Protein AF-0000000068204754 (afdb_homodimer)

Foldseek 3Di:
DQPDDCPDDDDDCPDDCPPDPPPPPPPPPDDPVVVVVVLVVCCVVLVVCVVVVFPPPFPPDPPLLPDFPQPPPPDPDPDDPVPDVCVVPPPCPDPCPVVVVPPFLPQQPQDVVGHRLAHLVRLVVLQVQFLFEEAEFAQLLDFVLLRVLVVLLQQLLCVLLRHAYEAAQWHKFQAFPDQPVVLVVVFPKGFQCNQQVHCVCVPPDRSNRIITIDGPQQFWVVSLLVVPTHYDYLSSLCSNQVHTPVPPRRNRFDDPPRSQPGDVSFFEDEDEPCNLDPQQAAEEADQPDPLRQDPDDADDVLVQLLVLLQVQQPPPRNSKDFPVSSQVSSVVVHPRDDPVVSCVSCSSNQKAKWKAADAPPRDQLQLALQGIGIMMHHNVRYDHSCVVPSPPNTNYYYYYDDQRPPAHRSSHIYRDPVSSQVSLCCLQPSIDRDPLLLVLLVQLLVVLCVQQVNAFAAEEEAEDVVCQVSVNGPDNDLVVSVVVVVVVVVVLLVVLQVQAPVNFDAGPGPPADAQPSLRHGHGGDPPRAHEYHYPDDDPVSVVVCVVVRYDYPPNRQDPVSDVVSDPQSRGVSSVLSSVLSNQLQRHQAYEYESNDNSLSSSVSSVSRNNHGPVRYDYD/DDDDDCPPDPDPCPDPPPPDPPPPPPPPPDDPVVVVVVLVVCCVVLVVCVVVVFPPPFPPDPPLLDDFPQPPPPDPDPDDPPPDVVPVPPPCPDPCPVVVVPPFPPDAPQDVVGDRLDHLVRLVVLQVQFLFEEAEFAQLLDFVLLRVLVVLLQQLLCVLLRHAYEAAQWHKFQAFPDQPVVLVVVFPKGFQCNQQVHCVCVPPDRSNRIITIDGPQQFWVVSLLVVPTHYYYLSSLCVNQVHTPVPPRRNRFDDPPRSQPGDVSFFEDEDEPCNLDPQQAAEEADQPDPLRADPDDADDVLVQLLVLLQVQLPPPRNSKDFPVSSQVSSVVVHPRDDPVGSCVSCSSNQKAKWKAAQAPPRDQLQLALQGIGIMMHHNVRYDHSCVVPSPPNTNYYYYYDDQRPPAHRSSHIYRDPVSSQVSLCCLQPSIDRDPLLLVLLVQLLVVLCVQQVNAFAAEEEAEDVVCQVSVNGPDNDLVVSVVVVVVVVVVLLVVLQVQALVNFDAGPGPPADAQPSLRPGHGGDPPRAHEYHYPDDDPVSVVVCVVVRYDYPPNRQDPVSDVVSDPQSRGVSSVLSSVLSNQQQRHQAYEYESNDNSLSSSVSSVSRNNHGPVRYDYD

Nearest PDB structures (foldseek):
  7tjh-assembly1_D  TM=5.144E-01  e=9.912E+00  Saccharomyces cerevisiae
  2ipc-assembly2_C  TM=1.252E-01  e=3.982E+00  Thermus thermophilus HB8
  2ipc-assembly2_C  TM=1.904E-01  e=4.025E+00  Thermus thermophilus HB8

Secondary structure (DSSP, 8-state):
-------------------------------THHHHHHHHHHHHHHHHHHHIIIIITSTT-TT---------TT----SSTTSHHHHTTSS---TTTTSTTS----S--B-TTS-BSS-HHHHHHHHHTTTSEEEE---TTS-HHHHHHHHHHHHHHHHHTT-EEEE-SEEEE--BSS-HHHHHTTS-EEEHHHHTT--TTTTS-GGGGEEEEEEGGGTS-HHHHHTT--EEEHHHHHHHHT--GGG--SSS---TTTTT-STT---EEEE-HHHHS-TT-EEES-S-STT----PPP-THHHHHHHHHHHHHTT-SS--EEHHHHHHHHHTTSSPPPHHHHHHHHHHTTEEEEEEE--BTTB-SS---SSEEEEEEEGGGEEEHHHHHTT--SSEEEE-S---TT--GGGSBBSSHHHHHHHHHIIIII----HHHHHHHHHHHHHHHHHTTTS--EEEEE--HHHHHHT--SSSSHHHHHHHHHHHHHHHHHHHHH--GGG----S-TT----HHHHHSPPP-TT--EEEEE----HHHHHHHHHTTEE-HHHHS-HHHHHHH-GGGGBHHHHHHHHHHHHHHH-SEEEE-TT-HHHHHHHHHHHHTT--TTSEEE-/-------------------------------THHHHHHHHHHHHHHHHHHHIIIIITSTT-TT---------TT----SSTTSHHHHTTSS---TTTTSTTS----S--B-TTS-BSS-HHHHHHHHHTTTSEEEE---TTS-HHHHHHHHHHHHHHHHHHT-EEEE-SEEEE--BSS-HHHHHTTS-EEEHHHHTT--TTTTS-GGGGEEEEEEGGGTS-HHHHTTT--EEEHHHHHHHHT--GGG--SSS---TTTTT-STT---EEEE-HHHHS-TT-EEES-S-STT----PPP-THHHHHHHHHHHHHTT-SS--EEHHHHHHHHHTTSSPP-HHHHHHHHHHTTEEEEEEE--BTTB-SS---SSEEEEEEEGGGEEEHHHHHTT--SSEEEE-S---TT--GGGSBBSSHHHHHHHHHIIIII----HHHHHHHHHHHHHHHHHTTTS--EEEEE--HHHHHHT--SSSSHHHHHHHHHHHHHHHHHHHHH--GGG----S-TT----HHHHHSPPP-TT--EEEEE----HHHHHHHHHTTEEPHHHHS-HHHHHHH-GGGGBHHHHHHHHHHHHHHH-SEEEE-TT-HHHHHHHHHHHHTT--TTSEEE-

pLDDT: mean 80.73, std 25.52, range [17.33, 98.75]

Sequence (1238 aa):
MPLSQLELEEESLLGEHAEGGYKRRSQPPAPRWRNMLTFVLTAMVSGLIFYLIIFSFILSRPGLREKSKEYLFGTSKGNDAANATEALANGPVDADFWNHYIPKPGPDHKTEDGLFDMSADELRAMLASTNGYFARDWSVWLGWNNMRYILEGALMQAQLLNRTLIIPSFVYARACEFPNDVCAKYAKMVNKNDAFYSTEWSSWPIEKQMSFVIPMEMMIDVPHLRKTHKFMMLSEYFHLQGLNASHETTNGQWDRDYYTSGSNKPSMFIVPNHIYDPENIGRVDTFDFPNAPTGQNLTGLAVEYDRRLSEKAEGKKTGIISWKDARDAISSIGVLQDDAGLEAALRSANWLTMHTFEGDMGMDFTKTVIKPIRQVMRMSDARAWVEDYKSVTQDILWLQGEVHLGRKAGLMRFTTEEARDAFARIVLHDILPPKRVRDLAATVDKRLNNINKGRAWMASHMRRGDFVTAGWTMESTIEKHYERIQKRLALGRKILEELTPAKWETYNIPDVTVNQELSHRPPPKEGDFIYLATDERSPDGLRYLQEHGALLFDNVVTAQDRRDFGWGLLFTDIIALVEQQIIGHGSSYFYAHAMSSVAGGMVNIRAANGVDRRSNMIDMPLSQLELEEESLLGEHAEGGYKRRSQPPAPRWRNMLTFVLTAMVSGLIFYLIIFSFILSRPGLREKSKEYLFGTSKGNDAANATEALANGPVDADFWNHYIPKPGPDHKTEDGLFDMSADELRAMLASTNGYFARDWSVWLGWNNMRYILEGALMQAQLLNRTLIIPSFVYARACEFPNDVCAKYAKMVNKNDAFYSTEWSSWPIEKQMSFVIPMEMMIDVPHLRKTHKFMMLSEYFHLQGLNASHETTNGQWDRDYYTSGSNKPSMFIVPNHIYDPENIGRVDTFDFPNAPTGQNLTGLAVEYDRRLSEKAEGKKTGIISWKDARDAISSIGVLQDDAGLEAALRSANWLTMHTFEGDMGMDFTKTVIKPIRQVMRMSDARAWVEDYKSVTQDILWLQGEVHLGRKAGLMRFTTEEARDAFARIVLHDILPPKRVRDLAATVDKRLNNINKGRAWMASHMRRGDFVTAGWTMESTIEKHYERIQKRLALGRKILEELTPAKWETYNIPDVTVNQELSHRPPPKEGDFIYLATDERSPDGLRYLQEHGALLFDNVVTAQDRRDFGWGLLFTDIIALVEQQIIGHGSSYFYAHAMSSVAGGMVNIRAANGVDRRSNMID

Solvent-accessible surface area (backbone atoms only — not comparable to full-atom values): 68650 Å² total; per-residue (Å²): 128,96,85,81,87,86,84,85,87,86,85,86,87,84,78,84,82,77,79,76,82,74,80,77,77,78,71,76,80,74,73,76,63,56,66,53,49,52,49,51,49,49,51,50,46,49,50,44,46,54,45,54,61,51,57,65,65,58,69,68,60,82,76,65,74,64,80,59,68,80,60,70,90,79,81,75,82,84,75,76,84,71,54,68,79,48,61,82,49,66,64,85,64,65,72,50,58,84,60,40,66,48,69,66,80,54,84,71,59,46,42,98,86,60,44,51,85,70,54,74,67,53,50,48,51,54,41,69,73,33,58,28,38,30,38,49,35,40,68,44,89,44,53,64,59,57,45,48,51,47,47,49,18,48,54,51,54,17,56,71,52,42,20,29,26,48,40,68,51,52,43,45,29,66,42,46,70,54,64,60,72,64,42,45,52,57,28,60,53,40,42,45,33,47,45,52,62,42,66,85,46,67,84,46,59,72,83,70,26,37,31,28,54,38,55,36,64,75,62,30,27,60,74,65,32,52,74,81,41,60,64,40,37,43,48,54,52,21,54,77,27,73,42,68,49,86,68,60,58,71,43,32,50,73,51,76,65,69,75,35,62,32,78,75,46,57,45,74,40,80,42,49,45,68,72,71,56,34,76,55,42,39,45,29,47,47,74,85,54,91,82,49,52,80,71,67,83,60,56,77,67,22,45,54,42,39,52,37,42,47,61,67,18,56,90,42,70,46,34,58,33,46,46,67,56,49,49,52,33,47,35,69,78,46,82,77,54,58,71,68,48,44,52,50,51,33,26,55,35,29,26,38,61,30,24,48,53,51,52,51,94,88,35,54,58,28,50,36,67,64,39,72,44,55,31,32,33,50,45,90,40,46,45,32,53,32,75,73,48,61,80,57,74,40,36,27,38,32,41,39,51,90,71,56,84,95,37,56,61,53,62,39,32,16,60,38,69,67,55,38,42,52,49,40,41,43,65,51,65,45,64,39,59,25,66,65,44,52,52,50,16,53,54,37,33,54,48,53,26,53,76,44,74,57,23,38,37,38,32,34,47,49,72,35,56,70,29,52,77,69,66,66,34,94,40,93,44,71,66,57,36,49,49,53,51,50,56,53,47,53,52,45,41,56,51,44,64,68,52,40,63,86,70,60,44,56,52,84,50,78,92,52,53,73,30,64,68,68,46,65,34,47,55,55,57,92,85,53,59,30,41,42,49,59,59,67,76,51,66,67,59,53,48,53,42,42,76,68,42,37,38,41,67,78,74,64,52,48,29,68,54,44,59,73,65,39,75,59,68,42,25,43,53,49,43,50,54,29,48,36,43,26,47,14,72,47,38,60,26,41,38,30,42,41,81,36,43,64,41,15,56,25,52,35,40,23,44,47,47,12,40,45,62,83,35,57,48,71,90,147,78,93,78,87,83,80,86,80,86,78,85,80,77,72,82,77,77,79,75,78,76,76,76,77,76,69,75,79,74,72,77,60,56,68,54,48,53,48,49,48,49,48,50,47,48,51,43,44,54,44,52,61,50,56,63,65,57,68,68,61,84,77,63,74,63,78,58,68,79,60,70,90,80,80,74,80,82,76,74,84,72,55,65,80,50,58,81,47,64,65,86,62,67,73,51,57,82,60,41,65,45,69,64,79,56,83,71,63,43,40,99,86,60,46,51,88,69,54,74,66,54,51,48,52,55,40,68,74,33,59,27,38,29,38,48,37,40,67,44,88,42,54,63,58,57,46,48,52,46,48,49,19,46,53,50,57,18,55,71,54,42,21,28,25,50,40,67,51,52,42,46,31,67,43,48,71,55,62,62,71,64,43,46,52,58,27,59,55,40,44,45,33,46,43,53,60,44,68,86,46,67,84,47,58,72,83,71,27,37,30,29,54,38,56,37,63,73,61,31,28,59,74,65,35,53,74,80,43,60,63,40,37,41,48,54,51,22,55,76,27,72,41,67,50,88,66,60,57,73,44,32,51,74,52,77,65,70,75,35,62,30,78,74,46,57,46,73,41,79,43,49,43,67,72,70,57,36,75,55,43,39,46,29,48,46,76,84,55,89,84,49,52,80,71,66,83,60,54,76,66,21,46,54,42,37,51,39,42,48,60,66,17,56,90,42,71,47,33,59,32,46,47,66,55,49,49,51,34,48,36,71,78,47,78,77,53,59,72,67,48,44,51,49,50,34,26,57,35,30,27,38,63,30,24,48,52,50,52,51,95,86,34,55,60,27,50,38,66,66,40,73,41,54,31,34,32,49,46,90,41,47,45,32,54,33,76,73,48,59,79,57,75,41,37,29,38,32,42,40,54,90,74,55,82,95,37,56,61,54,62,39,33,16,60,38,69,66,57,37,42,53,50,41,42,42,64,52,64,45,65,40,58,26,66,65,43,51,52,51,17,54,53,36,33,54,48,52,25,52,74,45,75,56,21,38,37,39,32,36,46,48,74,35,56,70,29,54,78,70,66,66,33,94,39,93,45,68,67,58,36,48,49,52,50,49,54,53,48,54,55,43,40,54,51,43,64,68,53,40,65,88,68,59,44,56,53,85,53,78,92,51,55,73,30,65,68,69,47,64,35,47,52,55,56,93,86,52,56,30,42,43,49,61,60,66,75,51,66,67,57,52,48,52,43,44,76,68,42,36,39,41,69,78,74,64,52,48,30,67,54,44,60,72,66,39,74,58,68,43,24,44,52,49,44,50,53,29,47,35,44,26,48,14,70,48,40,60,26,41,39,28,41,41,81,36,43,64,41,15,57,24,51,36,41,22,46,47,45,12,39,44,62,84,33,56,47,72,90

Structure (mmCIF, N/CA/C/O backbone):
data_AF-0000000068204754-model_v1
#
loop_
_entity.id
_entity.type
_entity.pdbx_description
1 polymer 'Uncharacterized protein'
#
loop_
_atom_site.group_PDB
_atom_site.id
_atom_site.type_symbol
_atom_site.label_atom_id
_atom_site.label_alt_id
_atom_site.label_comp_id
_atom_site.label_asym_id
_atom_site.label_entity_id
_atom_site.label_seq_id
_atom_site.pdbx_PDB_ins_code
_atom_site.Cartn_x
_atom_site.Cartn_y
_atom_site.Cartn_z
_atom_site.occupancy
_atom_site.B_iso_or_equiv
_atom_site.auth_seq_id
_atom_site.auth_comp_id
_atom_site.auth_asym_id
_atom_site.auth_atom_id
_atom_site.pdbx_PDB_model_num
ATOM 1 N N . MET A 1 1 ? -16.609 101.812 -52.062 1 24.69 1 MET A N 1
ATOM 2 C CA . MET A 1 1 ? -16.047 103 -51.406 1 24.69 1 MET A CA 1
ATOM 3 C C . MET A 1 1 ? -14.789 102.625 -50.625 1 24.69 1 MET A C 1
ATOM 5 O O . MET A 1 1 ? -14.734 101.562 -49.969 1 24.69 1 MET A O 1
ATOM 9 N N . PRO A 1 2 ? -13.312 103.062 -50.5 1 24.33 2 PRO A N 1
ATOM 10 C CA . PRO A 1 2 ? -12.398 102.188 -51.219 1 24.33 2 PRO A CA 1
ATOM 11 C C . PRO A 1 2 ? -11.523 101.312 -50.312 1 24.33 2 PRO A C 1
ATOM 13 O O . PRO A 1 2 ? -10.773 101.875 -49.5 1 24.33 2 PRO A O 1
ATOM 16 N N . LEU A 1 3 ? -11.945 100.25 -49.312 1 22.03 3 LEU A N 1
ATOM 17 C CA . LEU A 1 3 ? -11.766 99.625 -48.031 1 22.03 3 LEU A CA 1
ATOM 18 C C . LEU A 1 3 ? -10.453 98.812 -48 1 22.03 3 LEU A C 1
ATOM 20 O O . LEU A 1 3 ? -10.305 97.812 -48.719 1 22.03 3 LEU A O 1
ATOM 24 N N . SER A 1 4 ? -9.195 99.312 -47.844 1 22.28 4 SER A N 1
ATOM 25 C CA . SER A 1 4 ? -7.789 99.188 -48.188 1 22.28 4 SER A CA 1
ATOM 26 C C . SER A 1 4 ? -7.145 98 -47.5 1 22.28 4 SER A C 1
ATOM 28 O O . SER A 1 4 ? -7.508 97.688 -46.375 1 22.28 4 SER A O 1
ATOM 30 N N . GLN A 1 5 ? -6.195 96.875 -47.906 1 21.14 5 GLN A N 1
ATOM 31 C CA . GLN A 1 5 ? -5.875 95.438 -48.031 1 21.14 5 GLN A CA 1
ATOM 32 C C . GLN A 1 5 ? -4.746 95.062 -47.094 1 21.14 5 GLN A C 1
ATOM 34 O O . GLN A 1 5 ? -3.57 95.25 -47.406 1 21.14 5 GLN A O 1
ATOM 39 N N . LEU A 1 6 ? -4.594 95.25 -45.781 1 19.73 6 LEU A N 1
ATOM 40 C CA . LEU A 1 6 ? -3.434 95.438 -44.906 1 19.73 6 LEU A CA 1
ATOM 41 C C . LEU A 1 6 ? -2.746 94.062 -44.656 1 19.73 6 LEU A C 1
ATOM 43 O O . LEU A 1 6 ? -3.336 93.188 -44.031 1 19.73 6 LEU A O 1
ATOM 47 N N . GLU A 1 7 ? -1.735 93.312 -45.375 1 20.92 7 GLU A N 1
ATOM 48 C CA . GLU A 1 7 ? -1.206 92 -45.656 1 20.92 7 GLU A CA 1
ATOM 49 C C . GLU A 1 7 ? -0.169 91.562 -44.625 1 20.92 7 GLU A C 1
ATOM 51 O O . GLU A 1 7 ? 0.927 92.125 -44.594 1 20.92 7 GLU A O 1
ATOM 56 N N . LEU A 1 8 ? -0.384 91.125 -43.312 1 20.64 8 LEU A N 1
ATOM 57 C CA . LEU A 1 8 ? 0.429 91.188 -42.094 1 20.64 8 LEU A CA 1
ATOM 58 C C . LEU A 1 8 ? 1.469 90.062 -42.125 1 20.64 8 LEU A C 1
ATOM 60 O O . LEU A 1 8 ? 1.125 88.875 -42.25 1 20.64 8 LEU A O 1
ATOM 64 N N . GLU A 1 9 ? 2.92 90.062 -42.219 1 20.12 9 GLU A N 1
ATOM 65 C CA . GLU A 1 9 ? 4.113 89.312 -42.688 1 20.12 9 GLU A CA 1
ATOM 66 C C . GLU A 1 9 ? 4.699 88.5 -41.562 1 20.12 9 GLU A C 1
ATOM 68 O O . GLU A 1 9 ? 5.199 89 -40.562 1 20.12 9 GLU A O 1
ATOM 73 N N . GLU A 1 10 ? 4.23 87.188 -41 1 20.44 10 GLU A N 1
ATOM 74 C CA . GLU A 1 10 ? 4.438 86.438 -39.75 1 20.44 10 GLU A CA 1
ATOM 75 C C . GLU A 1 10 ? 5.789 85.75 -39.75 1 20.44 10 GLU A C 1
ATOM 77 O O . GLU A 1 10 ? 6.008 84.812 -40.531 1 20.44 10 GLU A O 1
ATOM 82 N N . GLU A 1 11 ? 6.973 86.188 -39.344 1 20.03 11 GLU A N 1
ATOM 83 C CA . GLU A 1 11 ? 8.375 85.812 -39.531 1 20.03 11 GLU A CA 1
ATOM 84 C C . GLU A 1 11 ? 8.789 84.625 -38.656 1 20.03 11 GLU A C 1
ATOM 86 O O . GLU A 1 11 ? 8.461 84.625 -37.469 1 20.03 11 GLU A O 1
ATOM 91 N N . SER A 1 12 ? 9.391 83.25 -39.062 1 20.64 12 SER A N 1
ATOM 92 C CA . SER A 1 12 ? 9.672 81.875 -38.812 1 20.64 12 SER A CA 1
ATOM 93 C C . SER A 1 12 ? 10.906 81.688 -37.938 1 20.64 12 SER A C 1
ATOM 95 O O . SER A 1 12 ? 12.008 81.5 -38.438 1 20.64 12 SER A O 1
ATOM 97 N N . LEU A 1 13 ? 11.203 82.188 -36.75 1 19.16 13 LEU A N 1
ATOM 98 C CA . LEU A 1 13 ? 12.531 82.312 -36.156 1 19.16 13 LEU A CA 1
ATOM 99 C C . LEU A 1 13 ? 12.992 81 -35.594 1 19.16 13 LEU A C 1
ATOM 101 O O . LEU A 1 13 ? 12.375 80.5 -34.656 1 19.16 13 LEU A O 1
ATOM 105 N N . LEU A 1 14 ? 13.789 79.938 -36.156 1 20.66 14 LEU A N 1
ATOM 106 C CA . LEU A 1 14 ? 14.32 78.562 -36.094 1 20.66 14 LEU A CA 1
ATOM 107 C C . LEU A 1 14 ? 15.492 78.5 -35.125 1 20.66 14 LEU A C 1
ATOM 109 O O . LEU A 1 14 ? 16.203 77.438 -35.062 1 20.66 14 LEU A O 1
ATOM 113 N N . GLY A 1 15 ? 15.648 79.125 -33.969 1 19.14 15 GLY A N 1
ATOM 114 C CA . GLY A 1 15 ? 16.969 79.375 -33.406 1 19.14 15 GLY A CA 1
ATOM 115 C C . GLY A 1 15 ? 17.578 78.125 -32.781 1 19.14 15 GLY A C 1
ATOM 116 O O . GLY A 1 15 ? 16.875 77.188 -32.531 1 19.14 15 GLY A O 1
ATOM 117 N N . GLU A 1 16 ? 19 78 -32.469 1 22.06 16 GLU A N 1
ATOM 118 C CA . GLU A 1 16 ? 20.203 77.25 -32.25 1 22.06 16 GLU A CA 1
ATOM 119 C C . GLU A 1 16 ? 20.281 76.688 -30.812 1 22.06 16 GLU A C 1
ATOM 121 O O . GLU A 1 16 ? 21.312 76.812 -30.156 1 22.06 16 GLU A O 1
ATOM 126 N N . HIS A 1 17 ? 19.328 76.062 -30.094 1 18.78 17 HIS A N 1
ATOM 127 C CA . HIS A 1 17 ? 19.203 76 -28.641 1 18.78 17 HIS A CA 1
ATOM 128 C C . HIS A 1 17 ? 20.234 75.062 -28.031 1 18.78 17 HIS A C 1
ATOM 130 O O . HIS A 1 17 ? 20.297 73.875 -28.406 1 18.78 17 HIS A O 1
ATOM 136 N N . ALA A 1 18 ? 21.422 75.5 -27.609 1 22.52 18 ALA A N 1
ATOM 137 C CA . ALA A 1 18 ? 22.672 74.938 -27.094 1 22.52 18 ALA A CA 1
ATOM 138 C C . ALA A 1 18 ? 22.438 74.188 -25.781 1 22.52 18 ALA A C 1
ATOM 140 O O . ALA A 1 18 ? 22.203 74.812 -24.734 1 22.52 18 ALA A O 1
ATOM 141 N N . GLU A 1 19 ? 21.578 73.125 -25.672 1 21.12 19 GLU A N 1
ATOM 142 C CA . GLU A 1 19 ? 20.969 72.625 -24.453 1 21.12 19 GLU A CA 1
ATOM 143 C C . GLU A 1 19 ? 22.016 72.062 -23.484 1 21.12 19 GLU A C 1
ATOM 145 O O . GLU A 1 19 ? 22.859 71.25 -23.859 1 21.12 19 GLU A O 1
ATOM 150 N N . GLY A 1 20 ? 22.531 72.875 -22.547 1 21.7 20 GLY A N 1
ATOM 151 C CA . GLY A 1 20 ? 23.5 72.75 -21.469 1 21.7 20 GLY A CA 1
ATOM 152 C C . GLY A 1 20 ? 23.266 71.5 -20.609 1 21.7 20 GLY A C 1
ATOM 153 O O . GLY A 1 20 ? 22.141 71.062 -20.484 1 21.7 20 GLY A O 1
ATOM 154 N N . GLY A 1 21 ? 24.312 70.625 -20.391 1 22.91 21 GLY A N 1
ATOM 155 C CA . GLY A 1 21 ? 24.516 69.25 -19.984 1 22.91 21 GLY A CA 1
ATOM 156 C C . GLY A 1 21 ? 24.141 69 -18.531 1 22.91 21 GLY A C 1
ATOM 157 O O . GLY A 1 21 ? 24.641 68.062 -17.906 1 22.91 21 GLY A O 1
ATOM 158 N N . TYR A 1 22 ? 23.219 69.75 -17.938 1 19.64 22 TYR A N 1
ATOM 159 C CA . TYR A 1 22 ? 23.109 69.688 -16.5 1 19.64 22 TYR A CA 1
ATOM 160 C C . TYR A 1 22 ? 22.906 68.25 -16.062 1 19.64 22 TYR A C 1
ATOM 162 O O . TYR A 1 22 ? 22.172 67.5 -16.703 1 19.64 22 TYR A O 1
ATOM 170 N N . LYS A 1 23 ? 23.844 67.75 -15.234 1 24.06 23 LYS A N 1
ATOM 171 C CA . LYS A 1 23 ? 24.062 66.5 -14.5 1 24.06 23 LYS A CA 1
ATOM 172 C C . LYS A 1 23 ? 22.812 66.125 -13.727 1 24.06 23 LYS A C 1
ATOM 174 O O . LYS A 1 23 ? 22.391 66.812 -12.797 1 24.06 23 LYS A O 1
ATOM 179 N N . ARG A 1 24 ? 21.797 65.562 -14.375 1 22.34 24 ARG A N 1
ATOM 180 C CA . ARG A 1 24 ? 20.5 65.25 -13.805 1 22.34 24 ARG A CA 1
ATOM 181 C C . ARG A 1 24 ? 20.672 64.375 -12.555 1 22.34 24 ARG A C 1
ATOM 183 O O . ARG A 1 24 ? 21.328 63.312 -12.609 1 22.34 24 ARG A O 1
ATOM 190 N N . ARG A 1 25 ? 20.641 65 -11.375 1 23.67 25 ARG A N 1
ATOM 191 C CA . ARG A 1 25 ? 20.641 64.438 -10.023 1 23.67 25 ARG A CA 1
ATOM 192 C C . ARG A 1 25 ? 19.672 63.281 -9.898 1 23.67 25 ARG A C 1
ATOM 194 O O . ARG A 1 25 ? 18.484 63.438 -10.188 1 23.67 25 ARG A O 1
ATOM 201 N N . SER A 1 26 ? 20.141 62.062 -10.102 1 25.03 26 SER A N 1
ATOM 202 C CA . SER A 1 26 ? 19.484 60.75 -10.125 1 25.03 26 SER A CA 1
ATOM 203 C C . SER A 1 26 ? 18.578 60.562 -8.906 1 25.03 26 SER A C 1
ATOM 205 O O . SER A 1 26 ? 19.047 60.656 -7.766 1 25.03 26 SER A O 1
ATOM 207 N N . GLN A 1 27 ? 17.391 61.156 -8.945 1 25.88 27 GLN A N 1
ATOM 208 C CA . GLN A 1 27 ? 16.453 61.062 -7.828 1 25.88 27 GLN A CA 1
ATOM 209 C C . GLN A 1 27 ? 16.359 59.625 -7.297 1 25.88 27 GLN A C 1
ATOM 211 O O . GLN A 1 27 ? 16.344 58.688 -8.07 1 25.88 27 GLN A O 1
ATOM 216 N N . PRO A 1 28 ? 16.641 59.438 -6 1 30.3 28 PRO A N 1
ATOM 217 C CA . PRO A 1 28 ? 16.75 58.125 -5.332 1 30.3 28 PRO A CA 1
ATOM 218 C C . PRO A 1 28 ? 15.508 57.25 -5.531 1 30.3 28 PRO A C 1
ATOM 220 O O . PRO A 1 28 ? 14.406 57.781 -5.711 1 30.3 28 PRO A O 1
ATOM 223 N N . PRO A 1 29 ? 15.68 56.031 -6.125 1 30.83 29 PRO A N 1
ATOM 224 C CA . PRO A 1 29 ? 14.57 55.156 -6.488 1 30.83 29 PRO A CA 1
ATOM 225 C C . PRO A 1 29 ? 13.547 55 -5.367 1 30.83 29 PRO A C 1
ATOM 227 O O . PRO A 1 29 ? 13.898 55.094 -4.188 1 30.83 29 PRO A O 1
ATOM 230 N N . ALA A 1 30 ? 12.359 55.469 -5.551 1 34.69 30 ALA A N 1
ATOM 231 C CA . ALA A 1 30 ? 11.203 55.406 -4.652 1 34.69 30 ALA A CA 1
ATOM 232 C C . ALA A 1 30 ? 11.078 54.031 -3.998 1 34.69 30 ALA A C 1
ATOM 234 O O . ALA A 1 30 ? 11.328 53 -4.637 1 34.69 30 ALA A O 1
ATOM 235 N N . PRO A 1 31 ? 11.07 54.031 -2.744 1 29.47 31 PRO A N 1
ATOM 236 C CA . PRO A 1 31 ? 11.164 52.781 -1.95 1 29.47 31 PRO A CA 1
ATOM 237 C C . PRO A 1 31 ? 10.148 51.719 -2.383 1 29.47 31 PRO A C 1
ATOM 239 O O . PRO A 1 31 ? 9.07 52.062 -2.879 1 29.47 31 PRO A O 1
ATOM 242 N N . ARG A 1 32 ? 10.57 50.469 -2.576 1 33.97 32 ARG A N 1
ATOM 243 C CA . ARG A 1 32 ? 10.031 49.156 -2.93 1 33.97 32 ARG A CA 1
ATOM 244 C C . ARG A 1 32 ? 8.75 48.875 -2.156 1 33.97 32 ARG A C 1
ATOM 246 O O . ARG A 1 32 ? 8.188 47.781 -2.27 1 33.97 32 ARG A O 1
ATOM 253 N N . TRP A 1 33 ? 8.297 49.844 -1.264 1 32.78 33 TRP A N 1
ATOM 254 C CA . TRP A 1 33 ? 7.137 49.562 -0.43 1 32.78 33 TRP A CA 1
ATOM 255 C C . TRP A 1 33 ? 5.855 49.562 -1.258 1 32.78 33 TRP A C 1
ATOM 257 O O . TRP A 1 33 ? 4.793 49.156 -0.766 1 32.78 33 TRP A O 1
ATOM 267 N N . ARG A 1 34 ? 5.805 50.188 -2.383 1 38.53 34 ARG A N 1
ATOM 268 C CA . ARG A 1 34 ? 4.543 50.344 -3.102 1 38.53 34 ARG A CA 1
ATOM 269 C C . ARG A 1 34 ? 4.098 49 -3.703 1 38.53 34 ARG A C 1
ATOM 271 O O . ARG A 1 34 ? 2.9 48.719 -3.793 1 38.53 34 ARG A O 1
ATOM 278 N N . ASN A 1 35 ? 5.105 48.375 -4.285 1 37.69 35 ASN A N 1
ATOM 279 C CA . ASN A 1 35 ? 4.688 47.125 -4.918 1 37.69 35 ASN A CA 1
ATOM 280 C C . ASN A 1 35 ? 4.188 46.125 -3.885 1 37.69 35 ASN A C 1
ATOM 282 O O . ASN A 1 35 ? 3.461 45.188 -4.227 1 37.69 35 ASN A O 1
ATOM 286 N N . MET A 1 36 ? 4.684 46.281 -2.641 1 37.22 36 MET A N 1
ATOM 287 C CA . MET A 1 36 ? 4.168 45.406 -1.585 1 37.22 36 MET A CA 1
ATOM 288 C C . MET A 1 36 ? 2.727 45.781 -1.238 1 37.22 36 MET A C 1
ATOM 290 O O . MET A 1 36 ? 1.904 44.875 -0.978 1 37.22 36 MET A O 1
ATOM 294 N N . LEU A 1 37 ? 2.336 47.125 -1.334 1 39.88 37 LEU A N 1
ATOM 295 C CA . LEU A 1 37 ? 0.984 47.531 -0.994 1 39.88 37 LEU A CA 1
ATOM 296 C C . LEU A 1 37 ? -0.013 47.094 -2.055 1 39.88 37 LEU A C 1
ATOM 298 O O . LEU A 1 37 ? -1.112 46.625 -1.726 1 39.88 37 LEU A O 1
ATOM 302 N N . THR A 1 38 ? 0.378 47.156 -3.311 1 42.16 38 THR A N 1
ATOM 303 C CA . THR A 1 38 ? -0.549 46.719 -4.355 1 42.16 38 THR A CA 1
ATOM 304 C C . THR A 1 38 ? -0.785 45.219 -4.281 1 42.16 38 THR A C 1
ATOM 306 O O . THR A 1 38 ? -1.91 44.75 -4.477 1 42.16 38 THR A O 1
ATOM 309 N N . PHE A 1 39 ? 0.235 44.562 -3.93 1 41.59 39 PHE A N 1
ATOM 310 C CA . PHE A 1 39 ? 0.082 43.125 -3.793 1 41.59 39 PHE A CA 1
ATOM 311 C C . PHE A 1 39 ? -0.811 42.781 -2.607 1 41.59 39 PHE A C 1
ATOM 313 O O . PHE A 1 39 ? -1.719 41.969 -2.723 1 41.59 39 PHE A O 1
ATOM 320 N N . VAL A 1 40 ? -0.631 43.469 -1.497 1 45.69 40 VAL A N 1
ATOM 321 C CA . VAL A 1 40 ? -1.451 43.219 -0.315 1 45.69 40 VAL A CA 1
ATOM 322 C C . VAL A 1 40 ? -2.9 43.625 -0.602 1 45.69 40 VAL A C 1
ATOM 324 O O . VAL A 1 40 ? -3.828 42.875 -0.241 1 45.69 40 VAL A O 1
ATOM 327 N N . LEU A 1 41 ? -3.043 44.688 -1.312 1 44 41 LEU A N 1
ATOM 328 C CA . LEU A 1 41 ? -4.395 45.156 -1.598 1 44 41 LEU A CA 1
ATOM 329 C C . LEU A 1 41 ? -5.094 44.219 -2.59 1 44 41 LEU A C 1
ATOM 331 O O . LEU A 1 41 ? -6.27 43.906 -2.418 1 44 41 LEU A O 1
ATOM 335 N N . THR A 1 42 ? -4.422 43.812 -3.576 1 44.25 42 THR A N 1
ATOM 336 C CA . THR A 1 42 ? -5.039 42.875 -4.531 1 44.25 42 THR A CA 1
ATOM 337 C C . THR A 1 42 ? -5.324 41.531 -3.881 1 44.25 42 THR A C 1
ATOM 339 O O . THR A 1 42 ? -6.379 40.938 -4.105 1 44.25 42 THR A O 1
ATOM 342 N N . ALA A 1 43 ? -4.457 41.125 -3.029 1 45.12 43 ALA A N 1
ATOM 343 C CA . ALA A 1 43 ? -4.664 39.906 -2.295 1 45.12 43 ALA A CA 1
ATOM 344 C C . ALA A 1 43 ? -5.809 40.031 -1.294 1 45.12 43 ALA A C 1
ATOM 346 O O . ALA A 1 43 ? -6.625 39.125 -1.141 1 45.12 43 ALA A O 1
ATOM 347 N N . MET A 1 44 ? -5.918 41.188 -0.68 1 44.19 44 MET A N 1
ATOM 348 C CA . MET A 1 44 ? -7.031 41.469 0.222 1 44.19 44 MET A CA 1
ATOM 349 C C . MET A 1 44 ? -8.352 41.531 -0.544 1 44.19 44 MET A C 1
ATOM 351 O O . MET A 1 44 ? -9.359 40.969 -0.104 1 44.19 44 MET A O 1
ATOM 355 N N . VAL A 1 45 ? -8.32 42.219 -1.65 1 41.59 45 VAL A N 1
ATOM 356 C CA . VAL A 1 45 ? -9.539 42.375 -2.436 1 41.59 45 VAL A CA 1
ATOM 357 C C . VAL A 1 45 ? -9.891 41.062 -3.117 1 41.59 45 VAL A C 1
ATOM 359 O O . VAL A 1 45 ? -11.055 40.656 -3.129 1 41.59 45 VAL A O 1
ATOM 362 N N . SER A 1 46 ? -8.961 40.438 -3.689 1 41.69 46 SER A N 1
ATOM 363 C CA . SER A 1 46 ? -9.266 39.188 -4.332 1 41.69 46 SER A CA 1
ATOM 364 C C . SER A 1 46 ? -9.602 38.094 -3.301 1 41.69 46 SER A C 1
ATOM 366 O O . SER A 1 46 ? -10.445 37.25 -3.547 1 41.69 46 SER A O 1
ATOM 368 N N . GLY A 1 47 ? -9.016 38.125 -2.195 1 40.53 47 GLY A N 1
ATOM 369 C CA . GLY A 1 47 ? -9.469 37.281 -1.092 1 40.53 47 GLY A CA 1
ATOM 370 C C . GLY A 1 47 ? -10.867 37.625 -0.624 1 40.53 47 GLY A C 1
ATOM 371 O O . GLY A 1 47 ? -11.68 36.719 -0.376 1 40.53 47 GLY A O 1
ATOM 372 N N . LEU A 1 48 ? -11.156 38.938 -0.58 1 39.62 48 LEU A N 1
ATOM 373 C CA . LEU A 1 48 ? -12.508 39.375 -0.271 1 39.62 48 LEU A CA 1
ATOM 374 C C . LEU A 1 48 ? -13.469 39.031 -1.396 1 39.62 48 LEU A C 1
ATOM 376 O O . LEU A 1 48 ? -14.602 38.594 -1.14 1 39.62 48 LEU A O 1
ATOM 380 N N . ILE A 1 49 ? -13.094 39.25 -2.625 1 37.34 49 ILE A N 1
ATOM 381 C CA . ILE A 1 49 ? -13.961 38.906 -3.738 1 37.34 49 ILE A CA 1
ATOM 382 C C . ILE A 1 49 ? -14.148 37.375 -3.789 1 37.34 49 ILE A C 1
ATOM 384 O O . ILE A 1 49 ? -15.266 36.875 -3.979 1 37.34 49 ILE A O 1
ATOM 388 N N . PHE A 1 50 ? -13.133 36.719 -3.695 1 37.41 50 PHE A N 1
ATOM 389 C CA . PHE A 1 50 ? -13.328 35.281 -3.6 1 37.41 50 PHE A CA 1
ATOM 390 C C . PHE A 1 50 ? -14.234 34.906 -2.424 1 37.41 50 PHE A C 1
ATOM 392 O O . PHE A 1 50 ? -15.133 34.094 -2.549 1 37.41 50 PHE A O 1
ATOM 399 N N . TYR A 1 51 ? -14.078 35.625 -1.344 1 34.97 51 TYR A N 1
ATOM 400 C CA . TYR A 1 51 ? -14.938 35.406 -0.182 1 34.97 51 TYR A CA 1
ATOM 401 C C . TYR A 1 51 ? -16.359 35.875 -0.463 1 34.97 51 TYR A C 1
ATOM 403 O O . TYR A 1 51 ? -17.328 35.188 -0.118 1 34.97 51 TYR A O 1
ATOM 411 N N . LEU A 1 52 ? -16.562 37.062 -0.945 1 34.5 52 LEU A N 1
ATOM 412 C CA . LEU A 1 52 ? -17.891 37.625 -1.162 1 34.5 52 LEU A CA 1
ATOM 413 C C . LEU A 1 52 ? -18.625 36.875 -2.277 1 34.5 52 LEU A C 1
ATOM 415 O O . LEU A 1 52 ? -19.828 36.688 -2.209 1 34.5 52 LEU A O 1
ATOM 419 N N . ILE A 1 53 ? -17.984 36.625 -3.338 1 32.06 53 ILE A N 1
ATOM 420 C CA . ILE A 1 53 ? -18.688 35.969 -4.41 1 32.06 53 ILE A CA 1
ATOM 421 C C . ILE A 1 53 ? -19.047 34.531 -3.969 1 32.06 53 ILE A C 1
ATOM 423 O O . ILE A 1 53 ? -20.172 34.094 -4.18 1 32.06 53 ILE A O 1
ATOM 427 N N . ILE A 1 54 ? -18.109 33.906 -3.449 1 32.75 54 ILE A N 1
ATOM 428 C CA . ILE A 1 54 ? -18.375 32.5 -3.295 1 32.75 54 ILE A CA 1
ATOM 429 C C . ILE A 1 54 ? -19.359 32.25 -2.152 1 32.75 54 ILE A C 1
ATOM 431 O O . ILE A 1 54 ? -20.328 31.5 -2.291 1 32.75 54 ILE A O 1
ATOM 435 N N . PHE A 1 55 ? -19.031 32.75 -0.967 1 34.22 55 PHE A N 1
ATOM 436 C CA . PHE A 1 55 ? -19.719 32.156 0.181 1 34.22 55 PHE A CA 1
ATOM 437 C C . PHE A 1 55 ? -21.016 32.906 0.487 1 34.22 55 PHE A C 1
ATOM 439 O O . PHE A 1 55 ? -21.891 32.375 1.166 1 34.22 55 PHE A O 1
ATOM 446 N N . SER A 1 56 ? -21.156 34.219 0.259 1 31.88 56 SER A N 1
ATOM 447 C CA . SER A 1 56 ? -22.438 34.75 0.713 1 31.88 56 SER A CA 1
ATOM 448 C C . SER A 1 56 ? -23.594 34.156 -0.066 1 31.88 56 SER A C 1
ATOM 450 O O . SER A 1 56 ? -24.656 33.906 0.501 1 31.88 56 SER A O 1
ATOM 452 N N . PHE A 1 57 ? -23.516 34.312 -1.445 1 31.2 57 PHE A N 1
ATOM 453 C CA . PHE A 1 57 ? -24.734 34.062 -2.189 1 31.2 57 PHE A CA 1
ATOM 454 C C . PHE A 1 57 ? -25.016 32.562 -2.314 1 31.2 57 PHE A C 1
ATOM 456 O O . PHE A 1 57 ? -26.172 32.125 -2.305 1 31.2 57 PHE A O 1
ATOM 463 N N . ILE A 1 58 ? -23.938 31.797 -2.576 1 31.62 58 ILE A N 1
ATOM 464 C CA . ILE A 1 58 ? -24.281 30.516 -3.176 1 31.62 58 ILE A CA 1
ATOM 465 C C . ILE A 1 58 ? -24.656 29.531 -2.078 1 31.62 58 ILE A C 1
ATOM 467 O O . ILE A 1 58 ? -25.5 28.656 -2.283 1 31.62 58 ILE A O 1
ATOM 471 N N . LEU A 1 59 ? -24.047 29.672 -0.938 1 32.66 59 LEU A N 1
ATOM 472 C CA . LEU A 1 59 ? -24.281 28.516 -0.085 1 32.66 59 LEU A CA 1
ATOM 473 C C . LEU A 1 59 ? -25.688 28.562 0.506 1 32.66 59 LEU A C 1
ATOM 475 O O . LEU A 1 59 ? -26.094 27.641 1.224 1 32.66 59 LEU A O 1
ATOM 479 N N . SER A 1 60 ? -26.406 29.703 0.535 1 28.22 60 SER A N 1
ATOM 480 C CA . SER A 1 60 ? -27.656 29.672 1.276 1 28.22 60 SER A CA 1
ATOM 481 C C . SER A 1 60 ? -28.766 28.969 0.476 1 28.22 60 SER A C 1
ATOM 483 O O . SER A 1 60 ? -29.922 28.984 0.874 1 28.22 60 SER A O 1
ATOM 485 N N . ARG A 1 61 ? -28.547 28.781 -0.847 1 28.81 61 ARG A N 1
ATOM 486 C CA . ARG A 1 61 ? -29.828 28.375 -1.412 1 28.81 61 ARG A CA 1
ATOM 487 C C . ARG A 1 61 ? -30.109 26.906 -1.116 1 28.81 61 ARG A C 1
ATOM 489 O O . ARG A 1 61 ? -29.266 26.031 -1.37 1 28.81 61 ARG A O 1
ATOM 496 N N . PRO A 1 62 ? -31.219 26.469 -0.377 1 29.58 62 PRO A N 1
ATOM 497 C CA . PRO A 1 62 ? -31.703 25.156 0.1 1 29.58 62 PRO A CA 1
ATOM 498 C C . PRO A 1 62 ? -31.719 24.109 -1 1 29.58 62 PRO A C 1
ATOM 500 O O . PRO A 1 62 ? -31.734 22.906 -0.708 1 29.58 62 PRO A O 1
ATOM 503 N N . GLY A 1 63 ? -32.094 24.391 -2.27 1 29.22 63 GLY A N 1
ATOM 504 C CA . GLY A 1 63 ? -32.75 23.422 -3.135 1 29.22 63 GLY A CA 1
ATOM 505 C C . GLY A 1 63 ? -31.781 22.406 -3.729 1 29.22 63 GLY A C 1
ATOM 506 O O . GLY A 1 63 ? -32.188 21.562 -4.531 1 29.22 63 GLY A O 1
ATOM 507 N N . LEU A 1 64 ? -30.547 22.797 -3.844 1 27.48 64 LEU A N 1
ATOM 508 C CA . LEU A 1 64 ? -29.828 22 -4.844 1 27.48 64 LEU A CA 1
ATOM 509 C C . LEU A 1 64 ? -29.422 20.641 -4.27 1 27.48 64 LEU A C 1
ATOM 511 O O . LEU A 1 64 ? -28.266 20.469 -3.865 1 27.48 64 LEU A O 1
ATOM 515 N N . ARG A 1 65 ? -30.203 19.969 -3.486 1 29.53 65 ARG A N 1
ATOM 516 C CA . ARG A 1 65 ? -29.875 18.625 -3.018 1 29.53 65 ARG A CA 1
ATOM 517 C C . ARG A 1 65 ? -29.766 17.656 -4.184 1 29.53 65 ARG A C 1
ATOM 519 O O . ARG A 1 65 ? -30.734 16.969 -4.527 1 29.53 65 ARG A O 1
ATOM 526 N N . GLU A 1 66 ? -29.234 18.062 -5.383 1 25.48 66 GLU A N 1
ATOM 527 C CA . GLU A 1 66 ? -29.297 17.016 -6.395 1 25.48 66 GLU A CA 1
ATOM 528 C C . GLU A 1 66 ? -28.375 15.844 -6.023 1 25.48 66 GLU A C 1
ATOM 530 O O . GLU A 1 66 ? -27.344 16.031 -5.395 1 25.48 66 GLU A O 1
ATOM 535 N N . LYS A 1 67 ? -28.797 14.531 -6.195 1 29.66 67 LYS A N 1
ATOM 536 C CA . LYS A 1 67 ? -28.219 13.211 -6.008 1 29.66 67 LYS A CA 1
ATOM 537 C C . LYS A 1 67 ? -26.797 13.141 -6.582 1 29.66 67 LYS A C 1
ATOM 539 O O . LYS A 1 67 ? -26.562 13.547 -7.719 1 29.66 67 LYS A O 1
ATOM 544 N N . SER A 1 68 ? -25.812 13.18 -5.742 1 25.38 68 SER A N 1
ATOM 545 C CA . SER A 1 68 ? -24.422 12.945 -6.082 1 25.38 68 SER A CA 1
ATOM 546 C C . SER A 1 68 ? -24.281 11.812 -7.094 1 25.38 68 SER A C 1
ATOM 548 O O . SER A 1 68 ? -24.75 10.703 -6.859 1 25.38 68 SER A O 1
ATOM 550 N N . LYS A 1 69 ? -24.219 12.094 -8.32 1 29.16 69 LYS A N 1
ATOM 551 C CA . LYS A 1 69 ? -23.922 11.109 -9.344 1 29.16 69 LYS A CA 1
ATOM 552 C C . LYS A 1 69 ? -22.594 10.414 -9.055 1 29.16 69 LYS A C 1
ATOM 554 O O . LYS A 1 69 ? -21.625 11.055 -8.641 1 29.16 69 LYS A O 1
ATOM 559 N N . GLU A 1 70 ? -22.641 9.25 -8.688 1 25.98 70 GLU A N 1
ATOM 560 C CA . GLU A 1 70 ? -21.422 8.453 -8.625 1 25.98 70 GLU A CA 1
ATOM 561 C C . GLU A 1 70 ? -20.578 8.625 -9.891 1 25.98 70 GLU A C 1
ATOM 563 O O . GLU A 1 70 ? -21.078 8.445 -11 1 25.98 70 GLU A O 1
ATOM 568 N N . TYR A 1 71 ? -19.812 9.586 -9.867 1 27.45 71 TYR A N 1
ATOM 569 C CA . TYR A 1 71 ? -18.938 9.82 -11.016 1 27.45 71 TYR A CA 1
ATOM 570 C C . TYR A 1 71 ? -17.969 8.664 -11.203 1 27.45 71 TYR A C 1
ATOM 572 O O . TYR A 1 71 ? -17.156 8.383 -10.32 1 27.45 71 TYR A O 1
ATOM 580 N N . LEU A 1 72 ? -18.438 7.582 -11.711 1 27.31 72 LEU A N 1
ATOM 581 C CA . LEU A 1 72 ? -17.453 6.59 -12.133 1 27.31 72 LEU A CA 1
ATOM 582 C C . LEU A 1 72 ? -16.547 7.156 -13.219 1 27.31 72 LEU A C 1
ATOM 584 O O . LEU A 1 72 ? -17.031 7.609 -14.258 1 27.31 72 LEU A O 1
ATOM 588 N N . PHE A 1 73 ? -15.594 7.73 -12.969 1 25.5 73 PHE A N 1
ATOM 589 C CA . PHE A 1 73 ? -14.531 8.188 -13.852 1 25.5 73 PHE A CA 1
ATOM 590 C C . PHE A 1 73 ? -13.953 7.027 -14.656 1 25.5 73 PHE A C 1
ATOM 592 O O . PHE A 1 73 ? -13.766 5.934 -14.125 1 25.5 73 PHE A O 1
ATOM 599 N N . GLY A 1 74 ? -14.234 6.723 -16.203 1 25.44 74 GLY A N 1
ATOM 600 C CA . GLY A 1 74 ? -13.766 6.105 -17.438 1 25.44 74 GLY A CA 1
ATOM 601 C C . GLY A 1 74 ? -14.773 6.18 -18.562 1 25.44 74 GLY A C 1
ATOM 602 O O . GLY A 1 74 ? -14.5 5.73 -19.672 1 25.44 74 GLY A O 1
ATOM 603 N N . THR A 1 75 ? -16.125 6.02 -18.297 1 26.47 75 THR A N 1
ATOM 604 C CA . THR A 1 75 ? -16.938 5.93 -19.5 1 26.47 75 THR A CA 1
ATOM 605 C C . THR A 1 75 ? -17.203 7.316 -20.078 1 26.47 75 THR A C 1
ATOM 607 O O . THR A 1 75 ? -17.781 8.172 -19.406 1 26.47 75 THR A O 1
ATOM 610 N N . SER A 1 76 ? -16.438 7.816 -21.078 1 22.97 76 SER A N 1
ATOM 611 C CA . SER A 1 76 ? -16.656 9.039 -21.844 1 22.97 76 SER A CA 1
ATOM 612 C C . SER A 1 76 ? -18.109 9.141 -22.312 1 22.97 76 SER A C 1
ATOM 614 O O . SER A 1 76 ? -18.547 10.203 -22.766 1 22.97 76 SER A O 1
ATOM 616 N N . LYS A 1 77 ? -18.656 8.266 -23.328 1 26.52 77 LYS A N 1
ATOM 617 C CA . LYS A 1 77 ? -19.703 8.695 -24.25 1 26.52 77 LYS A CA 1
ATOM 618 C C . LYS A 1 77 ? -20.922 9.219 -23.5 1 26.52 77 LYS A C 1
ATOM 620 O O . LYS A 1 77 ? -21.344 8.633 -22.5 1 26.52 77 LYS A O 1
ATOM 625 N N . GLY A 1 78 ? -21.453 10.484 -23.75 1 23.08 78 GLY A N 1
ATOM 626 C CA . GLY A 1 78 ? -22.703 11.156 -23.438 1 23.08 78 GLY A CA 1
ATOM 627 C C . GLY A 1 78 ? -23.922 10.32 -23.766 1 23.08 78 GLY A C 1
ATOM 628 O O . GLY A 1 78 ? -25.062 10.758 -23.562 1 23.08 78 GLY A O 1
ATOM 629 N N . ASN A 1 79 ? -23.969 9.555 -24.938 1 21.88 79 ASN A N 1
ATOM 630 C CA . ASN A 1 79 ? -25.312 9.195 -25.406 1 21.88 79 ASN A CA 1
ATOM 631 C C . ASN A 1 79 ? -26.094 8.43 -24.344 1 21.88 79 ASN A C 1
ATOM 633 O O . ASN A 1 79 ? -25.5 7.879 -23.406 1 21.88 79 ASN A O 1
ATOM 637 N N . ASP A 1 80 ? -27.594 8.062 -24.75 1 21.36 80 ASP A N 1
ATOM 638 C CA . ASP A 1 80 ? -28.859 7.57 -24.219 1 21.36 80 ASP A CA 1
ATOM 639 C C . ASP A 1 80 ? -28.703 6.168 -23.641 1 21.36 80 ASP A C 1
ATOM 641 O O . ASP A 1 80 ? -29.703 5.523 -23.297 1 21.36 80 ASP A O 1
ATOM 645 N N . ALA A 1 81 ? -27.828 5.363 -23.953 1 20.38 81 ALA A N 1
ATOM 646 C CA . ALA A 1 81 ? -28.156 4.016 -23.5 1 20.38 81 ALA A CA 1
ATOM 647 C C . ALA A 1 81 ? -28.312 3.971 -21.969 1 20.38 81 ALA A C 1
ATOM 649 O O . ALA A 1 81 ? -27.328 3.766 -21.25 1 20.38 81 ALA A O 1
ATOM 650 N N . ALA A 1 82 ? -29.078 4.875 -21.359 1 23.17 82 ALA A N 1
ATOM 651 C CA . ALA A 1 82 ? -29.656 4.914 -20.016 1 23.17 82 ALA A CA 1
ATOM 652 C C . ALA A 1 82 ? -30.297 3.58 -19.672 1 23.17 82 ALA A C 1
ATOM 654 O O . ALA A 1 82 ? -30.484 3.266 -18.484 1 23.17 82 ALA A O 1
ATOM 655 N N . ASN A 1 83 ? -30.922 2.934 -20.672 1 20.12 83 ASN A N 1
ATOM 656 C CA . ASN A 1 83 ? -32 1.997 -20.406 1 20.12 83 ASN A CA 1
ATOM 657 C C . ASN A 1 83 ? -31.484 0.646 -19.938 1 20.12 83 ASN A C 1
ATOM 659 O O . ASN A 1 83 ? -32.219 -0.14 -19.344 1 20.12 83 ASN A O 1
ATOM 663 N N . ALA A 1 84 ? -30.469 0.197 -20.625 1 21.91 84 ALA A N 1
ATOM 664 C CA . ALA A 1 84 ? -30.422 -1.252 -20.453 1 21.91 84 ALA A CA 1
ATOM 665 C C . ALA A 1 84 ? -30.062 -1.614 -19.016 1 21.91 84 ALA A C 1
ATOM 667 O O . ALA A 1 84 ? -30.219 -2.768 -18.594 1 21.91 84 ALA A O 1
ATOM 668 N N . THR A 1 85 ? -29.25 -0.803 -18.344 1 24.11 85 THR A N 1
ATOM 669 C CA . THR A 1 85 ? -29.031 -1.321 -17 1 24.11 85 THR A CA 1
ATOM 670 C C . THR A 1 85 ? -30.312 -1.247 -16.172 1 24.11 85 THR A C 1
ATOM 672 O O . THR A 1 85 ? -30.312 -1.536 -14.977 1 24.11 85 THR A O 1
ATOM 675 N N . GLU A 1 86 ? -31.375 -0.686 -16.781 1 24.25 86 GLU A N 1
ATOM 676 C CA . GLU A 1 86 ? -32.656 -0.659 -16.047 1 24.25 86 GLU A CA 1
ATOM 677 C C . GLU A 1 86 ? -33.125 -2.07 -15.758 1 24.25 86 GLU A C 1
ATOM 679 O O . GLU A 1 86 ? -33.75 -2.316 -14.719 1 24.25 86 GLU A O 1
ATOM 684 N N . ALA A 1 87 ? -33.156 -2.932 -16.828 1 23.45 87 ALA A N 1
ATOM 685 C CA . ALA A 1 87 ? -33.969 -4.148 -16.734 1 23.45 87 ALA A CA 1
ATOM 686 C C . ALA A 1 87 ? -33.344 -5.145 -15.766 1 23.45 87 ALA A C 1
ATOM 688 O O . ALA A 1 87 ? -33.938 -6.168 -15.438 1 23.45 87 ALA A O 1
ATOM 689 N N . LEU A 1 88 ? -32.125 -5.348 -15.781 1 26.05 88 LEU A N 1
ATOM 690 C CA . LEU A 1 88 ? -31.828 -6.316 -14.727 1 26.05 88 LEU A CA 1
ATOM 691 C C . LEU A 1 88 ? -32.344 -5.812 -13.375 1 26.05 88 LEU A C 1
ATOM 693 O O . LEU A 1 88 ? -32.031 -6.387 -12.336 1 26.05 88 LEU A O 1
ATOM 697 N N . ALA A 1 89 ? -33.062 -4.609 -13.25 1 24.53 89 ALA A N 1
ATOM 698 C CA . ALA A 1 89 ? -33.875 -4.008 -12.195 1 24.53 89 ALA A CA 1
ATOM 699 C C . ALA A 1 89 ? -35.031 -4.938 -11.789 1 24.53 89 ALA A C 1
ATOM 701 O O . ALA A 1 89 ? -35.781 -4.629 -10.875 1 24.53 89 ALA A O 1
ATOM 702 N N . ASN A 1 90 ? -35.656 -5.613 -12.68 1 25.78 90 ASN A N 1
ATOM 703 C CA . ASN A 1 90 ? -36.969 -5.926 -12.141 1 25.78 90 ASN A CA 1
ATOM 704 C C . ASN A 1 90 ? -36.875 -6.668 -10.812 1 25.78 90 ASN A C 1
ATOM 706 O O . ASN A 1 90 ? -37.812 -6.625 -10 1 25.78 90 ASN A O 1
ATOM 710 N N . GLY A 1 91 ? -36.594 -7.906 -10.781 1 25.83 91 GLY A N 1
ATOM 711 C CA . GLY A 1 91 ? -36.75 -8.391 -9.422 1 25.83 91 GLY A CA 1
ATOM 712 C C . GLY A 1 91 ? -35.812 -7.75 -8.43 1 25.83 91 GLY A C 1
ATOM 713 O O . GLY A 1 91 ? -34.781 -7.195 -8.82 1 25.83 91 GLY A O 1
ATOM 714 N N . PRO A 1 92 ? -36.219 -7.281 -7.113 1 24.94 92 PRO A N 1
ATOM 715 C CA . PRO A 1 92 ? -35.469 -6.555 -6.094 1 24.94 92 PRO A CA 1
ATOM 716 C C . PRO A 1 92 ? -34 -6.977 -6.039 1 24.94 92 PRO A C 1
ATOM 718 O O . PRO A 1 92 ? -33.656 -8.023 -5.473 1 24.94 92 PRO A O 1
ATOM 721 N N . VAL A 1 93 ? -33.406 -7.078 -7.125 1 27.2 93 VAL A N 1
ATOM 722 C CA . VAL A 1 93 ? -32.031 -7.379 -6.844 1 27.2 93 VAL A CA 1
ATOM 723 C C . VAL A 1 93 ? -31.438 -6.301 -5.934 1 27.2 93 VAL A C 1
ATOM 725 O O . VAL A 1 93 ? -31.5 -5.109 -6.246 1 27.2 93 VAL A O 1
ATOM 728 N N . ASP A 1 94 ? -31.219 -6.547 -4.582 1 24.72 94 ASP A N 1
ATOM 729 C CA . ASP A 1 94 ? -30.922 -5.648 -3.465 1 24.72 94 ASP A CA 1
ATOM 730 C C . ASP A 1 94 ? -29.812 -4.664 -3.822 1 24.72 94 ASP A C 1
ATOM 732 O O . ASP A 1 94 ? -28.75 -5.066 -4.289 1 24.72 94 ASP A O 1
ATOM 736 N N . ALA A 1 95 ? -30.125 -3.404 -4.277 1 27.02 95 ALA A N 1
ATOM 737 C CA . ALA A 1 95 ? -29.344 -2.172 -4.215 1 27.02 95 ALA A CA 1
ATOM 738 C C . ALA A 1 95 ? -28.188 -2.309 -3.229 1 27.02 95 ALA A C 1
ATOM 740 O O . ALA A 1 95 ? -27.375 -1.394 -3.09 1 27.02 95 ALA A O 1
ATOM 741 N N . ASP A 1 96 ? -28.328 -3.238 -2.293 1 26.56 96 ASP A N 1
ATOM 742 C CA . ASP A 1 96 ? -27.391 -3.543 -1.21 1 26.56 96 ASP A CA 1
ATOM 743 C C . ASP A 1 96 ? -26.078 -4.09 -1.757 1 26.56 96 ASP A C 1
ATOM 745 O O . ASP A 1 96 ? -25.172 -4.422 -0.991 1 26.56 96 ASP A O 1
ATOM 749 N N . PHE A 1 97 ? -26.125 -4.57 -2.971 1 26.41 97 PHE A N 1
ATOM 750 C CA . PHE A 1 97 ? -24.828 -5.148 -3.336 1 26.41 97 PHE A CA 1
ATOM 751 C C . PHE A 1 97 ? -23.766 -4.059 -3.49 1 26.41 97 PHE A C 1
ATOM 753 O O . PHE A 1 97 ? -22.641 -4.203 -3.008 1 26.41 97 PHE A O 1
ATOM 760 N N . TRP A 1 98 ? -23.953 -3.131 -4.539 1 26.86 98 TRP A N 1
ATOM 761 C CA . TRP A 1 98 ? -22.922 -2.104 -4.656 1 26.86 98 TRP A CA 1
ATOM 762 C C . TRP A 1 98 ? -22.859 -1.25 -3.395 1 26.86 98 TRP A C 1
ATOM 764 O O . TRP A 1 98 ? -21.812 -0.671 -3.078 1 26.86 98 TRP A O 1
ATOM 774 N N . ASN A 1 99 ? -24 -0.839 -2.869 1 28.72 99 ASN A N 1
ATOM 775 C CA . ASN A 1 99 ? -24.047 -0.084 -1.622 1 28.72 99 ASN A CA 1
ATOM 776 C C . ASN A 1 99 ? -23.547 -0.918 -0.446 1 28.72 99 ASN A C 1
ATOM 778 O O . ASN A 1 99 ? -23.578 -0.466 0.7 1 28.72 99 ASN A O 1
ATOM 782 N N . HIS A 1 100 ? -23.734 -2.223 -0.604 1 28.61 100 HIS A N 1
ATOM 783 C CA . HIS A 1 100 ? -23.422 -3.104 0.518 1 28.61 100 HIS A CA 1
ATOM 784 C C . HIS A 1 100 ? -21.953 -3.006 0.909 1 28.61 100 HIS A C 1
ATOM 786 O O . HIS A 1 100 ? -21.5 -3.691 1.83 1 28.61 100 HIS A O 1
ATOM 792 N N . TYR A 1 101 ? -21.234 -2.709 -0.118 1 27.19 101 TYR A N 1
ATOM 793 C CA . TYR A 1 101 ? -19.891 -2.75 0.414 1 27.19 101 TYR A CA 1
ATOM 794 C C . TYR A 1 101 ? -19.672 -1.653 1.451 1 27.19 101 TYR A C 1
ATOM 796 O O . TYR A 1 101 ? -18.547 -1.176 1.638 1 27.19 101 TYR A O 1
ATOM 804 N N . ILE A 1 102 ? -20.719 -0.845 1.546 1 27.83 102 ILE A N 1
ATOM 805 C CA . ILE A 1 102 ? -20.469 -0.056 2.746 1 27.83 102 ILE A CA 1
ATOM 806 C C . ILE A 1 102 ? -20.219 -0.986 3.93 1 27.83 102 ILE A C 1
ATOM 808 O O . ILE A 1 102 ? -21.062 -1.818 4.266 1 27.83 102 ILE A O 1
ATOM 812 N N . PRO A 1 103 ? -19.094 -1.16 4.27 1 29.06 103 PRO A N 1
ATOM 813 C CA . PRO A 1 103 ? -18.922 -1.985 5.465 1 29.06 103 PRO A CA 1
ATOM 814 C C . PRO A 1 103 ? -20.094 -1.873 6.43 1 29.06 103 PRO A C 1
ATOM 816 O O . PRO A 1 103 ? -20.609 -0.774 6.656 1 29.06 103 PRO A O 1
ATOM 819 N N . LYS A 1 104 ? -21.078 -2.84 6.52 1 30.61 104 LYS A N 1
ATOM 820 C CA . LYS A 1 104 ? -21.922 -2.803 7.715 1 30.61 104 LYS A CA 1
ATOM 821 C C . LYS A 1 104 ? -21.203 -2.131 8.875 1 30.61 104 LYS A C 1
ATOM 823 O O . LYS A 1 104 ? -19.984 -2.248 9.008 1 30.61 104 LYS A O 1
ATOM 828 N N . PRO A 1 105 ? -21.922 -1.121 9.383 1 30.45 105 PRO A N 1
ATOM 829 C CA . PRO A 1 105 ? -21.344 -0.599 10.633 1 30.45 105 PRO A CA 1
ATOM 830 C C . PRO A 1 105 ? -20.781 -1.698 11.531 1 30.45 105 PRO A C 1
ATOM 832 O O . PRO A 1 105 ? -21.547 -2.459 12.133 1 30.45 105 PRO A O 1
ATOM 835 N N . GLY A 1 106 ? -20.094 -2.672 10.891 1 31.14 106 GLY A N 1
ATOM 836 C CA . GLY A 1 106 ? -19.641 -3.574 11.938 1 31.14 106 GLY A CA 1
ATOM 837 C C . GLY A 1 106 ? -19.156 -2.854 13.18 1 31.14 106 GLY A C 1
ATOM 838 O O . GLY A 1 106 ? -18.797 -1.674 13.117 1 31.14 106 GLY A O 1
ATOM 839 N N . PRO A 1 107 ? -19.594 -3.445 14.375 1 34.75 107 PRO A N 1
ATOM 840 C CA . PRO A 1 107 ? -19.188 -2.779 15.609 1 34.75 107 PRO A CA 1
ATOM 841 C C . PRO A 1 107 ? -17.812 -2.113 15.5 1 34.75 107 PRO A C 1
ATOM 843 O O . PRO A 1 107 ? -17.672 -0.938 15.844 1 34.75 107 PRO A O 1
ATOM 846 N N . ASP A 1 108 ? -16.75 -2.934 15.664 1 34.5 108 ASP A N 1
ATOM 847 C CA . ASP A 1 108 ? -15.445 -2.488 16.141 1 34.5 108 ASP A CA 1
ATOM 848 C C . ASP A 1 108 ? -14.625 -1.879 15.008 1 34.5 108 ASP A C 1
ATOM 850 O O . ASP A 1 108 ? -14.281 -2.564 14.039 1 34.5 108 ASP A O 1
ATOM 854 N N . HIS A 1 109 ? -14.898 -0.803 14.695 1 38.47 109 HIS A N 1
ATOM 855 C CA . HIS A 1 109 ? -14.008 -0.097 13.781 1 38.47 109 HIS A CA 1
ATOM 856 C C . HIS A 1 109 ? -12.547 -0.359 14.125 1 38.47 109 HIS A C 1
ATOM 858 O O . HIS A 1 109 ? -12.062 0.084 15.172 1 38.47 109 HIS A O 1
ATOM 864 N N . LYS A 1 110 ? -11.984 -1.286 13.648 1 42 110 LYS A N 1
ATOM 865 C CA . LYS A 1 110 ? -10.562 -1.55 13.875 1 42 110 LYS A CA 1
ATOM 866 C C . LYS A 1 110 ? -9.695 -0.501 13.18 1 42 110 LYS A C 1
ATOM 868 O O . LYS A 1 110 ? -10.023 -0.041 12.086 1 42 110 LYS A O 1
ATOM 873 N N . THR A 1 111 ? -8.898 0.202 13.992 1 40.91 111 THR A N 1
ATOM 874 C CA . THR A 1 111 ? -7.848 1.091 13.5 1 40.91 111 THR A CA 1
ATOM 875 C C . THR A 1 111 ? -6.984 0.388 12.453 1 40.91 111 THR A C 1
ATOM 877 O O . THR A 1 111 ? -7.051 -0.834 12.312 1 40.91 111 THR A O 1
ATOM 880 N N . GLU A 1 112 ? -6.449 1.028 11.578 1 40.31 112 GLU A N 1
ATOM 881 C CA . GLU A 1 112 ? -5.5 0.456 10.625 1 40.31 112 GLU A CA 1
ATOM 882 C C . GLU A 1 112 ? -4.672 -0.649 11.273 1 40.31 112 GLU A C 1
ATOM 884 O O . GLU A 1 112 ? -4.336 -1.643 10.625 1 40.31 112 GLU A O 1
ATOM 889 N N . ASP A 1 113 ? -4.352 -0.553 12.555 1 35.84 113 ASP A N 1
ATOM 890 C CA . ASP A 1 113 ? -3.611 -1.56 13.305 1 35.84 113 ASP A CA 1
ATOM 891 C C . ASP A 1 113 ? -4.547 -2.641 13.844 1 35.84 113 ASP A C 1
ATOM 893 O O . ASP A 1 113 ? -4.113 -3.541 14.562 1 35.84 113 ASP A O 1
ATOM 897 N N . GLY A 1 114 ? -5.832 -2.742 13.461 1 39.31 114 GLY A N 1
ATOM 898 C CA . GLY A 1 114 ? -6.805 -3.756 13.836 1 39.31 114 GLY A CA 1
ATOM 899 C C . GLY A 1 114 ? -7.438 -3.506 15.188 1 39.31 114 GLY A C 1
ATOM 900 O O . GLY A 1 114 ? -8.242 -4.309 15.664 1 39.31 114 GLY A O 1
ATOM 901 N N . LEU A 1 115 ? -6.93 -2.732 16 1 39.59 115 LEU A N 1
ATOM 902 C CA . LEU A 1 115 ? -7.406 -2.537 17.359 1 39.59 115 LEU A CA 1
ATOM 903 C C . LEU A 1 115 ? -8.539 -1.521 17.406 1 39.59 115 LEU A C 1
ATOM 905 O O . LEU A 1 115 ? -8.609 -0.623 16.562 1 39.59 115 LEU A O 1
ATOM 909 N N . PHE A 1 116 ? -9.602 -1.92 17.922 1 49.84 116 PHE A N 1
ATOM 910 C CA . PHE A 1 116 ? -10.633 -0.948 18.266 1 49.84 116 PHE A CA 1
ATOM 911 C C . PHE A 1 116 ? -10.062 0.158 19.141 1 49.84 116 PHE A C 1
ATOM 913 O O . PHE A 1 116 ? -9.406 -0.118 20.141 1 49.84 116 PHE A O 1
ATOM 920 N N . ASP A 1 117 ? -10.039 1.509 18.688 1 62.16 117 ASP A N 1
ATOM 921 C CA . ASP A 1 117 ? -9.469 2.447 19.641 1 62.16 117 ASP A CA 1
ATOM 922 C C . ASP A 1 117 ? -10.242 2.434 20.953 1 62.16 117 ASP A C 1
ATOM 924 O O . ASP A 1 117 ? -9.672 2.197 22.016 1 62.16 117 ASP A O 1
ATOM 928 N N . MET A 1 118 ? -11.68 2.789 20.828 1 81.75 118 MET A N 1
ATOM 929 C CA . MET A 1 118 ? -12.5 2.801 22.047 1 81.75 118 MET A CA 1
ATOM 930 C C . MET A 1 118 ? -13.758 1.961 21.859 1 81.75 118 MET A C 1
ATOM 932 O O . MET A 1 118 ? -14.391 2.006 20.797 1 81.75 118 MET A O 1
ATOM 936 N N . SER A 1 119 ? -14.086 1.07 22.812 1 86.06 119 SER A N 1
ATOM 937 C CA . SER A 1 119 ? -15.336 0.315 22.812 1 86.06 119 SER A CA 1
ATOM 938 C C . SER A 1 119 ? -16.531 1.229 23.047 1 86.06 119 SER A C 1
ATOM 940 O O . SER A 1 119 ? -16.375 2.387 23.438 1 86.06 119 SER A O 1
ATOM 942 N N . ALA A 1 120 ? -17.734 0.708 22.797 1 89 120 ALA A N 1
ATOM 943 C CA . ALA A 1 120 ? -18.969 1.464 23.047 1 89 120 ALA A CA 1
ATOM 944 C C . ALA A 1 120 ? -19.062 1.859 24.516 1 89 120 ALA A C 1
ATOM 946 O O . ALA A 1 120 ? -19.5 2.967 24.844 1 89 120 ALA A O 1
ATOM 947 N N . ASP A 1 121 ? -18.625 0.973 25.328 1 91.56 121 ASP A N 1
ATOM 948 C CA . ASP A 1 121 ? -18.688 1.237 26.766 1 91.56 121 ASP A CA 1
ATOM 949 C C . ASP A 1 121 ? -17.719 2.354 27.156 1 91.56 121 ASP A C 1
ATOM 951 O O . ASP A 1 121 ? -18.047 3.195 28 1 91.56 121 ASP A O 1
ATOM 955 N N . GLU A 1 122 ? -16.609 2.359 26.578 1 92.62 122 GLU A N 1
ATOM 956 C CA . GLU A 1 122 ? -15.625 3.406 26.844 1 92.62 122 GLU A CA 1
ATOM 957 C C . GLU A 1 122 ? -16.109 4.762 26.344 1 92.62 122 GLU A C 1
ATOM 959 O O . GLU A 1 122 ? -15.914 5.785 27 1 92.62 122 GLU A O 1
ATOM 964 N N . LEU A 1 123 ? -16.734 4.754 25.234 1 94.19 123 LEU A N 1
ATOM 965 C CA . LEU A 1 123 ? -17.297 5.977 24.656 1 94.19 123 LEU A CA 1
ATOM 966 C C . LEU A 1 123 ? -18.422 6.52 25.547 1 94.19 123 LEU A C 1
ATOM 968 O O . LEU A 1 123 ? -18.5 7.727 25.766 1 94.19 123 LEU A O 1
ATOM 972 N N . ARG A 1 124 ? -19.172 5.617 26.047 1 94.38 124 ARG A N 1
ATOM 973 C CA . ARG A 1 124 ? -20.25 6.016 26.938 1 94.38 124 ARG A CA 1
ATOM 974 C C . ARG A 1 124 ? -19.719 6.578 28.25 1 94.38 124 ARG A C 1
ATOM 976 O O . ARG A 1 124 ? -20.281 7.523 28.797 1 94.38 124 ARG A O 1
ATOM 983 N N . ALA A 1 125 ? -18.703 5.926 28.688 1 95.88 125 ALA A N 1
ATOM 984 C CA . ALA A 1 125 ? -18.078 6.41 29.906 1 95.88 125 ALA A CA 1
ATOM 985 C C . ALA A 1 125 ? -17.516 7.816 29.719 1 95.88 125 ALA A C 1
ATOM 987 O O . ALA A 1 125 ? -17.625 8.656 30.609 1 95.88 125 ALA A O 1
ATOM 988 N N . MET A 1 126 ? -16.922 8.062 28.578 1 95.81 126 MET A N 1
ATOM 989 C CA . MET A 1 126 ? -16.406 9.391 28.266 1 95.81 126 MET A CA 1
ATOM 990 C C . MET A 1 126 ? -17.531 10.414 28.188 1 95.81 126 MET A C 1
ATOM 992 O O . MET A 1 126 ? -17.438 11.492 28.781 1 95.81 126 MET A O 1
ATOM 996 N N . LEU A 1 127 ? -18.578 10.047 27.562 1 95.81 127 LEU A N 1
ATOM 997 C CA . LEU A 1 127 ? -19.734 10.938 27.453 1 95.81 127 LEU A CA 1
ATOM 998 C C . LEU A 1 127 ? -20.344 11.219 28.812 1 95.81 127 LEU A C 1
ATOM 1000 O O . LEU A 1 127 ? -20.75 12.352 29.094 1 95.81 127 LEU A O 1
ATOM 1004 N N . ALA A 1 128 ? -20.375 10.227 29.656 1 96.25 128 ALA A N 1
ATOM 1005 C CA . ALA A 1 128 ? -20.969 10.367 30.984 1 96.25 128 ALA A CA 1
ATOM 1006 C C . ALA A 1 128 ? -20.156 11.32 31.859 1 96.25 128 ALA A C 1
ATOM 1008 O O . ALA A 1 128 ? -20.672 11.914 32.812 1 96.25 128 ALA A O 1
ATOM 1009 N N . SER A 1 129 ? -18.953 11.453 31.484 1 97.31 129 SER A N 1
ATOM 1010 C CA . SER A 1 129 ? -18.078 12.312 32.281 1 97.31 129 SER A CA 1
ATOM 1011 C C . SER A 1 129 ? -18.141 13.766 31.797 1 97.31 129 SER A C 1
ATOM 1013 O O . SER A 1 129 ? -17.453 14.633 32.344 1 97.31 129 SER A O 1
ATOM 1015 N N . THR A 1 130 ? -18.938 14.062 30.781 1 97.94 130 THR A N 1
ATOM 1016 C CA . THR A 1 130 ? -19.047 15.406 30.219 1 97.94 130 THR A CA 1
ATOM 1017 C C . THR A 1 130 ? -20.5 15.891 30.25 1 97.94 130 THR A C 1
ATOM 1019 O O . THR A 1 130 ? -21.391 15.188 30.734 1 97.94 130 THR A O 1
ATOM 1022 N N . ASN A 1 131 ? -20.688 17.156 29.734 1 97.88 131 ASN A N 1
ATOM 1023 C CA . ASN A 1 131 ? -22 17.812 29.766 1 97.88 131 ASN A CA 1
ATOM 1024 C C . ASN A 1 131 ? -22.75 17.609 28.453 1 97.88 131 ASN A C 1
ATOM 1026 O O . ASN A 1 131 ? -23.484 18.5 28.016 1 97.88 131 ASN A O 1
ATOM 1030 N N . GLY A 1 132 ? -22.453 16.406 27.812 1 97.62 132 GLY A N 1
ATOM 1031 C CA . GLY A 1 132 ? -23.094 16.125 26.531 1 97.62 132 GLY A CA 1
ATOM 1032 C C . GLY A 1 132 ? -22.172 16.312 25.344 1 97.62 132 GLY A C 1
ATOM 1033 O O . GLY A 1 132 ? -20.938 16.312 25.5 1 97.62 132 GLY A O 1
ATOM 1034 N N . TYR A 1 133 ? -22.859 16.406 24.172 1 98.06 133 TYR A N 1
ATOM 1035 C CA . TYR A 1 133 ? -22.094 16.5 22.938 1 98.06 133 TYR A CA 1
ATOM 1036 C C . TYR A 1 133 ? -21.891 17.953 22.531 1 98.06 133 TYR A C 1
ATOM 1038 O O . TYR A 1 133 ? -22.75 18.812 22.797 1 98.06 133 TYR A O 1
ATOM 1046 N N . PHE A 1 134 ? -20.766 18.266 21.953 1 98.31 134 PHE A N 1
ATOM 1047 C CA . PHE A 1 134 ? -20.547 19.484 21.203 1 98.31 134 PHE A CA 1
ATOM 1048 C C . PHE A 1 134 ? -20.406 19.188 19.719 1 98.31 134 PHE A C 1
ATOM 1050 O O . PHE A 1 134 ? -19.469 18.484 19.312 1 98.31 134 PHE A O 1
ATOM 1057 N N . ALA A 1 135 ? -21.344 19.609 18.922 1 97.62 135 ALA A N 1
ATOM 1058 C CA . ALA A 1 135 ? -21.344 19.438 17.484 1 97.62 135 ALA A CA 1
ATOM 1059 C C . ALA A 1 135 ? -21.109 20.766 16.766 1 97.62 135 ALA A C 1
ATOM 1061 O O . ALA A 1 135 ? -21.422 21.828 17.297 1 97.62 135 ALA A O 1
ATOM 1062 N N . ARG A 1 136 ? -20.562 20.609 15.633 1 96.06 136 ARG A N 1
ATOM 1063 C CA . ARG A 1 136 ? -20.406 21.781 14.789 1 96.06 136 ARG A CA 1
ATOM 1064 C C . ARG A 1 136 ? -20.406 21.406 13.312 1 96.06 136 ARG A C 1
ATOM 1066 O O . ARG A 1 136 ? -20.219 20.234 12.969 1 96.06 136 ARG A O 1
ATOM 1073 N N . ASP A 1 137 ? -20.656 22.453 12.492 1 95.69 137 ASP A N 1
ATOM 1074 C CA . ASP A 1 137 ? -20.469 22.266 11.062 1 95.69 137 ASP A CA 1
ATOM 1075 C C . ASP A 1 137 ? -18.984 22.359 10.688 1 95.69 137 ASP A C 1
ATOM 1077 O O . ASP A 1 137 ? -18.25 23.188 11.227 1 95.69 137 ASP A O 1
ATOM 1081 N N . TRP A 1 138 ? -18.578 21.438 9.867 1 96.56 138 TRP A N 1
ATOM 1082 C CA . TRP A 1 138 ? -17.188 21.359 9.469 1 96.56 138 TRP A CA 1
ATOM 1083 C C . TRP A 1 138 ? -17 21.75 8.008 1 96.56 138 TRP A C 1
ATOM 1085 O O . TRP A 1 138 ? -17.781 21.344 7.145 1 96.56 138 TRP A O 1
ATOM 1095 N N . SER A 1 139 ? -16 22.578 7.762 1 93.75 139 SER A N 1
ATOM 1096 C CA . SER A 1 139 ? -15.695 23 6.398 1 93.75 139 SER A CA 1
ATOM 1097 C C . SER A 1 139 ? -14.812 21.969 5.695 1 93.75 139 SER A C 1
ATOM 1099 O O . SER A 1 139 ? -13.68 22.281 5.328 1 93.75 139 SER A O 1
ATOM 1101 N N . VAL A 1 140 ? -15.398 20.812 5.359 1 94.38 140 VAL A N 1
ATOM 1102 C CA . VAL A 1 140 ? -14.633 19.672 4.871 1 94.38 140 VAL A CA 1
ATOM 1103 C C . VAL A 1 140 ? -14.18 19.922 3.436 1 94.38 140 VAL A C 1
ATOM 1105 O O . VAL A 1 140 ? -13.32 19.203 2.91 1 94.38 140 VAL A O 1
ATOM 1108 N N . TRP A 1 141 ? -14.695 20.953 2.754 1 91.06 141 TRP A N 1
ATOM 1109 C CA . TRP A 1 141 ? -14.289 21.312 1.396 1 91.06 141 TRP A CA 1
ATOM 1110 C C . TRP A 1 141 ? -12.938 22.016 1.394 1 91.06 141 TRP A C 1
ATOM 1112 O O . TRP A 1 141 ? -12.312 22.172 0.34 1 91.06 141 TRP A O 1
ATOM 1122 N N . LEU A 1 142 ? -12.508 22.406 2.609 1 89.62 142 LEU A N 1
ATOM 1123 C CA . LEU A 1 142 ? -11.18 23 2.719 1 89.62 142 LEU A CA 1
ATOM 1124 C C . LEU A 1 142 ? -10.117 21.906 2.842 1 89.62 142 LEU A C 1
ATOM 1126 O O . LEU A 1 142 ? -10.43 20.75 3.123 1 89.62 142 LEU A O 1
ATOM 1130 N N . GLY A 1 143 ? -8.867 22.281 2.578 1 88.25 143 GLY A N 1
ATOM 1131 C CA . GLY A 1 143 ? -7.773 21.344 2.752 1 88.25 143 GLY A CA 1
ATOM 1132 C C . GLY A 1 143 ? -7.496 21 4.207 1 88.25 143 GLY A C 1
ATOM 1133 O O . GLY A 1 143 ? -8.031 21.656 5.109 1 88.25 143 GLY A O 1
ATOM 1134 N N . TRP A 1 144 ? -6.723 20.062 4.438 1 92.88 144 TRP A N 1
ATOM 1135 C CA . TRP A 1 144 ? -6.488 19.516 5.77 1 92.88 144 TRP A CA 1
ATOM 1136 C C . TRP A 1 144 ? -5.992 20.594 6.727 1 92.88 144 TRP A C 1
ATOM 1138 O O . TRP A 1 144 ? -6.383 20.609 7.898 1 92.88 144 TRP A O 1
ATOM 1148 N N . ASN A 1 145 ? -5.117 21.484 6.324 1 91.62 145 ASN A N 1
ATOM 1149 C CA . ASN A 1 145 ? -4.586 22.484 7.246 1 91.62 145 ASN A CA 1
ATOM 1150 C C . ASN A 1 145 ? -5.699 23.359 7.832 1 91.62 145 ASN A C 1
ATOM 1152 O O . ASN A 1 145 ? -5.711 23.625 9.031 1 91.62 145 ASN A O 1
ATOM 1156 N N . ASN A 1 146 ? -6.547 23.734 6.961 1 92.38 146 ASN A N 1
ATOM 1157 C CA . ASN A 1 146 ? -7.684 24.5 7.465 1 92.38 146 ASN A CA 1
ATOM 1158 C C . ASN A 1 146 ? -8.57 23.656 8.383 1 92.38 146 ASN A C 1
ATOM 1160 O O . ASN A 1 146 ? -9.031 24.141 9.414 1 92.38 146 ASN A O 1
ATOM 1164 N N . MET A 1 147 ? -8.766 22.406 7.984 1 94.5 147 MET A N 1
ATOM 1165 C CA . MET A 1 147 ? -9.523 21.5 8.836 1 94.5 147 MET A CA 1
ATOM 1166 C C . MET A 1 147 ? -8.859 21.344 10.195 1 94.5 147 MET A C 1
ATOM 1168 O O . MET A 1 147 ? -9.539 21.281 11.227 1 94.5 147 MET A O 1
ATOM 1172 N N . ARG A 1 148 ? -7.598 21.297 10.219 1 95.38 148 ARG A N 1
ATOM 1173 C CA . ARG A 1 148 ? -6.867 21.188 11.477 1 95.38 148 ARG A CA 1
ATOM 1174 C C . ARG A 1 148 ? -7.078 22.438 12.336 1 95.38 148 ARG A C 1
ATOM 1176 O O . ARG A 1 148 ? -7.277 22.328 13.547 1 95.38 148 ARG A O 1
ATOM 1183 N N . TYR A 1 149 ? -7.016 23.625 11.672 1 95.31 149 TYR A N 1
ATOM 1184 C CA . TYR A 1 149 ? -7.227 24.859 12.414 1 95.31 149 TYR A CA 1
ATOM 1185 C C . TYR A 1 149 ? -8.617 24.891 13.031 1 95.31 149 TYR A C 1
ATOM 1187 O O . TYR A 1 149 ? -8.789 25.359 14.164 1 95.31 149 TYR A O 1
ATOM 1195 N N . ILE A 1 150 ? -9.523 24.406 12.297 1 95.81 150 ILE A N 1
ATOM 1196 C CA . ILE A 1 150 ? -10.883 24.328 12.805 1 95.81 150 ILE A CA 1
ATOM 1197 C C . ILE A 1 150 ? -10.945 23.359 13.984 1 95.81 150 ILE A C 1
ATOM 1199 O O . ILE A 1 150 ? -11.586 23.656 15 1 95.81 150 ILE A O 1
ATOM 1203 N N . LEU A 1 151 ? -10.289 22.25 13.82 1 97.44 151 LEU A N 1
ATOM 1204 C CA . LEU A 1 151 ? -10.258 21.25 14.867 1 97.44 151 LEU A CA 1
ATOM 1205 C C . LEU A 1 151 ? -9.625 21.797 16.141 1 97.44 151 LEU A C 1
ATOM 1207 O O . LEU A 1 151 ? -10.102 21.531 17.25 1 97.44 151 LEU A O 1
ATOM 1211 N N . GLU A 1 152 ? -8.625 22.594 16.016 1 97.5 152 GLU A N 1
ATOM 1212 C CA . GLU A 1 152 ? -7.945 23.219 17.141 1 97.5 152 GLU A CA 1
ATOM 1213 C C . GLU A 1 152 ? -8.906 24.078 17.953 1 97.5 152 GLU A C 1
ATOM 1215 O O . GLU A 1 152 ? -8.984 23.953 19.172 1 97.5 152 GLU A O 1
ATOM 1220 N N . GLY A 1 153 ? -9.578 24.922 17.25 1 96.62 153 GLY A N 1
ATOM 1221 C CA . GLY A 1 153 ? -10.555 25.75 17.922 1 96.62 153 GLY A CA 1
ATOM 1222 C C . GLY A 1 153 ? -11.695 24.969 18.547 1 96.62 153 GLY A C 1
ATOM 1223 O O . GLY A 1 153 ? -12.148 25.281 19.641 1 96.62 153 GLY A O 1
ATOM 1224 N N . ALA A 1 154 ? -12.102 23.938 17.844 1 97.69 154 ALA A N 1
ATOM 1225 C CA . ALA A 1 154 ? -13.219 23.109 18.312 1 97.69 154 ALA A CA 1
ATOM 1226 C C . ALA A 1 154 ? -12.852 22.359 19.594 1 97.69 154 ALA A C 1
ATOM 1228 O O . ALA A 1 154 ? -13.688 22.219 20.5 1 97.69 154 ALA A O 1
ATOM 1229 N N . LEU A 1 155 ? -11.664 21.875 19.688 1 98.38 155 LEU A N 1
ATOM 1230 C CA . LEU A 1 155 ? -11.211 21.172 20.875 1 98.38 155 LEU A CA 1
ATOM 1231 C C . LEU A 1 155 ? -11.211 22.109 22.078 1 98.38 155 LEU A C 1
ATOM 1233 O O . LEU A 1 155 ? -11.633 21.719 23.172 1 98.38 155 LEU A O 1
ATOM 1237 N N . MET A 1 156 ? -10.758 23.359 21.875 1 98.06 156 MET A N 1
ATOM 1238 C CA . MET A 1 156 ? -10.75 24.344 22.953 1 98.06 156 MET A CA 1
ATOM 1239 C C . MET A 1 156 ? -12.172 24.672 23.391 1 98.06 156 MET A C 1
ATOM 1241 O O . MET A 1 156 ? -12.453 24.734 24.594 1 98.06 156 MET A O 1
ATOM 1245 N N . GLN A 1 157 ? -13.062 24.844 22.422 1 97.06 157 GLN A N 1
ATOM 1246 C CA . GLN A 1 157 ? -14.453 25.141 22.719 1 97.06 157 GLN A CA 1
ATOM 1247 C C . GLN A 1 157 ? -15.102 24.031 23.531 1 97.06 157 GLN A C 1
ATOM 1249 O O . GLN A 1 157 ? -15.812 24.281 24.5 1 97.06 157 GLN A O 1
ATOM 1254 N N . ALA A 1 158 ? -14.859 22.828 23.109 1 98.5 158 ALA A N 1
ATOM 1255 C CA . ALA A 1 158 ? -15.43 21.672 23.797 1 98.5 158 ALA A CA 1
ATOM 1256 C C . ALA A 1 158 ? -14.859 21.547 25.203 1 98.5 158 ALA A C 1
ATOM 1258 O O . ALA A 1 158 ? -15.594 21.25 26.156 1 98.5 158 ALA A O 1
ATOM 1259 N N . GLN A 1 159 ? -13.617 21.75 25.344 1 98.06 159 GLN A N 1
ATOM 1260 C CA . GLN A 1 159 ? -12.953 21.641 26.641 1 98.06 159 GLN A CA 1
ATOM 1261 C C . GLN A 1 159 ? -13.484 22.672 27.625 1 98.06 159 GLN A C 1
ATOM 1263 O O . GLN A 1 159 ? -13.734 22.375 28.797 1 98.06 159 GLN A O 1
ATOM 1268 N N . LEU A 1 160 ? -13.648 23.891 27.172 1 97.88 160 LEU A N 1
ATOM 1269 C CA . LEU A 1 160 ? -14.109 25 28.016 1 97.88 160 LEU A CA 1
ATOM 1270 C C . LEU A 1 160 ? -15.5 24.703 28.562 1 97.88 160 LEU A C 1
ATOM 1272 O O . LEU A 1 160 ? -15.828 25.109 29.688 1 97.88 160 LEU A O 1
ATOM 1276 N N . LEU A 1 161 ? -16.266 23.984 27.828 1 98.12 161 LEU A N 1
ATOM 1277 C CA . LEU A 1 161 ? -17.625 23.688 28.234 1 98.12 161 LEU A CA 1
ATOM 1278 C C . LEU A 1 161 ? -17.719 22.281 28.812 1 98.12 161 LEU A C 1
ATOM 1280 O O . LEU A 1 161 ? -18.812 21.828 29.203 1 98.12 161 LEU A O 1
ATOM 1284 N N . ASN A 1 162 ? -16.609 21.531 28.891 1 98.19 162 ASN A N 1
ATOM 1285 C CA . ASN A 1 162 ? -16.562 20.141 29.297 1 98.19 162 ASN A CA 1
ATOM 1286 C C . ASN A 1 162 ? -17.578 19.297 28.547 1 98.19 162 ASN A C 1
ATOM 1288 O O . ASN A 1 162 ? -18.406 18.609 29.156 1 98.19 162 ASN A O 1
ATOM 1292 N N . ARG A 1 163 ? -17.531 19.391 27.266 1 98.62 163 ARG A N 1
ATOM 1293 C CA . ARG A 1 163 ? -18.406 18.594 26.406 1 98.62 163 ARG A CA 1
ATOM 1294 C C . ARG A 1 163 ? -17.578 17.672 25.484 1 98.62 163 ARG A C 1
ATOM 1296 O O . ARG A 1 163 ? -16.391 17.938 25.25 1 98.62 163 ARG A O 1
ATOM 1303 N N . THR A 1 164 ? -18.172 16.562 25.047 1 98.56 164 THR A N 1
ATOM 1304 C CA . THR A 1 164 ? -17.531 15.648 24.109 1 98.56 164 THR A CA 1
ATOM 1305 C C . THR A 1 164 ? -17.703 16.141 22.672 1 98.56 164 THR A C 1
ATOM 1307 O O . THR A 1 164 ? -18.812 16.172 22.156 1 98.56 164 THR A O 1
ATOM 1310 N N . LEU A 1 165 ? -16.625 16.469 22.047 1 98.75 165 LEU A N 1
ATOM 1311 C CA . LEU A 1 165 ? -16.641 17 20.688 1 98.75 165 LEU A CA 1
ATOM 1312 C C . LEU A 1 165 ? -16.922 15.891 19.672 1 98.75 165 LEU A C 1
ATOM 1314 O O . LEU A 1 165 ? -16.359 14.797 19.797 1 98.75 165 LEU A O 1
ATOM 1318 N N . ILE A 1 166 ? -17.766 16.156 18.703 1 98.12 166 ILE A N 1
ATOM 1319 C CA . ILE A 1 166 ? -17.953 15.242 17.578 1 98.12 166 ILE A CA 1
ATOM 1320 C C . ILE A 1 166 ? -17.188 15.758 16.359 1 98.12 166 ILE A C 1
ATOM 1322 O O . ILE A 1 166 ? -17.422 16.891 15.914 1 98.12 166 ILE A O 1
ATOM 1326 N N . ILE A 1 167 ? -16.297 14.984 15.867 1 98.12 167 ILE A N 1
ATOM 1327 C CA . ILE A 1 167 ? -15.539 15.383 14.68 1 98.12 167 ILE A CA 1
ATOM 1328 C C . ILE A 1 167 ? -15.914 14.477 13.508 1 98.12 167 ILE A C 1
ATOM 1330 O O . ILE A 1 167 ? -16.469 13.398 13.703 1 98.12 167 ILE A O 1
ATOM 1334 N N . PRO A 1 168 ? -15.656 14.922 12.273 1 97 168 PRO A N 1
ATOM 1335 C CA . PRO A 1 168 ? -15.969 14.078 11.125 1 97 168 PRO A CA 1
ATOM 1336 C C . PRO A 1 168 ? -15.195 12.758 11.117 1 97 168 PRO A C 1
ATOM 1338 O O . PRO A 1 168 ? -14.07 12.703 11.625 1 97 168 PRO A O 1
ATOM 1341 N N . SER A 1 169 ? -15.828 11.742 10.531 1 95.69 169 SER A N 1
ATOM 1342 C CA . SER A 1 169 ? -15.18 10.438 10.43 1 95.69 169 SER A CA 1
ATOM 1343 C C . SER A 1 169 ? -14.156 10.422 9.297 1 95.69 169 SER A C 1
ATOM 1345 O O . SER A 1 169 ? -13.281 9.555 9.25 1 95.69 169 SER A O 1
ATOM 1347 N N . PHE A 1 170 ? -14.352 11.367 8.375 1 95.12 170 PHE A N 1
ATOM 1348 C CA . PHE A 1 170 ? -13.453 11.414 7.227 1 95.12 170 PHE A CA 1
ATOM 1349 C C . PHE A 1 170 ? -13.203 12.852 6.797 1 95.12 170 PHE A C 1
ATOM 1351 O O . PHE A 1 170 ? -13.898 13.766 7.238 1 95.12 170 PHE A O 1
ATOM 1358 N N . VAL A 1 171 ? -12.156 13.07 6.09 1 96.69 171 VAL A N 1
ATOM 1359 C CA . VAL A 1 171 ? -11.844 14.312 5.391 1 96.69 171 VAL A CA 1
ATOM 1360 C C . VAL A 1 171 ? -11.578 14.023 3.914 1 96.69 171 VAL A C 1
ATOM 1362 O O . VAL A 1 171 ? -11.664 12.875 3.475 1 96.69 171 VAL A O 1
ATOM 1365 N N . TYR A 1 172 ? -11.383 15.086 3.137 1 96.69 172 TYR A N 1
ATOM 1366 C CA . TYR A 1 172 ? -11.18 14.906 1.705 1 96.69 172 TYR A CA 1
ATOM 1367 C C . TYR A 1 172 ? -9.742 15.227 1.314 1 96.69 172 TYR A C 1
ATOM 1369 O O . TYR A 1 172 ? -9.211 16.266 1.7 1 96.69 172 TYR A O 1
ATOM 1377 N N . ALA A 1 173 ? -9.109 14.258 0.652 1 95.94 173 ALA A N 1
ATOM 1378 C CA . ALA A 1 173 ? -7.867 14.586 -0.044 1 95.94 173 ALA A CA 1
ATOM 1379 C C . ALA A 1 173 ? -8.148 15.305 -1.359 1 95.94 173 ALA A C 1
ATOM 1381 O O . ALA A 1 173 ? -8.984 14.859 -2.148 1 95.94 173 ALA A O 1
ATOM 1382 N N . ARG A 1 174 ? -7.457 16.328 -1.6 1 90.69 174 ARG A N 1
ATOM 1383 C CA . ARG A 1 174 ? -7.797 17.219 -2.699 1 90.69 174 ARG A CA 1
ATOM 1384 C C . ARG A 1 174 ? -7.254 16.703 -4.023 1 90.69 174 ARG A C 1
ATOM 1386 O O . ARG A 1 174 ? -7.746 17.062 -5.09 1 90.69 174 ARG A O 1
ATOM 1393 N N . ALA A 1 175 ? -6.203 15.898 -3.932 1 92.31 175 ALA A N 1
ATOM 1394 C CA . ALA A 1 175 ? -5.609 15.453 -5.191 1 92.31 175 ALA A CA 1
ATOM 1395 C C . ALA A 1 175 ? -4.898 14.109 -5.02 1 92.31 175 ALA A C 1
ATOM 1397 O O . ALA A 1 175 ? -4.543 13.727 -3.902 1 92.31 175 ALA A O 1
ATOM 1398 N N . CYS A 1 176 ? -4.777 13.43 -6.18 1 93.75 176 CYS A N 1
ATOM 1399 C CA . CYS A 1 176 ? -3.986 12.219 -6.309 1 93.75 176 CYS A CA 1
ATOM 1400 C C . CYS A 1 176 ? -2.582 12.531 -6.812 1 93.75 176 CYS A C 1
ATOM 1402 O O . CYS A 1 176 ? -2.402 13.422 -7.641 1 93.75 176 CYS A O 1
ATOM 1404 N N . GLU A 1 177 ? -1.561 11.883 -6.176 1 92.62 177 GLU A N 1
ATOM 1405 C CA . GLU A 1 177 ? -0.194 12.016 -6.672 1 92.62 177 GLU A CA 1
ATOM 1406 C C . GLU A 1 177 ? -0.078 11.523 -8.109 1 92.62 177 GLU A C 1
ATOM 1408 O O . GLU A 1 177 ? 0.79 11.977 -8.859 1 92.62 177 GLU A O 1
ATOM 1413 N N . PHE A 1 178 ? -0.944 10.648 -8.531 1 93.12 178 PHE A N 1
ATOM 1414 C CA . PHE A 1 178 ? -1.014 10.016 -9.844 1 93.12 178 PHE A CA 1
ATOM 1415 C C . PHE A 1 178 ? -2.33 10.352 -10.531 1 93.12 178 PHE A C 1
ATOM 1417 O O . PHE A 1 178 ? -3.078 11.211 -10.07 1 93.12 178 PHE A O 1
ATOM 1424 N N . PRO A 1 179 ? -2.51 9.797 -11.734 1 90.5 179 PRO A N 1
ATOM 1425 C CA . PRO A 1 179 ? -3.848 9.953 -12.312 1 90.5 179 PRO A CA 1
ATOM 1426 C C . PRO A 1 179 ? -4.953 9.453 -11.383 1 90.5 179 PRO A C 1
ATOM 1428 O O . PRO A 1 179 ? -4.754 8.484 -10.648 1 90.5 179 PRO A O 1
ATOM 1431 N N . ASN A 1 180 ? -6.102 10.133 -11.445 1 93.44 180 ASN A N 1
ATOM 1432 C CA . ASN A 1 180 ? -7.176 9.945 -10.469 1 93.44 180 ASN A CA 1
ATOM 1433 C C . ASN A 1 180 ? -7.605 8.484 -10.391 1 93.44 180 ASN A C 1
ATOM 1435 O O . ASN A 1 180 ? -8.039 8.016 -9.336 1 93.44 180 ASN A O 1
ATOM 1439 N N . ASP A 1 181 ? -7.449 7.762 -11.508 1 91.19 181 ASP A N 1
ATOM 1440 C CA . ASP A 1 181 ? -7.922 6.383 -11.531 1 91.19 181 ASP A CA 1
ATOM 1441 C C . ASP A 1 181 ? -7.105 5.5 -10.594 1 91.19 181 ASP A C 1
ATOM 1443 O O . ASP A 1 181 ? -7.609 4.504 -10.07 1 91.19 181 ASP A O 1
ATOM 1447 N N . VAL A 1 182 ? -5.863 5.859 -10.352 1 94 182 VAL A N 1
ATOM 1448 C CA . VAL A 1 182 ? -5.02 5.121 -9.422 1 94 182 VAL A CA 1
ATOM 1449 C C . VAL A 1 182 ? -5.578 5.254 -8.008 1 94 182 VAL A C 1
ATOM 1451 O O . VAL A 1 182 ? -5.84 4.25 -7.336 1 94 182 VAL A O 1
ATOM 1454 N N . CYS A 1 183 ? -5.812 6.488 -7.605 1 95.69 183 CYS A N 1
ATOM 1455 C CA . CYS A 1 183 ? -6.289 6.773 -6.258 1 95.69 183 CYS A CA 1
ATOM 1456 C C . CYS A 1 183 ? -7.715 6.277 -6.066 1 95.69 183 CYS A C 1
ATOM 1458 O O . CYS A 1 183 ? -8.086 5.852 -4.969 1 95.69 183 CYS A O 1
ATOM 1460 N N . ALA A 1 184 ? -8.445 6.281 -7.145 1 94.38 184 ALA A N 1
ATOM 1461 C CA . ALA A 1 184 ? -9.844 5.867 -7.086 1 94.38 184 ALA A CA 1
ATOM 1462 C C . ALA A 1 184 ? -9.969 4.387 -6.75 1 94.38 184 ALA A C 1
ATOM 1464 O O . ALA A 1 184 ? -11.016 3.93 -6.301 1 94.38 184 ALA A O 1
ATOM 1465 N N . LYS A 1 185 ? -8.93 3.605 -6.941 1 93.81 185 LYS A N 1
ATOM 1466 C CA . LYS A 1 185 ? -8.945 2.186 -6.605 1 93.81 185 LYS A CA 1
ATOM 1467 C C . LYS A 1 185 ? -8.734 1.971 -5.109 1 93.81 185 LYS A C 1
ATOM 1469 O O . LYS A 1 185 ? -8.984 0.882 -4.59 1 93.81 185 LYS A O 1
ATOM 1474 N N . TYR A 1 186 ? -8.289 3.012 -4.387 1 94.44 186 TYR A N 1
ATOM 1475 C CA . TYR A 1 186 ? -7.918 2.844 -2.986 1 94.44 186 TYR A CA 1
ATOM 1476 C C . TYR A 1 186 ? -8.82 3.672 -2.078 1 94.44 186 TYR A C 1
ATOM 1478 O O . TYR A 1 186 ? -8.852 3.457 -0.865 1 94.44 186 TYR A O 1
ATOM 1486 N N . ALA A 1 187 ? -9.5 4.645 -2.627 1 94.25 187 ALA A N 1
ATOM 1487 C CA . ALA A 1 187 ? -10.406 5.496 -1.859 1 94.25 187 ALA A CA 1
ATOM 1488 C C . ALA A 1 187 ? -11.594 5.941 -2.707 1 94.25 187 ALA A C 1
ATOM 1490 O O . ALA A 1 187 ? -11.477 6.07 -3.93 1 94.25 187 ALA A O 1
ATOM 1491 N N . LYS A 1 188 ? -12.688 6.16 -2.008 1 93.75 188 LYS A N 1
ATOM 1492 C CA . LYS A 1 188 ? -13.867 6.652 -2.713 1 93.75 188 LYS A CA 1
ATOM 1493 C C . LYS A 1 188 ? -13.602 8.016 -3.342 1 93.75 188 LYS A C 1
ATOM 1495 O O . LYS A 1 188 ? -13.188 8.953 -2.654 1 93.75 188 LYS A O 1
ATOM 1500 N N . MET A 1 189 ? -13.742 8.086 -4.656 1 95.44 189 MET A N 1
ATOM 1501 C CA . MET A 1 189 ? -13.578 9.336 -5.398 1 95.44 189 MET A CA 1
ATOM 1502 C C . MET A 1 189 ? -14.93 10.031 -5.586 1 95.44 189 MET A C 1
ATOM 1504 O O . MET A 1 189 ? -15.922 9.383 -5.93 1 95.44 189 MET A O 1
ATOM 1508 N N . VAL A 1 190 ? -14.961 11.336 -5.289 1 94.5 190 VAL A N 1
ATOM 1509 C CA . VAL A 1 190 ? -16.203 12.094 -5.414 1 94.5 190 VAL A CA 1
ATOM 1510 C C . VAL A 1 190 ? -15.953 13.375 -6.211 1 94.5 190 VAL A C 1
ATOM 1512 O O . VAL A 1 190 ? -14.82 13.867 -6.262 1 94.5 190 VAL A O 1
ATOM 1515 N N . ASN A 1 191 ? -17 13.805 -6.887 1 94.75 191 ASN A N 1
ATOM 1516 C CA . ASN A 1 191 ? -16.984 15.141 -7.469 1 94.75 191 ASN A CA 1
ATOM 1517 C C . ASN A 1 191 ? -17.266 16.219 -6.422 1 94.75 191 ASN A C 1
ATOM 1519 O O . ASN A 1 191 ? -18.281 16.188 -5.746 1 94.75 191 ASN A O 1
ATOM 1523 N N . LYS A 1 192 ? -16.406 17.172 -6.262 1 94.31 192 LYS A N 1
ATOM 1524 C CA . LYS A 1 192 ? -16.516 18.203 -5.23 1 94.31 192 LYS A CA 1
ATOM 1525 C C . LYS A 1 192 ? -17.859 18.906 -5.289 1 94.31 192 LYS A C 1
ATOM 1527 O O . LYS A 1 192 ? -18.469 19.188 -4.254 1 94.31 192 LYS A O 1
ATOM 1532 N N . ASN A 1 193 ? -18.281 19.203 -6.488 1 92.38 193 ASN A N 1
ATOM 1533 C CA . ASN A 1 193 ? -19.547 19.922 -6.625 1 92.38 193 ASN A CA 1
ATOM 1534 C C . ASN A 1 193 ? -20.703 19.109 -6.062 1 92.38 193 ASN A C 1
ATOM 1536 O O . ASN A 1 193 ? -21.562 19.656 -5.371 1 92.38 193 ASN A O 1
ATOM 1540 N N . ASP A 1 194 ? -20.688 17.875 -6.316 1 91.19 194 ASP A N 1
ATOM 1541 C CA . ASP A 1 194 ? -21.734 17 -5.82 1 91.19 194 ASP A CA 1
ATOM 1542 C C . ASP A 1 194 ? -21.609 16.781 -4.316 1 91.19 194 ASP A C 1
ATOM 1544 O O . ASP A 1 194 ? -22.609 16.844 -3.588 1 91.19 194 ASP A O 1
ATOM 1548 N N . ALA A 1 195 ? -20.438 16.578 -3.883 1 93 195 ALA A N 1
ATOM 1549 C CA . ALA A 1 195 ? -20.188 16.25 -2.482 1 93 195 ALA A CA 1
ATOM 1550 C C . ALA A 1 195 ? -20.484 17.453 -1.577 1 93 195 ALA A C 1
ATOM 1552 O O . ALA A 1 195 ? -20.969 17.281 -0.459 1 93 195 ALA A O 1
ATOM 1553 N N . PHE A 1 196 ? -20.172 18.641 -2.092 1 94 196 PHE A N 1
ATOM 1554 C CA . PHE A 1 196 ? -20.25 19.812 -1.24 1 94 196 PHE A CA 1
ATOM 1555 C C . PHE A 1 196 ? -21.469 20.656 -1.592 1 94 196 PHE A C 1
ATOM 1557 O O . PHE A 1 196 ? -21.625 21.781 -1.101 1 94 196 PHE A O 1
ATOM 1564 N N . TYR A 1 197 ? -22.266 20.125 -2.396 1 90.56 197 TYR A N 1
ATOM 1565 C CA . TYR A 1 197 ? -23.484 20.812 -2.82 1 90.56 197 TYR A CA 1
ATOM 1566 C C . TYR A 1 197 ? -23.172 22.234 -3.289 1 90.56 197 TYR A C 1
ATOM 1568 O O . TYR A 1 197 ? -23.781 23.203 -2.811 1 90.56 197 TYR A O 1
ATOM 1576 N N . SER A 1 198 ? -22.203 22.25 -4.16 1 90.5 198 SER A N 1
ATOM 1577 C CA . SER A 1 198 ? -21.719 23.531 -4.668 1 90.5 198 SER A CA 1
ATOM 1578 C C . SER A 1 198 ? -21.391 23.453 -6.156 1 90.5 198 SER A C 1
ATOM 1580 O O . SER A 1 198 ? -21.344 22.359 -6.727 1 90.5 198 SER A O 1
ATOM 1582 N N . THR A 1 199 ? -21.297 24.562 -6.875 1 89.31 199 THR A N 1
ATOM 1583 C CA . THR A 1 199 ? -20.875 24.625 -8.273 1 89.31 199 THR A CA 1
ATOM 1584 C C . THR A 1 199 ? -19.531 25.344 -8.398 1 89.31 199 THR A C 1
ATOM 1586 O O . THR A 1 199 ? -19.125 25.719 -9.5 1 89.31 199 THR A O 1
ATOM 1589 N N . GLU A 1 200 ? -18.938 25.484 -7.301 1 87.56 200 GLU A N 1
ATOM 1590 C CA . GLU A 1 200 ? -17.719 26.297 -7.23 1 87.56 200 GLU A CA 1
ATOM 1591 C C . GLU A 1 200 ? -16.641 25.766 -8.172 1 87.56 200 GLU A C 1
ATOM 1593 O O . GLU A 1 200 ? -15.875 26.531 -8.75 1 87.56 200 GLU A O 1
ATOM 1598 N N . TRP A 1 201 ? -16.609 24.484 -8.375 1 89.25 201 TRP A N 1
ATOM 1599 C CA . TRP A 1 201 ? -15.531 23.875 -9.141 1 89.25 201 TRP A CA 1
ATOM 1600 C C . TRP A 1 201 ? -16.016 23.438 -10.516 1 89.25 201 TRP A C 1
ATOM 1602 O O . TRP A 1 201 ? -15.273 22.797 -11.273 1 89.25 201 TRP A O 1
ATOM 1612 N N . SER A 1 202 ? -17.141 23.859 -10.898 1 89.38 202 SER A N 1
ATOM 1613 C CA . SER A 1 202 ? -17.766 23.344 -12.117 1 89.38 202 SER A CA 1
ATOM 1614 C C . SER A 1 202 ? -17 23.797 -13.359 1 89.38 202 SER A C 1
ATOM 1616 O O . SER A 1 202 ? -17.062 23.125 -14.398 1 89.38 202 SER A O 1
ATOM 1618 N N . SER A 1 203 ? -16.281 24.922 -13.188 1 87.62 203 SER A N 1
ATOM 1619 C CA . SER A 1 203 ? -15.57 25.453 -14.352 1 87.62 203 SER A CA 1
ATOM 1620 C C . SER A 1 203 ? -14.203 24.797 -14.508 1 87.62 203 SER A C 1
ATOM 1622 O O . SER A 1 203 ? -13.547 24.969 -15.539 1 87.62 203 SER A O 1
ATOM 1624 N N . TRP A 1 204 ? -13.797 24.016 -13.555 1 87.19 204 TRP A N 1
ATOM 1625 C CA . TRP A 1 204 ? -12.508 23.344 -13.625 1 87.19 204 TRP A CA 1
ATOM 1626 C C . TRP A 1 204 ? -12.57 22.125 -14.531 1 87.19 204 TRP A C 1
ATOM 1628 O O . TRP A 1 204 ? -13.648 21.578 -14.781 1 87.19 204 TRP A O 1
ATOM 1638 N N . PRO A 1 205 ? -11.359 21.781 -15.055 1 87.31 205 PRO A N 1
ATOM 1639 C CA . PRO A 1 205 ? -11.344 20.484 -15.742 1 87.31 205 PRO A CA 1
ATOM 1640 C C . PRO A 1 205 ? -11.844 19.344 -14.859 1 87.31 205 PRO A C 1
ATOM 1642 O O . PRO A 1 205 ? -11.594 19.328 -13.648 1 87.31 205 PRO A O 1
ATOM 1645 N N . ILE A 1 206 ? -12.555 18.453 -15.469 1 90.12 206 ILE A N 1
ATOM 1646 C CA . ILE A 1 206 ? -13.258 17.406 -14.742 1 90.12 206 ILE A CA 1
ATOM 1647 C C . ILE A 1 206 ? -12.281 16.688 -13.812 1 90.12 206 ILE A C 1
ATOM 1649 O O . ILE A 1 206 ? -12.656 16.281 -12.703 1 90.12 206 ILE A O 1
ATOM 1653 N N . GLU A 1 207 ? -11.047 16.484 -14.219 1 88.25 207 GLU A N 1
ATOM 1654 C CA . GLU A 1 207 ? -10.062 15.766 -13.422 1 88.25 207 GLU A CA 1
ATOM 1655 C C . GLU A 1 207 ? -9.727 16.516 -12.141 1 88.25 207 GLU A C 1
ATOM 1657 O O . GLU A 1 207 ? -9.359 15.914 -11.133 1 88.25 207 GLU A O 1
ATOM 1662 N N . LYS A 1 208 ? -9.938 17.812 -12.156 1 89.56 208 LYS A N 1
ATOM 1663 C CA . LYS A 1 208 ? -9.586 18.641 -11.008 1 89.56 208 LYS A CA 1
ATOM 1664 C C . LYS A 1 208 ? -10.805 18.875 -10.109 1 89.56 208 LYS A C 1
ATOM 1666 O O . LYS A 1 208 ? -10.688 19.484 -9.039 1 89.56 208 LYS A O 1
ATOM 1671 N N . GLN A 1 209 ? -11.938 18.359 -10.555 1 92.69 209 GLN A N 1
ATOM 1672 C CA . GLN A 1 209 ? -13.148 18.5 -9.758 1 92.69 209 GLN A CA 1
ATOM 1673 C C . GLN A 1 209 ? -13.281 17.344 -8.766 1 92.69 209 GLN A C 1
ATOM 1675 O O . GLN A 1 209 ? -14.219 17.312 -7.961 1 92.69 209 GLN A O 1
ATOM 1680 N N . MET A 1 210 ? -12.305 16.438 -8.828 1 94.69 210 MET A N 1
ATOM 1681 C CA . MET A 1 210 ? -12.43 15.234 -8.031 1 94.69 210 MET A CA 1
ATOM 1682 C C . MET A 1 210 ? -11.734 15.391 -6.684 1 94.69 210 MET A C 1
ATOM 1684 O O . MET A 1 210 ? -10.797 16.172 -6.555 1 94.69 210 MET A O 1
ATOM 1688 N N . SER A 1 211 ? -12.242 14.734 -5.672 1 95.88 211 SER A N 1
ATOM 1689 C CA . SER A 1 211 ? -11.664 14.594 -4.34 1 95.88 211 SER A CA 1
ATOM 1690 C C . SER A 1 211 ? -11.797 13.164 -3.828 1 95.88 211 SER A C 1
ATOM 1692 O O . SER A 1 211 ? -12.477 12.336 -4.441 1 95.88 211 SER A O 1
ATOM 1694 N N . PHE A 1 212 ? -11.055 12.805 -2.814 1 96.31 212 PHE A N 1
ATOM 1695 C CA . PHE A 1 212 ? -11.008 11.43 -2.334 1 96.31 212 PHE A CA 1
ATOM 1696 C C . PHE A 1 212 ? -11.312 11.375 -0.84 1 96.31 212 PHE A C 1
ATOM 1698 O O . PHE A 1 212 ? -10.742 12.133 -0.057 1 96.31 212 PHE A O 1
ATOM 1705 N N . VAL A 1 213 ? -12.195 10.477 -0.435 1 95.5 213 VAL A N 1
ATOM 1706 C CA . VAL A 1 213 ? -12.578 10.312 0.963 1 95.5 213 VAL A CA 1
ATOM 1707 C C . VAL A 1 213 ? -11.492 9.531 1.707 1 95.5 213 VAL A C 1
ATOM 1709 O O . VAL A 1 213 ? -11.203 8.383 1.374 1 95.5 213 VAL A O 1
ATOM 1712 N N . ILE A 1 214 ? -10.883 10.172 2.654 1 95.12 214 ILE A N 1
ATOM 1713 C CA . ILE A 1 214 ? -9.875 9.492 3.465 1 95.12 214 ILE A CA 1
ATOM 1714 C C . ILE A 1 214 ? -10.289 9.523 4.934 1 95.12 214 ILE A C 1
ATOM 1716 O O . ILE A 1 214 ? -10.828 10.523 5.41 1 95.12 214 ILE A O 1
ATOM 1720 N N . PRO A 1 215 ? -10.016 8.469 5.668 1 93.25 215 PRO A N 1
ATOM 1721 C CA . PRO A 1 215 ? -10.391 8.43 7.082 1 93.25 215 PRO A CA 1
ATOM 1722 C C . PRO A 1 215 ? -9.648 9.477 7.914 1 93.25 215 PRO A C 1
ATOM 1724 O O . PRO A 1 215 ? -8.461 9.711 7.691 1 93.25 215 PRO A O 1
ATOM 1727 N N . MET A 1 216 ? -10.312 10.008 8.891 1 95.25 216 MET A N 1
ATOM 1728 C CA . MET A 1 216 ? -9.742 11.016 9.781 1 95.25 216 MET A CA 1
ATOM 1729 C C . MET A 1 216 ? -8.492 10.484 10.469 1 95.25 216 MET A C 1
ATOM 1731 O O . MET A 1 216 ? -7.547 11.242 10.719 1 95.25 216 MET A O 1
ATOM 1735 N N . GLU A 1 217 ? -8.43 9.234 10.648 1 93.62 217 GLU A N 1
ATOM 1736 C CA . GLU A 1 217 ? -7.336 8.602 11.383 1 93.62 217 GLU A CA 1
ATOM 1737 C C . GLU A 1 217 ? -6.035 8.664 10.586 1 93.62 217 GLU A C 1
ATOM 1739 O O . GLU A 1 217 ? -4.953 8.453 11.141 1 93.62 217 GLU A O 1
ATOM 1744 N N . MET A 1 218 ? -6.203 8.977 9.328 1 94.81 218 MET A N 1
ATOM 1745 C CA . MET A 1 218 ? -5.004 9.102 8.508 1 94.81 218 MET A CA 1
ATOM 1746 C C . MET A 1 218 ? -4.348 10.461 8.711 1 94.81 218 MET A C 1
ATOM 1748 O O . MET A 1 218 ? -3.188 10.656 8.336 1 94.81 218 MET A O 1
ATOM 1752 N N . MET A 1 219 ? -5.098 11.352 9.32 1 96.69 219 MET A N 1
ATOM 1753 C CA . MET A 1 219 ? -4.602 12.719 9.422 1 96.69 219 MET A CA 1
ATOM 1754 C C . MET A 1 219 ? -4.199 13.047 10.859 1 96.69 219 MET A C 1
ATOM 1756 O O . MET A 1 219 ? -3.354 13.914 11.086 1 96.69 219 MET A O 1
ATOM 1760 N N . ILE A 1 220 ? -4.773 12.375 11.836 1 97.06 220 ILE A N 1
ATOM 1761 C CA . ILE A 1 220 ? -4.445 12.68 13.219 1 97.06 220 ILE A CA 1
ATOM 1762 C C . ILE A 1 220 ? -4.242 11.383 14 1 97.06 220 ILE A C 1
ATOM 1764 O O . ILE A 1 220 ? -4.836 10.352 13.664 1 97.06 220 ILE A O 1
ATOM 1768 N N . ASP A 1 221 ? -3.383 11.398 15.016 1 95.88 221 ASP A N 1
ATOM 1769 C CA . ASP A 1 221 ? -3.199 10.305 15.961 1 95.88 221 ASP A CA 1
ATOM 1770 C C . ASP A 1 221 ? -4.305 10.297 17.016 1 95.88 221 ASP A C 1
ATOM 1772 O O . ASP A 1 221 ? -4.129 10.828 18.109 1 95.88 221 ASP A O 1
ATOM 1776 N N . VAL A 1 222 ? -5.367 9.609 16.734 1 94.31 222 VAL A N 1
ATOM 1777 C CA . VAL A 1 222 ? -6.598 9.656 17.516 1 94.31 222 VAL A CA 1
ATOM 1778 C C . VAL A 1 222 ? -6.328 9.148 18.938 1 94.31 222 VAL A C 1
ATOM 1780 O O . VAL A 1 222 ? -6.688 9.805 19.922 1 94.31 222 VAL A O 1
ATOM 1783 N N . PRO A 1 223 ? -5.602 8.023 19.125 1 92.19 223 PRO A N 1
ATOM 1784 C CA . PRO A 1 223 ? -5.336 7.57 20.5 1 92.19 223 PRO A CA 1
ATOM 1785 C C . PRO A 1 223 ? -4.539 8.586 21.312 1 92.19 223 PRO A C 1
ATOM 1787 O O . PRO A 1 223 ? -4.816 8.789 22.5 1 92.19 223 PRO A O 1
ATOM 1790 N N . HIS A 1 224 ? -3.619 9.203 20.672 1 94.44 224 HIS A N 1
ATOM 1791 C CA . HIS A 1 224 ? -2.818 10.203 21.359 1 94.44 224 HIS A CA 1
ATOM 1792 C C . HIS A 1 224 ? -3.674 11.391 21.797 1 94.44 224 HIS A C 1
ATOM 1794 O O . HIS A 1 224 ? -3.576 11.844 22.938 1 94.44 224 HIS A O 1
ATOM 1800 N N . LEU A 1 225 ? -4.473 11.875 20.906 1 96.81 225 LEU A N 1
ATOM 1801 C CA . LEU A 1 225 ? -5.281 13.062 21.172 1 96.81 225 LEU A CA 1
ATOM 1802 C C . LEU A 1 225 ? -6.316 12.773 22.266 1 96.81 225 LEU A C 1
ATOM 1804 O O . LEU A 1 225 ? -6.645 13.656 23.062 1 96.81 225 LEU A O 1
ATOM 1808 N N . ARG A 1 226 ? -6.762 11.586 22.375 1 95.19 226 ARG A N 1
ATOM 1809 C CA . ARG A 1 226 ? -7.805 11.203 23.328 1 95.19 226 ARG A CA 1
ATOM 1810 C C . ARG A 1 226 ? -7.258 11.125 24.75 1 95.19 226 ARG A C 1
ATOM 1812 O O . ARG A 1 226 ? -8.023 11.062 25.703 1 95.19 226 ARG A O 1
ATOM 1819 N N . LYS A 1 227 ? -5.977 11.148 24.922 1 93.56 227 LYS A N 1
ATOM 1820 C CA . LYS A 1 227 ? -5.395 11.18 26.25 1 93.56 227 LYS A CA 1
ATOM 1821 C C . LYS A 1 227 ? -5.688 12.508 26.953 1 93.56 227 LYS A C 1
ATOM 1823 O O . LYS A 1 227 ? -5.762 12.562 28.188 1 93.56 227 LYS A O 1
ATOM 1828 N N . THR A 1 228 ? -5.906 13.531 26.109 1 95.56 228 THR A N 1
ATOM 1829 C CA . THR A 1 228 ? -6.023 14.852 26.703 1 95.56 228 THR A CA 1
ATOM 1830 C C . THR A 1 228 ? -7.383 15.469 26.391 1 95.56 228 THR A C 1
ATOM 1832 O O . THR A 1 228 ? -7.84 16.375 27.094 1 95.56 228 THR A O 1
ATOM 1835 N N . HIS A 1 229 ? -7.988 14.984 25.344 1 97.75 229 HIS A N 1
ATOM 1836 C CA . HIS A 1 229 ? -9.234 15.617 24.922 1 97.75 229 HIS A CA 1
ATOM 1837 C C . HIS A 1 229 ? -10.344 14.586 24.766 1 97.75 229 HIS A C 1
ATOM 1839 O O . HIS A 1 229 ? -10.086 13.438 24.391 1 97.75 229 HIS A O 1
ATOM 1845 N N . LYS A 1 230 ? -11.531 15.008 25.062 1 97.94 230 LYS A N 1
ATOM 1846 C CA . LYS A 1 230 ? -12.719 14.164 24.938 1 97.94 230 LYS A CA 1
ATOM 1847 C C . LYS A 1 230 ? -13.453 14.438 23.625 1 97.94 230 LYS A C 1
ATOM 1849 O O . LYS A 1 230 ? -14.094 15.477 23.469 1 97.94 230 LYS A O 1
ATOM 1854 N N . PHE A 1 231 ? -13.375 13.516 22.703 1 97.75 231 PHE A N 1
ATOM 1855 C CA . PHE A 1 231 ? -14.062 13.656 21.438 1 97.75 231 PHE A CA 1
ATOM 1856 C C . PHE A 1 231 ? -14.398 12.297 20.844 1 97.75 231 PHE A C 1
ATOM 1858 O O . PHE A 1 231 ? -13.875 11.273 21.281 1 97.75 231 PHE A O 1
ATOM 1865 N N . MET A 1 232 ? -15.328 12.367 19.922 1 95.88 232 MET A N 1
ATOM 1866 C CA . MET A 1 232 ? -15.711 11.164 19.188 1 95.88 232 MET A CA 1
ATOM 1867 C C . MET A 1 232 ? -15.844 11.461 17.688 1 95.88 232 MET A C 1
ATOM 1869 O O . MET A 1 232 ? -16.125 12.594 17.297 1 95.88 232 MET A O 1
ATOM 1873 N N . MET A 1 233 ? -15.562 10.414 16.938 1 95.62 233 MET A N 1
ATOM 1874 C CA . MET A 1 233 ? -15.875 10.523 15.508 1 95.62 233 MET A CA 1
ATOM 1875 C C . MET A 1 233 ? -17.375 10.414 15.273 1 95.62 233 MET A C 1
ATOM 1877 O O . MET A 1 233 ? -18.078 9.766 16.047 1 95.62 233 MET A O 1
ATOM 1881 N N . LEU A 1 234 ? -17.797 11.031 14.203 1 96.62 234 LEU A N 1
ATOM 1882 C CA . LEU A 1 234 ? -19.234 10.969 13.891 1 96.62 234 LEU A CA 1
ATOM 1883 C C . LEU A 1 234 ? -19.688 9.523 13.719 1 96.62 234 LEU A C 1
ATOM 1885 O O . LEU A 1 234 ? -20.812 9.18 14.078 1 96.62 234 LEU A O 1
ATOM 1889 N N . SER A 1 235 ? -18.844 8.68 13.133 1 93.19 235 SER A N 1
ATOM 1890 C CA . SER A 1 235 ? -19.172 7.266 12.984 1 93.19 235 SER A CA 1
ATOM 1891 C C . SER A 1 235 ? -19.391 6.605 14.344 1 93.19 235 SER A C 1
ATOM 1893 O O . SER A 1 235 ? -20.234 5.727 14.492 1 93.19 235 SER A O 1
ATOM 1895 N N . GLU A 1 236 ? -18.609 7.012 15.344 1 92.88 236 GLU A N 1
ATOM 1896 C CA . GLU A 1 236 ? -18.75 6.492 16.703 1 92.88 236 GLU A CA 1
ATOM 1897 C C . GLU A 1 236 ? -20.047 6.98 17.344 1 92.88 236 GLU A C 1
ATOM 1899 O O . GLU A 1 236 ? -20.719 6.223 18.047 1 92.88 236 GLU A O 1
ATOM 1904 N N . TYR A 1 237 ? -20.359 8.25 17.156 1 95.31 237 TYR A N 1
ATOM 1905 C CA . TYR A 1 237 ? -21.641 8.789 17.609 1 95.31 237 TYR A CA 1
ATOM 1906 C C . TYR A 1 237 ? -22.797 8 17.016 1 95.31 237 TYR A C 1
ATOM 1908 O O . TYR A 1 237 ? -23.734 7.641 17.734 1 95.31 237 TYR A O 1
ATOM 1916 N N . PHE A 1 238 ? -22.719 7.699 15.68 1 93.5 238 PHE A N 1
ATOM 1917 C CA . PHE A 1 238 ? -23.75 6.926 15.008 1 93.5 238 PHE A CA 1
ATOM 1918 C C . PHE A 1 238 ? -23.891 5.543 15.633 1 93.5 238 PHE A C 1
ATOM 1920 O O . PHE A 1 238 ? -25 5.051 15.836 1 93.5 238 PHE A O 1
ATOM 1927 N N . HIS A 1 239 ? -22.766 5.004 15.898 1 89.62 239 HIS A N 1
ATOM 1928 C CA . HIS A 1 239 ? -22.75 3.682 16.516 1 89.62 239 HIS A CA 1
ATOM 1929 C C . HIS A 1 239 ? -23.469 3.705 17.859 1 89.62 239 HIS A C 1
ATOM 1931 O O . HIS A 1 239 ? -24.281 2.83 18.156 1 89.62 239 HIS A O 1
ATOM 1937 N N . LEU A 1 240 ? -23.172 4.672 18.703 1 90.94 240 LEU A N 1
ATOM 1938 C CA . LEU A 1 240 ? -23.781 4.793 20.016 1 90.94 240 LEU A CA 1
ATOM 1939 C C . LEU A 1 240 ? -25.281 5.047 19.906 1 90.94 240 LEU A C 1
ATOM 1941 O O . LEU A 1 240 ? -26.062 4.629 20.766 1 90.94 240 LEU A O 1
ATOM 1945 N N . GLN A 1 241 ? -25.641 5.707 18.844 1 92.88 241 GLN A N 1
ATOM 1946 C CA . GLN A 1 241 ? -27.031 6.098 18.656 1 92.88 241 GLN A CA 1
ATOM 1947 C C . GLN A 1 241 ? -27.797 5.047 17.844 1 92.88 241 GLN A C 1
ATOM 1949 O O . GLN A 1 241 ? -29 5.176 17.641 1 92.88 241 GLN A O 1
ATOM 1954 N N . GLY A 1 242 ? -27.078 3.986 17.391 1 89.75 242 GLY A N 1
ATOM 1955 C CA . GLY A 1 242 ? -27.703 2.967 16.562 1 89.75 242 GLY A CA 1
ATOM 1956 C C . GLY A 1 242 ? -28.047 3.455 15.172 1 89.75 242 GLY A C 1
ATOM 1957 O O . GLY A 1 242 ? -29.078 3.062 14.602 1 89.75 242 GLY A O 1
ATOM 1958 N N . LEU A 1 243 ? -27.359 4.434 14.711 1 91.06 243 LEU A N 1
ATOM 1959 C CA . LEU A 1 243 ? -27.562 5 13.383 1 91.06 243 LEU A CA 1
ATOM 1960 C C . LEU A 1 243 ? -26.562 4.434 12.383 1 91.06 243 LEU A C 1
ATOM 1962 O O . LEU A 1 243 ? -25.516 3.906 12.781 1 91.06 243 LEU A O 1
ATOM 1966 N N . ASN A 1 244 ? -26.891 4.543 11.117 1 88.94 244 ASN A N 1
ATOM 1967 C CA . ASN A 1 244 ? -26.047 4.059 10.039 1 88.94 244 ASN A CA 1
ATOM 1968 C C . ASN A 1 244 ? -24.969 5.078 9.68 1 88.94 244 ASN A C 1
ATOM 1970 O O . ASN A 1 244 ? -25.266 6.199 9.281 1 88.94 244 ASN A O 1
ATOM 1974 N N . ALA A 1 245 ? -23.797 4.617 9.758 1 87.56 245 ALA A N 1
ATOM 1975 C CA . ALA A 1 245 ? -22.656 5.508 9.547 1 87.56 245 ALA A CA 1
ATOM 1976 C C . ALA A 1 245 ? -22.578 5.953 8.086 1 87.56 245 ALA A C 1
ATOM 1978 O O . ALA A 1 245 ? -21.953 6.973 7.777 1 87.56 245 ALA A O 1
ATOM 1979 N N . SER A 1 246 ? -23.156 5.219 7.137 1 84.12 246 SER A N 1
ATOM 1980 C CA . SER A 1 246 ? -23.094 5.543 5.715 1 84.12 246 SER A CA 1
ATOM 1981 C C . SER A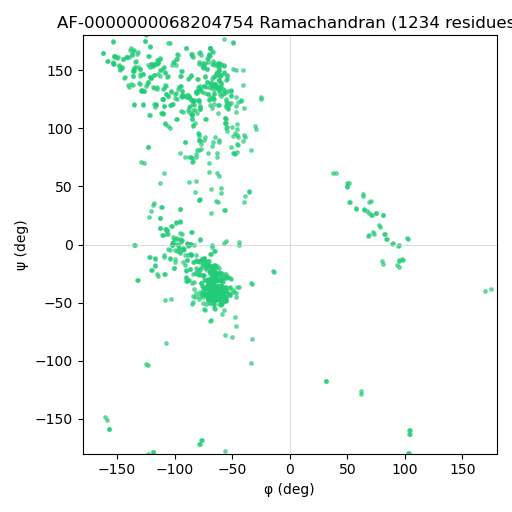 1 246 ? -23.891 6.805 5.402 1 84.12 246 SER A C 1
ATOM 1983 O O . SER A 1 246 ? -23.75 7.379 4.32 1 84.12 246 SER A O 1
ATOM 1985 N N . HIS A 1 247 ? -24.625 7.277 6.422 1 90.56 247 HIS A N 1
ATOM 1986 C CA . HIS A 1 247 ? -25.469 8.445 6.199 1 90.56 247 HIS A CA 1
ATOM 1987 C C . HIS A 1 247 ? -24.75 9.727 6.609 1 90.56 247 HIS A C 1
ATOM 1989 O O . HIS A 1 247 ? -25.359 10.805 6.625 1 90.56 247 HIS A O 1
ATOM 1995 N N . GLU A 1 248 ? -23.547 9.648 7 1 93.88 248 GLU A N 1
ATOM 1996 C CA . GLU A 1 248 ? -22.797 10.867 7.281 1 93.88 248 GLU A CA 1
ATOM 1997 C C . GLU A 1 248 ? -22.828 11.82 6.09 1 93.88 248 GLU A C 1
ATOM 1999 O O . GLU A 1 248 ? -22.578 11.398 4.953 1 93.88 248 GLU A O 1
ATOM 2004 N N . THR A 1 249 ? -23.125 13.016 6.406 1 94.94 249 THR A N 1
ATOM 2005 C CA . THR A 1 249 ? -23.219 14.008 5.34 1 94.94 249 THR A CA 1
ATOM 2006 C C . THR A 1 249 ? -21.859 14.203 4.672 1 94.94 249 THR A C 1
ATOM 2008 O O . THR A 1 249 ? -20.812 14.18 5.34 1 94.94 249 THR A O 1
ATOM 2011 N N . THR A 1 250 ? -21.938 14.508 3.363 1 94.44 250 THR A N 1
ATOM 2012 C CA . THR A 1 250 ? -20.688 14.625 2.609 1 94.44 250 THR A CA 1
ATOM 2013 C C . THR A 1 250 ? -20.109 16.031 2.719 1 94.44 250 THR A C 1
ATOM 2015 O O . THR A 1 250 ? -18.922 16.234 2.533 1 94.44 250 THR A O 1
ATOM 2018 N N . ASN A 1 251 ? -20.891 16.984 3.047 1 95.38 251 ASN A N 1
ATOM 2019 C CA . ASN A 1 251 ? -20.438 18.375 3.029 1 95.38 251 ASN A CA 1
ATOM 2020 C C . ASN A 1 251 ? -20 18.844 4.418 1 95.38 251 ASN A C 1
ATOM 2022 O O . ASN A 1 251 ? -19.656 20 4.609 1 95.38 251 ASN A O 1
ATOM 2026 N N . GLY A 1 252 ? -20.062 18.016 5.445 1 95.88 252 GLY A N 1
ATOM 2027 C CA . GLY A 1 252 ? -19.578 18.328 6.777 1 95.88 252 GLY A CA 1
ATOM 2028 C C . GLY A 1 252 ? -20.609 18.984 7.664 1 95.88 252 GLY A C 1
ATOM 2029 O O . GLY A 1 252 ? -20.375 19.203 8.852 1 95.88 252 GLY A O 1
ATOM 2030 N N . GLN A 1 253 ? -21.812 19.188 7.148 1 95.06 253 GLN A N 1
ATOM 2031 C CA . GLN A 1 253 ? -22.859 19.828 7.926 1 95.06 253 GLN A CA 1
ATOM 2032 C C . GLN A 1 253 ? -23.609 18.812 8.789 1 95.06 253 GLN A C 1
ATOM 2034 O O . GLN A 1 253 ? -23.781 17.656 8.391 1 95.06 253 GLN A O 1
ATOM 2039 N N . TRP A 1 254 ? -24 19.281 9.914 1 95.5 254 TRP A N 1
ATOM 2040 C CA . TRP A 1 254 ? -24.812 18.453 10.797 1 95.5 254 TRP A CA 1
ATOM 2041 C C . TRP A 1 254 ? -26.203 18.25 10.227 1 95.5 254 TRP A C 1
ATOM 2043 O O . TRP A 1 254 ? -26.875 19.203 9.828 1 95.5 254 TRP A O 1
ATOM 2053 N N . ASP A 1 255 ? -26.562 17 10.086 1 94.5 255 ASP A N 1
ATOM 2054 C CA . ASP A 1 255 ? -27.938 16.672 9.695 1 94.5 255 ASP A CA 1
ATOM 2055 C C . ASP A 1 255 ? -28.859 16.641 10.906 1 94.5 255 ASP A C 1
ATOM 2057 O O . ASP A 1 255 ? -28.953 15.641 11.609 1 94.5 255 ASP A O 1
ATOM 2061 N N . ARG A 1 256 ? -29.656 17.688 11.078 1 91.56 256 ARG A N 1
ATOM 2062 C CA . ARG A 1 256 ? -30.469 17.906 12.273 1 91.56 256 ARG A CA 1
ATOM 2063 C C . ARG A 1 256 ? -31.469 16.766 12.469 1 91.56 256 ARG A C 1
ATOM 2065 O O . ARG A 1 256 ? -31.719 16.344 13.602 1 91.56 256 ARG A O 1
ATOM 2072 N N . ASP A 1 257 ? -32 16.281 11.391 1 91.75 257 ASP A N 1
ATOM 2073 C CA . ASP A 1 257 ? -33.062 15.305 11.484 1 91.75 257 ASP A CA 1
ATOM 2074 C C . ASP A 1 257 ? -32.531 13.891 11.664 1 91.75 257 ASP A C 1
ATOM 2076 O O . ASP A 1 257 ? -32.875 13.203 12.633 1 91.75 257 ASP A O 1
ATOM 2080 N N . TYR A 1 258 ? -31.625 13.562 10.828 1 94.25 258 TYR A N 1
ATOM 2081 C CA . TYR A 1 258 ? -31.141 12.18 10.859 1 94.25 258 TYR A CA 1
ATOM 2082 C C . TYR A 1 258 ? -30.25 11.945 12.062 1 94.25 258 TYR A C 1
ATOM 2084 O O . TYR A 1 258 ? -30.344 10.906 12.727 1 94.25 258 TYR A O 1
ATOM 2092 N N . TYR A 1 259 ? -29.344 12.875 12.406 1 95.31 259 TYR A N 1
ATOM 2093 C CA . TYR A 1 259 ? -28.344 12.641 13.43 1 95.31 259 TYR A CA 1
ATOM 2094 C C . TYR A 1 259 ? -28.969 12.586 14.82 1 95.31 259 TYR A C 1
ATOM 2096 O O . TYR A 1 259 ? -28.359 12.102 15.773 1 95.31 259 TYR A O 1
ATOM 2104 N N . THR A 1 260 ? -30.219 13.109 14.984 1 94.06 260 THR A N 1
ATOM 2105 C CA . THR A 1 260 ? -30.891 13.086 16.281 1 94.06 260 THR A CA 1
ATOM 2106 C C . THR A 1 260 ? -32 12.062 16.297 1 94.06 260 THR A C 1
ATOM 2108 O O . THR A 1 260 ? -32.844 12.047 17.219 1 94.06 260 THR A O 1
ATOM 2111 N N . SER A 1 261 ? -32.062 11.211 15.297 1 91.25 261 SER A N 1
ATOM 2112 C CA . SER A 1 261 ? -33.156 10.242 15.195 1 91.25 261 SER A CA 1
ATOM 2113 C C . SER A 1 261 ? -32.75 8.914 15.828 1 91.25 261 SER A C 1
ATOM 2115 O O . SER A 1 261 ? -33.5 7.93 15.711 1 91.25 261 SER A O 1
ATOM 2117 N N . GLY A 1 262 ? -31.703 8.875 16.469 1 87.69 262 GLY A N 1
ATOM 2118 C CA . GLY A 1 262 ? -31.203 7.629 17.047 1 87.69 262 GLY A CA 1
ATOM 2119 C C . GLY A 1 262 ? -31.938 7.227 18.312 1 87.69 262 GLY A C 1
ATOM 2120 O O . GLY A 1 262 ? -33 7.746 18.609 1 87.69 262 GLY A O 1
ATOM 2121 N N . SER A 1 263 ? -31.406 6.262 19.016 1 82.94 263 SER A N 1
ATOM 2122 C CA . SER A 1 263 ? -32.062 5.578 20.125 1 82.94 263 SER A CA 1
ATOM 2123 C C . SER A 1 263 ? -32.375 6.543 21.266 1 82.94 263 SER A C 1
ATOM 2125 O O . SER A 1 263 ? -33.406 6.449 21.906 1 82.94 263 SER A O 1
ATOM 2127 N N . ASN A 1 264 ? -31.531 7.488 21.531 1 83.19 264 ASN A N 1
ATOM 2128 C CA . ASN A 1 264 ? -31.688 8.359 22.688 1 83.19 264 ASN A CA 1
ATOM 2129 C C . ASN A 1 264 ? -32.406 9.656 22.312 1 83.19 264 ASN A C 1
ATOM 2131 O O . ASN A 1 264 ? -32.75 10.453 23.188 1 83.19 264 ASN A O 1
ATOM 2135 N N . LYS A 1 265 ? -32.625 9.844 21.062 1 87.69 265 LYS A N 1
ATOM 2136 C CA . LYS A 1 265 ? -33.25 11.07 20.578 1 87.69 265 LYS A CA 1
ATOM 2137 C C . LYS A 1 265 ? -32.719 12.289 21.344 1 87.69 265 LYS A C 1
ATOM 2139 O O . LYS A 1 265 ? -33.469 12.992 22 1 87.69 265 LYS A O 1
ATOM 2144 N N . PRO A 1 266 ? -31.516 12.469 21.219 1 93.56 266 PRO A N 1
ATOM 2145 C CA . PRO A 1 266 ? -30.875 13.531 22 1 93.56 266 PRO A CA 1
ATOM 2146 C C . PRO A 1 266 ? -31.469 14.914 21.703 1 93.56 266 PRO A C 1
ATOM 2148 O O . PRO A 1 266 ? -31.781 15.219 20.547 1 93.56 266 PRO A O 1
ATOM 2151 N N . SER A 1 267 ? -31.688 15.672 22.797 1 94.81 267 SER A N 1
ATOM 2152 C CA . SER A 1 267 ? -32.125 17.047 22.641 1 94.81 267 SER A CA 1
ATOM 2153 C C . SER A 1 267 ? -31.016 17.938 22.109 1 94.81 267 SER A C 1
ATOM 2155 O O . SER A 1 267 ? -29.828 17.594 22.219 1 94.81 267 SER A O 1
ATOM 2157 N N . MET A 1 268 ? -31.438 19.094 21.469 1 95.5 268 MET A N 1
ATOM 2158 C CA . MET A 1 268 ? -30.406 19.891 20.797 1 95.5 268 MET A CA 1
ATOM 2159 C C . MET A 1 268 ? -30.625 21.375 21.062 1 95.5 268 MET A C 1
ATOM 2161 O O . MET A 1 268 ? -31.75 21.859 21.078 1 95.5 268 MET A O 1
ATOM 2165 N N . PHE A 1 269 ? -29.562 22.031 21.312 1 96.44 269 PHE A N 1
ATOM 2166 C CA . PHE A 1 269 ? -29.469 23.484 21.344 1 96.44 269 PHE A CA 1
ATOM 2167 C C . PHE A 1 269 ? -28.641 24.016 20.188 1 96.44 269 PHE A C 1
ATOM 2169 O O . PHE A 1 269 ? -27.5 23.625 20 1 96.44 269 PHE A O 1
ATOM 2176 N N . ILE A 1 270 ? -29.203 24.906 19.422 1 94.88 270 ILE A N 1
ATOM 2177 C CA . ILE A 1 270 ? -28.547 25.359 18.203 1 94.88 270 ILE A CA 1
ATOM 2178 C C . ILE A 1 270 ? -27.984 26.766 18.422 1 94.88 270 ILE A C 1
ATOM 2180 O O . ILE A 1 270 ? -28.688 27.656 18.891 1 94.88 270 ILE A O 1
ATOM 2184 N N . VAL A 1 271 ? -26.734 26.938 18.125 1 93.31 271 VAL A N 1
ATOM 2185 C CA . VAL A 1 271 ? -26.078 28.234 18.078 1 93.31 271 VAL A CA 1
ATOM 2186 C C . VAL A 1 271 ? -25.875 28.672 16.625 1 93.31 271 VAL A C 1
ATOM 2188 O O . VAL A 1 271 ? -24.875 28.312 16 1 93.31 271 VAL A O 1
ATOM 2191 N N . PRO A 1 272 ? -26.703 29.516 16.156 1 88.38 272 PRO A N 1
ATOM 2192 C CA . PRO A 1 272 ? -26.5 29.984 14.773 1 88.38 272 PRO A CA 1
ATOM 2193 C C . PRO A 1 272 ? -25.219 30.797 14.602 1 88.38 272 PRO A C 1
ATOM 2195 O O . PRO A 1 272 ? -24.766 31.469 15.547 1 88.38 272 PRO A O 1
ATOM 2198 N N . ASN A 1 273 ? -24.719 30.812 13.438 1 80.75 273 ASN A N 1
ATOM 2199 C CA . ASN A 1 273 ? -23.453 31.453 13.125 1 80.75 273 ASN A CA 1
ATOM 2200 C C . ASN A 1 273 ? -23.469 32.938 13.484 1 80.75 273 ASN A C 1
ATOM 2202 O O . ASN A 1 273 ? -22.516 33.469 14.062 1 80.75 273 ASN A O 1
ATOM 2206 N N . HIS A 1 274 ? -24.562 33.594 13.164 1 78.06 274 HIS A N 1
ATOM 2207 C CA . HIS A 1 274 ? -24.641 35.031 13.367 1 78.06 274 HIS A CA 1
ATOM 2208 C C . HIS A 1 274 ? -24.719 35.375 14.852 1 78.06 274 HIS A C 1
ATOM 2210 O O . HIS A 1 274 ? -24.469 36.531 15.242 1 78.06 274 HIS A O 1
ATOM 2216 N N . ILE A 1 275 ? -25.062 34.344 15.602 1 78.94 275 ILE A N 1
ATOM 2217 C CA . ILE A 1 275 ? -25.109 34.562 17.047 1 78.94 275 ILE A CA 1
ATOM 2218 C C . ILE A 1 275 ? -23.719 34.281 17.656 1 78.94 275 ILE A C 1
ATOM 2220 O O . ILE A 1 275 ? -23.344 34.938 18.641 1 78.94 275 ILE A O 1
ATOM 2224 N N . TYR A 1 276 ? -23.016 33.438 17.094 1 76.5 276 TYR A N 1
ATOM 2225 C CA . TYR A 1 276 ? -21.688 33.156 17.594 1 76.5 276 TYR A CA 1
ATOM 2226 C C . TYR A 1 276 ? -20.734 34.312 17.312 1 76.5 276 TYR A C 1
ATOM 2228 O O . TYR A 1 276 ? -20.016 34.781 18.203 1 76.5 276 TYR A O 1
ATOM 2236 N N . ASP A 1 277 ? -20.781 34.781 16.031 1 66.38 277 ASP A N 1
ATOM 2237 C CA . ASP A 1 277 ? -19.812 35.844 15.695 1 66.38 277 ASP A CA 1
ATOM 2238 C C . ASP A 1 277 ? -20.516 37.031 15.039 1 66.38 277 ASP A C 1
ATOM 2240 O O . ASP A 1 277 ? -20.359 37.25 13.836 1 66.38 277 ASP A O 1
ATOM 2244 N N . PRO A 1 278 ? -21.188 37.625 15.898 1 65.62 278 PRO A N 1
ATOM 2245 C CA . PRO A 1 278 ? -21.75 38.844 15.328 1 65.62 278 PRO A CA 1
ATOM 2246 C C . PRO A 1 278 ? -20.688 39.875 14.984 1 65.62 278 PRO A C 1
ATOM 2248 O O . PRO A 1 278 ? -19.594 39.844 15.555 1 65.62 278 PRO A O 1
ATOM 2251 N N . GLU A 1 279 ? -20.781 40.625 13.984 1 65.62 279 GLU A N 1
ATOM 2252 C CA . GLU A 1 279 ? -19.797 41.531 13.414 1 65.62 279 GLU A CA 1
ATOM 2253 C C . GLU A 1 279 ? -19.297 42.531 14.453 1 65.62 279 GLU A C 1
ATOM 2255 O O . GLU A 1 279 ? -18.141 42.969 14.406 1 65.62 279 GLU A O 1
ATOM 2260 N N . ASN A 1 280 ? -20 42.844 15.438 1 72.19 280 ASN A N 1
ATOM 2261 C CA . ASN A 1 280 ? -19.656 43.938 16.344 1 72.19 280 ASN A CA 1
ATOM 2262 C C . ASN A 1 280 ? -19.25 43.406 17.719 1 72.19 280 ASN A C 1
ATOM 2264 O O . ASN A 1 280 ? -19.078 44.188 18.656 1 72.19 280 ASN A O 1
ATOM 2268 N N . ILE A 1 281 ? -19.125 42.156 17.781 1 79.06 281 ILE A N 1
ATOM 2269 C CA . ILE A 1 281 ? -18.828 41.594 19.094 1 79.06 281 ILE A CA 1
ATOM 2270 C C . ILE A 1 281 ? -17.562 40.75 19.031 1 79.06 281 ILE A C 1
ATOM 2272 O O . ILE A 1 281 ? -17.297 40.094 18.031 1 79.06 281 ILE A O 1
ATOM 2276 N N . GLY A 1 282 ? -16.734 41.031 20.156 1 86.19 282 GLY A N 1
ATOM 2277 C CA . GLY A 1 282 ? -15.57 40.156 20.297 1 86.19 282 GLY A CA 1
ATOM 2278 C C . GLY A 1 282 ? -15.828 38.969 21.188 1 86.19 282 GLY A C 1
ATOM 2279 O O . GLY A 1 282 ? -16.422 39.062 22.25 1 86.19 282 GLY A O 1
ATOM 2280 N N . ARG A 1 283 ? -15.516 37.75 20.688 1 90.38 283 ARG A N 1
ATOM 2281 C CA . ARG A 1 283 ? -15.703 36.531 21.438 1 90.38 283 ARG A CA 1
ATOM 2282 C C . ARG A 1 283 ? -14.484 36.219 22.312 1 90.38 283 ARG A C 1
ATOM 2284 O O . ARG A 1 283 ? -13.352 36.281 21.844 1 90.38 283 ARG A O 1
ATOM 2291 N N . VAL A 1 284 ? -14.734 36.031 23.609 1 94.06 284 VAL A N 1
ATOM 2292 C CA . VAL A 1 284 ? -13.672 35.625 24.531 1 94.06 284 VAL A CA 1
ATOM 2293 C C . VAL A 1 284 ? -14.039 34.312 25.203 1 94.06 284 VAL A C 1
ATOM 2295 O O . VAL A 1 284 ? -15.172 33.844 25.062 1 94.06 284 VAL A O 1
ATOM 2298 N N . ASP A 1 285 ? -13.133 33.688 25.906 1 96.12 285 ASP A N 1
ATOM 2299 C CA . ASP A 1 285 ? -13.344 32.375 26.5 1 96.12 285 ASP A CA 1
ATOM 2300 C C . ASP A 1 285 ? -14.281 32.469 27.703 1 96.12 285 ASP A C 1
ATOM 2302 O O . ASP A 1 285 ? -15.305 31.781 27.75 1 96.12 285 ASP A O 1
ATOM 2306 N N . THR A 1 286 ? -13.992 33.375 28.656 1 97 286 THR A N 1
ATOM 2307 C CA . THR A 1 286 ? -14.797 33.438 29.875 1 97 286 THR A CA 1
ATOM 2308 C C . THR A 1 286 ? -14.672 34.812 30.516 1 97 286 THR A C 1
ATOM 2310 O O . THR A 1 286 ? -13.719 35.562 30.25 1 97 286 THR A O 1
ATOM 2313 N N . PHE A 1 287 ? -15.625 35.156 31.297 1 95.19 287 PHE A N 1
ATOM 2314 C CA . PHE A 1 287 ? -15.562 36.375 32.094 1 95.19 287 PHE A CA 1
ATOM 2315 C C . PHE A 1 287 ? -15.148 36.062 33.531 1 95.19 287 PHE A C 1
ATOM 2317 O O . PHE A 1 287 ? -14.906 36.969 34.344 1 95.19 287 PHE A O 1
ATOM 2324 N N . ASP A 1 288 ? -15.055 34.781 33.719 1 94.19 288 ASP A N 1
ATOM 2325 C CA . ASP A 1 288 ? -14.656 34.344 35.031 1 94.19 288 ASP A CA 1
ATOM 2326 C C . ASP A 1 288 ? -13.141 34.188 35.125 1 94.19 288 ASP A C 1
ATOM 2328 O O . ASP A 1 288 ? -12.609 33.094 34.875 1 94.19 288 ASP A O 1
ATOM 2332 N N . PHE A 1 289 ? -12.43 35.25 35.469 1 93.81 289 PHE A N 1
ATOM 2333 C CA . PHE A 1 289 ? -10.984 35.25 35.656 1 93.81 289 PHE A CA 1
ATOM 2334 C C . PHE A 1 289 ? -10.562 36.25 36.688 1 93.81 289 PHE A C 1
ATOM 2336 O O . PHE A 1 289 ? -11.328 37.156 37.031 1 93.81 289 PHE A O 1
ATOM 2343 N N . PRO A 1 290 ? -9.406 36.125 37.219 1 90.62 290 PRO A N 1
ATOM 2344 C CA . PRO A 1 290 ? -8.977 37.062 38.281 1 90.62 290 PRO A CA 1
ATOM 2345 C C . PRO A 1 290 ? -8.922 38.5 37.812 1 90.62 290 PRO A C 1
ATOM 2347 O O . PRO A 1 290 ? -8.438 38.781 36.688 1 90.62 290 PRO A O 1
ATOM 2350 N N . ASN A 1 291 ? -9.484 39.469 38.562 1 85.94 291 ASN A N 1
ATOM 2351 C CA . ASN A 1 291 ? -9.438 40.906 38.344 1 85.94 291 ASN A CA 1
ATOM 2352 C C . ASN A 1 291 ? -10.227 41.312 37.125 1 85.94 291 ASN A C 1
ATOM 2354 O O . ASN A 1 291 ? -9.836 42.219 36.406 1 85.94 291 ASN A O 1
ATOM 2358 N N . ALA A 1 292 ? -11.188 40.531 36.812 1 91.94 292 ALA A N 1
ATOM 2359 C CA . ALA A 1 292 ? -12.086 40.906 35.719 1 91.94 292 ALA A CA 1
ATOM 2360 C C . ALA A 1 292 ? -12.773 42.219 36.031 1 91.94 292 ALA A C 1
ATOM 2362 O O . ALA A 1 292 ? -13.062 42.531 37.188 1 91.94 292 ALA A O 1
ATOM 2363 N N . PRO A 1 293 ? -13 42.969 34.938 1 91.94 293 PRO A N 1
ATOM 2364 C CA . PRO A 1 293 ? -13.781 44.188 35.156 1 91.94 293 PRO A CA 1
ATOM 2365 C C . PRO A 1 293 ? -15.156 43.906 35.781 1 91.94 293 PRO A C 1
ATOM 2367 O O . PRO A 1 293 ? -15.773 42.875 35.438 1 91.94 293 PRO A O 1
ATOM 2370 N N . THR A 1 294 ? -15.664 44.719 36.531 1 85.19 294 THR A N 1
ATOM 2371 C CA . THR A 1 294 ? -16.891 44.469 37.312 1 85.19 294 THR A CA 1
ATOM 2372 C C . THR A 1 294 ? -18.094 45.094 36.625 1 85.19 294 THR A C 1
ATOM 2374 O O . THR A 1 294 ? -19.234 44.781 36.938 1 85.19 294 THR A O 1
ATOM 2377 N N . GLY A 1 295 ? -17.891 45.938 35.719 1 85.06 295 GLY A N 1
ATOM 2378 C CA . GLY A 1 295 ? -19 46.625 35.062 1 85.06 295 GLY A CA 1
ATOM 2379 C C . GLY A 1 295 ? -19.578 47.75 35.906 1 85.06 295 GLY A C 1
ATOM 2380 O O . GLY A 1 295 ? -20.641 48.281 35.562 1 85.06 295 GLY A O 1
ATOM 2381 N N . GLN A 1 296 ? -18.906 48.188 36.875 1 85.06 296 GLN A N 1
ATOM 2382 C CA . GLN A 1 296 ? -19.391 49.25 37.75 1 85.06 296 GLN A CA 1
ATOM 2383 C C . GLN A 1 296 ? -19.406 50.594 37 1 85.06 296 GLN A C 1
ATOM 2385 O O . GLN A 1 296 ? -18.734 50.781 36 1 85.06 296 GLN A O 1
ATOM 2390 N N . ASN A 1 297 ? -20.172 51.531 37.625 1 90.44 297 ASN A N 1
ATOM 2391 C CA . ASN A 1 297 ? -20.234 52.875 37.062 1 90.44 297 ASN A CA 1
ATOM 2392 C C . ASN A 1 297 ? -18.859 53.562 37.094 1 90.44 297 ASN A C 1
ATOM 2394 O O . ASN A 1 297 ? -18.141 53.406 38.094 1 90.44 297 ASN A O 1
ATOM 2398 N N . LEU A 1 298 ? -18.578 54.156 36.062 1 93.12 298 LEU A N 1
ATOM 2399 C CA . LEU A 1 298 ? -17.281 54.812 35.938 1 93.12 298 LEU A CA 1
ATOM 2400 C C . LEU A 1 298 ? -17.266 56.125 36.75 1 93.12 298 LEU A C 1
ATOM 2402 O O . LEU A 1 298 ? -18.25 56.844 36.781 1 93.12 298 LEU A O 1
ATOM 2406 N N . THR A 1 299 ? -16.219 56.219 37.5 1 90.94 299 THR A N 1
ATOM 2407 C CA . THR A 1 299 ? -16.047 57.469 38.25 1 90.94 299 THR A CA 1
ATOM 2408 C C . THR A 1 299 ? -14.617 57.969 38.125 1 90.94 299 THR A C 1
ATOM 2410 O O . THR A 1 299 ? -13.719 57.25 37.719 1 90.94 299 THR A O 1
ATOM 2413 N N . GLY A 1 300 ? -14.469 59.281 38.25 1 89.38 300 GLY A N 1
ATOM 2414 C CA . GLY A 1 300 ? -13.141 59.875 38.25 1 89.38 300 GLY A CA 1
ATOM 2415 C C . GLY A 1 300 ? -12.367 59.656 36.969 1 89.38 300 GLY A C 1
ATOM 2416 O O . GLY A 1 300 ? -12.883 59.906 35.875 1 89.38 300 GLY A O 1
ATOM 2417 N N . LEU A 1 301 ? -11.195 59.125 37.156 1 89.56 301 LEU A N 1
ATOM 2418 C CA . LEU A 1 301 ? -10.266 58.969 36.031 1 89.56 301 LEU A CA 1
ATOM 2419 C C . LEU A 1 301 ? -10.773 57.906 35.062 1 89.56 301 LEU A C 1
ATOM 2421 O O . LEU A 1 301 ? -10.438 57.906 33.875 1 89.56 301 LEU A O 1
ATOM 2425 N N . ALA A 1 302 ? -11.555 57.031 35.562 1 92.31 302 ALA A N 1
ATOM 2426 C CA . ALA A 1 302 ? -12.07 55.906 34.75 1 92.31 302 ALA A CA 1
ATOM 2427 C C . ALA A 1 302 ? -12.945 56.406 33.625 1 92.31 302 ALA A C 1
ATOM 2429 O O . ALA A 1 302 ? -12.977 55.812 32.531 1 92.31 302 ALA A O 1
ATOM 2430 N N . VAL A 1 303 ? -13.609 57.5 33.844 1 94.75 303 VAL A N 1
ATOM 2431 C CA . VAL A 1 303 ? -14.453 58.094 32.844 1 94.75 303 VAL A CA 1
ATOM 2432 C C . VAL A 1 303 ? -13.578 58.625 31.688 1 94.75 303 VAL A C 1
ATOM 2434 O O . VAL A 1 303 ? -13.922 58.438 30.516 1 94.75 303 VAL A O 1
ATOM 2437 N N . GLU A 1 304 ? -12.516 59.219 32.094 1 93.88 304 GLU A N 1
ATOM 2438 C CA . GLU A 1 304 ? -11.602 59.75 31.094 1 93.88 304 GLU A CA 1
ATOM 2439 C C . GLU A 1 304 ? -10.898 58.625 30.328 1 93.88 304 GLU A C 1
ATOM 2441 O O . GLU A 1 304 ? -10.68 58.75 29.125 1 93.88 304 GLU A O 1
ATOM 2446 N N . TYR A 1 305 ? -10.508 57.625 31.078 1 94.25 305 TYR A N 1
ATOM 2447 C CA . TYR A 1 305 ? -9.922 56.469 30.422 1 94.25 305 TYR A CA 1
ATOM 2448 C C . TYR A 1 305 ? -10.867 55.906 29.359 1 94.25 305 TYR A C 1
ATOM 2450 O O . TYR A 1 305 ? -10.461 55.656 28.219 1 94.25 305 TYR A O 1
ATOM 2458 N N . ASP A 1 306 ? -12.094 55.719 29.734 1 94.81 306 ASP A N 1
ATOM 2459 C CA . ASP A 1 306 ? -13.094 55.188 28.812 1 94.81 306 ASP A CA 1
ATOM 2460 C C . ASP A 1 306 ? -13.25 56.062 27.578 1 94.81 306 ASP A C 1
ATOM 2462 O O . ASP A 1 306 ? -13.383 55.562 26.469 1 94.81 306 ASP A O 1
ATOM 2466 N N . ARG A 1 307 ? -13.25 57.312 27.797 1 94.88 307 ARG A N 1
ATOM 2467 C CA . ARG A 1 307 ? -13.406 58.281 26.703 1 94.88 307 ARG A CA 1
ATOM 2468 C C . ARG A 1 307 ? -12.266 58.156 25.703 1 94.88 307 ARG A C 1
ATOM 2470 O O . ARG A 1 307 ? -12.492 58.062 24.5 1 94.88 307 ARG A O 1
ATOM 2477 N N . ARG A 1 308 ? -11.047 58.094 26.172 1 94.75 308 ARG A N 1
ATOM 2478 C CA . ARG A 1 308 ? -9.875 58.062 25.312 1 94.75 308 ARG A CA 1
ATOM 2479 C C . ARG A 1 308 ? -9.781 56.719 24.578 1 94.75 308 ARG A C 1
ATOM 2481 O O . ARG A 1 308 ? -9.359 56.688 23.422 1 94.75 308 ARG A O 1
ATOM 2488 N N . LEU A 1 309 ? -10.07 55.719 25.312 1 95.5 309 LEU A N 1
ATOM 2489 C CA . LEU A 1 309 ? -10.07 54.375 24.703 1 95.5 309 LEU A CA 1
ATOM 2490 C C . LEU A 1 309 ? -11.133 54.281 23.625 1 95.5 309 LEU A C 1
ATOM 2492 O O . LEU A 1 309 ? -10.898 53.719 22.547 1 95.5 309 LEU A O 1
ATOM 2496 N N . SER A 1 310 ? -12.25 54.875 23.844 1 95.12 310 SER A N 1
ATOM 2497 C CA . SER A 1 310 ? -13.352 54.875 22.875 1 95.12 310 SER A CA 1
ATOM 2498 C C . SER A 1 310 ? -12.977 55.625 21.609 1 95.12 310 SER A C 1
ATOM 2500 O O . SER A 1 310 ? -13.406 55.25 20.516 1 95.12 310 SER A O 1
ATOM 2502 N N . GLU A 1 311 ? -12.219 56.625 21.797 1 94.62 311 GLU A N 1
ATOM 2503 C CA . GLU A 1 311 ? -11.742 57.375 20.641 1 94.62 311 GLU A CA 1
ATOM 2504 C C . GLU A 1 311 ? -10.852 56.5 19.75 1 94.62 311 GLU A C 1
ATOM 2506 O O . GLU A 1 311 ? -10.922 56.594 18.516 1 94.62 311 GLU A O 1
ATOM 2511 N N . LYS A 1 312 ? -10.047 55.719 20.406 1 94 312 LYS A N 1
ATOM 2512 C CA . LYS A 1 312 ? -9.172 54.812 19.656 1 94 312 LYS A CA 1
ATOM 2513 C C . LYS A 1 312 ? -9.969 53.719 18.969 1 94 312 LYS A C 1
ATOM 2515 O O . LYS A 1 312 ? -9.57 53.219 17.922 1 94 312 LYS A O 1
ATOM 2520 N N . ALA A 1 313 ? -11.039 53.344 19.562 1 92.88 313 ALA A N 1
ATOM 2521 C CA . ALA A 1 313 ? -11.852 52.219 19.062 1 92.88 313 ALA A CA 1
ATOM 2522 C C . ALA A 1 313 ? -12.812 52.688 17.984 1 92.88 313 ALA A C 1
ATOM 2524 O O . ALA A 1 313 ? -13.344 51.906 17.219 1 92.88 313 ALA A O 1
ATOM 2525 N N . GLU A 1 314 ? -12.969 53.969 17.922 1 88.06 314 GLU A N 1
ATOM 2526 C CA . GLU A 1 314 ? -13.938 54.5 16.969 1 88.06 314 GLU A CA 1
ATOM 2527 C C . GLU A 1 314 ? -13.586 54.125 15.539 1 88.06 314 GLU A C 1
ATOM 2529 O O . GLU A 1 314 ? -12.438 54.25 15.117 1 88.06 314 GLU A O 1
ATOM 2534 N N . GLY A 1 315 ? -14.516 53.594 14.797 1 79.88 315 GLY A N 1
ATOM 2535 C CA . GLY A 1 315 ? -14.336 53.219 13.398 1 79.88 315 GLY A CA 1
ATOM 2536 C C . GLY A 1 315 ? -13.922 51.781 13.195 1 79.88 315 GLY A C 1
ATOM 2537 O O . GLY A 1 315 ? -13.914 51.281 12.07 1 79.88 315 GLY A O 1
ATOM 2538 N N . LYS A 1 316 ? -13.453 51.219 14.258 1 82 316 LYS A N 1
ATOM 2539 C CA . LYS A 1 316 ? -13.086 49.812 14.156 1 82 316 LYS A CA 1
ATOM 2540 C C . LYS A 1 316 ? -14.312 48.906 14.289 1 82 316 LYS A C 1
ATOM 2542 O O . LYS A 1 316 ? -15.156 49.125 15.164 1 82 316 LYS A O 1
ATOM 2547 N N . LYS A 1 317 ? -14.445 48 13.438 1 72.19 317 LYS A N 1
ATOM 2548 C CA . LYS A 1 317 ? -15.633 47.188 13.336 1 72.19 317 LYS A CA 1
ATOM 2549 C C . LYS A 1 317 ? -15.891 46.438 14.641 1 72.19 317 LYS A C 1
ATOM 2551 O O . LYS A 1 317 ? -17.031 46.344 15.109 1 72.19 317 LYS A O 1
ATOM 2556 N N . THR A 1 318 ? -14.906 45.906 15.305 1 77 318 THR A N 1
ATOM 2557 C CA . THR A 1 318 ? -15.125 45.094 16.5 1 77 318 THR A CA 1
ATOM 2558 C C . THR A 1 318 ? -14.82 45.938 17.75 1 77 318 THR A C 1
ATOM 2560 O O . THR A 1 318 ? -15.016 45.469 18.875 1 77 318 THR A O 1
ATOM 2563 N N . GLY A 1 319 ? -14.43 47.156 17.578 1 86.5 319 GLY A N 1
ATOM 2564 C CA . GLY A 1 319 ? -14.039 47.969 18.719 1 86.5 319 GLY A CA 1
ATOM 2565 C C . GLY A 1 319 ? -12.758 47.5 19.375 1 86.5 319 GLY A C 1
ATOM 2566 O O . GLY A 1 319 ? -12.383 48 20.438 1 86.5 319 GLY A O 1
ATOM 2567 N N . ILE A 1 320 ? -12.109 46.562 18.766 1 91.75 320 ILE A N 1
ATOM 2568 C CA . ILE A 1 320 ? -10.875 46.031 19.328 1 91.75 320 ILE A CA 1
ATOM 2569 C C . ILE A 1 320 ? -9.711 46.938 18.984 1 91.75 320 ILE A C 1
ATOM 2571 O O . ILE A 1 320 ? -9.57 47.375 17.844 1 91.75 320 ILE A O 1
ATOM 2575 N N . ILE A 1 321 ? -8.953 47.281 19.938 1 94.44 321 ILE A N 1
ATOM 2576 C CA . ILE A 1 321 ? -7.789 48.125 19.672 1 94.44 321 ILE A CA 1
ATOM 2577 C C . ILE A 1 321 ? -6.52 47.406 20.141 1 94.44 321 ILE A C 1
ATOM 2579 O O . ILE A 1 321 ? -6.582 46.5 20.984 1 94.44 321 ILE A O 1
ATOM 2583 N N . SER A 1 322 ? -5.387 47.844 19.656 1 94.81 322 SER A N 1
ATOM 2584 C CA . SER A 1 322 ? -4.105 47.25 20 1 94.81 322 SER A CA 1
ATOM 2585 C C . SER A 1 322 ? -3.656 47.625 21.406 1 94.81 322 SER A C 1
ATOM 2587 O O . SER A 1 322 ? -4.117 48.625 21.953 1 94.81 322 SER A O 1
ATOM 2589 N N . TRP A 1 323 ? -2.854 46.781 21.906 1 95.69 323 TRP A N 1
ATOM 2590 C CA . TRP A 1 323 ? -2.26 47.094 23.203 1 95.69 323 TRP A CA 1
ATOM 2591 C C . TRP A 1 323 ? -1.538 48.438 23.188 1 95.69 323 TRP A C 1
ATOM 2593 O O . TRP A 1 323 ? -1.62 49.219 24.141 1 95.69 323 TRP A O 1
ATOM 2603 N N . LYS A 1 324 ? -0.861 48.688 22.094 1 94.38 324 LYS A N 1
ATOM 2604 C CA . LYS A 1 324 ? -0.14 49.969 21.938 1 94.38 324 LYS A CA 1
ATOM 2605 C C . LYS A 1 324 ? -1.101 51.156 21.922 1 94.38 324 LYS A C 1
ATOM 2607 O O . LYS A 1 324 ? -0.844 52.156 22.562 1 94.38 324 LYS A O 1
ATOM 2612 N N . ASP A 1 325 ? -2.168 50.969 21.234 1 94.94 325 ASP A N 1
ATOM 2613 C CA . ASP A 1 325 ? -3.164 52.031 21.172 1 94.94 325 ASP A CA 1
ATOM 2614 C C . ASP A 1 325 ? -3.777 52.312 22.547 1 94.94 325 ASP A C 1
ATOM 2616 O O . ASP A 1 325 ? -4.047 53.438 22.906 1 94.94 325 ASP A O 1
ATOM 2620 N N . ALA A 1 326 ? -4.051 51.281 23.266 1 95.69 326 ALA A N 1
ATOM 2621 C CA . ALA A 1 326 ? -4.598 51.406 24.609 1 95.69 326 ALA A CA 1
ATOM 2622 C C . ALA A 1 326 ? -3.619 52.125 25.531 1 95.69 326 ALA A C 1
ATOM 2624 O O . ALA A 1 326 ? -4.023 53 26.328 1 95.69 326 ALA A O 1
ATOM 2625 N N . ARG A 1 327 ? -2.363 51.75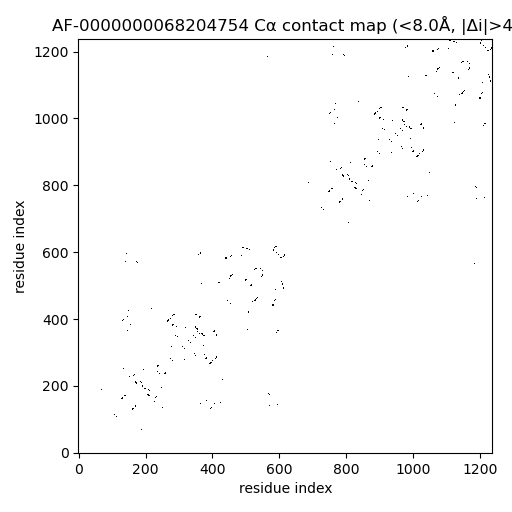 25.391 1 95.06 327 ARG A N 1
ATOM 2626 C CA . ARG A 1 327 ? -1.33 52.406 26.172 1 95.06 327 ARG A CA 1
ATOM 2627 C C . ARG A 1 327 ? -1.252 53.906 25.844 1 95.06 327 ARG A C 1
ATOM 2629 O O . ARG A 1 327 ? -1.15 54.75 26.734 1 95.06 327 ARG A O 1
ATOM 2636 N N . ASP A 1 328 ? -1.31 54.219 24.609 1 94.06 328 ASP A N 1
ATOM 2637 C CA . ASP A 1 328 ? -1.269 55.594 24.156 1 94.06 328 ASP A CA 1
ATOM 2638 C C . ASP A 1 328 ? -2.469 56.375 24.688 1 94.06 328 ASP A C 1
ATOM 2640 O O . ASP A 1 328 ? -2.326 57.531 25.125 1 94.06 328 ASP A O 1
ATOM 2644 N N . ALA A 1 329 ? -3.568 55.781 24.625 1 94.12 329 ALA A N 1
ATOM 2645 C CA . ALA A 1 329 ? -4.797 56.438 25.062 1 94.12 329 ALA A CA 1
ATOM 2646 C C . ALA A 1 329 ? -4.73 56.781 26.562 1 94.12 329 ALA A C 1
ATOM 2648 O O . ALA A 1 329 ? -5.07 57.875 26.969 1 94.12 329 ALA A O 1
ATOM 2649 N N . ILE A 1 330 ? -4.293 55.844 27.344 1 93.56 330 ILE A N 1
ATOM 2650 C CA . ILE A 1 330 ? -4.266 56.031 28.781 1 93.56 330 ILE A CA 1
ATOM 2651 C C . ILE A 1 330 ? -3.133 56.969 29.188 1 93.56 330 ILE A C 1
ATOM 2653 O O . ILE A 1 330 ? -3.289 57.781 30.078 1 93.56 330 ILE A O 1
ATOM 2657 N N . SER A 1 331 ? -2.025 56.812 28.469 1 90.62 331 SER A N 1
ATOM 2658 C CA . SER A 1 331 ? -0.865 57.656 28.766 1 90.62 331 SER A CA 1
ATOM 2659 C C . SER A 1 331 ? -1.133 59.125 28.453 1 90.62 331 SER A C 1
ATOM 2661 O O . SER A 1 331 ? -0.469 60 28.984 1 90.62 331 SER A O 1
ATOM 2663 N N . SER A 1 332 ? -1.979 59.344 27.609 1 89.12 332 SER A N 1
ATOM 2664 C CA . SER A 1 332 ? -2.314 60.719 27.25 1 89.12 332 SER A CA 1
ATOM 2665 C C . SER A 1 332 ? -2.963 61.438 28.422 1 89.12 332 SER A C 1
ATOM 2667 O O . SER A 1 332 ? -3.002 62.688 28.438 1 89.12 332 SER A O 1
ATOM 2669 N N . ILE A 1 333 ? -3.637 60.844 29.312 1 86.25 333 ILE A N 1
ATOM 2670 C CA . ILE A 1 333 ? -4.312 61.438 30.453 1 86.25 333 ILE A CA 1
ATOM 2671 C C . ILE A 1 333 ? -3.307 61.688 31.578 1 86.25 333 ILE A C 1
ATOM 2673 O O . ILE A 1 333 ? -3.422 62.656 32.344 1 86.25 333 ILE A O 1
ATOM 2677 N N . GLY A 1 334 ? -2.42 60.812 31.844 1 73.62 334 GLY A N 1
ATOM 2678 C CA . GLY A 1 334 ? -1.449 60.969 32.906 1 73.62 334 GLY A CA 1
ATOM 2679 C C . GLY A 1 334 ? -0.213 60.094 32.719 1 73.62 334 GLY A C 1
ATOM 2680 O O . GLY A 1 334 ? 0.161 59.781 31.594 1 73.62 334 GLY A O 1
ATOM 2681 N N . VAL A 1 335 ? 0.415 59.719 33.906 1 64.38 335 VAL A N 1
ATOM 2682 C CA . VAL A 1 335 ? 1.724 59.062 33.938 1 64.38 335 VAL A CA 1
ATOM 2683 C C . VAL A 1 335 ? 1.629 57.656 33.375 1 64.38 335 VAL A C 1
ATOM 2685 O O . VAL A 1 335 ? 0.645 56.969 33.594 1 64.38 335 VAL A O 1
ATOM 2688 N N . LEU A 1 336 ? 2.609 57.438 32.562 1 63.97 336 LEU A N 1
ATOM 2689 C CA . LEU A 1 336 ? 2.84 56.156 31.875 1 63.97 336 LEU A CA 1
ATOM 2690 C C . LEU A 1 336 ? 2.834 55 32.875 1 63.97 336 LEU A C 1
ATOM 2692 O O . LEU A 1 336 ? 3.582 55 33.844 1 63.97 336 LEU A O 1
ATOM 2696 N N . GLN A 1 337 ? 1.95 54.062 32.656 1 72.88 337 GLN A N 1
ATOM 2697 C CA . GLN A 1 337 ? 1.809 52.906 33.531 1 72.88 337 GLN A CA 1
ATOM 2698 C C . GLN A 1 337 ? 2.504 51.688 32.969 1 72.88 337 GLN A C 1
ATOM 2700 O O . GLN A 1 337 ? 2.617 51.562 31.734 1 72.88 337 GLN A O 1
ATOM 2705 N N . ASP A 1 338 ? 3.373 51.125 33.812 1 87.75 338 ASP A N 1
ATOM 2706 C CA . ASP A 1 338 ? 3.824 49.781 33.406 1 87.75 338 ASP A CA 1
ATOM 2707 C C . ASP A 1 338 ? 2.639 48.906 33.062 1 87.75 338 ASP A C 1
ATOM 2709 O O . ASP A 1 338 ? 1.496 49.375 33.031 1 87.75 338 ASP A O 1
ATOM 2713 N N . ASP A 1 339 ? 2.83 47.75 32.562 1 91.5 339 ASP A N 1
ATOM 2714 C CA . ASP A 1 339 ? 1.787 46.844 32.094 1 91.5 339 ASP A CA 1
ATOM 2715 C C . ASP A 1 339 ? 0.72 46.625 33.156 1 91.5 339 ASP A C 1
ATOM 2717 O O . ASP A 1 339 ? -0.474 46.594 32.844 1 91.5 339 ASP A O 1
ATOM 2721 N N . ALA A 1 340 ? 1.192 46.469 34.344 1 90.81 340 ALA A N 1
ATOM 2722 C CA . ALA A 1 340 ? 0.256 46.25 35.469 1 90.81 340 ALA A CA 1
ATOM 2723 C C . ALA A 1 340 ? -0.642 47.469 35.656 1 90.81 340 ALA A C 1
ATOM 2725 O O . ALA A 1 340 ? -1.839 47.344 35.906 1 90.81 340 ALA A O 1
ATOM 2726 N N . GLY A 1 341 ? -0.052 48.562 35.625 1 90.38 341 GLY A N 1
ATOM 2727 C CA . GLY A 1 341 ? -0.816 49.812 35.75 1 90.38 341 GLY A CA 1
ATOM 2728 C C . GLY A 1 341 ? -1.812 50 34.625 1 90.38 341 GLY A C 1
ATOM 2729 O O . GLY A 1 341 ? -2.926 50.469 34.844 1 90.38 341 GLY A O 1
ATOM 2730 N N . LEU A 1 342 ? -1.334 49.719 33.469 1 93.69 342 LEU A N 1
ATOM 2731 C CA . LEU A 1 342 ? -2.23 49.812 32.312 1 93.69 342 LEU A CA 1
ATOM 2732 C C . LEU A 1 342 ? -3.434 48.875 32.469 1 93.69 342 LEU A C 1
ATOM 2734 O O . LEU A 1 342 ? -4.57 49.281 32.219 1 93.69 342 LEU A O 1
ATOM 2738 N N . GLU A 1 343 ? -3.189 47.656 32.906 1 93.62 343 GLU A N 1
ATOM 2739 C CA . GLU A 1 343 ? -4.273 46.719 33.094 1 93.62 343 GLU A CA 1
ATOM 2740 C C . GLU A 1 343 ? -5.262 47.219 34.156 1 93.62 343 GLU A C 1
ATOM 2742 O O . GLU A 1 343 ? -6.473 47.031 34 1 93.62 343 GLU A O 1
ATOM 2747 N N . ALA A 1 344 ? -4.723 47.781 35.156 1 91.19 344 ALA A N 1
ATOM 2748 C CA . ALA A 1 344 ? -5.574 48.344 36.219 1 91.19 344 ALA A CA 1
ATOM 2749 C C . ALA A 1 344 ? -6.449 49.469 35.688 1 91.19 344 ALA A C 1
ATOM 2751 O O . ALA A 1 344 ? -7.625 49.562 36.062 1 91.19 344 ALA A O 1
ATOM 2752 N N . ALA A 1 345 ? -5.82 50.312 34.906 1 93 345 ALA A N 1
ATOM 2753 C CA . ALA A 1 345 ? -6.566 51.406 34.344 1 93 345 ALA A CA 1
ATOM 2754 C C . ALA A 1 345 ? -7.68 50.906 33.438 1 93 345 ALA A C 1
ATOM 2756 O O . ALA A 1 345 ? -8.797 51.406 33.469 1 93 345 ALA A O 1
ATOM 2757 N N . LEU A 1 346 ? -7.352 49.938 32.656 1 95 346 LEU A N 1
ATOM 2758 C CA . LEU A 1 346 ? -8.336 49.344 31.75 1 95 346 LEU A CA 1
ATOM 2759 C C . LEU A 1 346 ? -9.492 48.719 32.531 1 95 346 LEU A C 1
ATOM 2761 O O . LEU A 1 346 ? -10.656 48.938 32.219 1 95 346 LEU A O 1
ATOM 2765 N N . ARG A 1 347 ? -9.141 48 33.5 1 93.88 347 ARG A N 1
ATOM 2766 C CA . ARG A 1 347 ? -10.141 47.344 34.344 1 93.88 347 ARG A CA 1
ATOM 2767 C C . ARG A 1 347 ? -11.062 48.375 35 1 93.88 347 ARG A C 1
ATOM 2769 O O . ARG A 1 347 ? -12.281 48.188 35.031 1 93.88 347 ARG A O 1
ATOM 2776 N N . SER A 1 348 ? -10.492 49.406 35.438 1 91.88 348 SER A N 1
ATOM 2777 C CA . SER A 1 348 ? -11.273 50.438 36.094 1 91.88 348 SER A CA 1
ATOM 2778 C C . SER A 1 348 ? -12.25 51.094 35.156 1 91.88 348 SER A C 1
ATOM 2780 O O . SER A 1 348 ? -13.289 51.625 35.562 1 91.88 348 SER A O 1
ATOM 2782 N N . ALA A 1 349 ? -11.898 51.094 33.906 1 94.69 349 ALA A N 1
ATOM 2783 C CA . ALA A 1 349 ? -12.734 51.688 32.906 1 94.69 349 ALA A CA 1
ATOM 2784 C C . ALA A 1 349 ? -13.656 50.688 32.25 1 94.69 349 ALA A C 1
ATOM 2786 O O . ALA A 1 349 ? -14.328 50.969 31.25 1 94.69 349 ALA A O 1
ATOM 2787 N N . ASN A 1 350 ? -13.664 49.438 32.688 1 95.38 350 ASN A N 1
ATOM 2788 C CA . ASN A 1 350 ? -14.477 48.312 32.188 1 95.38 350 ASN A CA 1
ATOM 2789 C C . ASN A 1 350 ? -14.055 47.875 3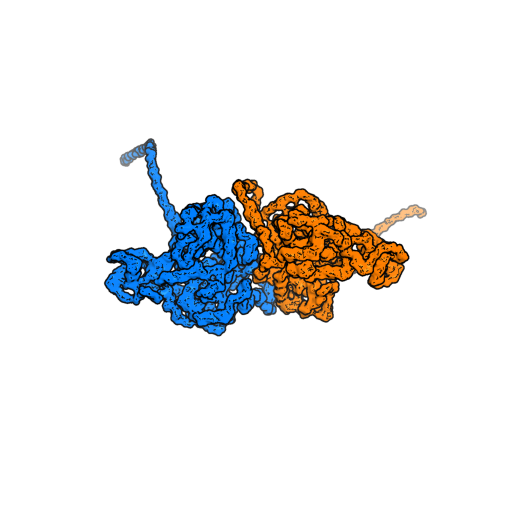0.797 1 95.38 350 ASN A C 1
ATOM 2791 O O . ASN A 1 350 ? -14.898 47.625 29.938 1 95.38 350 ASN A O 1
ATOM 2795 N N . TRP A 1 351 ? -12.812 47.938 30.594 1 95.62 351 TRP A N 1
ATOM 2796 C CA . TRP A 1 351 ? -12.227 47.406 29.375 1 95.62 351 TRP A CA 1
ATOM 2797 C C . TRP A 1 351 ? -11.484 46.094 29.656 1 95.62 351 TRP A C 1
ATOM 2799 O O . TRP A 1 351 ? -10.852 45.938 30.703 1 95.62 351 TRP A O 1
ATOM 2809 N N . LEU A 1 352 ? -11.555 45.219 28.688 1 95.12 352 LEU A N 1
ATOM 2810 C CA . LEU A 1 352 ? -10.977 43.875 28.828 1 95.12 352 LEU A CA 1
ATOM 2811 C C . LEU A 1 352 ? -9.617 43.781 28.141 1 95.12 352 LEU A C 1
ATOM 2813 O O . LEU A 1 352 ? -9.461 44.25 27.016 1 95.12 352 LEU A O 1
ATOM 2817 N N . THR A 1 353 ? -8.664 43.281 28.859 1 95.81 353 THR A N 1
ATOM 2818 C CA . THR A 1 353 ? -7.43 42.844 28.234 1 95.81 353 THR A CA 1
ATOM 2819 C C . THR A 1 353 ? -7.582 41.406 27.703 1 95.81 353 THR A C 1
ATOM 2821 O O . THR A 1 353 ? -7.934 40.5 28.453 1 95.81 353 THR A O 1
ATOM 2824 N N . MET A 1 354 ? -7.312 41.281 26.438 1 96 354 MET A N 1
ATOM 2825 C CA . MET A 1 354 ? -7.449 39.969 25.797 1 96 354 MET A CA 1
ATOM 2826 C C . MET A 1 354 ? -6.109 39.5 25.234 1 96 354 MET A C 1
ATOM 2828 O O . MET A 1 354 ? -5.242 40.312 24.922 1 96 354 MET A O 1
ATOM 2832 N N . HIS A 1 355 ? -5.973 38.219 25.141 1 96.88 355 HIS A N 1
ATOM 2833 C CA . HIS A 1 355 ? -4.758 37.594 24.641 1 96.88 355 HIS A CA 1
ATOM 2834 C C . HIS A 1 355 ? -5.047 36.781 23.375 1 96.88 355 HIS A C 1
ATOM 2836 O O . HIS A 1 355 ? -6.086 36.125 23.266 1 96.88 355 HIS A O 1
ATOM 2842 N N . THR A 1 356 ? -4.219 36.906 22.391 1 96.38 356 THR A N 1
ATOM 2843 C CA . THR A 1 356 ? -4.312 36.219 21.109 1 96.38 356 THR A CA 1
ATOM 2844 C C . THR A 1 356 ? -2.947 36.156 20.438 1 96.38 356 THR A C 1
ATOM 2846 O O . THR A 1 356 ? -1.912 36.156 21.109 1 96.38 356 THR A O 1
ATOM 2849 N N . PHE A 1 357 ? -2.943 35.969 19.141 1 96.25 357 PHE A N 1
ATOM 2850 C CA . PHE A 1 357 ? -1.686 35.812 18.406 1 96.25 357 PHE A CA 1
ATOM 2851 C C . PHE A 1 357 ? -1.633 36.719 17.203 1 96.25 357 PHE A C 1
ATOM 2853 O O . PHE A 1 357 ? -2.662 37 16.594 1 96.25 357 PHE A O 1
ATOM 2860 N N . GLU A 1 358 ? -0.468 37.156 16.969 1 93.38 358 GLU A N 1
ATOM 2861 C CA . GLU A 1 358 ? -0.251 37.969 15.789 1 93.38 358 GLU A CA 1
ATOM 2862 C C . GLU A 1 358 ? -0.196 37.125 14.523 1 93.38 358 GLU A C 1
ATOM 2864 O O . GLU A 1 358 ? 0.457 36.094 14.492 1 93.38 358 GLU A O 1
ATOM 2869 N N . GLY A 1 359 ? -0.903 37.531 13.508 1 88.69 359 GLY A N 1
ATOM 2870 C CA . GLY A 1 359 ? -0.81 36.844 12.211 1 88.69 359 GLY A CA 1
ATOM 2871 C C . GLY A 1 359 ? 0.425 37.25 11.43 1 88.69 359 GLY A C 1
ATOM 2872 O O . GLY A 1 359 ? 1.344 37.875 11.969 1 88.69 359 GLY A O 1
ATOM 2873 N N . ASP A 1 360 ? 0.504 36.812 10.172 1 86.94 360 ASP A N 1
ATOM 2874 C CA . ASP A 1 360 ? 1.64 37.156 9.312 1 86.94 360 ASP A CA 1
ATOM 2875 C C . ASP A 1 360 ? 1.254 38.156 8.25 1 86.94 360 ASP A C 1
ATOM 2877 O O . ASP A 1 360 ? 0.265 38 7.535 1 86.94 360 ASP A O 1
ATOM 2881 N N . MET A 1 361 ? 2.033 39.156 8.195 1 86.06 361 MET A N 1
ATOM 2882 C CA . MET A 1 361 ? 1.853 40.219 7.219 1 86.06 361 MET A CA 1
ATOM 2883 C C . MET A 1 361 ? 0.469 40.844 7.352 1 86.06 361 MET A C 1
ATOM 2885 O O . MET A 1 361 ? -0.19 41.125 6.348 1 86.06 361 MET A O 1
ATOM 2889 N N . GLY A 1 362 ? 0.02 40.844 8.508 1 82.06 362 GLY A N 1
ATOM 2890 C CA . GLY A 1 362 ? -1.268 41.469 8.773 1 82.06 362 GLY A CA 1
ATOM 2891 C C . GLY A 1 362 ? -2.441 40.562 8.484 1 82.06 362 GLY A C 1
ATOM 2892 O O . GLY A 1 362 ? -3.6 40.969 8.586 1 82.06 362 GLY A O 1
ATOM 2893 N N . MET A 1 363 ? -2.172 39.344 8.141 1 84.31 363 MET A N 1
ATOM 2894 C CA . MET A 1 363 ? -3.221 38.375 7.82 1 84.31 363 MET A CA 1
ATOM 2895 C C . MET A 1 363 ? -3.203 37.219 8.805 1 84.31 363 MET A C 1
ATOM 2897 O O . MET A 1 363 ? -2.168 36.906 9.398 1 84.31 363 MET A O 1
ATOM 2901 N N . ASP A 1 364 ? -4.332 36.594 8.938 1 85.81 364 ASP A N 1
ATOM 2902 C CA . ASP A 1 364 ? -4.457 35.531 9.898 1 85.81 364 ASP A CA 1
ATOM 2903 C C . ASP A 1 364 ? -4.625 34.188 9.195 1 85.81 364 ASP A C 1
ATOM 2905 O O . ASP A 1 364 ? -5.266 33.25 9.727 1 85.81 364 ASP A O 1
ATOM 2909 N N . PHE A 1 365 ? -4.031 34 8.031 1 83.69 365 PHE A N 1
ATOM 2910 C CA . PHE A 1 365 ? -4.211 32.75 7.262 1 83.69 365 PHE A CA 1
ATOM 2911 C C . PHE A 1 365 ? -3.379 31.625 7.844 1 83.69 365 PHE A C 1
ATOM 2913 O O . PHE A 1 365 ? -3.787 30.469 7.797 1 83.69 365 PHE A O 1
ATOM 2920 N N . THR A 1 366 ? -2.26 31.906 8.383 1 87.75 366 THR A N 1
ATOM 2921 C CA . THR A 1 366 ? -1.329 30.875 8.82 1 87.75 366 THR A CA 1
ATOM 2922 C C . THR A 1 366 ? -1.731 30.328 10.188 1 87.75 366 THR A C 1
ATOM 2924 O O . THR A 1 366 ? -1.293 29.25 10.586 1 87.75 366 THR A O 1
ATOM 2927 N N . LYS A 1 367 ? -2.539 31.094 10.961 1 92.5 367 LYS A N 1
ATOM 2928 C CA . LYS A 1 367 ? -3.043 30.688 12.266 1 92.5 367 LYS A CA 1
ATOM 2929 C C . LYS A 1 367 ? -1.907 30.219 13.172 1 92.5 367 LYS A C 1
ATOM 2931 O O . LYS A 1 367 ? -2.043 29.219 13.875 1 92.5 367 LYS A O 1
ATOM 2936 N N . THR A 1 368 ? -0.732 30.844 13.102 1 93.88 368 THR A N 1
ATOM 2937 C CA . THR A 1 368 ? 0.391 30.5 13.961 1 93.88 368 THR A CA 1
ATOM 2938 C C . THR A 1 368 ? 0.14 30.953 15.398 1 93.88 368 THR A C 1
ATOM 2940 O O . THR A 1 368 ? -0.565 31.938 15.617 1 93.88 368 THR A O 1
ATOM 2943 N N . VAL A 1 369 ? 0.711 30.25 16.281 1 96.88 369 VAL A N 1
ATOM 2944 C CA . VAL A 1 369 ? 0.541 30.594 17.688 1 96.88 369 VAL A CA 1
ATOM 2945 C C . VAL A 1 369 ? 1.896 30.938 18.297 1 96.88 369 VAL A C 1
ATOM 2947 O O . VAL A 1 369 ? 2.125 30.703 19.484 1 96.88 369 VAL A O 1
ATOM 2950 N N . ILE A 1 370 ? 2.77 31.531 17.547 1 95.56 370 ILE A N 1
ATOM 2951 C CA . ILE A 1 370 ? 4.152 31.672 17.984 1 95.56 370 ILE A CA 1
ATOM 2952 C C . ILE A 1 370 ? 4.406 33.094 18.438 1 95.56 370 ILE A C 1
ATOM 2954 O O . ILE A 1 370 ? 5.438 33.406 19.047 1 95.56 370 ILE A O 1
ATOM 2958 N N . LYS A 1 371 ? 3.467 34 18.141 1 94.94 371 LYS A N 1
ATOM 2959 C CA . LYS A 1 371 ? 3.617 35.406 18.516 1 94.94 371 LYS A CA 1
ATOM 2960 C C . LYS A 1 371 ? 2.445 35.875 19.375 1 94.94 371 LYS A C 1
ATOM 2962 O O . LYS A 1 371 ? 1.543 36.531 18.875 1 94.94 371 LYS A O 1
ATOM 2967 N N . PRO A 1 372 ? 2.518 35.625 20.656 1 96.38 372 PRO A N 1
ATOM 2968 C CA . PRO A 1 372 ? 1.438 36.094 21.531 1 96.38 372 PRO A CA 1
ATOM 2969 C C . PRO A 1 372 ? 1.348 37.594 21.594 1 96.38 372 PRO A C 1
ATOM 2971 O O . PRO A 1 372 ? 2.375 38.281 21.641 1 96.38 372 PRO A O 1
ATOM 2974 N N . ILE A 1 373 ? 0.14 38.094 21.562 1 96.31 373 ILE A N 1
ATOM 2975 C CA . ILE A 1 373 ? -0.076 39.531 21.672 1 96.31 373 ILE A CA 1
ATOM 2976 C C . ILE A 1 373 ? -1.269 39.812 22.578 1 96.31 373 ILE A C 1
ATOM 2978 O O . ILE A 1 373 ? -2.012 38.906 22.938 1 96.31 373 ILE A O 1
ATOM 2982 N N . ARG A 1 374 ? -1.386 41.062 22.953 1 96.81 374 ARG A N 1
ATOM 2983 C CA . ARG A 1 374 ? -2.529 41.562 23.719 1 96.81 374 ARG A CA 1
ATOM 2984 C C . ARG A 1 374 ? -3.371 42.531 22.891 1 96.81 374 ARG A C 1
ATOM 2986 O O . ARG A 1 374 ? -2.838 43.281 22.078 1 96.81 374 ARG A O 1
ATOM 2993 N N . GLN A 1 375 ?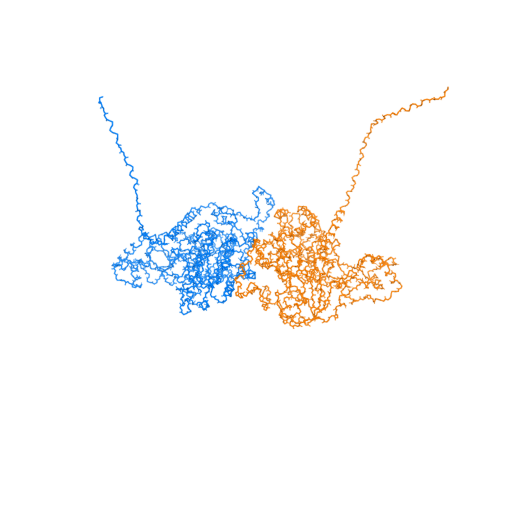 -4.594 42.438 23.141 1 95.81 375 GLN A N 1
ATOM 2994 C CA . GLN A 1 375 ? -5.574 43.375 22.594 1 95.81 375 GLN A CA 1
ATOM 2995 C C . GLN A 1 375 ? -6.566 43.812 23.672 1 95.81 375 GLN A C 1
ATOM 2997 O O . GLN A 1 375 ? -6.594 43.281 24.766 1 95.81 375 GLN A O 1
ATOM 3002 N N . VAL A 1 376 ? -7.309 44.875 23.266 1 96 376 VAL A N 1
ATOM 3003 C CA . VAL A 1 376 ? -8.203 45.469 24.266 1 96 376 VAL A CA 1
ATOM 3004 C C . VAL A 1 376 ? -9.555 45.75 23.625 1 96 376 VAL A C 1
ATOM 3006 O O . VAL A 1 376 ? -9.633 46.156 22.453 1 96 376 VAL A O 1
ATOM 3009 N N . MET A 1 377 ? -10.578 45.562 24.469 1 94.44 377 MET A N 1
ATOM 3010 C CA . MET A 1 377 ? -11.922 45.906 24.016 1 94.44 377 MET A CA 1
ATOM 3011 C C . MET A 1 377 ? -12.82 46.25 25.203 1 94.44 377 MET A C 1
ATOM 3013 O O . MET A 1 377 ? -12.539 45.875 26.328 1 94.44 377 MET A O 1
ATOM 3017 N N . ARG A 1 378 ? -13.812 47.031 24.859 1 93.19 378 ARG A N 1
ATOM 3018 C CA . ARG A 1 378 ? -14.797 47.312 25.891 1 93.19 378 ARG A CA 1
ATOM 3019 C C . ARG A 1 378 ? -15.539 46.062 26.328 1 93.19 378 ARG A C 1
ATOM 3021 O O . ARG A 1 378 ? -15.977 45.281 25.484 1 93.19 378 ARG A O 1
ATOM 3028 N N . MET A 1 379 ? -15.68 45.906 27.625 1 92.44 379 MET A N 1
ATOM 3029 C CA . MET A 1 379 ? -16.297 44.688 28.156 1 92.44 379 MET A CA 1
ATOM 3030 C C . MET A 1 379 ? -17.719 44.531 27.641 1 92.44 379 MET A C 1
ATOM 3032 O O . MET A 1 379 ? -18.172 43.406 27.391 1 92.44 379 MET A O 1
ATOM 3036 N N . SER A 1 380 ? -18.453 45.625 27.484 1 88.81 380 SER A N 1
ATOM 3037 C CA . SER A 1 380 ? -19.844 45.594 27.031 1 88.81 380 SER A CA 1
ATOM 3038 C C . SER A 1 380 ? -19.953 45.094 25.609 1 88.81 380 SER A C 1
ATOM 3040 O O . SER A 1 380 ? -21.031 44.656 25.172 1 88.81 380 SER A O 1
ATOM 3042 N N . ASP A 1 381 ? -18.859 45.125 24.875 1 88.94 381 ASP A N 1
ATOM 3043 C CA . ASP A 1 381 ? -18.844 44.719 23.469 1 88.94 381 ASP A CA 1
ATOM 3044 C C . ASP A 1 381 ? -18.312 43.281 23.344 1 88.94 381 ASP A C 1
ATOM 3046 O O . ASP A 1 381 ? -18.125 42.781 22.234 1 88.94 381 ASP A O 1
ATOM 3050 N N . ALA A 1 382 ? -18.078 42.625 24.422 1 90.38 382 ALA A N 1
ATOM 3051 C CA . ALA A 1 382 ? -17.547 41.25 24.422 1 90.38 382 ALA A CA 1
ATOM 3052 C C . ALA A 1 382 ? -18.625 40.25 24.844 1 90.38 382 ALA A C 1
ATOM 3054 O O . ALA A 1 382 ? -19.531 40.594 25.594 1 90.38 382 ALA A O 1
ATOM 3055 N N . ARG A 1 383 ? -18.5 39.094 24.266 1 90.75 383 ARG A N 1
ATOM 3056 C CA . ARG A 1 383 ? -19.281 37.938 24.719 1 90.75 383 ARG A CA 1
ATOM 3057 C C . ARG A 1 383 ? -18.375 36.781 25.109 1 90.75 383 ARG A C 1
ATOM 3059 O O . ARG A 1 383 ? -17.344 36.531 24.453 1 90.75 383 ARG A O 1
ATOM 3066 N N . ALA A 1 384 ? -18.75 36.125 26.172 1 93.81 384 ALA A N 1
ATOM 3067 C CA . ALA A 1 384 ? -17.922 35.031 26.672 1 93.81 384 ALA A CA 1
ATOM 3068 C C . ALA A 1 384 ? -18.516 33.688 26.312 1 93.81 384 ALA A C 1
ATOM 3070 O O . ALA A 1 384 ? -19.719 33.438 26.531 1 93.81 384 ALA A O 1
ATOM 3071 N N . TRP A 1 385 ? -17.766 32.75 25.781 1 95.06 385 TRP A N 1
ATOM 3072 C CA . TRP A 1 385 ? -18.172 31.438 25.328 1 95.06 385 TRP A CA 1
ATOM 3073 C C . TRP A 1 385 ? -18.734 30.609 26.484 1 95.06 385 TRP A C 1
ATOM 3075 O O . TRP A 1 385 ? -19.828 30.031 26.375 1 95.06 385 TRP A O 1
ATOM 3085 N N . VAL A 1 386 ? -18.047 30.609 27.562 1 97.31 386 VAL A N 1
ATOM 3086 C CA . VAL A 1 386 ? -18.453 29.781 28.688 1 97.31 386 VAL A CA 1
ATOM 3087 C C . VAL A 1 386 ? -19.766 30.312 29.266 1 97.31 386 VAL A C 1
ATOM 3089 O O . VAL A 1 386 ? -20.719 29.547 29.453 1 97.31 386 VAL A O 1
ATOM 3092 N N . GLU A 1 387 ? -19.875 31.578 29.516 1 94.31 387 GLU A N 1
ATOM 3093 C CA . GLU A 1 387 ? -21.062 32.156 30.141 1 94.31 387 GLU A CA 1
ATOM 3094 C C . GLU A 1 387 ? -22.281 32.062 29.203 1 94.31 387 GLU A C 1
ATOM 3096 O O . GLU A 1 387 ? -23.406 31.906 29.672 1 94.31 387 GLU A O 1
ATOM 3101 N N . ASP A 1 388 ? -22.016 32.125 27.984 1 93.56 388 ASP A N 1
ATOM 3102 C CA . ASP A 1 388 ? -23.125 32.062 27.031 1 93.56 388 ASP A CA 1
ATOM 3103 C C . ASP A 1 388 ? -23.719 30.656 27 1 93.56 388 ASP A C 1
ATOM 3105 O O . ASP A 1 388 ? -24.922 30.5 26.781 1 93.56 388 ASP A O 1
ATOM 3109 N N . TYR A 1 389 ? -22.859 29.594 27.266 1 95.62 389 TYR A N 1
ATOM 3110 C CA . TYR A 1 389 ? -23.375 28.281 26.891 1 95.62 389 TYR A CA 1
ATOM 3111 C C . TYR A 1 389 ? -23.125 27.266 27.984 1 95.62 389 TYR A C 1
ATOM 3113 O O . TYR A 1 389 ? -23.516 26.094 27.859 1 95.62 389 TYR A O 1
ATOM 3121 N N . LYS A 1 390 ? -22.516 27.625 29.078 1 95.44 390 LYS A N 1
ATOM 3122 C CA . LYS A 1 390 ? -22.25 26.688 30.172 1 95.44 390 LYS A CA 1
ATOM 3123 C C . LYS A 1 390 ? -23.562 26.156 30.766 1 95.44 390 LYS A C 1
ATOM 3125 O O . LYS A 1 390 ? -23.594 25.047 31.312 1 95.44 390 LYS A O 1
ATOM 3130 N N . SER A 1 391 ? -24.656 26.906 30.641 1 95.44 391 SER A N 1
ATOM 3131 C CA . SER A 1 391 ? -25.906 26.531 31.281 1 95.44 391 SER A CA 1
ATOM 3132 C C . SER A 1 391 ? -26.766 25.688 30.344 1 95.44 391 SER A C 1
ATOM 3134 O O . SER A 1 391 ? -27.844 25.234 30.719 1 95.44 391 SER A O 1
ATOM 3136 N N . VAL A 1 392 ? -26.312 25.516 29.141 1 96.31 392 VAL A N 1
ATOM 3137 C CA . VAL A 1 392 ? -27.062 24.688 28.188 1 96.31 392 VAL A CA 1
ATOM 3138 C C . VAL A 1 392 ? -27.062 23.234 28.656 1 96.31 392 VAL A C 1
ATOM 3140 O O . VAL A 1 392 ? -26 22.641 28.875 1 96.31 392 VAL A O 1
ATOM 3143 N N . THR A 1 393 ? -28.266 22.625 28.797 1 94.81 393 THR A N 1
ATOM 3144 C CA . THR A 1 393 ? -28.391 21.297 29.375 1 94.81 393 THR A CA 1
ATOM 3145 C C . THR A 1 393 ? -28.766 20.281 28.312 1 94.81 393 THR A C 1
ATOM 3147 O O . THR A 1 393 ? -28.766 19.078 28.562 1 94.81 393 THR A O 1
ATOM 3150 N N . GLN A 1 394 ? -29.125 20.797 27.109 1 96.31 394 GLN A N 1
ATOM 3151 C CA . GLN A 1 394 ? -29.453 19.875 26.031 1 96.31 394 GLN A CA 1
ATOM 3152 C C . GLN A 1 394 ? -28.281 18.922 25.75 1 96.31 394 GLN A C 1
ATOM 3154 O O . GLN A 1 394 ? -27.125 19.281 25.969 1 96.31 394 GLN A O 1
ATOM 3159 N N . ASP A 1 395 ? -28.641 17.812 25.234 1 96.31 395 ASP A N 1
ATOM 3160 C CA . ASP A 1 395 ? -27.641 16.766 24.984 1 96.31 395 ASP A CA 1
ATOM 3161 C C . ASP A 1 395 ? -26.578 17.25 23.984 1 96.31 395 ASP A C 1
ATOM 3163 O O . ASP A 1 395 ? -25.391 16.984 24.172 1 96.31 395 ASP A O 1
ATOM 3167 N N . ILE A 1 396 ? -27.109 17.922 22.938 1 97.5 396 ILE A N 1
ATOM 3168 C CA . ILE A 1 396 ? -26.219 18.375 21.875 1 97.5 396 ILE A CA 1
ATOM 3169 C C . ILE A 1 396 ? -26.203 19.891 21.812 1 97.5 396 ILE A C 1
ATOM 3171 O O . ILE A 1 396 ? -27.266 20.531 21.688 1 97.5 396 ILE A O 1
ATOM 3175 N N . LEU A 1 397 ? -25.078 20.453 21.984 1 97.81 397 LEU A N 1
ATOM 3176 C CA . LEU A 1 397 ? -24.844 21.844 21.609 1 97.81 397 LEU A CA 1
ATOM 3177 C C . LEU A 1 397 ? -24.25 21.922 20.203 1 97.81 397 LEU A C 1
ATOM 3179 O O . LEU A 1 397 ? -23.141 21.438 19.969 1 97.81 397 LEU A O 1
ATOM 3183 N N . TRP A 1 398 ? -25 22.5 19.281 1 97.19 398 TRP A N 1
ATOM 3184 C CA . TRP A 1 398 ? -24.609 22.516 17.875 1 97.19 398 TRP A CA 1
ATOM 3185 C C . TRP A 1 398 ? -24.25 23.922 17.438 1 97.19 398 TRP A C 1
ATOM 3187 O O . TRP A 1 398 ? -25.109 24.812 17.422 1 97.19 398 TRP A O 1
ATOM 3197 N N . LEU A 1 399 ? -22.953 24.109 17.125 1 95.25 399 LEU A N 1
ATOM 3198 C CA . LEU A 1 399 ? -22.516 25.344 16.5 1 95.25 399 LEU A CA 1
ATOM 3199 C C . LEU A 1 399 ? -22.703 25.281 14.984 1 95.25 399 LEU A C 1
ATOM 3201 O O . LEU A 1 399 ? -21.938 24.578 14.297 1 95.25 399 LEU A O 1
ATOM 3205 N N . GLN A 1 400 ? -23.594 26.047 14.461 1 93.25 400 GLN A N 1
ATOM 3206 C CA . GLN A 1 400 ? -24 25.953 13.062 1 93.25 400 GLN A CA 1
ATOM 3207 C C . GLN A 1 400 ? -23.25 26.969 12.195 1 93.25 400 GLN A C 1
ATOM 3209 O O . GLN A 1 400 ? -23.031 28.109 12.617 1 93.25 400 GLN A O 1
ATOM 3214 N N . GLY A 1 401 ? -22.781 26.453 11.008 1 87.88 401 GLY A N 1
ATOM 3215 C CA . GLY A 1 401 ? -22.219 27.375 10.031 1 87.88 401 GLY A CA 1
ATOM 3216 C C . GLY A 1 401 ? -20.688 27.359 10.008 1 87.88 401 GLY A C 1
ATOM 3217 O O . GLY A 1 401 ? -20.062 26.594 10.742 1 87.88 401 GLY A O 1
ATOM 3218 N N . GLU A 1 402 ? -20.156 28.234 9.094 1 84.81 402 GLU A N 1
ATOM 3219 C CA . GLU A 1 402 ? -18.719 28.359 8.898 1 84.81 402 GLU A CA 1
ATOM 3220 C C . GLU A 1 402 ? -18.109 29.391 9.852 1 84.81 402 GLU A C 1
ATOM 3222 O O . GLU A 1 402 ? -18.453 30.562 9.797 1 84.81 402 GLU A O 1
ATOM 3227 N N . VAL A 1 403 ? -17.234 28.984 10.773 1 81.44 403 VAL A N 1
ATOM 3228 C CA . VAL A 1 403 ? -16.703 29.891 11.781 1 81.44 403 VAL A CA 1
ATOM 3229 C C . VAL A 1 403 ? -15.18 29.922 11.688 1 81.44 403 VAL A C 1
ATOM 3231 O O . VAL A 1 403 ? -14.508 30.312 12.641 1 81.44 403 VAL A O 1
ATOM 3234 N N . HIS A 1 404 ? -14.602 29.609 10.602 1 85.62 404 HIS A N 1
ATOM 3235 C CA . HIS A 1 404 ? -13.148 29.547 10.477 1 85.62 404 HIS A CA 1
ATOM 3236 C C . HIS A 1 404 ? -12.602 30.766 9.75 1 85.62 404 HIS A C 1
ATOM 3238 O O . HIS A 1 404 ? -11.703 31.438 10.25 1 85.62 404 HIS A O 1
ATOM 3244 N N . LEU A 1 405 ? -13.125 31.156 8.711 1 79.75 405 LEU A N 1
ATOM 3245 C CA . LEU A 1 405 ? -12.586 32.188 7.84 1 79.75 405 LEU A CA 1
ATOM 3246 C C . LEU A 1 405 ? -12.703 33.562 8.492 1 79.75 405 LEU A C 1
ATOM 3248 O O . LEU A 1 405 ? -13.758 33.906 9.031 1 79.75 405 LEU A O 1
ATOM 3252 N N . GLY A 1 406 ? -11.609 34.281 8.516 1 76.5 406 GLY A N 1
ATOM 3253 C CA . GLY A 1 406 ? -11.609 35.625 9.031 1 76.5 406 GLY A CA 1
ATOM 3254 C C . GLY A 1 406 ? -11.492 35.719 10.547 1 76.5 406 GLY A C 1
ATOM 3255 O O . GLY A 1 406 ? -11.609 36.781 11.133 1 76.5 406 GLY A O 1
ATOM 3256 N N . ARG A 1 407 ? -11.242 34.656 11.102 1 83.19 407 ARG A N 1
ATOM 3257 C CA . ARG A 1 407 ? -11.172 34.625 12.555 1 83.19 407 ARG A CA 1
ATOM 3258 C C . ARG A 1 407 ? -9.766 34.281 13.031 1 83.19 407 ARG A C 1
ATOM 3260 O O . ARG A 1 407 ? -8.961 33.75 12.266 1 83.19 407 ARG A O 1
ATOM 3267 N N . LYS A 1 408 ? -9.523 34.656 14.281 1 88.56 408 LYS A N 1
ATOM 3268 C CA . LYS A 1 408 ? -8.227 34.406 14.906 1 88.56 408 LYS A CA 1
ATOM 3269 C C . LYS A 1 408 ? -8.039 32.906 15.203 1 88.56 408 LYS A C 1
ATOM 3271 O O . LYS A 1 408 ? -9.016 32.156 15.234 1 88.56 408 LYS A O 1
ATOM 3276 N N . ALA A 1 409 ? -6.781 32.5 15.375 1 90.69 409 ALA A N 1
ATOM 3277 C CA . ALA A 1 409 ? -6.508 31.156 15.883 1 90.69 409 ALA A CA 1
ATOM 3278 C C . ALA A 1 409 ? -7.297 30.891 17.156 1 90.69 409 ALA A C 1
ATOM 3280 O O . ALA A 1 409 ? -7.371 31.734 18.047 1 90.69 409 ALA A O 1
ATOM 3281 N N . GLY A 1 410 ? -8.008 29.781 17.188 1 89.88 410 GLY A N 1
ATOM 3282 C CA . GLY A 1 410 ? -8.797 29.422 18.344 1 89.88 410 GLY A CA 1
ATOM 3283 C C . GLY A 1 410 ? -10.25 29.859 18.25 1 89.88 410 GLY A C 1
ATOM 3284 O O . GLY A 1 410 ? -11.078 29.453 19.078 1 89.88 410 GLY A O 1
ATOM 3285 N N . LEU A 1 411 ? -10.539 30.703 17.344 1 88.25 411 LEU A N 1
ATOM 3286 C CA . LEU A 1 411 ? -11.891 31.156 17.062 1 88.25 411 LEU A CA 1
ATOM 3287 C C . LEU A 1 411 ? -12.383 32.094 18.156 1 88.25 411 LEU A C 1
ATOM 3289 O O . LEU A 1 411 ? -13.578 32.375 18.25 1 88.25 411 LEU A O 1
ATOM 3293 N N . MET A 1 412 ? -11.516 32.5 19.047 1 91.69 412 MET A N 1
ATOM 3294 C CA . MET A 1 412 ? -11.812 33.438 20.125 1 91.69 412 MET A CA 1
ATOM 3295 C C . MET A 1 412 ? -10.531 34.031 20.688 1 91.69 412 MET A C 1
ATOM 3297 O O . MET A 1 412 ? -9.43 33.625 20.328 1 91.69 412 MET A O 1
ATOM 3301 N N . ARG A 1 413 ? -10.719 35.062 21.406 1 94.88 413 ARG A N 1
ATOM 3302 C CA . ARG A 1 413 ? -9.625 35.594 22.203 1 94.88 413 ARG A CA 1
ATOM 3303 C C . ARG A 1 413 ? -9.703 35.125 23.641 1 94.88 413 ARG A C 1
ATOM 3305 O O . ARG A 1 413 ? -10.734 34.594 24.078 1 94.88 413 ARG A O 1
ATOM 3312 N N . PHE A 1 414 ? -8.602 35.281 24.359 1 97.56 414 PHE A N 1
ATOM 3313 C CA . PHE A 1 414 ? -8.539 34.688 25.703 1 97.56 414 PHE A CA 1
ATOM 3314 C C . PHE A 1 414 ? -8.367 35.812 26.75 1 97.56 414 PHE A C 1
ATOM 3316 O O . PHE A 1 414 ? -7.637 36.781 26.531 1 97.56 414 PHE A O 1
ATOM 3323 N N . THR A 1 415 ? -8.953 35.594 27.859 1 97.06 415 THR A N 1
ATOM 3324 C CA . THR A 1 415 ? -8.977 36.656 28.875 1 97.06 415 THR A CA 1
ATOM 3325 C C . THR A 1 415 ? -7.758 36.562 29.781 1 97.06 415 THR A C 1
ATOM 3327 O O . THR A 1 415 ? -7.465 37.5 30.531 1 97.06 415 THR A O 1
ATOM 3330 N N . THR A 1 416 ? -7.027 35.469 29.734 1 96.88 416 THR A N 1
ATOM 3331 C CA . THR A 1 416 ? -5.793 35.312 30.5 1 96.88 416 THR A CA 1
ATOM 3332 C C . THR A 1 416 ? -4.684 34.719 29.625 1 96.88 416 THR A C 1
ATOM 3334 O O . THR A 1 416 ? -4.953 34.094 28.594 1 96.88 416 THR A O 1
ATOM 3337 N N . GLU A 1 417 ? -3.473 34.969 30.047 1 96.06 417 GLU A N 1
ATOM 3338 C CA . GLU A 1 417 ? -2.32 34.375 29.375 1 96.06 417 GLU A CA 1
ATOM 3339 C C . GLU A 1 417 ? -2.332 32.875 29.484 1 96.06 417 GLU A C 1
ATOM 3341 O O . GLU A 1 417 ? -1.942 32.156 28.547 1 96.06 417 GLU A O 1
ATOM 3346 N N . GLU A 1 418 ? -2.76 32.375 30.594 1 96.56 418 GLU A N 1
ATOM 3347 C CA . GLU A 1 418 ? -2.828 30.922 30.828 1 96.56 418 GLU A CA 1
ATOM 3348 C C . GLU A 1 418 ? -3.789 30.25 29.859 1 96.56 418 GLU A C 1
ATOM 3350 O O . GLU A 1 418 ? -3.5 29.172 29.344 1 96.56 418 GLU A O 1
ATOM 3355 N N . ALA A 1 419 ? -4.934 30.906 29.641 1 97.44 419 ALA A N 1
ATOM 3356 C CA . ALA A 1 419 ? -5.914 30.359 28.719 1 97.44 419 ALA A CA 1
ATOM 3357 C C . ALA A 1 419 ? -5.375 30.344 27.281 1 97.44 419 ALA A C 1
ATOM 3359 O O . ALA A 1 419 ? -5.586 29.391 26.531 1 97.44 419 ALA A O 1
ATOM 3360 N N . ARG A 1 420 ? -4.766 31.453 26.906 1 97.75 420 ARG A N 1
ATOM 3361 C CA . ARG A 1 420 ? -4.121 31.516 25.609 1 97.75 420 ARG A CA 1
ATOM 3362 C C . ARG A 1 420 ? -3.096 30.391 25.438 1 97.75 420 ARG A C 1
ATOM 3364 O O . ARG A 1 420 ? -3.045 29.734 24.406 1 97.75 420 ARG A O 1
ATOM 3371 N N . ASP A 1 421 ? -2.285 30.203 26.5 1 97.88 421 ASP A N 1
ATOM 3372 C CA . ASP A 1 421 ? -1.237 29.188 26.469 1 97.88 421 ASP A CA 1
ATOM 3373 C C . ASP A 1 421 ? -1.835 27.781 26.422 1 97.88 421 ASP A C 1
ATOM 3375 O O . ASP A 1 421 ? -1.259 26.875 25.812 1 97.88 421 ASP A O 1
ATOM 3379 N N . ALA A 1 422 ? -2.941 27.609 27.031 1 97.75 422 ALA A N 1
ATOM 3380 C CA . ALA A 1 422 ? -3.635 26.328 26.969 1 97.75 422 ALA A CA 1
ATOM 3381 C C . ALA A 1 422 ? -4.035 26 25.531 1 97.75 422 ALA A C 1
ATOM 3383 O O . ALA A 1 422 ? -3.914 24.859 25.078 1 97.75 422 ALA A O 1
ATOM 3384 N N . PHE A 1 423 ? -4.52 27 24.859 1 98.19 423 PHE A N 1
ATOM 3385 C CA . PHE A 1 423 ? -4.848 26.812 23.453 1 98.19 423 PHE A CA 1
ATOM 3386 C C . PHE A 1 423 ? -3.592 26.516 22.641 1 98.19 423 PHE A C 1
ATOM 3388 O O . PHE A 1 423 ? -3.596 25.625 21.781 1 98.19 423 PHE A O 1
ATOM 3395 N N . ALA A 1 424 ? -2.576 27.281 22.891 1 98.31 424 ALA A N 1
ATOM 3396 C CA . ALA A 1 424 ? -1.321 27.047 22.188 1 98.31 424 ALA A CA 1
ATOM 3397 C C . ALA A 1 424 ? -0.829 25.625 22.375 1 98.31 424 ALA A C 1
ATOM 3399 O O . ALA A 1 424 ? -0.25 25.031 21.469 1 98.31 424 ALA A O 1
ATOM 3400 N N . ARG A 1 425 ? -1.021 25.031 23.547 1 98 425 ARG A N 1
ATOM 3401 C CA . ARG A 1 425 ? -0.609 23.656 23.828 1 98 425 ARG A CA 1
ATOM 3402 C C . ARG A 1 425 ? -1.352 22.672 22.938 1 98 425 ARG A C 1
ATOM 3404 O O . ARG A 1 425 ? -0.781 21.672 22.5 1 98 425 ARG A O 1
ATOM 3411 N N . ILE A 1 426 ? -2.619 22.953 22.656 1 98.25 426 ILE A N 1
ATOM 3412 C CA . ILE A 1 426 ? -3.406 22.109 21.781 1 98.25 426 ILE A CA 1
ATOM 3413 C C . ILE A 1 426 ? -2.775 22.094 20.391 1 98.25 426 ILE A C 1
ATOM 3415 O O . ILE A 1 426 ? -2.615 21.031 19.781 1 98.25 426 ILE A O 1
ATOM 3419 N N . VAL A 1 427 ? -2.4 23.25 19.922 1 97.81 427 VAL A N 1
ATOM 3420 C CA . VAL A 1 427 ? -1.874 23.438 18.578 1 97.81 427 VAL A CA 1
ATOM 3421 C C . VAL A 1 427 ? -0.485 22.797 18.469 1 97.81 427 VAL A C 1
ATOM 3423 O O . VAL A 1 427 ? -0.19 22.094 17.516 1 97.81 427 VAL A O 1
ATOM 3426 N N . LEU A 1 428 ? 0.33 23 19.516 1 97.62 428 LEU A N 1
ATOM 3427 C CA . LEU A 1 428 ? 1.759 22.734 19.422 1 97.62 428 LEU A CA 1
ATOM 3428 C C . LEU A 1 428 ? 2.059 21.297 19.828 1 97.62 428 LEU A C 1
ATOM 3430 O O . LEU A 1 428 ? 3.02 20.688 19.344 1 97.62 428 LEU A O 1
ATOM 3434 N N . HIS A 1 429 ? 1.199 20.734 20.719 1 96.5 429 HIS A N 1
ATOM 3435 C CA . HIS A 1 429 ? 1.661 19.5 21.344 1 96.5 429 HIS A CA 1
ATOM 3436 C C . HIS A 1 429 ? 0.582 18.422 21.312 1 96.5 429 HIS A C 1
ATOM 3438 O O . HIS A 1 429 ? 0.89 17.234 21.25 1 96.5 429 HIS A O 1
ATOM 3444 N N . ASP A 1 430 ? -0.635 18.797 21.344 1 97.62 430 ASP A N 1
ATOM 3445 C CA . ASP A 1 430 ? -1.679 17.797 21.547 1 97.62 430 ASP A CA 1
ATOM 3446 C C . ASP A 1 430 ? -2.053 17.141 20.219 1 97.62 430 ASP A C 1
ATOM 3448 O O . ASP A 1 430 ? -2.279 15.93 20.172 1 97.62 430 ASP A O 1
ATOM 3452 N N . ILE A 1 431 ? -2.219 17.891 19.172 1 97.5 431 ILE A N 1
ATOM 3453 C CA . ILE A 1 431 ? -2.609 17.328 17.891 1 97.5 431 ILE A CA 1
ATOM 3454 C C . ILE A 1 431 ? -1.37 16.859 17.125 1 97.5 431 ILE A C 1
ATOM 3456 O O . ILE A 1 431 ? -0.535 17.672 16.719 1 97.5 431 ILE A O 1
ATOM 3460 N N . LEU A 1 432 ? -1.281 15.547 16.984 1 96.94 432 LEU A N 1
ATOM 3461 C CA . LEU A 1 432 ? -0.17 14.945 16.25 1 96.94 432 LEU A CA 1
ATOM 3462 C C . LEU A 1 432 ? -0.676 14.117 15.07 1 96.94 432 LEU A C 1
ATOM 3464 O O . LEU A 1 432 ? -1.767 13.547 15.133 1 96.94 432 LEU A O 1
ATOM 3468 N N . PRO A 1 433 ? 0.135 14.172 13.969 1 97.19 433 PRO A N 1
ATOM 3469 C CA . PRO A 1 433 ? -0.196 13.195 12.93 1 97.19 433 PRO A CA 1
ATOM 3470 C C . PRO A 1 433 ? 0.111 11.766 13.352 1 97.19 433 PRO A C 1
ATOM 3472 O O . PRO A 1 433 ? 0.756 11.539 14.383 1 97.19 433 PRO A O 1
ATOM 3475 N N . PRO A 1 434 ? -0.343 10.773 12.602 1 95.88 434 PRO A N 1
ATOM 3476 C CA . PRO A 1 434 ? -0.091 9.375 12.938 1 95.88 434 PRO A CA 1
ATOM 3477 C C . PRO A 1 434 ? 1.398 9.039 13 1 95.88 434 PRO A C 1
ATOM 3479 O O . PRO A 1 434 ? 2.213 9.703 12.359 1 95.88 434 PRO A O 1
ATOM 3482 N N . LYS A 1 435 ? 1.708 8.023 13.766 1 95.75 435 LYS A N 1
ATOM 3483 C CA . LYS A 1 435 ? 3.088 7.609 14.008 1 95.75 435 LYS A CA 1
ATOM 3484 C C . LYS A 1 435 ? 3.82 7.344 12.695 1 95.75 435 LYS A C 1
ATOM 3486 O O . LYS A 1 435 ? 5.012 7.633 12.578 1 95.75 435 LYS A O 1
ATOM 3491 N N . ARG A 1 436 ? 3.156 6.75 11.711 1 95.75 436 ARG A N 1
ATOM 3492 C CA . ARG A 1 436 ? 3.803 6.418 10.445 1 95.75 436 ARG A CA 1
ATOM 3493 C C . ARG A 1 436 ? 4.293 7.676 9.734 1 95.75 436 ARG A C 1
ATOM 3495 O O . ARG A 1 436 ? 5.32 7.652 9.055 1 95.75 436 ARG A O 1
ATOM 3502 N N . VAL A 1 437 ? 3.533 8.75 9.859 1 97.88 437 VAL A N 1
ATOM 3503 C CA . VAL A 1 437 ? 3.924 10.031 9.266 1 97.88 437 VAL A CA 1
ATOM 3504 C C . VAL A 1 437 ? 5.184 10.555 9.953 1 97.88 437 VAL A C 1
ATOM 3506 O O . VAL A 1 437 ? 6.137 10.961 9.289 1 97.88 437 VAL A O 1
ATOM 3509 N N . ARG A 1 438 ? 5.211 10.484 11.242 1 97.44 438 ARG A N 1
ATOM 3510 C CA . ARG A 1 438 ? 6.34 10.977 12.023 1 97.44 438 ARG A CA 1
ATOM 3511 C C . ARG A 1 438 ? 7.574 10.109 11.805 1 97.44 438 ARG A C 1
ATOM 3513 O O . ARG A 1 438 ? 8.695 10.617 11.727 1 97.44 438 ARG A O 1
ATOM 3520 N N . ASP A 1 439 ? 7.398 8.805 11.727 1 96.88 439 ASP A N 1
ATOM 3521 C CA . ASP A 1 439 ? 8.508 7.887 11.492 1 96.88 439 ASP A CA 1
ATOM 3522 C C . ASP A 1 439 ? 9.164 8.148 10.141 1 96.88 439 ASP A C 1
ATOM 3524 O O . ASP A 1 439 ? 10.391 8.164 10.031 1 96.88 439 ASP A O 1
ATOM 3528 N N . LEU A 1 440 ? 8.305 8.32 9.125 1 97.94 440 LEU A N 1
ATOM 3529 C CA . LEU A 1 440 ? 8.852 8.609 7.805 1 97.94 440 LEU A CA 1
ATOM 3530 C C . LEU A 1 440 ? 9.602 9.938 7.809 1 97.94 440 LEU A C 1
ATOM 3532 O O . LEU A 1 440 ? 10.68 10.047 7.219 1 97.94 440 LEU A O 1
ATOM 3536 N N . ALA A 1 441 ? 9.047 10.906 8.453 1 98.19 441 ALA A N 1
ATOM 3537 C CA . ALA A 1 441 ? 9.695 12.219 8.531 1 98.19 441 ALA A CA 1
ATOM 3538 C C . ALA A 1 441 ? 11.07 12.109 9.188 1 98.19 441 ALA A C 1
ATOM 3540 O O . ALA A 1 441 ? 12.031 12.734 8.734 1 98.19 441 ALA A O 1
ATOM 3541 N N . ALA A 1 442 ? 11.164 11.359 10.273 1 97.12 442 ALA A N 1
ATOM 3542 C CA . ALA A 1 442 ? 12.43 11.172 10.969 1 97.12 442 ALA A CA 1
ATOM 3543 C C . ALA A 1 442 ? 13.461 10.508 10.07 1 97.12 442 ALA A C 1
ATOM 3545 O O . ALA A 1 442 ? 14.633 10.891 10.062 1 97.12 442 ALA A O 1
ATOM 3546 N N . THR A 1 443 ? 13.008 9.516 9.32 1 97.12 443 THR A N 1
ATOM 3547 C CA . THR A 1 443 ? 13.883 8.812 8.398 1 97.12 443 THR A CA 1
ATOM 3548 C C . THR A 1 443 ? 14.406 9.758 7.32 1 97.12 443 THR A C 1
ATOM 3550 O O . THR A 1 443 ? 15.594 9.734 6.996 1 97.12 443 THR A O 1
ATOM 3553 N N . VAL A 1 444 ? 13.555 10.594 6.812 1 97.56 444 VAL A N 1
ATOM 3554 C CA . VAL A 1 444 ? 13.914 11.5 5.73 1 97.56 444 VAL A CA 1
ATOM 3555 C C . VAL A 1 444 ? 14.828 12.602 6.262 1 97.56 444 VAL A C 1
ATOM 3557 O O . VAL A 1 444 ? 15.742 13.047 5.562 1 97.56 444 VAL A O 1
ATOM 3560 N N . ASP A 1 445 ? 14.578 13.078 7.52 1 97.31 445 ASP A N 1
ATOM 3561 C CA . ASP A 1 445 ? 15.477 14.047 8.133 1 97.31 445 ASP A CA 1
ATOM 3562 C C . ASP A 1 445 ? 16.906 13.523 8.18 1 97.31 445 ASP A C 1
ATOM 3564 O O . ASP A 1 445 ? 17.844 14.242 7.82 1 97.31 445 ASP A O 1
ATOM 3568 N N . LYS A 1 446 ? 17.047 12.297 8.633 1 95.94 446 LYS A N 1
ATOM 3569 C CA . LYS A 1 446 ? 18.375 11.68 8.688 1 95.94 446 LYS A CA 1
ATOM 3570 C C . LYS A 1 446 ? 19 11.617 7.301 1 95.94 446 LYS A C 1
ATOM 3572 O O . LYS A 1 446 ? 20.203 11.875 7.145 1 95.94 446 LYS A O 1
ATOM 3577 N N . ARG A 1 447 ? 18.203 11.305 6.34 1 96.31 447 ARG A N 1
ATOM 3578 C CA . ARG A 1 447 ? 18.688 11.219 4.969 1 96.31 447 ARG A CA 1
ATOM 3579 C C . ARG A 1 447 ? 19.141 12.586 4.461 1 96.31 447 ARG A C 1
ATOM 3581 O O . ARG A 1 447 ? 20.188 12.703 3.824 1 96.31 447 ARG A O 1
ATOM 3588 N N . LEU A 1 448 ? 18.359 13.586 4.715 1 96.81 448 LEU A N 1
ATOM 3589 C CA . LEU A 1 448 ? 18.688 14.945 4.289 1 96.81 448 LEU A CA 1
ATOM 3590 C C . LEU A 1 448 ? 19.953 15.438 4.98 1 96.81 448 LEU A C 1
ATOM 3592 O O . LEU A 1 448 ? 20.781 16.109 4.359 1 96.81 448 LEU A O 1
ATOM 3596 N N . ASN A 1 449 ? 20.047 15.117 6.258 1 96.06 449 ASN A N 1
ATOM 3597 C CA . ASN A 1 449 ? 21.266 15.453 6.996 1 96.06 449 ASN A CA 1
ATOM 3598 C C . ASN A 1 449 ? 22.484 14.766 6.402 1 96.06 449 ASN A C 1
ATOM 3600 O O . ASN A 1 449 ? 23.531 15.398 6.215 1 96.06 449 ASN A O 1
ATOM 3604 N N . ASN A 1 450 ? 22.344 13.508 6.035 1 94.5 450 ASN A N 1
ATOM 3605 C CA . ASN A 1 450 ? 23.438 12.742 5.453 1 94.5 450 ASN A CA 1
ATOM 3606 C C . ASN A 1 450 ? 23.828 13.273 4.078 1 94.5 450 ASN A C 1
ATOM 3608 O O . ASN A 1 450 ? 25.016 13.367 3.754 1 94.5 450 ASN A O 1
ATOM 3612 N N . ILE A 1 451 ? 22.828 13.602 3.311 1 94.31 451 ILE A N 1
ATOM 3613 C CA . ILE A 1 451 ? 23.047 14.133 1.971 1 94.31 451 ILE A CA 1
ATOM 3614 C C . ILE A 1 451 ? 23.875 15.422 2.059 1 94.31 451 ILE A C 1
ATOM 3616 O O . ILE A 1 451 ? 24.703 15.688 1.195 1 94.31 451 ILE A O 1
ATOM 3620 N N . ASN A 1 452 ? 23.625 16.141 3.078 1 95.25 452 ASN A N 1
ATOM 3621 C CA . ASN A 1 452 ? 24.359 17.391 3.279 1 95.25 452 ASN A CA 1
ATOM 3622 C C . ASN A 1 452 ? 25.547 17.203 4.203 1 95.25 452 ASN A C 1
ATOM 3624 O O . ASN A 1 452 ? 25.969 18.141 4.891 1 95.25 452 ASN A O 1
ATOM 3628 N N . LYS A 1 453 ? 26.047 15.945 4.383 1 94.94 453 LYS A N 1
ATOM 3629 C CA . LYS A 1 453 ? 27.281 15.586 5.059 1 94.94 453 LYS A CA 1
ATOM 3630 C C . LYS A 1 453 ? 27.234 15.953 6.539 1 94.94 453 LYS A C 1
ATOM 3632 O O . LYS A 1 453 ? 28.203 16.469 7.094 1 94.94 453 LYS A O 1
ATOM 3637 N N . GLY A 1 454 ? 26.047 15.914 7.125 1 95.75 454 GLY A N 1
ATOM 3638 C CA . GLY A 1 454 ? 25.891 16.109 8.555 1 95.75 454 GLY A CA 1
ATOM 3639 C C . GLY A 1 454 ? 25.594 17.547 8.938 1 95.75 454 GLY A C 1
ATOM 3640 O O . GLY A 1 454 ? 25.359 17.844 10.109 1 95.75 454 GLY A O 1
ATOM 3641 N N . ARG A 1 455 ? 25.531 18.406 8.008 1 97.31 455 ARG A N 1
ATOM 3642 C CA . ARG A 1 455 ? 25.297 19.828 8.273 1 97.31 455 ARG A CA 1
ATOM 3643 C C . ARG A 1 455 ? 23.797 20.109 8.375 1 97.31 455 ARG A C 1
ATOM 3645 O O . ARG A 1 455 ? 22.969 19.281 7.965 1 97.31 455 ARG A O 1
ATOM 3652 N N . ALA A 1 456 ? 23.578 21.266 8.938 1 97.25 456 ALA A N 1
ATOM 3653 C CA . ALA A 1 456 ? 22.219 21.766 8.938 1 97.25 456 ALA A CA 1
ATOM 3654 C C . ALA A 1 456 ? 21.703 21.969 7.516 1 97.25 456 ALA A C 1
ATOM 3656 O O . ALA A 1 456 ? 22.453 22.375 6.629 1 97.25 456 ALA A O 1
ATOM 3657 N N . TRP A 1 457 ? 20.422 21.641 7.316 1 97.81 457 TRP A N 1
ATOM 3658 C CA . TRP A 1 457 ? 19.828 21.844 6 1 97.81 457 TRP A CA 1
ATOM 3659 C C . TRP A 1 457 ? 18.641 22.797 6.086 1 97.81 457 TRP A C 1
ATOM 3661 O O . TRP A 1 457 ? 18.078 23.016 7.168 1 97.81 457 TRP A O 1
ATOM 3671 N N . MET A 1 458 ? 18.359 23.438 4.953 1 98.38 458 MET A N 1
ATOM 3672 C CA . MET A 1 458 ? 17.312 24.453 4.898 1 98.38 458 MET A CA 1
ATOM 3673 C C . MET A 1 458 ? 16.156 24.016 4.008 1 98.38 458 MET A C 1
ATOM 3675 O O . MET A 1 458 ? 16.312 23.109 3.184 1 98.38 458 MET A O 1
ATOM 3679 N N . ALA A 1 459 ? 15 24.609 4.25 1 98.25 459 ALA A N 1
ATOM 3680 C CA . ALA A 1 459 ? 13.82 24.188 3.496 1 98.25 459 ALA A CA 1
ATOM 3681 C C . ALA A 1 459 ? 12.938 25.391 3.156 1 98.25 459 ALA A C 1
ATOM 3683 O O . ALA A 1 459 ? 13.062 26.453 3.768 1 98.25 459 ALA A O 1
ATOM 3684 N N . SER A 1 460 ? 12.094 25.203 2.197 1 97.25 460 SER A N 1
ATOM 3685 C CA . SER A 1 460 ? 11.102 26.203 1.806 1 97.25 460 SER A CA 1
ATOM 3686 C C . SER A 1 460 ? 9.836 25.531 1.277 1 97.25 460 SER A C 1
ATOM 3688 O O . SER A 1 460 ? 9.852 24.359 0.915 1 97.25 460 SER A O 1
ATOM 3690 N N . HIS A 1 461 ? 8.758 26.234 1.402 1 95.12 461 HIS A N 1
ATOM 3691 C CA . HIS A 1 461 ? 7.504 25.859 0.762 1 95.12 461 HIS A CA 1
ATOM 3692 C C . HIS A 1 461 ? 7.172 26.812 -0.388 1 95.12 461 HIS A C 1
ATOM 3694 O O . HIS A 1 461 ? 7.09 28.031 -0.195 1 95.12 461 HIS A O 1
ATOM 3700 N N . MET A 1 462 ? 7.082 26.219 -1.572 1 92.94 462 MET A N 1
ATOM 3701 C CA . MET A 1 462 ? 6.754 26.969 -2.785 1 92.94 462 MET A CA 1
ATOM 3702 C C . MET A 1 462 ? 5.344 26.641 -3.262 1 92.94 462 MET A C 1
ATOM 3704 O O . MET A 1 462 ? 5.121 25.594 -3.873 1 92.94 462 MET A O 1
ATOM 3708 N N . ARG A 1 463 ? 4.457 27.578 -2.998 1 88.25 463 ARG A N 1
ATOM 3709 C CA . ARG A 1 463 ? 3.076 27.344 -3.404 1 88.25 463 ARG A CA 1
ATOM 3710 C C . ARG A 1 463 ? 2.844 27.797 -4.84 1 88.25 463 ARG A C 1
ATOM 3712 O O . ARG A 1 463 ? 3.02 28.969 -5.16 1 88.25 463 ARG A O 1
ATOM 3719 N N . ARG A 1 464 ? 2.473 26.953 -5.703 1 86.44 464 ARG A N 1
ATOM 3720 C CA . ARG A 1 464 ? 2.18 27.234 -7.105 1 86.44 464 ARG A CA 1
ATOM 3721 C C . ARG A 1 464 ? 0.772 26.766 -7.469 1 86.44 464 ARG A C 1
ATOM 3723 O O . ARG A 1 464 ? -0.214 27.375 -7.031 1 86.44 464 ARG A O 1
ATOM 3730 N N . GLY A 1 465 ? 0.646 25.562 -8.195 1 77.5 465 GLY A N 1
ATOM 3731 C CA . GLY A 1 465 ? -0.638 24.953 -8.516 1 77.5 465 GLY A CA 1
ATOM 3732 C C . GLY A 1 465 ? -1.748 25.984 -8.703 1 77.5 465 GLY A C 1
ATOM 3733 O O . GLY A 1 465 ? -1.647 26.859 -9.547 1 77.5 465 GLY A O 1
ATOM 3734 N N . ASP A 1 466 ? -2.783 25.938 -7.855 1 71.94 466 ASP A N 1
ATOM 3735 C CA . ASP A 1 466 ? -3.955 26.797 -7.965 1 71.94 466 ASP A CA 1
ATOM 3736 C C . ASP A 1 466 ? -3.586 28.266 -7.719 1 71.94 466 ASP A C 1
ATOM 3738 O O . ASP A 1 466 ? -4.27 29.172 -8.195 1 71.94 466 ASP A O 1
ATOM 3742 N N . PHE A 1 467 ? -2.498 28.5 -7.031 1 73.94 467 PHE A N 1
ATOM 3743 C CA . PHE A 1 467 ? -2.062 29.875 -6.758 1 73.94 467 PHE A CA 1
ATOM 3744 C C . PHE A 1 467 ? -1.629 30.562 -8.039 1 73.94 467 PHE A C 1
ATOM 3746 O O . PHE A 1 467 ? -1.812 31.781 -8.188 1 73.94 467 PHE A O 1
ATOM 3753 N N . VAL A 1 468 ? -1.095 29.766 -8.93 1 72 468 VAL A N 1
ATOM 3754 C CA . VAL A 1 468 ? -0.697 30.328 -10.219 1 72 468 VAL A CA 1
ATOM 3755 C C . VAL A 1 468 ? -1.934 30.781 -10.984 1 72 468 VAL A C 1
ATOM 3757 O O . VAL A 1 468 ? -1.976 31.906 -11.492 1 72 468 VAL A O 1
ATOM 3760 N N . THR A 1 469 ? -2.881 29.938 -10.906 1 71.62 469 THR A N 1
ATOM 3761 C CA . THR A 1 469 ? -4.117 30.234 -11.625 1 71.62 469 THR A CA 1
ATOM 3762 C C . THR A 1 469 ? -4.82 31.438 -11.016 1 71.62 469 THR A C 1
ATOM 3764 O O . THR A 1 469 ? -5.371 32.281 -11.742 1 71.62 469 THR A O 1
ATOM 3767 N N . ALA A 1 470 ? -4.723 31.531 -9.734 1 71.25 470 ALA A N 1
ATOM 3768 C CA . ALA A 1 470 ? -5.422 32.594 -9.016 1 71.25 470 ALA A CA 1
ATOM 3769 C C . ALA A 1 470 ? -4.594 33.875 -8.992 1 71.25 470 ALA A C 1
ATOM 3771 O O . ALA A 1 470 ? -5.07 34.938 -8.547 1 71.25 470 ALA A O 1
ATOM 3772 N N . GLY A 1 471 ? -3.371 33.781 -9.43 1 71.5 471 GLY A N 1
ATOM 3773 C CA . GLY A 1 471 ? -2.492 34.938 -9.398 1 71.5 471 GLY A CA 1
ATOM 3774 C C . GLY A 1 471 ? -1.996 35.25 -8 1 71.5 471 GLY A C 1
ATOM 3775 O O . GLY A 1 471 ? -1.757 36.438 -7.688 1 71.5 471 GLY A O 1
ATOM 3776 N N . TRP A 1 472 ? -1.915 34.25 -7.129 1 70.56 472 TRP A N 1
ATOM 3777 C CA . TRP A 1 472 ? -1.534 34.469 -5.734 1 70.56 472 TRP A CA 1
ATOM 3778 C C . TRP A 1 472 ? -0.072 34.094 -5.512 1 70.56 472 TRP A C 1
ATOM 3780 O O . TRP A 1 472 ? 0.442 34.188 -4.395 1 70.56 472 TRP A O 1
ATOM 3790 N N . THR A 1 473 ? 0.585 33.781 -6.602 1 80.19 473 THR A N 1
ATOM 3791 C CA . THR A 1 473 ? 1.982 33.375 -6.43 1 80.19 473 THR A CA 1
ATOM 3792 C C . THR A 1 473 ? 2.848 34.625 -6.16 1 80.19 473 THR A C 1
ATOM 3794 O O . THR A 1 473 ? 2.51 35.719 -6.578 1 80.19 473 THR A O 1
ATOM 3797 N N . MET A 1 474 ? 3.938 34.344 -5.465 1 80.88 474 MET A N 1
ATOM 3798 C CA . MET A 1 474 ? 4.875 35.406 -5.141 1 80.88 474 MET A CA 1
ATOM 3799 C C . MET A 1 474 ? 5.57 35.938 -6.398 1 80.88 474 MET A C 1
ATOM 3801 O O . MET A 1 474 ? 5.961 37.094 -6.465 1 80.88 474 MET A O 1
ATOM 3805 N N . GLU A 1 475 ? 5.805 35 -7.309 1 86.38 475 GLU A N 1
ATOM 3806 C CA . GLU A 1 475 ? 6.41 35.281 -8.602 1 86.38 475 GLU A CA 1
ATOM 3807 C C . GLU A 1 475 ? 5.688 34.562 -9.734 1 86.38 475 GLU A C 1
ATOM 3809 O O . GLU A 1 475 ? 5.18 33.469 -9.555 1 86.38 475 GLU A O 1
ATOM 3814 N N . SER A 1 476 ? 5.754 35.156 -10.859 1 82.94 476 SER A N 1
ATOM 3815 C CA . SER A 1 476 ? 4.969 34.656 -11.977 1 82.94 476 SER A CA 1
ATOM 3816 C C . SER A 1 476 ? 5.602 33.406 -12.57 1 82.94 476 SER A C 1
ATOM 3818 O O . SER A 1 476 ? 4.902 32.438 -12.898 1 82.94 476 SER A O 1
ATOM 3820 N N . THR A 1 477 ? 6.855 33.406 -12.734 1 89.19 477 THR A N 1
ATOM 3821 C CA . THR A 1 477 ? 7.516 32.25 -13.336 1 89.19 477 THR A CA 1
ATOM 3822 C C . THR A 1 477 ? 8.188 31.391 -12.258 1 89.19 477 THR A C 1
ATOM 3824 O O . THR A 1 477 ? 8.516 31.891 -11.18 1 89.19 477 THR A O 1
ATOM 3827 N N . ILE A 1 478 ? 8.344 30.172 -12.555 1 92.38 478 ILE A N 1
ATOM 3828 C CA . ILE A 1 478 ? 8.953 29.234 -11.617 1 92.38 478 ILE A CA 1
ATOM 3829 C C . ILE A 1 478 ? 10.398 29.641 -11.328 1 92.38 478 ILE A C 1
ATOM 3831 O O . ILE A 1 478 ? 10.875 29.516 -10.195 1 92.38 478 ILE A O 1
ATOM 3835 N N . GLU A 1 479 ? 11.109 30.156 -12.344 1 93.69 479 GLU A N 1
ATOM 3836 C CA . GLU A 1 479 ? 12.5 30.594 -12.203 1 93.69 479 GLU A CA 1
ATOM 3837 C C . GLU A 1 479 ? 12.617 31.766 -11.242 1 93.69 479 GLU A C 1
ATOM 3839 O O . GLU A 1 479 ? 13.461 31.75 -10.336 1 93.69 479 GLU A O 1
ATOM 3844 N N . LYS A 1 480 ? 11.766 32.688 -11.438 1 93.56 480 LYS A N 1
ATOM 3845 C CA . LYS A 1 480 ? 11.805 33.875 -10.578 1 93.56 480 LYS A CA 1
ATOM 3846 C C . LYS A 1 480 ? 11.391 33.531 -9.156 1 93.56 480 LYS A C 1
ATOM 3848 O O . LYS A 1 480 ? 11.922 34.094 -8.195 1 93.56 480 LYS A O 1
ATOM 3853 N N . HIS A 1 481 ? 10.398 32.688 -9.094 1 93.44 481 HIS A N 1
ATOM 3854 C CA . HIS A 1 481 ? 9.953 32.25 -7.773 1 93.44 481 HIS A CA 1
ATOM 3855 C C . HIS A 1 481 ? 11.07 31.531 -7.031 1 93.44 481 HIS A C 1
ATOM 3857 O O . HIS A 1 481 ? 11.289 31.766 -5.84 1 93.44 481 HIS A O 1
ATOM 3863 N N . TYR A 1 482 ? 11.773 30.688 -7.734 1 95.69 482 TYR A N 1
ATOM 3864 C CA . TYR A 1 482 ? 12.844 29.922 -7.09 1 95.69 482 TYR A CA 1
ATOM 3865 C C . TYR A 1 482 ? 14.031 30.828 -6.77 1 95.69 482 TYR A C 1
ATOM 3867 O O . TYR A 1 482 ? 14.703 30.641 -5.75 1 95.69 482 TYR A O 1
ATOM 3875 N N . GLU A 1 483 ? 14.289 31.75 -7.598 1 95 483 GLU A N 1
ATOM 3876 C CA . GLU A 1 483 ? 15.328 32.719 -7.305 1 95 483 GLU A CA 1
ATOM 3877 C C . GLU A 1 483 ? 15.039 33.469 -6.008 1 95 483 GLU A C 1
ATOM 3879 O O . GLU A 1 483 ? 15.945 33.719 -5.215 1 95 483 GLU A O 1
ATOM 3884 N N . ARG A 1 484 ? 13.828 33.875 -5.852 1 94.56 484 ARG A N 1
ATOM 3885 C CA . ARG A 1 484 ? 13.414 34.531 -4.613 1 94.56 484 ARG A CA 1
ATOM 3886 C C . ARG A 1 484 ? 13.68 33.625 -3.408 1 94.56 484 ARG A C 1
ATOM 3888 O O . ARG A 1 484 ? 14.211 34.062 -2.393 1 94.56 484 ARG A O 1
ATOM 3895 N N . ILE A 1 485 ? 13.352 32.375 -3.525 1 95.62 485 ILE A N 1
ATOM 3896 C CA . ILE A 1 485 ? 13.562 31.422 -2.453 1 95.62 485 ILE A CA 1
ATOM 3897 C C . ILE A 1 485 ? 15.055 31.297 -2.15 1 95.62 485 ILE A C 1
ATOM 3899 O O . ILE A 1 485 ? 15.461 31.328 -0.986 1 95.62 485 ILE A O 1
ATOM 3903 N N . GLN A 1 486 ? 15.836 31.25 -3.193 1 95.69 486 GLN A N 1
ATOM 3904 C CA . GLN A 1 486 ? 17.281 31.109 -3.02 1 95.69 486 GLN A CA 1
ATOM 3905 C C . GLN A 1 486 ? 17.859 32.312 -2.295 1 95.69 486 GLN A C 1
ATOM 3907 O O . GLN A 1 486 ? 18.734 32.188 -1.432 1 95.69 486 GLN A O 1
ATOM 3912 N N . LYS A 1 487 ? 17.391 33.438 -2.639 1 95.38 487 LYS A N 1
ATOM 3913 C CA . LYS A 1 487 ? 17.859 34.656 -1.989 1 95.38 487 LYS A CA 1
ATOM 3914 C C . LYS A 1 487 ? 17.516 34.656 -0.503 1 95.38 487 LYS A C 1
ATOM 3916 O O . LYS A 1 487 ? 18.328 35.062 0.331 1 95.38 487 LYS A O 1
ATOM 3921 N N . ARG A 1 488 ? 16.328 34.25 -0.22 1 96.19 488 ARG A N 1
ATOM 3922 C CA . ARG A 1 488 ? 15.891 34.219 1.173 1 96.19 488 ARG A CA 1
ATOM 3923 C C . ARG A 1 488 ? 16.656 33.156 1.959 1 96.19 488 ARG A C 1
ATOM 3925 O O . ARG A 1 488 ? 16.969 33.375 3.133 1 96.19 488 ARG A O 1
ATOM 3932 N N . LEU A 1 489 ? 16.953 32.062 1.351 1 96.94 489 LEU A N 1
ATOM 3933 C CA . LEU A 1 489 ? 17.672 31 2.029 1 96.94 489 LEU A CA 1
ATOM 3934 C C . LEU A 1 489 ? 19.141 31.359 2.207 1 96.94 489 LEU A C 1
ATOM 3936 O O . LEU A 1 489 ? 19.781 30.938 3.176 1 96.94 489 LEU A O 1
ATOM 3940 N N . ALA A 1 490 ? 19.656 32.156 1.255 1 96.5 490 ALA A N 1
ATOM 3941 C CA . ALA A 1 490 ? 21.016 32.656 1.438 1 96.5 490 ALA A CA 1
ATOM 3942 C C . ALA A 1 490 ? 21.109 33.531 2.691 1 96.5 490 ALA A C 1
ATOM 3944 O O . ALA A 1 490 ? 22.109 33.469 3.416 1 96.5 490 ALA A O 1
ATOM 3945 N N . LEU A 1 491 ? 20.109 34.312 2.896 1 96.06 491 LEU A N 1
ATOM 3946 C CA . LEU A 1 491 ? 20.047 35.094 4.129 1 96.06 491 LEU A CA 1
ATOM 3947 C C . LEU A 1 491 ? 19.938 34.188 5.344 1 96.06 491 LEU A C 1
ATOM 3949 O O . LEU A 1 491 ? 20.547 34.438 6.383 1 96.06 491 LEU A O 1
ATOM 3953 N N . GLY A 1 492 ? 19.172 33.156 5.238 1 96.69 492 GLY A N 1
ATOM 3954 C CA . GLY A 1 492 ? 19.031 32.188 6.297 1 96.69 492 GLY A CA 1
ATOM 3955 C C . GLY A 1 492 ? 20.344 31.5 6.648 1 96.69 492 GLY A C 1
ATOM 3956 O O . GLY A 1 492 ? 20.625 31.25 7.824 1 96.69 492 GLY A O 1
ATOM 3957 N N . ARG A 1 493 ? 21.109 31.219 5.637 1 96.62 493 ARG A N 1
ATOM 3958 C CA . ARG A 1 493 ? 22.422 30.609 5.863 1 96.62 493 ARG A CA 1
ATOM 3959 C C . ARG A 1 493 ? 23.297 31.516 6.727 1 96.62 493 ARG A C 1
ATOM 3961 O O . ARG A 1 493 ? 23.984 31.031 7.637 1 96.62 493 ARG A O 1
ATOM 3968 N N . LYS A 1 494 ? 23.281 32.75 6.445 1 96.31 494 LYS A N 1
ATOM 3969 C CA . LYS A 1 494 ? 24.047 33.688 7.227 1 96.31 494 LYS A CA 1
ATOM 3970 C C . LYS A 1 494 ? 23.594 33.719 8.68 1 96.31 494 LYS A C 1
ATOM 3972 O O . LYS A 1 494 ? 24.406 33.812 9.602 1 96.31 494 LYS A O 1
ATOM 3977 N N . ILE A 1 495 ? 22.328 33.656 8.828 1 96.69 495 ILE A N 1
ATOM 3978 C CA . ILE A 1 495 ? 21.75 33.656 10.172 1 96.69 495 ILE A CA 1
ATOM 3979 C C . ILE A 1 495 ? 22.234 32.406 10.914 1 96.69 495 ILE A C 1
ATOM 3981 O O . ILE A 1 495 ? 22.672 32.5 12.062 1 96.69 495 ILE A O 1
ATOM 3985 N N . LEU A 1 496 ? 22.219 31.281 10.281 1 96.69 496 LEU A N 1
ATOM 3986 C CA . LEU A 1 496 ? 22.594 30 10.898 1 96.69 496 LEU A CA 1
ATOM 3987 C C . LEU A 1 496 ? 24.078 29.984 11.234 1 96.69 496 LEU A C 1
ATOM 3989 O O . LEU A 1 496 ? 24.484 29.328 12.203 1 96.69 496 LEU A O 1
ATOM 3993 N N . GLU A 1 497 ? 24.828 30.703 10.461 1 95.19 497 GLU A N 1
ATOM 3994 C CA . GLU A 1 497 ? 26.266 30.812 10.734 1 95.19 497 GLU A CA 1
ATOM 3995 C C . GLU A 1 497 ? 26.531 31.547 12.047 1 95.19 497 GLU A C 1
ATOM 3997 O O . GLU A 1 497 ? 27.5 31.25 12.742 1 95.19 497 GLU A O 1
ATOM 4002 N N . GLU A 1 498 ? 25.641 32.375 12.305 1 94.44 498 GLU A N 1
ATOM 4003 C CA . GLU A 1 498 ? 25.812 33.219 13.492 1 94.44 498 GLU A CA 1
ATOM 4004 C C . GLU A 1 498 ? 25.172 32.562 14.719 1 94.44 498 GLU A C 1
ATOM 4006 O O . GLU A 1 498 ? 25.469 32.938 15.852 1 94.44 498 GLU A O 1
ATOM 4011 N N . LEU A 1 499 ? 24.312 31.609 14.492 1 93.38 499 LEU A N 1
ATOM 4012 C CA . LEU A 1 499 ? 23.594 30.984 15.594 1 93.38 499 LEU A CA 1
ATOM 4013 C C . LEU A 1 499 ? 24.422 29.859 16.219 1 93.38 499 LEU A C 1
ATOM 4015 O O . LEU A 1 499 ? 24.828 28.922 15.523 1 93.38 499 LEU A O 1
ATOM 4019 N N . THR A 1 500 ? 24.938 30.078 17.422 1 90.56 500 THR A N 1
ATOM 4020 C CA . THR A 1 500 ? 25.625 29.062 18.219 1 90.56 500 THR A CA 1
ATOM 4021 C C . THR A 1 500 ? 24.703 28.5 19.297 1 90.56 500 THR A C 1
ATOM 4023 O O . THR A 1 500 ? 23.703 29.141 19.656 1 90.56 500 THR A O 1
ATOM 4026 N N . PRO A 1 501 ? 25.016 27.312 19.75 1 92.81 501 PRO A N 1
ATOM 4027 C CA . PRO A 1 501 ? 24.188 26.75 20.828 1 92.81 501 PRO A CA 1
ATOM 4028 C C . PRO A 1 501 ? 24.016 27.719 21.984 1 92.81 501 PRO A C 1
ATOM 4030 O O . PRO A 1 501 ? 22.938 27.781 22.594 1 92.81 501 PRO A O 1
ATOM 4033 N N . ALA A 1 502 ? 24.953 28.562 22.234 1 93.25 502 ALA A N 1
ATOM 4034 C CA . ALA A 1 502 ? 24.938 29.5 23.344 1 93.25 502 ALA A CA 1
ATOM 4035 C C . ALA A 1 502 ? 23.984 30.656 23.062 1 93.25 502 ALA A C 1
ATOM 4037 O O . ALA A 1 502 ? 23.422 31.234 24 1 93.25 502 ALA A O 1
ATOM 4038 N N . LYS A 1 503 ? 23.781 30.953 21.859 1 94.19 503 LYS A N 1
ATOM 4039 C CA . LYS A 1 503 ? 22.953 32.094 21.469 1 94.19 503 LYS A CA 1
ATOM 4040 C C . LYS A 1 503 ? 21.562 31.641 21.047 1 94.19 503 LYS A C 1
ATOM 4042 O O . LYS A 1 503 ? 20.734 32.469 20.672 1 94.19 503 LYS A O 1
ATOM 4047 N N . TRP A 1 504 ? 21.312 30.391 21.125 1 95.5 504 TRP A N 1
ATOM 4048 C CA . TRP A 1 504 ? 20.047 29.828 20.656 1 95.5 504 TRP A CA 1
ATOM 4049 C C . TRP A 1 504 ? 18.891 30.281 21.531 1 95.5 504 TRP A C 1
ATOM 4051 O O . TRP A 1 504 ? 18.953 30.172 22.766 1 95.5 504 TRP A O 1
ATOM 4061 N N . GLU A 1 505 ? 17.797 30.859 20.938 1 96.19 505 GLU A N 1
ATOM 4062 C CA . GLU A 1 505 ? 16.625 31.359 21.656 1 96.19 505 GLU A CA 1
ATOM 4063 C C . GLU A 1 505 ? 15.336 30.766 21.078 1 96.19 505 GLU A C 1
ATOM 4065 O O . GLU A 1 505 ? 15 31 19.922 1 96.19 505 GLU A O 1
ATOM 4070 N N . THR A 1 506 ? 14.594 30.078 21.891 1 96.94 506 THR A N 1
ATOM 4071 C CA . THR A 1 506 ? 13.32 29.516 21.453 1 96.94 506 THR A CA 1
ATOM 4072 C C . THR A 1 506 ? 12.234 30.578 21.422 1 96.94 506 THR A C 1
ATOM 4074 O O . THR A 1 506 ? 12.438 31.688 21.906 1 96.94 506 THR A O 1
ATOM 4077 N N . TYR A 1 507 ? 11.156 30.312 20.781 1 96.31 507 TYR A N 1
ATOM 4078 C CA . TYR A 1 507 ? 9.961 31.141 20.875 1 96.31 507 TYR A CA 1
ATOM 4079 C C . TYR A 1 507 ? 9.422 31.172 22.297 1 96.31 507 TYR A C 1
ATOM 4081 O O . TYR A 1 507 ? 9.688 30.25 23.078 1 96.31 507 TYR A O 1
ATOM 4089 N N . ASN A 1 508 ? 8.703 32.281 22.531 1 94.81 508 ASN A N 1
ATOM 4090 C CA . ASN A 1 508 ? 8.047 32.375 23.828 1 94.81 508 ASN A CA 1
ATOM 4091 C C . ASN A 1 508 ? 6.684 31.672 23.812 1 94.81 508 ASN A C 1
ATOM 4093 O O . ASN A 1 508 ? 5.648 32.344 23.812 1 94.81 508 ASN A O 1
ATOM 4097 N N . ILE A 1 509 ? 6.754 30.391 23.844 1 96.12 509 ILE A N 1
ATOM 4098 C CA . ILE A 1 509 ? 5.566 29.547 23.781 1 96.12 509 ILE A CA 1
ATOM 4099 C C . ILE A 1 509 ? 5.645 28.469 24.875 1 96.12 509 ILE A C 1
ATOM 4101 O O . ILE A 1 509 ? 6.707 28.25 25.453 1 96.12 509 ILE A O 1
ATOM 4105 N N . PRO A 1 510 ? 4.5 27.859 25.141 1 96 510 PRO A N 1
ATOM 4106 C CA . PRO A 1 510 ? 4.508 26.906 26.25 1 96 510 PRO A CA 1
ATOM 4107 C C . PRO A 1 510 ? 5.27 25.625 25.906 1 96 510 PRO A C 1
ATOM 4109 O O . PRO A 1 510 ? 5.207 25.141 24.781 1 96 510 PRO A O 1
ATOM 4112 N N . ASP A 1 511 ? 6.02 25.141 26.906 1 96.12 511 ASP A N 1
ATOM 4113 C CA . ASP A 1 511 ? 6.559 23.781 26.953 1 96.12 511 ASP A CA 1
ATOM 4114 C C . ASP A 1 511 ? 7.547 23.531 25.828 1 96.12 511 ASP A C 1
ATOM 4116 O O . ASP A 1 511 ? 7.461 22.516 25.125 1 96.12 511 ASP A O 1
ATOM 4120 N N . VAL A 1 512 ? 8.375 24.469 25.562 1 96.88 512 VAL A N 1
ATOM 4121 C CA . VAL A 1 512 ? 9.359 24.297 24.5 1 96.88 512 VAL A CA 1
ATOM 4122 C C . VAL A 1 512 ? 10.766 24.297 25.094 1 96.88 512 VAL A C 1
ATOM 4124 O O . VAL A 1 512 ? 11.047 25.031 26.047 1 96.88 512 VAL A O 1
ATOM 4127 N N . THR A 1 513 ? 11.562 23.391 24.656 1 95.81 513 THR A N 1
ATOM 4128 C CA . THR A 1 513 ? 12.984 23.344 24.984 1 95.81 513 THR A CA 1
ATOM 4129 C C . THR A 1 513 ? 13.828 23.359 23.719 1 95.81 513 THR A C 1
ATOM 4131 O O . THR A 1 513 ? 13.367 22.953 22.656 1 95.81 513 THR A O 1
ATOM 4134 N N . VAL A 1 514 ? 15.016 23.844 23.938 1 96.75 514 VAL A N 1
ATOM 4135 C CA . VAL A 1 514 ? 15.938 23.953 22.812 1 96.75 514 VAL A CA 1
ATOM 4136 C C . VAL A 1 514 ? 16.156 22.578 22.188 1 96.75 514 VAL A C 1
ATOM 4138 O O . VAL A 1 514 ? 16.375 21.594 22.891 1 96.75 514 VAL A O 1
ATOM 4141 N N . ASN A 1 515 ? 16.016 22.469 20.891 1 96.62 515 ASN A N 1
ATOM 4142 C CA . ASN A 1 515 ? 16.391 21.25 20.172 1 96.62 515 ASN A CA 1
ATOM 4143 C C . ASN A 1 515 ? 17.906 21.094 20.078 1 96.62 515 ASN A C 1
ATOM 4145 O O . ASN A 1 515 ? 18.547 21.719 19.234 1 96.62 515 ASN A O 1
ATOM 4149 N N . GLN A 1 516 ? 18.406 20.172 20.812 1 95.5 516 GLN A N 1
ATOM 4150 C CA . GLN A 1 516 ? 19.859 20.047 20.953 1 95.5 516 GLN A CA 1
ATOM 4151 C C . GLN A 1 516 ? 20.484 19.547 19.656 1 95.5 516 GLN A C 1
ATOM 4153 O O . GLN A 1 516 ? 21.594 19.953 19.312 1 95.5 516 GLN A O 1
ATOM 4158 N N . GLU A 1 517 ? 19.828 18.719 19.016 1 94.5 517 GLU A N 1
ATOM 4159 C CA . GLU A 1 517 ? 20.391 18.188 17.766 1 94.5 517 GLU A CA 1
ATOM 4160 C C . GLU A 1 517 ? 20.531 19.281 16.719 1 94.5 517 GLU A C 1
ATOM 4162 O O . GLU A 1 517 ? 21.609 19.438 16.109 1 94.5 517 GLU A O 1
ATOM 4167 N N . LEU A 1 518 ? 19.5 20.031 16.531 1 95.25 518 LEU A N 1
ATOM 4168 C CA . LEU A 1 518 ? 19.516 21.062 15.508 1 95.25 518 LEU A CA 1
ATOM 4169 C C . LEU A 1 518 ? 20.469 22.188 15.875 1 95.25 518 LEU A C 1
ATOM 4171 O O . LEU A 1 518 ? 21.156 22.734 15.008 1 95.25 518 LEU A O 1
ATOM 4175 N N . SER A 1 519 ? 20.562 22.516 17.172 1 95.62 519 SER A N 1
ATOM 4176 C CA . SER A 1 519 ? 21.406 23.625 17.609 1 95.62 519 SER A CA 1
ATOM 4177 C C . SER A 1 519 ? 22.875 23.297 17.484 1 95.62 519 SER A C 1
ATOM 4179 O O . SER A 1 519 ? 23.734 24.188 17.469 1 95.62 519 SER A O 1
ATOM 4181 N N . HIS A 1 520 ? 23.172 22 17.375 1 95.88 520 HIS A N 1
ATOM 4182 C CA . HIS A 1 520 ? 24.578 21.594 17.344 1 95.88 520 HIS A CA 1
ATOM 4183 C C . HIS A 1 520 ? 25.016 21.219 15.938 1 95.88 520 HIS A C 1
ATOM 4185 O O . HIS A 1 520 ? 26.188 20.938 15.695 1 95.88 520 HIS A O 1
ATOM 4191 N N . ARG A 1 521 ? 24.078 21.219 15 1 96 521 ARG A N 1
ATOM 4192 C CA . ARG A 1 521 ? 24.469 20.953 13.617 1 96 521 ARG A CA 1
ATOM 4193 C C . ARG A 1 521 ? 25.344 22.062 13.062 1 96 521 ARG A C 1
ATOM 4195 O O . ARG A 1 521 ? 25.078 23.25 13.289 1 96 521 ARG A O 1
ATOM 4202 N N . PRO A 1 522 ? 26.469 21.625 12.32 1 96.81 522 PRO A N 1
ATOM 4203 C CA . PRO A 1 522 ? 27.219 22.672 11.633 1 96.81 522 PRO A CA 1
ATOM 4204 C C . PRO A 1 522 ? 26.375 23.422 10.609 1 96.81 522 PRO A C 1
ATOM 4206 O O . PRO A 1 522 ? 25.5 22.844 9.977 1 96.81 522 PRO A O 1
ATOM 4209 N N . PRO A 1 523 ? 26.641 24.703 10.461 1 96.25 523 PRO A N 1
ATOM 4210 C CA . PRO A 1 523 ? 25.844 25.5 9.531 1 96.25 523 PRO A CA 1
ATOM 4211 C C . PRO A 1 523 ? 25.953 25.016 8.086 1 96.25 523 PRO A C 1
ATOM 4213 O O . PRO A 1 523 ? 26.953 24.375 7.719 1 96.25 523 PRO A O 1
ATOM 4216 N N . PRO A 1 524 ? 24.938 25.328 7.305 1 96.88 524 PRO A N 1
ATOM 4217 C CA . PRO A 1 524 ? 24.969 24.969 5.891 1 96.88 524 PRO A CA 1
ATOM 4218 C C . PRO A 1 524 ? 26.047 25.703 5.113 1 96.88 524 PRO A C 1
ATOM 4220 O O . PRO A 1 524 ? 26.469 26.797 5.52 1 96.88 524 PRO A O 1
ATOM 4223 N N . LYS A 1 525 ? 26.453 25.109 4.02 1 95.12 525 LYS A N 1
ATOM 4224 C CA . LYS A 1 525 ? 27.406 25.719 3.098 1 95.12 525 LYS A CA 1
ATOM 4225 C C . LYS A 1 525 ? 26.766 26.016 1.75 1 95.12 525 LYS A C 1
ATOM 4227 O O . LYS A 1 525 ? 25.719 25.453 1.414 1 95.12 525 LYS A O 1
ATOM 4232 N N . GLU A 1 526 ? 27.438 26.984 1.162 1 93.06 526 GLU A N 1
ATOM 4233 C CA . GLU A 1 526 ? 26.984 27.266 -0.197 1 93.06 526 GLU A CA 1
ATOM 4234 C C . GLU A 1 526 ? 27.062 26.016 -1.072 1 93.06 526 GLU A C 1
ATOM 4236 O O . GLU A 1 526 ? 28.062 25.281 -1.024 1 93.06 526 GLU A O 1
ATOM 4241 N N . GLY A 1 527 ? 26.031 25.75 -1.793 1 91.62 527 GLY A N 1
ATOM 4242 C CA . GLY A 1 527 ? 26 24.594 -2.666 1 91.62 527 GLY A CA 1
ATOM 4243 C C . GLY A 1 527 ? 25.297 23.406 -2.051 1 91.62 527 GLY A C 1
ATOM 4244 O O . GLY A 1 527 ? 25 22.422 -2.738 1 91.62 527 GLY A O 1
ATOM 4245 N N . ASP A 1 528 ? 25.016 23.453 -0.725 1 95 528 ASP A N 1
ATOM 4246 C CA . ASP A 1 528 ? 24.266 22.375 -0.094 1 95 528 ASP A CA 1
ATOM 4247 C C . ASP A 1 528 ? 22.859 22.266 -0.698 1 95 528 ASP A C 1
ATOM 4249 O O . ASP A 1 528 ? 22.312 23.25 -1.194 1 95 528 ASP A O 1
ATOM 4253 N N . PHE A 1 529 ? 22.328 21.062 -0.636 1 95.25 529 PHE A N 1
ATOM 4254 C CA . PHE A 1 529 ? 20.969 20.844 -1.124 1 95.25 529 PHE A CA 1
ATOM 4255 C C . PHE A 1 529 ? 19.938 21.438 -0.162 1 95.25 529 PHE A C 1
ATOM 4257 O O . PHE A 1 529 ? 20.156 21.453 1.051 1 95.25 529 PHE A O 1
ATOM 4264 N N . ILE A 1 530 ? 18.891 21.938 -0.753 1 97.38 530 ILE A N 1
ATOM 4265 C CA . ILE A 1 530 ? 17.766 22.391 0.043 1 97.38 530 ILE A CA 1
ATOM 4266 C C . ILE A 1 530 ? 16.562 21.5 -0.21 1 97.38 530 ILE A C 1
ATOM 4268 O O . ILE A 1 530 ? 16.438 20.891 -1.279 1 97.38 530 ILE A O 1
ATOM 4272 N N . TYR A 1 531 ? 15.695 21.344 0.781 1 98 531 TYR A N 1
ATOM 4273 C CA . TYR A 1 531 ? 14.438 20.641 0.581 1 98 531 TYR A CA 1
ATOM 4274 C C . TYR A 1 531 ? 13.32 21.594 0.207 1 98 531 TYR A C 1
ATOM 4276 O O . TYR A 1 531 ? 13.086 22.594 0.904 1 98 531 TYR A O 1
ATOM 4284 N N . LEU A 1 532 ? 12.633 21.312 -0.836 1 97.38 532 LEU A N 1
ATOM 4285 C CA . LEU A 1 532 ? 11.57 22.188 -1.32 1 97.38 532 LEU A CA 1
ATOM 4286 C C . LEU A 1 532 ? 10.242 21.453 -1.387 1 97.38 532 LEU A C 1
ATOM 4288 O O . LEU A 1 532 ? 10.086 20.516 -2.186 1 97.38 532 LEU A O 1
ATOM 4292 N N . ALA A 1 533 ? 9.297 21.828 -0.508 1 95.94 533 ALA A N 1
ATOM 4293 C CA . ALA A 1 533 ? 7.914 21.359 -0.623 1 95.94 533 ALA A CA 1
ATOM 4294 C C . ALA A 1 533 ? 7.129 22.219 -1.619 1 95.94 533 ALA A C 1
ATOM 4296 O O . ALA A 1 533 ? 7.02 23.438 -1.457 1 95.94 533 ALA A O 1
ATOM 4297 N N . THR A 1 534 ? 6.617 21.594 -2.658 1 93.38 534 THR A N 1
ATOM 4298 C CA . THR A 1 534 ? 5.906 22.359 -3.682 1 93.38 534 THR A CA 1
ATOM 4299 C C . THR A 1 534 ? 4.754 21.531 -4.258 1 93.38 534 THR A C 1
ATOM 4301 O O . THR A 1 534 ? 4.758 20.312 -4.176 1 93.38 534 THR A O 1
ATOM 4304 N N . ASP A 1 535 ? 3.734 22.203 -4.727 1 88.25 535 ASP A N 1
ATOM 4305 C CA . ASP A 1 535 ? 2.645 21.531 -5.426 1 88.25 535 ASP A CA 1
ATOM 4306 C C . ASP A 1 535 ? 2.766 21.734 -6.938 1 88.25 535 ASP A C 1
ATOM 4308 O O . ASP A 1 535 ? 1.792 21.547 -7.672 1 88.25 535 ASP A O 1
ATOM 4312 N N . GLU A 1 536 ? 3.982 22.172 -7.363 1 89.31 536 GLU A N 1
ATOM 4313 C CA . GLU A 1 536 ? 4.285 22.234 -8.789 1 89.31 536 GLU A CA 1
ATOM 4314 C C . GLU A 1 536 ? 4.203 20.844 -9.422 1 89.31 536 GLU A C 1
ATOM 4316 O O . GLU A 1 536 ? 4.691 19.875 -8.859 1 89.31 536 GLU A O 1
ATOM 4321 N N . ARG A 1 537 ? 3.512 20.797 -10.656 1 84.81 537 ARG A N 1
ATOM 4322 C CA . ARG A 1 537 ? 3.332 19.5 -11.281 1 84.81 537 ARG A CA 1
ATOM 4323 C C . ARG A 1 537 ? 3.945 19.469 -12.672 1 84.81 537 ARG A C 1
ATOM 4325 O O . ARG A 1 537 ? 4.117 18.391 -13.266 1 84.81 537 ARG A O 1
ATOM 4332 N N . SER A 1 538 ? 4.328 20.578 -13.172 1 87.06 538 SER A N 1
ATOM 4333 C CA . SER A 1 538 ? 4.941 20.609 -14.492 1 87.06 538 SER A CA 1
ATOM 4334 C C . SER A 1 538 ? 6.281 19.875 -14.5 1 87.06 538 SER A C 1
ATOM 4336 O O . SER A 1 538 ? 7.172 20.203 -13.703 1 87.06 538 SER A O 1
ATOM 4338 N N . PRO A 1 539 ? 6.406 19 -15.445 1 87.38 539 PRO A N 1
ATOM 4339 C CA . PRO A 1 539 ? 7.676 18.281 -15.492 1 87.38 539 PRO A CA 1
ATOM 4340 C C . PRO A 1 539 ? 8.875 19.188 -15.711 1 87.38 539 PRO A C 1
ATOM 4342 O O . PRO A 1 539 ? 9.93 19 -15.102 1 87.38 539 PRO A O 1
ATOM 4345 N N . ASP A 1 540 ? 8.719 20.188 -16.516 1 90.38 540 ASP A N 1
ATOM 4346 C CA . ASP A 1 540 ? 9.805 21.141 -16.781 1 90.38 540 ASP A CA 1
ATOM 4347 C C . ASP A 1 540 ? 10.141 21.953 -15.539 1 90.38 540 ASP A C 1
ATOM 4349 O O . ASP A 1 540 ? 11.312 22.219 -15.258 1 90.38 540 ASP A O 1
ATOM 4353 N N . GLY A 1 541 ? 9.117 22.328 -14.898 1 91.31 541 GLY A N 1
ATOM 4354 C CA . GLY A 1 541 ? 9.336 23.078 -13.664 1 91.31 541 GLY A CA 1
ATOM 4355 C C . GLY A 1 541 ? 10.055 22.266 -12.602 1 91.31 541 GLY A C 1
ATOM 4356 O O . GLY A 1 541 ? 10.992 22.75 -11.961 1 91.31 541 GLY A O 1
ATOM 4357 N N . LEU A 1 542 ? 9.641 21.078 -12.492 1 92.31 542 LEU A N 1
ATOM 4358 C CA . LEU A 1 542 ? 10.234 20.188 -11.492 1 92.31 542 LEU A CA 1
ATOM 4359 C C . LEU A 1 542 ? 11.688 19.875 -11.844 1 92.31 542 LEU A C 1
ATOM 4361 O O . LEU A 1 542 ? 12.547 19.828 -10.961 1 92.31 542 LEU A O 1
ATOM 4365 N N . ARG A 1 543 ? 11.953 19.672 -13.094 1 91.94 543 ARG A N 1
ATOM 4366 C CA . ARG A 1 543 ? 13.32 19.438 -13.547 1 91.94 543 ARG A CA 1
ATOM 4367 C C . ARG A 1 543 ? 14.203 20.656 -13.258 1 91.94 543 ARG A C 1
ATOM 4369 O O . ARG A 1 543 ? 15.336 20.5 -12.789 1 91.94 543 ARG A O 1
ATOM 4376 N N . TYR A 1 544 ? 13.703 21.766 -13.547 1 93.69 544 TYR A N 1
ATOM 4377 C CA . TYR A 1 544 ? 14.445 23 -13.289 1 93.69 544 TYR A CA 1
ATOM 4378 C C . TYR A 1 544 ? 14.836 23.094 -11.82 1 93.69 544 TYR A C 1
ATOM 4380 O O . TYR A 1 544 ? 15.984 23.406 -11.492 1 93.69 544 TYR A O 1
ATOM 4388 N N . LEU A 1 545 ? 13.875 22.859 -10.953 1 95 545 LEU A N 1
ATOM 4389 C CA . LEU A 1 545 ? 14.102 22.953 -9.516 1 95 545 LEU A CA 1
ATOM 4390 C C . LEU A 1 545 ? 15.188 21.969 -9.07 1 95 545 LEU A C 1
ATOM 4392 O O . LEU A 1 545 ? 16.094 22.344 -8.32 1 95 545 LEU A O 1
ATOM 4396 N N . GLN A 1 546 ? 15.102 20.797 -9.57 1 92 546 GLN A N 1
ATOM 4397 C CA . GLN A 1 546 ? 16.047 19.75 -9.172 1 92 546 GLN A CA 1
ATOM 4398 C C . GLN A 1 546 ? 17.438 20.062 -9.703 1 92 546 GLN A C 1
ATOM 4400 O O . GLN A 1 546 ? 18.438 19.875 -8.992 1 92 546 GLN A O 1
ATOM 4405 N N . GLU A 1 547 ? 17.516 20.531 -10.906 1 92.12 547 GLU A N 1
ATOM 4406 C CA . GLU A 1 547 ? 18.797 20.875 -11.523 1 92.12 547 GLU A CA 1
ATOM 4407 C C . GLU A 1 547 ? 19.469 22.031 -10.789 1 92.12 547 GLU A C 1
ATOM 4409 O O . GLU A 1 547 ? 20.688 22.219 -10.922 1 92.12 547 GLU A O 1
ATOM 4414 N N . HIS A 1 548 ? 18.719 22.688 -10.055 1 92 548 HIS A N 1
ATOM 4415 C CA . HIS A 1 548 ? 19.266 23.859 -9.398 1 92 548 HIS A CA 1
ATOM 4416 C C . HIS A 1 548 ? 19.344 23.656 -7.887 1 92 548 HIS A C 1
ATOM 4418 O O . HIS A 1 548 ? 19.25 24.609 -7.117 1 92 548 HIS A O 1
ATOM 4424 N N . GLY A 1 549 ? 19.375 22.438 -7.445 1 91.69 549 GLY A N 1
ATOM 4425 C CA . GLY A 1 549 ? 19.781 22.141 -6.082 1 91.69 549 GLY A CA 1
ATOM 4426 C C . GLY A 1 549 ? 18.609 21.859 -5.152 1 91.69 549 GLY A C 1
ATOM 4427 O O . GLY A 1 549 ? 18.797 21.703 -3.945 1 91.69 549 GLY A O 1
ATOM 4428 N N . ALA A 1 550 ? 17.453 21.797 -5.641 1 96.38 550 ALA A N 1
ATOM 4429 C CA . ALA A 1 550 ? 16.297 21.484 -4.801 1 96.38 550 ALA A CA 1
ATOM 4430 C C . ALA A 1 550 ? 16.062 19.969 -4.738 1 96.38 550 ALA A C 1
ATOM 4432 O O . ALA A 1 550 ? 16.172 19.281 -5.754 1 96.38 550 ALA A O 1
ATOM 4433 N N . LEU A 1 551 ? 15.953 19.484 -3.504 1 97.25 551 LEU A N 1
ATOM 4434 C CA . LEU A 1 551 ? 15.453 18.125 -3.312 1 97.25 551 LEU A CA 1
ATOM 4435 C C . LEU A 1 551 ? 13.945 18.141 -3.088 1 97.25 551 LEU A C 1
ATOM 4437 O O . LEU A 1 551 ? 13.438 18.922 -2.283 1 97.25 551 LEU A O 1
ATOM 4441 N N . LEU A 1 552 ? 13.305 17.344 -3.867 1 96.75 552 LEU A N 1
ATOM 4442 C CA . LEU A 1 552 ? 11.852 17.219 -3.768 1 96.75 552 LEU A CA 1
ATOM 4443 C C . LEU A 1 552 ? 11.469 15.906 -3.1 1 96.75 552 LEU A C 1
ATOM 4445 O O . LEU A 1 552 ? 12.336 15.086 -2.779 1 96.75 552 LEU A O 1
ATOM 4449 N N . PHE A 1 553 ? 10.195 15.734 -2.832 1 96.62 553 PHE A N 1
ATOM 4450 C CA . PHE A 1 553 ? 9.688 14.586 -2.096 1 96.62 553 PHE A CA 1
ATOM 4451 C C . PHE A 1 553 ? 10.188 13.281 -2.711 1 96.62 553 PHE A C 1
ATOM 4453 O O . PHE A 1 553 ? 10.648 12.391 -1.997 1 96.62 553 PHE A O 1
ATOM 4460 N N . ASP A 1 554 ? 10.18 13.141 -4.02 1 91.81 554 ASP A N 1
ATOM 4461 C CA . ASP A 1 554 ? 10.523 11.914 -4.727 1 91.81 554 ASP A CA 1
ATOM 4462 C C . ASP A 1 554 ? 12.031 11.648 -4.664 1 91.81 554 ASP A C 1
ATOM 4464 O O . ASP A 1 554 ? 12.477 10.516 -4.883 1 91.81 554 ASP A O 1
ATOM 4468 N N . ASN A 1 555 ? 12.758 12.688 -4.344 1 93.19 555 ASN A N 1
ATOM 4469 C CA . ASN A 1 555 ? 14.203 12.516 -4.234 1 93.19 555 ASN A CA 1
ATOM 4470 C C . ASN A 1 555 ? 14.586 11.875 -2.902 1 93.19 555 ASN A C 1
ATOM 4472 O O . ASN A 1 555 ? 15.648 11.258 -2.789 1 93.19 555 ASN A O 1
ATOM 4476 N N . VAL A 1 556 ? 13.711 12.094 -1.898 1 95.81 556 VAL A N 1
ATOM 4477 C CA . VAL A 1 556 ? 14.172 11.758 -0.556 1 95.81 556 VAL A CA 1
ATOM 4478 C C . VAL A 1 556 ? 13.312 10.641 0.023 1 95.81 556 VAL A C 1
ATOM 4480 O O . VAL A 1 556 ? 13.664 10.039 1.039 1 95.81 556 VAL A O 1
ATOM 4483 N N . VAL A 1 557 ? 12.242 10.305 -0.557 1 96.75 557 VAL A N 1
ATOM 4484 C CA . VAL A 1 557 ? 11.398 9.18 -0.157 1 96.75 557 VAL A CA 1
ATOM 4485 C C . VAL A 1 557 ? 11.602 8.016 -1.119 1 96.75 557 VAL A C 1
ATOM 4487 O O . VAL A 1 557 ? 11.289 8.117 -2.309 1 96.75 557 VAL A O 1
ATOM 4490 N N . THR A 1 558 ? 12.047 6.867 -0.601 1 92.94 558 THR A N 1
ATOM 4491 C CA . THR A 1 558 ? 12.422 5.711 -1.409 1 92.94 558 THR A CA 1
ATOM 4492 C C . THR A 1 558 ? 11.219 4.801 -1.636 1 92.94 558 THR A C 1
ATOM 4494 O O . THR A 1 558 ? 10.164 4.988 -1.018 1 92.94 558 THR A O 1
ATOM 4497 N N . ALA A 1 559 ? 11.414 3.85 -2.541 1 91.19 559 ALA A N 1
ATOM 4498 C CA . ALA A 1 559 ? 10.383 2.84 -2.768 1 91.19 559 ALA A CA 1
ATOM 4499 C C . ALA A 1 559 ? 10.062 2.082 -1.482 1 91.19 559 ALA A C 1
ATOM 4501 O O . ALA A 1 559 ? 8.898 1.796 -1.194 1 91.19 559 ALA A O 1
ATOM 4502 N N . GLN A 1 560 ? 11.133 1.742 -0.752 1 90.75 560 GLN A N 1
ATOM 4503 C CA . GLN A 1 560 ? 10.93 1.034 0.508 1 90.75 560 GLN A CA 1
ATOM 4504 C C . GLN A 1 560 ? 10.109 1.867 1.482 1 90.75 560 GLN A C 1
ATOM 4506 O O . GLN A 1 560 ? 9.234 1.337 2.178 1 90.75 560 GLN A O 1
ATOM 4511 N N . ASP A 1 561 ? 10.383 3.209 1.56 1 94.81 561 ASP A N 1
ATOM 4512 C CA . ASP A 1 561 ? 9.602 4.102 2.412 1 94.81 561 ASP A CA 1
ATOM 4513 C C . ASP A 1 561 ? 8.117 4.062 2.031 1 94.81 561 ASP A C 1
ATOM 4515 O O . ASP A 1 561 ? 7.25 4.035 2.904 1 94.81 561 ASP A O 1
ATOM 4519 N N . ARG A 1 562 ? 7.875 4.113 0.723 1 94.88 562 ARG A N 1
ATOM 4520 C CA . ARG A 1 562 ? 6.5 4.105 0.234 1 94.88 562 ARG A CA 1
ATOM 4521 C C . ARG A 1 562 ? 5.801 2.797 0.585 1 94.88 562 ARG A C 1
ATOM 4523 O O . ARG A 1 562 ? 4.629 2.797 0.973 1 94.88 562 ARG A O 1
ATOM 4530 N N . ARG A 1 563 ? 6.508 1.686 0.436 1 92.19 563 ARG A N 1
ATOM 4531 C CA . ARG A 1 563 ? 5.949 0.378 0.77 1 92.19 563 ARG A CA 1
ATOM 4532 C C . ARG A 1 563 ? 5.609 0.291 2.254 1 92.19 563 ARG A C 1
ATOM 4534 O O . ARG A 1 563 ? 4.543 -0.206 2.623 1 92.19 563 ARG A O 1
ATOM 4541 N N . ASP A 1 564 ? 6.527 0.798 3.094 1 90.88 564 ASP A N 1
ATOM 4542 C CA . ASP A 1 564 ? 6.348 0.74 4.543 1 90.88 564 ASP A CA 1
ATOM 4543 C C . ASP A 1 564 ? 5.219 1.665 4.992 1 90.88 564 ASP A C 1
ATOM 4545 O O . ASP A 1 564 ? 4.469 1.335 5.914 1 90.88 564 ASP A O 1
ATOM 4549 N N . PHE A 1 565 ? 5.129 2.777 4.359 1 95.38 565 PHE A N 1
ATOM 4550 C CA . PHE A 1 565 ? 4.125 3.764 4.73 1 95.38 565 PHE A CA 1
ATOM 4551 C C . PHE A 1 565 ? 2.729 3.285 4.344 1 95.38 565 PHE A C 1
ATOM 4553 O O . PHE A 1 565 ? 1.772 3.469 5.098 1 95.38 565 PHE A O 1
ATOM 4560 N N . GLY A 1 566 ? 2.635 2.773 3.094 1 93.62 566 GLY A N 1
ATOM 4561 C CA . GLY A 1 566 ? 1.358 2.242 2.641 1 93.62 566 GLY A CA 1
ATOM 4562 C C . GLY A 1 566 ? 0.633 3.168 1.683 1 93.62 566 GLY A C 1
ATOM 4563 O O . GLY A 1 566 ? 1.25 4.039 1.067 1 93.62 566 GLY A O 1
ATOM 4564 N N . TRP A 1 567 ? -0.722 3.023 1.497 1 93.81 567 TRP A N 1
ATOM 4565 C CA . TRP A 1 567 ? -1.515 3.604 0.418 1 93.81 567 TRP A CA 1
ATOM 4566 C C . TRP A 1 567 ? -1.698 5.105 0.622 1 93.81 567 TRP A C 1
ATOM 4568 O O . TRP A 1 567 ? -2.047 5.828 -0.315 1 93.81 567 TRP A O 1
ATOM 4578 N N . GLY A 1 568 ? -1.397 5.562 1.833 1 96.56 568 GLY A N 1
ATOM 4579 C CA . GLY A 1 568 ? -1.624 6.969 2.131 1 96.56 568 GLY A CA 1
ATOM 4580 C C . GLY A 1 568 ? -0.834 7.902 1.233 1 96.56 568 GLY A C 1
ATOM 4581 O O . GLY A 1 568 ? -1.298 9 0.908 1 96.56 568 GLY A O 1
ATOM 4582 N N . LEU A 1 569 ? 0.323 7.492 0.783 1 96.88 569 LEU A N 1
ATOM 4583 C CA . LEU A 1 569 ? 1.211 8.359 0.017 1 96.88 569 LEU A CA 1
ATOM 4584 C C . LEU A 1 569 ? 0.732 8.492 -1.426 1 96.88 569 LEU A C 1
ATOM 4586 O O . LEU A 1 569 ? 1.365 9.172 -2.234 1 96.88 569 LEU A O 1
ATOM 4590 N N . LEU A 1 570 ? -0.437 7.898 -1.749 1 95.81 570 LEU A N 1
ATOM 4591 C CA . LEU A 1 570 ? -1.091 8.141 -3.031 1 95.81 570 LEU A CA 1
ATOM 4592 C C . LEU A 1 570 ? -1.713 9.531 -3.07 1 95.81 570 LEU A C 1
ATOM 4594 O O . LEU A 1 570 ? -1.99 10.062 -4.148 1 95.81 570 LEU A O 1
ATOM 4598 N N . PHE A 1 571 ? -1.931 10.078 -1.891 1 96.06 571 PHE A N 1
ATOM 4599 C CA . PHE A 1 571 ? -2.686 11.328 -1.802 1 96.06 571 PHE A CA 1
ATOM 4600 C C . PHE A 1 571 ? -1.771 12.492 -1.447 1 96.06 571 PHE A C 1
ATOM 4602 O O . PHE A 1 571 ? -0.991 12.406 -0.496 1 96.06 571 PHE A O 1
ATOM 4609 N N . THR A 1 572 ? -1.972 13.586 -2.121 1 93.44 572 THR A N 1
ATOM 4610 C CA . THR A 1 572 ? -1.095 14.742 -1.959 1 93.44 572 THR A CA 1
ATOM 4611 C C . THR A 1 572 ? -1.254 15.352 -0.569 1 93.44 572 THR A C 1
ATOM 4613 O O . THR A 1 572 ? -0.294 15.875 -0.002 1 93.44 572 THR A O 1
ATOM 4616 N N . ASP A 1 573 ? -2.441 15.258 0.022 1 94.12 573 ASP A N 1
ATOM 4617 C CA . ASP A 1 573 ? -2.672 15.82 1.351 1 94.12 573 ASP A CA 1
ATOM 4618 C C . ASP A 1 573 ? -1.857 15.078 2.406 1 94.12 573 ASP A C 1
ATOM 4620 O O . ASP A 1 573 ? -1.372 15.68 3.363 1 94.12 573 ASP A O 1
ATOM 4624 N N . ILE A 1 574 ? -1.737 13.82 2.203 1 96.44 574 ILE A N 1
ATOM 4625 C CA . ILE A 1 574 ? -0.949 13.039 3.148 1 96.44 574 ILE A CA 1
ATOM 4626 C C . ILE A 1 574 ? 0.539 13.289 2.914 1 96.44 574 ILE A C 1
ATOM 4628 O O . ILE A 1 574 ? 1.318 13.375 3.865 1 96.44 574 ILE A O 1
ATOM 4632 N N . ILE A 1 575 ? 0.915 13.453 1.7 1 96.31 575 ILE A N 1
ATOM 4633 C CA . ILE A 1 575 ? 2.287 13.828 1.377 1 96.31 575 ILE A CA 1
ATOM 4634 C C . ILE A 1 575 ? 2.621 15.172 2.027 1 96.31 575 ILE A C 1
ATOM 4636 O O . ILE A 1 575 ? 3.686 15.328 2.631 1 96.31 575 ILE A O 1
ATOM 4640 N N . ALA A 1 576 ? 1.693 16.078 1.92 1 95.12 576 ALA A N 1
ATOM 4641 C CA . ALA A 1 576 ? 1.894 17.391 2.531 1 95.12 576 ALA A CA 1
ATOM 4642 C C . ALA A 1 576 ? 2.047 17.281 4.043 1 95.12 576 ALA A C 1
ATOM 4644 O O . ALA A 1 576 ? 2.824 18.016 4.656 1 95.12 576 ALA A O 1
ATOM 4645 N N . LEU A 1 577 ? 1.259 16.422 4.598 1 96.5 577 LEU A N 1
ATOM 4646 C CA . LEU A 1 577 ? 1.355 16.172 6.035 1 96.5 577 LEU A CA 1
ATOM 4647 C C . LEU A 1 577 ? 2.74 15.656 6.406 1 96.5 577 LEU A C 1
ATOM 4649 O O . LEU A 1 577 ? 3.322 16.094 7.406 1 96.5 577 LEU A O 1
ATOM 4653 N N . VAL A 1 578 ? 3.277 14.727 5.59 1 97.69 578 VAL A N 1
ATOM 4654 C CA . VAL A 1 578 ? 4.621 14.203 5.809 1 97.69 578 VAL A CA 1
ATOM 4655 C C . VAL A 1 578 ? 5.648 15.32 5.652 1 97.69 578 VAL A C 1
ATOM 4657 O O . VAL A 1 578 ? 6.566 15.445 6.465 1 97.69 578 VAL A O 1
ATOM 4660 N N . GLU A 1 579 ? 5.469 16.125 4.672 1 97.31 579 GLU A N 1
ATOM 4661 C CA . GLU A 1 579 ? 6.414 17.203 4.406 1 97.31 579 GLU A CA 1
ATOM 4662 C C . GLU A 1 579 ? 6.43 18.219 5.547 1 97.31 579 GLU A C 1
ATOM 4664 O O . GLU A 1 579 ? 7.48 18.766 5.887 1 97.31 579 GLU A O 1
ATOM 4669 N N . GLN A 1 580 ? 5.301 18.453 6.078 1 96.81 580 GLN A N 1
ATOM 4670 C CA . GLN A 1 580 ? 5.25 19.359 7.223 1 96.81 580 GLN A CA 1
ATOM 4671 C C . GLN A 1 580 ? 6.086 18.828 8.383 1 96.81 580 GLN A C 1
ATOM 4673 O O . GLN A 1 580 ? 6.777 19.578 9.062 1 96.81 580 GLN A O 1
ATOM 4678 N N . GLN A 1 581 ? 6.008 17.531 8.562 1 97.81 581 GLN A N 1
ATOM 4679 C CA . GLN A 1 581 ? 6.777 16.922 9.641 1 97.81 581 GLN A CA 1
ATOM 4680 C C . GLN A 1 581 ? 8.266 16.891 9.305 1 97.81 581 GLN A C 1
ATOM 4682 O O . GLN A 1 581 ? 9.102 17.109 10.188 1 97.81 581 GLN A O 1
ATOM 4687 N N . ILE A 1 582 ? 8.602 16.625 8.016 1 98 582 ILE A N 1
ATOM 4688 C CA . ILE A 1 582 ? 10 16.656 7.59 1 98 582 ILE A CA 1
ATOM 4689 C C . ILE A 1 582 ? 10.602 18.031 7.859 1 98 582 ILE A C 1
ATOM 4691 O O . ILE A 1 582 ? 11.625 18.141 8.539 1 98 582 ILE A O 1
ATOM 4695 N N . ILE A 1 583 ? 9.938 19.031 7.434 1 97.62 583 ILE A N 1
ATOM 4696 C CA . ILE A 1 583 ? 10.453 20.391 7.52 1 97.62 583 ILE A CA 1
ATOM 4697 C C . ILE A 1 583 ? 10.352 20.891 8.961 1 97.62 583 ILE A C 1
ATOM 4699 O O . ILE A 1 583 ? 11.273 21.531 9.469 1 97.62 583 ILE A O 1
ATOM 4703 N N . GLY A 1 584 ? 9.266 20.594 9.594 1 96.81 584 GLY A N 1
ATOM 4704 C CA . GLY A 1 584 ? 9.031 21.047 10.961 1 96.81 584 GLY A CA 1
ATOM 4705 C C . GLY A 1 584 ? 10.055 20.516 11.945 1 96.81 584 GLY A C 1
ATOM 4706 O O . GLY A 1 584 ? 10.523 21.25 12.82 1 96.81 584 GLY A O 1
ATOM 4707 N N . HIS A 1 585 ? 10.461 19.328 11.797 1 96.31 585 HIS A N 1
ATOM 4708 C CA . HIS A 1 585 ? 11.344 18.703 12.781 1 96.31 585 HIS A CA 1
ATOM 4709 C C . HIS A 1 585 ? 12.789 18.719 12.312 1 96.31 585 HIS A C 1
ATOM 4711 O O . HIS A 1 585 ? 13.711 18.656 13.125 1 96.31 585 HIS A O 1
ATOM 4717 N N . GLY A 1 586 ? 12.977 18.875 11.039 1 97.12 586 GLY A N 1
ATOM 4718 C CA . GLY A 1 586 ? 14.328 18.594 10.578 1 97.12 586 GLY A CA 1
ATOM 4719 C C . GLY A 1 586 ? 15.031 19.828 10.031 1 97.12 586 GLY A C 1
ATOM 4720 O O . GLY A 1 586 ? 16.266 19.875 10 1 97.12 586 GLY A O 1
ATOM 4721 N N . SER A 1 587 ? 14.367 20.812 9.555 1 97.88 587 SER A N 1
ATOM 4722 C CA . SER A 1 587 ? 15.016 21.938 8.891 1 97.88 587 SER A CA 1
ATOM 4723 C C . SER A 1 587 ? 15.57 22.938 9.906 1 97.88 587 SER A C 1
ATOM 4725 O O . SER A 1 587 ? 14.93 23.203 10.922 1 97.88 587 SER A O 1
ATOM 4727 N N . SER A 1 588 ? 16.703 23.484 9.609 1 97.56 588 SER A N 1
ATOM 4728 C CA . SER A 1 588 ? 17.312 24.484 10.492 1 97.56 588 SER A CA 1
ATOM 4729 C C . SER A 1 588 ? 16.859 25.891 10.125 1 97.56 588 SER A C 1
ATOM 4731 O O . SER A 1 588 ? 16.969 26.812 10.945 1 97.56 588 SER A O 1
ATOM 4733 N N . TYR A 1 589 ? 16.438 26.062 8.961 1 97.88 589 TYR A N 1
ATOM 4734 C CA . TYR A 1 589 ? 15.867 27.312 8.492 1 97.88 589 TYR A CA 1
ATOM 4735 C C . TYR A 1 589 ? 14.727 27.062 7.516 1 97.88 589 TYR A C 1
ATOM 4737 O O . TYR A 1 589 ? 14.789 26.125 6.711 1 97.88 589 TYR A O 1
ATOM 4745 N N . PHE A 1 590 ? 13.727 27.906 7.621 1 97.94 590 PHE A N 1
ATOM 4746 C CA . PHE A 1 590 ? 12.539 27.672 6.809 1 97.94 590 PHE A CA 1
ATOM 4747 C C . PHE A 1 590 ? 12 28.969 6.246 1 97.94 590 PHE A C 1
ATOM 4749 O O . PHE A 1 590 ? 11.891 29.969 6.965 1 97.94 590 PHE A O 1
ATOM 4756 N N . TYR A 1 591 ? 11.633 28.922 4.926 1 96.94 591 TYR A N 1
ATOM 4757 C CA . TYR A 1 591 ? 11.039 30.062 4.254 1 96.94 591 TYR A CA 1
ATOM 4758 C C . TYR A 1 591 ? 9.742 29.688 3.551 1 96.94 591 TYR A C 1
ATOM 4760 O O . TYR A 1 591 ? 9.68 28.656 2.871 1 96.94 591 TYR A O 1
ATOM 4768 N N . ALA A 1 592 ? 8.688 30.469 3.717 1 93.75 592 ALA A N 1
ATOM 4769 C CA . ALA A 1 592 ? 7.441 30.188 3.012 1 93.75 592 ALA A CA 1
ATOM 4770 C C . ALA A 1 592 ? 6.629 31.469 2.811 1 93.75 592 ALA A C 1
ATOM 4772 O O . ALA A 1 592 ? 7.012 32.531 3.283 1 93.75 592 ALA A O 1
ATOM 4773 N N . HIS A 1 593 ? 5.562 31.172 2.051 1 85.62 593 HIS A N 1
ATOM 4774 C CA . HIS A 1 593 ? 4.625 32.25 1.721 1 85.62 593 HIS A CA 1
ATOM 4775 C C . HIS A 1 593 ? 3.559 32.406 2.803 1 85.62 593 HIS A C 1
ATOM 4777 O O . HIS A 1 593 ? 3.02 31.391 3.293 1 85.62 593 HIS A O 1
ATOM 4783 N N . ALA A 1 594 ? 3.16 33.688 3.08 1 83 594 ALA A N 1
ATOM 4784 C CA . ALA A 1 594 ? 2.25 34 4.176 1 83 594 ALA A CA 1
ATOM 4785 C C . ALA A 1 594 ? 0.817 33.625 3.832 1 83 594 ALA A C 1
ATOM 4787 O O . ALA A 1 594 ? -0.025 33.469 4.723 1 83 594 ALA A O 1
ATOM 4788 N N . MET A 1 595 ? 0.56 33.406 2.604 1 79.06 595 MET A N 1
ATOM 4789 C CA . MET A 1 595 ? -0.818 33.125 2.211 1 79.06 595 MET A CA 1
ATOM 4790 C C . MET A 1 595 ? -1.096 31.641 2.25 1 79.06 595 MET A C 1
ATOM 4792 O O . MET A 1 595 ? -2.244 31.203 2.109 1 79.06 595 MET A O 1
ATOM 4796 N N . SER A 1 596 ? -0.111 30.922 2.42 1 81.69 596 SER A N 1
ATOM 4797 C CA . SER A 1 596 ? -0.293 29.469 2.441 1 81.69 596 SER A CA 1
ATOM 4798 C C . SER A 1 596 ? -0.578 28.969 3.852 1 81.69 596 SER A C 1
ATOM 4800 O O . SER A 1 596 ? 0.215 29.188 4.77 1 81.69 596 SER A O 1
ATOM 4802 N N . SER A 1 597 ? -1.651 28.234 3.973 1 80.38 597 SER A N 1
ATOM 4803 C CA . SER A 1 597 ? -1.985 27.641 5.262 1 80.38 597 SER A CA 1
ATOM 4804 C C . SER A 1 597 ? -0.978 26.562 5.652 1 80.38 597 SER A C 1
ATOM 4806 O O . SER A 1 597 ? -0.798 26.281 6.836 1 80.38 597 SER A O 1
ATOM 4808 N N . VAL A 1 598 ? -0.262 26.078 4.703 1 84.5 598 VAL A N 1
ATOM 4809 C CA . VAL A 1 598 ? 0.725 25.031 4.973 1 84.5 598 VAL A CA 1
ATOM 4810 C C . VAL A 1 598 ? 1.912 25.625 5.727 1 84.5 598 VAL A C 1
ATOM 4812 O O . VAL A 1 598 ? 2.488 24.969 6.602 1 84.5 598 VAL A O 1
ATOM 4815 N N . ALA A 1 599 ? 2.16 26.844 5.473 1 87.56 599 ALA A N 1
ATOM 4816 C CA . ALA A 1 599 ? 3.279 27.531 6.117 1 87.56 599 ALA A CA 1
ATOM 4817 C C . ALA A 1 599 ? 3.053 27.656 7.621 1 87.56 599 ALA A C 1
ATOM 4819 O O . ALA A 1 599 ? 3.99 27.5 8.406 1 87.56 599 ALA A O 1
ATOM 4820 N N . GLY A 1 600 ? 1.808 27.922 8.008 1 89.31 600 GLY A N 1
ATOM 4821 C CA . GLY A 1 600 ? 1.489 28.031 9.422 1 89.31 600 GLY A CA 1
ATOM 4822 C C . GLY A 1 600 ? 1.739 26.75 10.195 1 89.31 600 GLY A C 1
ATOM 4823 O O . GLY A 1 600 ? 2.293 26.766 11.297 1 89.31 600 GLY A O 1
ATOM 4824 N N . GLY A 1 601 ? 1.339 25.656 9.594 1 89.75 601 GLY A N 1
ATOM 4825 C CA . GLY A 1 601 ? 1.581 24.359 10.219 1 89.75 601 GLY A CA 1
ATOM 4826 C C . GLY A 1 601 ? 3.055 24.062 10.414 1 89.75 601 GLY A C 1
ATOM 4827 O O . GLY A 1 601 ? 3.459 23.578 11.469 1 89.75 601 GLY A O 1
ATOM 4828 N N . MET A 1 602 ? 3.83 24.406 9.461 1 94.06 602 MET A N 1
ATOM 4829 C CA . MET A 1 602 ? 5.266 24.156 9.516 1 94.06 602 MET A CA 1
ATOM 4830 C C . MET A 1 602 ? 5.93 25.016 10.594 1 94.06 602 MET A C 1
ATOM 4832 O O . MET A 1 602 ? 6.762 24.516 11.359 1 94.06 602 MET A O 1
ATOM 4836 N N . VAL A 1 603 ? 5.496 26.234 10.656 1 95.12 603 VAL A N 1
ATOM 4837 C CA . VAL A 1 603 ? 6.074 27.156 11.625 1 95.12 603 VAL A CA 1
ATOM 4838 C C . VAL A 1 603 ? 5.734 26.703 13.047 1 95.12 603 VAL A C 1
ATOM 4840 O O . VAL A 1 603 ? 6.582 26.75 13.938 1 95.12 603 VAL A O 1
ATOM 4843 N N . ASN A 1 604 ? 4.5 26.297 13.227 1 96.25 604 ASN A N 1
ATOM 4844 C CA . ASN A 1 604 ? 4.086 25.828 14.547 1 96.25 604 ASN A CA 1
ATOM 4845 C C . ASN A 1 604 ? 4.871 24.578 14.969 1 96.25 604 ASN A C 1
ATOM 4847 O O . ASN A 1 604 ? 5.285 24.469 16.125 1 96.25 604 ASN A O 1
ATOM 4851 N N . ILE A 1 605 ? 5.109 23.641 14.062 1 97.12 605 ILE A N 1
ATOM 4852 C CA . ILE A 1 605 ? 5.855 22.438 14.367 1 97.12 605 ILE A CA 1
ATOM 4853 C C . ILE A 1 605 ? 7.309 22.781 14.695 1 97.12 605 ILE A C 1
ATOM 4855 O O . ILE A 1 605 ? 7.887 22.25 15.633 1 97.12 605 ILE A O 1
ATOM 4859 N N . ARG A 1 606 ? 7.875 23.656 13.969 1 97.69 606 ARG A N 1
ATOM 4860 C CA . ARG A 1 606 ? 9.25 24.094 14.203 1 97.69 606 ARG A CA 1
ATOM 4861 C C . ARG A 1 606 ? 9.391 24.75 15.57 1 97.69 606 ARG A C 1
ATOM 4863 O O . ARG A 1 606 ? 10.344 24.469 16.297 1 97.69 606 ARG A O 1
ATOM 4870 N N . ALA A 1 607 ? 8.43 25.656 15.852 1 97.62 607 ALA A N 1
ATOM 4871 C CA . ALA A 1 607 ? 8.461 26.328 17.141 1 97.62 607 ALA A CA 1
ATOM 4872 C C . ALA A 1 607 ? 8.375 25.312 18.281 1 97.62 607 ALA A C 1
ATOM 4874 O O . ALA A 1 607 ? 9.133 25.406 19.266 1 97.62 607 ALA A O 1
ATOM 4875 N N . ALA A 1 608 ? 7.492 24.406 18.141 1 97.56 608 ALA A N 1
ATOM 4876 C CA . ALA A 1 608 ? 7.316 23.359 19.156 1 97.56 608 ALA A CA 1
ATOM 4877 C C . ALA A 1 608 ? 8.57 22.5 19.281 1 97.56 608 ALA A C 1
ATOM 4879 O O . ALA A 1 608 ? 8.852 21.953 20.344 1 97.56 608 ALA A O 1
ATOM 4880 N N . ASN A 1 609 ? 9.328 22.438 18.203 1 97.06 609 ASN A N 1
ATOM 4881 C CA . ASN A 1 609 ? 10.531 21.609 18.141 1 97.06 609 ASN A CA 1
ATOM 4882 C C . ASN A 1 609 ? 11.742 22.344 18.703 1 97.06 609 ASN A C 1
ATOM 4884 O O . ASN A 1 609 ? 12.852 21.797 18.719 1 97.06 609 ASN A O 1
ATOM 4888 N N . GLY A 1 610 ? 11.586 23.562 19.172 1 97.62 610 GLY A N 1
ATOM 4889 C CA . GLY A 1 610 ? 12.625 24.281 19.891 1 97.62 610 GLY A CA 1
ATOM 4890 C C . GLY A 1 610 ? 13.648 24.922 18.969 1 97.62 610 GLY A C 1
ATOM 4891 O O . GLY A 1 610 ? 14.812 25.094 19.344 1 97.62 610 GLY A O 1
ATOM 4892 N N . VAL A 1 611 ? 13.312 25.219 17.781 1 97.56 611 VAL A N 1
ATOM 4893 C CA . VAL A 1 611 ? 14.219 25.922 16.891 1 97.56 611 VAL A CA 1
ATOM 4894 C C . VAL A 1 611 ? 14.391 27.375 17.344 1 97.56 611 VAL A C 1
ATOM 4896 O O . VAL A 1 611 ? 13.648 27.844 18.219 1 97.56 611 VAL A O 1
ATOM 4899 N N . ASP A 1 612 ? 15.445 28 16.812 1 97.5 612 ASP A N 1
ATOM 4900 C CA . ASP A 1 612 ? 15.648 29.406 17.125 1 97.5 612 ASP A CA 1
ATOM 4901 C C . ASP A 1 612 ? 14.57 30.281 16.469 1 97.5 612 ASP A C 1
ATOM 4903 O O . ASP A 1 612 ? 14.203 30.047 15.312 1 97.5 612 ASP A O 1
ATOM 4907 N N . ARG A 1 613 ? 14.078 31.234 17.125 1 96 613 ARG A N 1
ATOM 4908 C CA . ARG A 1 613 ? 12.992 32.094 16.641 1 96 613 ARG A CA 1
ATOM 4909 C C . ARG A 1 613 ? 13.406 32.844 15.391 1 96 613 ARG A C 1
ATOM 4911 O O . ARG A 1 613 ? 12.562 33.375 14.664 1 96 613 ARG A O 1
ATOM 4918 N N . ARG A 1 614 ? 14.719 33.031 15.039 1 95.88 614 ARG A N 1
ATOM 4919 C CA . ARG A 1 614 ? 15.234 33.781 13.891 1 95.88 614 ARG A CA 1
ATOM 4920 C C . ARG A 1 614 ? 15.344 32.875 12.664 1 95.88 614 ARG A C 1
ATOM 4922 O O . ARG A 1 614 ? 15.641 33.344 11.562 1 95.88 614 ARG A O 1
ATOM 4929 N N . SER A 1 615 ? 14.93 31.578 12.883 1 97 615 SER A N 1
ATOM 4930 C CA . SER A 1 615 ? 15.203 30.609 11.836 1 97 615 SER A CA 1
ATOM 4931 C C . SER A 1 615 ? 13.969 30.375 10.961 1 97 615 SER A C 1
ATOM 4933 O O . SER A 1 615 ? 13.836 29.328 10.336 1 97 615 SER A O 1
ATOM 4935 N N . ASN A 1 616 ? 13.039 31.266 10.992 1 94.5 616 ASN A N 1
ATOM 4936 C CA . ASN A 1 616 ? 11.859 31.25 10.141 1 94.5 616 ASN A CA 1
ATOM 4937 C C . ASN A 1 616 ? 11.633 32.594 9.461 1 94.5 616 ASN A C 1
ATOM 4939 O O . ASN A 1 616 ? 11.852 33.656 10.07 1 94.5 616 ASN A O 1
ATOM 4943 N N . MET A 1 617 ? 11.266 32.5 8.195 1 94.06 617 MET A N 1
ATOM 4944 C CA . MET A 1 617 ? 10.852 33.719 7.492 1 94.06 617 MET A CA 1
ATOM 4945 C C . MET A 1 617 ? 9.578 33.469 6.684 1 94.06 617 MET A C 1
ATOM 4947 O O . MET A 1 617 ? 9.539 32.562 5.852 1 94.06 617 MET A O 1
ATOM 4951 N N . ILE A 1 618 ? 8.562 34.219 7.012 1 91.06 618 ILE A N 1
ATOM 4952 C CA . ILE A 1 618 ? 7.305 34.188 6.273 1 91.06 618 ILE A CA 1
ATOM 4953 C C . ILE A 1 618 ? 7.043 35.531 5.613 1 91.06 618 ILE A C 1
ATOM 4955 O O . ILE A 1 618 ? 7 36.562 6.293 1 91.06 618 ILE A O 1
ATOM 4959 N N . ASP A 1 619 ? 6.922 35.562 4.344 1 85.81 619 ASP A N 1
ATOM 4960 C CA . ASP A 1 619 ? 6.613 36.844 3.697 1 85.81 619 ASP A CA 1
ATOM 4961 C C . ASP A 1 619 ? 5.715 36.625 2.479 1 85.81 619 ASP A C 1
ATOM 4963 O O . ASP A 1 619 ? 5.621 35.531 1.954 1 85.81 619 ASP A O 1
ATOM 4967 N N . MET B 1 1 ? -27.172 -48.281 -113.25 1 17.33 1 MET B N 1
ATOM 4968 C CA . MET B 1 1 ? -27.469 -48.969 -112 1 17.33 1 MET B CA 1
ATOM 4969 C C . MET B 1 1 ? -26.938 -48.188 -110.812 1 17.33 1 MET B C 1
ATOM 4971 O O . MET B 1 1 ? -27.594 -48.125 -109.75 1 17.33 1 MET B O 1
ATOM 4975 N N . PRO B 1 2 ? -25.594 -47.844 -110.438 1 19.11 2 PRO B N 1
ATOM 4976 C CA . PRO B 1 2 ? -24.469 -48.094 -109.562 1 19.11 2 PRO B CA 1
ATOM 4977 C C . PRO B 1 2 ? -24.266 -47 -108.562 1 19.11 2 PRO B C 1
ATOM 4979 O O . PRO B 1 2 ? -24.109 -47.281 -107.312 1 19.11 2 PRO B O 1
ATOM 4982 N N . LEU B 1 3 ? -23.578 -45.875 -108.812 1 20.94 3 LEU B N 1
ATOM 4983 C CA . LEU B 1 3 ? -22.594 -45.156 -108 1 20.94 3 LEU B CA 1
ATOM 4984 C C . LEU B 1 3 ? -23.266 -44.156 -107.062 1 20.94 3 LEU B C 1
ATOM 4986 O O . LEU B 1 3 ? -23.578 -43.031 -107.5 1 20.94 3 LEU B O 1
ATOM 4990 N N . SER B 1 4 ? -24.328 -44.5 -106.125 1 21.55 4 SER B N 1
ATOM 4991 C CA . SER B 1 4 ? -25.562 -43.906 -105.562 1 21.55 4 SER B CA 1
ATOM 4992 C C . SER B 1 4 ? -25.281 -43 -104.438 1 21.55 4 SER B C 1
ATOM 4994 O O . SER B 1 4 ? -24.641 -43.375 -103.438 1 21.55 4 SER B O 1
ATOM 4996 N N . GLN B 1 5 ? -25.297 -41.5 -104.375 1 23.14 5 GLN B N 1
ATOM 4997 C CA . GLN B 1 5 ? -24.656 -40.281 -103.938 1 23.14 5 GLN B CA 1
ATOM 4998 C C . GLN B 1 5 ? -25.172 -39.875 -102.562 1 23.14 5 GLN B C 1
ATOM 5000 O O . GLN B 1 5 ? -26.328 -39.469 -102.375 1 23.14 5 GLN B O 1
ATOM 5005 N N . LEU B 1 6 ? -24.828 -40.5 -101.188 1 20.53 6 LEU B N 1
ATOM 5006 C CA . LEU B 1 6 ? -25.469 -40.781 -99.938 1 20.53 6 LEU B CA 1
ATOM 5007 C C . LEU B 1 6 ? -25.5 -39.531 -99.062 1 20.53 6 LEU B C 1
ATOM 5009 O O . LEU B 1 6 ? -24.453 -39.094 -98.562 1 20.53 6 LEU B O 1
ATOM 5013 N N . GLU B 1 7 ? -26.312 -38.438 -99.188 1 22.41 7 GLU B N 1
ATOM 5014 C CA . GLU B 1 7 ? -26.297 -37.031 -98.812 1 22.41 7 GLU B CA 1
ATOM 5015 C C . GLU B 1 7 ? -26.719 -36.844 -97.312 1 22.41 7 GLU B C 1
ATOM 5017 O O . GLU B 1 7 ? -27.859 -37.094 -96.938 1 22.41 7 GLU B O 1
ATOM 5022 N N . LEU B 1 8 ? -25.828 -37.031 -96.188 1 21.38 8 LEU B N 1
ATOM 5023 C CA . LEU B 1 8 ? -26 -37.406 -94.75 1 21.38 8 LEU B CA 1
ATOM 5024 C C . LEU B 1 8 ? -26.578 -36.219 -93.938 1 21.38 8 LEU B C 1
ATOM 5026 O O . LEU B 1 8 ? -25.938 -35.188 -93.875 1 21.38 8 LEU B O 1
ATOM 5030 N N . GLU B 1 9 ? -27.922 -35.969 -93.75 1 21.11 9 GLU B N 1
ATOM 5031 C CA . GLU B 1 9 ? -28.797 -34.875 -93.375 1 21.11 9 GLU B CA 1
ATOM 5032 C C . GLU B 1 9 ? -28.75 -34.625 -91.812 1 21.11 9 GLU B C 1
ATOM 5034 O O . GLU B 1 9 ? -29.156 -35.469 -91.062 1 21.11 9 GLU B O 1
ATOM 5039 N N . GLU B 1 10 ? -27.75 -33.875 -91.188 1 21.52 10 GLU B N 1
ATOM 5040 C CA . GLU B 1 10 ? -27.312 -33.75 -89.75 1 21.52 10 GLU B CA 1
ATOM 5041 C C . GLU B 1 10 ? -28.344 -33.031 -88.938 1 21.52 10 GLU B C 1
ATOM 5043 O O . GLU B 1 10 ? -28.531 -31.812 -89.062 1 21.52 10 GLU B O 1
ATOM 5048 N N . GLU B 1 11 ? -29.531 -33.562 -88.625 1 20.08 11 GLU B N 1
ATOM 5049 C CA . GLU B 1 11 ? -30.734 -32.969 -88.062 1 20.08 11 GLU B CA 1
ATOM 5050 C C . GLU B 1 11 ? -30.516 -32.531 -86.625 1 20.08 11 GLU B C 1
ATOM 5052 O O . GLU B 1 11 ? -29.953 -33.25 -85.812 1 20.08 11 GLU B O 1
ATOM 5057 N N . SER B 1 12 ? -30.609 -31.125 -86.188 1 22.39 12 SER B N 1
ATOM 5058 C CA . SER B 1 12 ? -30.391 -30.141 -85.188 1 22.39 12 SER B CA 1
ATOM 5059 C C . SER B 1 12 ? -31.328 -30.375 -84 1 22.39 12 SER B C 1
ATOM 5061 O O . SER B 1 12 ? -32.469 -29.938 -84 1 22.39 12 SER B O 1
ATOM 5063 N N . LEU B 1 13 ? -31.484 -31.625 -83.438 1 19.11 13 LEU B N 1
ATOM 5064 C CA . LEU B 1 13 ? -32.562 -32 -82.562 1 19.11 13 LEU B CA 1
ATOM 5065 C C . LEU B 1 13 ? -32.469 -31.234 -81.25 1 19.11 13 LEU B C 1
ATOM 5067 O O . LEU B 1 13 ? -31.469 -31.359 -80.5 1 19.11 13 LEU B O 1
ATOM 5071 N N . LEU B 1 14 ? -33.031 -29.984 -81 1 22.02 14 LEU B N 1
ATOM 5072 C CA . LEU B 1 14 ? -33.281 -28.922 -80.062 1 22.02 14 LEU B CA 1
ATOM 5073 C C . LEU B 1 14 ? -34.031 -29.453 -78.812 1 22.02 14 LEU B C 1
ATOM 5075 O O . LEU B 1 14 ? -34.594 -28.672 -78.062 1 22.02 14 LEU B O 1
ATOM 5079 N N . GLY B 1 15 ? -33.844 -30.703 -78.438 1 18.95 15 GLY B N 1
ATOM 5080 C CA . GLY B 1 15 ? -34.844 -31.297 -77.562 1 18.95 15 GLY B CA 1
ATOM 5081 C C . GLY B 1 15 ? -34.969 -30.594 -76.25 1 18.95 15 GLY B C 1
ATOM 5082 O O . GLY B 1 15 ? -34.062 -29.875 -75.812 1 18.95 15 GLY B O 1
ATOM 5083 N N . GLU B 1 16 ? -36.219 -30.438 -75.688 1 23.58 16 GLU B N 1
ATOM 5084 C CA . GLU B 1 16 ? -36.969 -29.781 -74.625 1 23.58 16 GLU B CA 1
ATOM 5085 C C . GLU B 1 16 ? -36.469 -30.25 -73.25 1 23.58 16 GLU B C 1
ATOM 5087 O O . GLU B 1 16 ? -36.656 -31.406 -72.875 1 23.58 16 GLU B O 1
ATOM 5092 N N . HIS B 1 17 ? -35.188 -30.047 -72.812 1 21.08 17 HIS B N 1
ATOM 5093 C CA . HIS B 1 17 ? -34.406 -30.781 -71.812 1 21.08 17 HIS B CA 1
ATOM 5094 C C . HIS B 1 17 ? -35 -30.562 -70.438 1 21.08 17 HIS B C 1
ATOM 5096 O O . HIS B 1 17 ? -35.125 -29.438 -69.938 1 21.08 17 HIS B O 1
ATOM 5102 N N . ALA B 1 18 ? -36.062 -31.391 -70.062 1 23.25 18 ALA B N 1
ATOM 5103 C CA . ALA B 1 18 ? -36.938 -31.516 -68.938 1 23.25 18 ALA B CA 1
ATOM 5104 C C . ALA B 1 18 ? -36.156 -31.562 -67.625 1 23.25 18 ALA B C 1
ATOM 5106 O O . ALA B 1 18 ? -35.375 -32.469 -67.375 1 23.25 18 ALA B O 1
ATOM 5107 N N . GLU B 1 19 ? -35.75 -30.453 -67 1 22.95 19 GLU B N 1
ATOM 5108 C CA . GLU B 1 19 ? -34.688 -30.094 -66.125 1 22.95 19 GLU B CA 1
ATOM 5109 C C . GLU B 1 19 ? -34.906 -30.734 -64.75 1 22.95 19 GLU B C 1
ATOM 5111 O O . GLU B 1 19 ? -35.844 -30.391 -64 1 22.95 19 GLU B O 1
ATOM 5116 N N . GLY B 1 20 ? -34.938 -32.062 -64.562 1 20.47 20 GLY B N 1
ATOM 5117 C CA . GLY B 1 20 ? -35.312 -32.875 -63.438 1 20.47 20 GLY B CA 1
ATOM 5118 C C . GLY B 1 20 ? -34.625 -32.5 -62.188 1 20.47 20 GLY B C 1
ATOM 5119 O O . GLY B 1 20 ? -33.469 -32 -62.219 1 20.47 20 GLY B O 1
ATOM 5120 N N . GLY B 1 21 ? -35.312 -32.125 -61.062 1 23.12 21 GLY B N 1
ATOM 5121 C CA . GLY B 1 21 ? -35.156 -31.453 -59.781 1 23.12 21 GLY B CA 1
ATOM 5122 C C . GLY B 1 21 ? -34.219 -32.188 -58.844 1 23.12 21 GLY B C 1
ATOM 5123 O O . GLY B 1 21 ? -34.406 -32.156 -57.625 1 23.12 21 GLY B O 1
ATOM 5124 N N . TYR B 1 22 ? -33.156 -32.781 -59.25 1 19.56 22 TYR B N 1
ATOM 5125 C CA . TYR B 1 22 ? -32.5 -33.719 -58.312 1 19.56 22 TYR B CA 1
ATOM 5126 C C . TYR B 1 22 ? -32.031 -32.969 -57.062 1 19.56 22 TYR B C 1
ATOM 5128 O O . TYR B 1 22 ? -31.438 -31.906 -57.156 1 19.56 22 TYR B O 1
ATOM 5136 N N . LYS B 1 23 ? -32.656 -33.281 -55.938 1 23.98 23 LYS B N 1
ATOM 5137 C CA . LYS B 1 23 ? -32.5 -32.938 -54.531 1 23.98 23 LYS B CA 1
ATOM 5138 C C . LYS B 1 23 ? -31.031 -33.031 -54.094 1 23.98 23 LYS B C 1
ATOM 5140 O O . LYS B 1 23 ? -30.453 -34.125 -54.125 1 23.98 23 LYS B O 1
ATOM 5145 N N . ARG B 1 24 ? -30.203 -32.062 -54.375 1 23.86 24 ARG B N 1
ATOM 5146 C CA . ARG B 1 24 ? -28.797 -32.031 -54.031 1 23.86 24 ARG B CA 1
ATOM 5147 C C . ARG B 1 24 ? -28.562 -32.469 -52.562 1 23.86 24 ARG B C 1
ATOM 5149 O O . ARG B 1 24 ? -29.125 -31.875 -51.656 1 23.86 24 ARG B O 1
ATOM 5156 N N . ARG B 1 25 ? -28.281 -33.719 -52.344 1 23.05 25 ARG B N 1
ATOM 5157 C CA . ARG B 1 25 ? -27.938 -34.312 -51.031 1 23.05 25 ARG B CA 1
ATOM 5158 C C . ARG B 1 25 ? -26.828 -33.5 -50.344 1 23.05 25 ARG B C 1
ATOM 5160 O O . ARG B 1 25 ? -25.781 -33.25 -50.938 1 23.05 25 ARG B O 1
ATOM 5167 N N . SER B 1 26 ? -27.219 -32.625 -49.344 1 24.78 26 SER B N 1
ATOM 5168 C CA . SER B 1 26 ? -26.469 -31.734 -48.469 1 24.78 26 SER B CA 1
ATOM 5169 C C . SER B 1 26 ? -25.266 -32.469 -47.844 1 24.78 26 SER B C 1
ATOM 5171 O O . SER B 1 26 ? -25.438 -33.438 -47.125 1 24.78 26 SER B O 1
ATOM 5173 N N . GLN B 1 27 ? -24.203 -32.656 -48.594 1 26.06 27 GLN B N 1
ATOM 5174 C CA . GLN B 1 27 ? -23.047 -33.344 -48.062 1 26.06 27 GLN B CA 1
ATOM 5175 C C . GLN B 1 27 ? -22.688 -32.812 -46.688 1 26.06 27 GLN B C 1
ATOM 5177 O O . GLN B 1 27 ? -22.719 -31.594 -46.438 1 26.06 27 GLN B O 1
ATOM 5182 N N . PRO B 1 28 ? -22.719 -33.688 -45.656 1 30.25 28 PRO B N 1
ATOM 5183 C CA . PRO B 1 28 ? -22.484 -33.312 -44.25 1 30.25 28 PRO B CA 1
ATOM 5184 C C . PRO B 1 28 ? -21.172 -32.562 -44.031 1 30.25 28 PRO B C 1
ATOM 5186 O O . PRO B 1 28 ? -20.219 -32.75 -44.812 1 30.25 28 PRO B O 1
ATOM 5189 N N . PRO B 1 29 ? -21.281 -31.234 -43.531 1 31.06 29 PRO B N 1
ATOM 5190 C CA . PRO B 1 29 ? -20.109 -30.375 -43.344 1 31.06 29 PRO B CA 1
ATOM 5191 C C . PRO B 1 29 ? -18.906 -31.125 -42.781 1 31.06 29 PRO B C 1
ATOM 5193 O O . PRO B 1 29 ? -19.078 -32.125 -42.031 1 31.06 29 PRO B O 1
ATOM 5196 N N . ALA B 1 30 ? -17.812 -31.203 -43.5 1 34.03 30 ALA B N 1
ATOM 5197 C CA . ALA B 1 30 ? -16.531 -31.812 -43.156 1 34.03 30 ALA B CA 1
ATOM 5198 C C . ALA B 1 30 ? -16.141 -31.469 -41.719 1 34.03 30 ALA B C 1
ATOM 5200 O O . ALA B 1 30 ? -16.375 -30.359 -41.25 1 34.03 30 ALA B O 1
ATOM 5201 N N . PRO B 1 31 ? -15.914 -32.469 -40.969 1 28.78 31 PRO B N 1
ATOM 5202 C CA . PRO B 1 31 ? -15.719 -32.312 -39.531 1 28.78 31 PRO B CA 1
ATOM 5203 C C . PRO B 1 31 ? -14.672 -31.234 -39.188 1 28.78 31 PRO B C 1
ATOM 5205 O O . PRO B 1 31 ? -13.742 -31.016 -39.969 1 28.78 31 PRO B O 1
ATOM 5208 N N . ARG B 1 32 ? -14.938 -30.328 -38.25 1 35.28 32 ARG B N 1
ATOM 5209 C CA . ARG B 1 32 ? -14.305 -29.219 -37.531 1 35.28 32 ARG B CA 1
ATOM 5210 C C . ARG B 1 32 ? -12.883 -29.578 -37.094 1 35.28 32 ARG B C 1
ATOM 5212 O O . ARG B 1 32 ? -12.227 -28.812 -36.406 1 35.28 32 ARG B O 1
ATOM 5219 N N . TRP B 1 33 ? -12.398 -30.859 -37.469 1 32.59 33 TRP B N 1
ATOM 5220 C CA . TRP B 1 33 ? -11.086 -31.266 -37 1 32.59 33 TRP B CA 1
ATOM 5221 C C . TRP B 1 33 ? -9.969 -30.547 -37.75 1 32.59 33 TRP B C 1
ATOM 5223 O O . TRP B 1 33 ? -8.812 -30.562 -37.312 1 32.59 33 TRP B O 1
ATOM 5233 N N . ARG B 1 34 ? -10.125 -30.094 -38.938 1 40.19 34 ARG B N 1
ATOM 5234 C CA . ARG B 1 34 ? -9.031 -29.531 -39.719 1 40.19 34 ARG B CA 1
ATOM 5235 C C . ARG B 1 34 ? -8.57 -28.203 -39.156 1 40.19 34 ARG B C 1
ATOM 5237 O O . ARG B 1 34 ? -7.383 -27.875 -39.188 1 40.19 34 ARG B O 1
ATOM 5244 N N . ASN B 1 35 ? -9.602 -27.453 -38.844 1 38.22 35 ASN B N 1
ATOM 5245 C CA . ASN B 1 35 ? -9.18 -26.141 -38.312 1 38.22 35 ASN B CA 1
ATOM 5246 C C . ASN B 1 35 ? -8.414 -26.281 -37 1 38.22 35 ASN B C 1
ATOM 5248 O O . ASN B 1 35 ? -7.656 -25.391 -36.625 1 38.22 35 ASN B O 1
ATOM 5252 N N . MET B 1 36 ? -8.695 -27.406 -36.281 1 37.38 36 MET B N 1
ATOM 5253 C CA . MET B 1 36 ? -7.918 -27.656 -35.094 1 37.38 36 MET B CA 1
ATOM 5254 C C . MET B 1 36 ? -6.484 -28.047 -35.438 1 37.38 36 MET B C 1
ATOM 5256 O O . MET B 1 36 ? -5.543 -27.641 -34.75 1 37.38 36 MET B O 1
ATOM 5260 N N . LEU B 1 37 ? -6.258 -28.781 -36.594 1 39.56 37 LEU B N 1
ATOM 5261 C CA . LEU B 1 37 ? -4.918 -29.234 -36.969 1 39.56 37 LEU B CA 1
ATOM 5262 C C . LEU B 1 37 ? -4.074 -28.047 -37.438 1 39.56 37 LEU B C 1
ATOM 5264 O O . LEU B 1 37 ? -2.896 -27.938 -37.094 1 39.56 37 LEU B O 1
ATOM 5268 N N . THR B 1 38 ? -4.645 -27.172 -38.219 1 42.31 38 THR B N 1
ATOM 5269 C CA . THR B 1 38 ? -3.873 -26.031 -38.688 1 42.31 38 THR B CA 1
ATOM 5270 C C . THR B 1 38 ? -3.49 -25.109 -37.531 1 42.31 38 THR B C 1
ATOM 5272 O O . THR B 1 38 ? -2.379 -24.578 -37.5 1 42.31 38 THR B O 1
ATOM 5275 N N . PHE B 1 39 ? -4.359 -25.062 -36.625 1 42.03 39 PHE B N 1
ATOM 5276 C CA . PHE B 1 39 ? -4.051 -24.25 -35.438 1 42.03 39 PHE B CA 1
ATOM 5277 C C . PHE B 1 39 ? -2.938 -24.875 -34.625 1 42.03 39 PHE B C 1
ATOM 5279 O O . PHE B 1 39 ? -1.987 -24.203 -34.219 1 42.03 39 PHE B O 1
ATOM 5286 N N . VAL B 1 40 ? -2.973 -26.188 -34.438 1 45.56 40 VAL B N 1
ATOM 5287 C CA . VAL B 1 40 ? -1.949 -26.891 -33.688 1 45.56 40 VAL B CA 1
ATOM 5288 C C . VAL B 1 40 ? -0.611 -26.812 -34.406 1 45.56 40 VAL B C 1
ATOM 5290 O O . VAL B 1 40 ? 0.427 -26.562 -33.781 1 45.56 40 VAL B O 1
ATOM 5293 N N . LEU B 1 41 ? -0.685 -26.938 -35.688 1 43.53 41 LEU B N 1
ATOM 529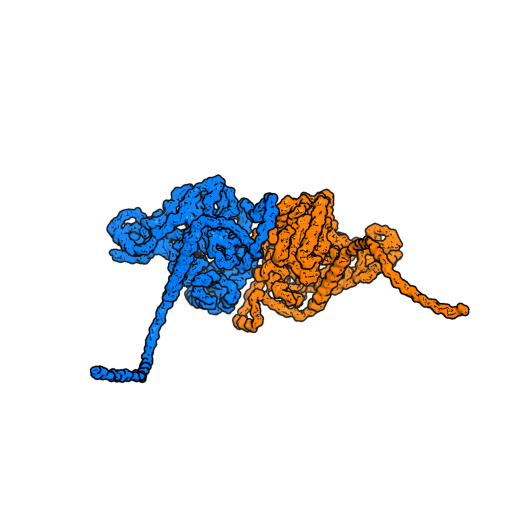4 C CA . LEU B 1 41 ? 0.551 -26.922 -36.469 1 43.53 41 LEU B CA 1
ATOM 5295 C C . LEU B 1 41 ? 1.159 -25.516 -36.5 1 43.53 41 LEU B C 1
ATOM 5297 O O . LEU B 1 41 ? 2.375 -25.375 -36.344 1 43.53 41 LEU B O 1
ATOM 5301 N N . THR B 1 42 ? 0.37 -24.547 -36.656 1 43.69 42 THR B N 1
ATOM 5302 C CA . THR B 1 42 ? 0.91 -23.188 -36.656 1 43.69 42 THR B CA 1
ATOM 5303 C C . THR B 1 42 ? 1.409 -22.812 -35.25 1 43.69 42 THR B C 1
ATOM 5305 O O . THR B 1 42 ? 2.465 -22.188 -35.125 1 43.69 42 THR B O 1
ATOM 5308 N N . ALA B 1 43 ? 0.73 -23.266 -34.281 1 45.09 43 ALA B N 1
ATOM 5309 C CA . ALA B 1 43 ? 1.163 -23.016 -32.906 1 45.09 43 ALA B CA 1
ATOM 5310 C C . ALA B 1 43 ? 2.438 -23.797 -32.562 1 45.09 43 ALA B C 1
ATOM 5312 O O . ALA B 1 43 ? 3.338 -23.266 -31.922 1 45.09 43 ALA B O 1
ATOM 5313 N N . MET B 1 44 ? 2.545 -25 -33.094 1 44.12 44 MET B N 1
ATOM 5314 C CA . MET B 1 44 ? 3.764 -25.781 -32.938 1 44.12 44 MET B CA 1
ATOM 5315 C C . MET B 1 44 ? 4.934 -25.141 -33.656 1 44.12 44 MET B C 1
ATOM 5317 O O . MET B 1 44 ? 6.039 -25.047 -33.125 1 44.12 44 MET B O 1
ATOM 5321 N N . VAL B 1 45 ? 4.664 -24.75 -34.875 1 41.59 45 VAL B N 1
ATOM 5322 C CA . VAL B 1 45 ? 5.727 -24.156 -35.688 1 41.59 45 VAL B CA 1
ATOM 5323 C C . VAL B 1 45 ? 6.07 -22.781 -35.156 1 41.59 45 VAL B C 1
ATOM 5325 O O . VAL B 1 45 ? 7.246 -22.422 -35.031 1 41.59 45 VAL B O 1
ATOM 5328 N N . SER B 1 46 ? 5.113 -22.016 -34.875 1 42.16 46 SER B N 1
ATOM 5329 C CA . SER B 1 46 ? 5.41 -20.688 -34.375 1 42.16 46 SER B CA 1
ATOM 5330 C C . SER B 1 46 ? 5.98 -20.766 -32.938 1 42.16 46 SER B C 1
ATOM 5332 O O . SER B 1 46 ? 6.852 -19.969 -32.594 1 42.16 46 SER B O 1
ATOM 5334 N N . GLY B 1 47 ? 5.566 -21.656 -32.188 1 40.84 47 GLY B N 1
ATOM 5335 C CA . GLY B 1 47 ? 6.242 -21.938 -30.922 1 40.84 47 GLY B CA 1
ATOM 5336 C C . GLY B 1 47 ? 7.668 -22.406 -31.094 1 40.84 47 GLY B C 1
ATOM 5337 O O . GLY B 1 47 ? 8.578 -21.969 -30.391 1 40.84 47 GLY B O 1
ATOM 5338 N N . LEU B 1 48 ? 7.855 -23.281 -32.094 1 40.03 48 LEU B N 1
ATOM 5339 C CA . LEU B 1 48 ? 9.203 -23.719 -32.469 1 40.03 48 LEU B CA 1
ATOM 5340 C C . LEU B 1 48 ? 10.008 -22.562 -33.062 1 40.03 48 LEU B C 1
ATOM 5342 O O . LEU B 1 48 ? 11.188 -22.406 -32.75 1 40.03 48 LEU B O 1
ATOM 5346 N N . ILE B 1 49 ? 9.414 -21.797 -33.938 1 37.47 49 ILE B N 1
ATOM 5347 C CA . ILE B 1 49 ? 10.133 -20.672 -34.531 1 37.47 49 ILE B CA 1
ATOM 5348 C C . ILE B 1 49 ? 10.422 -19.641 -33.438 1 37.47 49 ILE B C 1
ATOM 5350 O O . ILE B 1 49 ? 11.531 -19.094 -33.344 1 37.47 49 ILE B O 1
ATOM 5354 N N . PHE B 1 50 ? 9.492 -19.344 -32.719 1 37.72 50 PHE B N 1
ATOM 5355 C CA . PHE B 1 50 ? 9.805 -18.453 -31.594 1 37.72 50 PHE B CA 1
ATOM 5356 C C . PHE B 1 50 ? 10.898 -19.062 -30.719 1 37.72 50 PHE B C 1
ATOM 5358 O O . PHE B 1 50 ? 11.82 -18.359 -30.312 1 37.72 50 PHE B O 1
ATOM 5365 N N . TYR B 1 51 ? 10.828 -20.344 -30.516 1 34.91 51 TYR B N 1
ATOM 5366 C CA . TYR B 1 51 ? 11.859 -21.016 -29.734 1 34.91 51 TYR B CA 1
ATOM 5367 C C . TYR B 1 51 ? 13.188 -21.031 -30.484 1 34.91 51 TYR B C 1
ATOM 5369 O O . TYR B 1 51 ? 14.242 -20.781 -29.906 1 34.91 51 TYR B O 1
ATOM 5377 N N . LEU B 1 52 ? 13.211 -21.453 -31.719 1 34.97 52 LEU B N 1
ATOM 5378 C CA . LEU B 1 52 ? 14.453 -21.578 -32.5 1 34.97 52 LEU B CA 1
ATOM 5379 C C . LEU B 1 52 ? 15.062 -20.219 -32.781 1 34.97 52 LEU B C 1
ATOM 5381 O O . LEU B 1 52 ? 16.281 -20.062 -32.75 1 34.97 52 LEU B O 1
ATOM 5385 N N . ILE B 1 53 ? 14.289 -19.297 -33.188 1 32.31 53 ILE B N 1
ATOM 5386 C CA . ILE B 1 53 ? 14.875 -18 -33.469 1 32.31 53 ILE B CA 1
ATOM 5387 C C . ILE B 1 53 ? 15.406 -17.359 -32.188 1 32.31 53 ILE B C 1
ATOM 5389 O O . ILE B 1 53 ? 16.516 -16.812 -32.188 1 32.31 53 ILE B O 1
ATOM 5393 N N . ILE B 1 54 ? 14.633 -17.391 -31.25 1 33 54 ILE B N 1
ATOM 5394 C CA . ILE B 1 54 ? 15.031 -16.562 -30.125 1 33 54 ILE B CA 1
ATOM 5395 C C . ILE B 1 54 ? 16.203 -17.219 -29.391 1 33 54 ILE B C 1
ATOM 5397 O O . ILE B 1 54 ? 17.188 -16.562 -29.062 1 33 54 ILE B O 1
ATOM 5401 N N . PHE B 1 55 ? 16.031 -18.438 -28.953 1 34.19 55 PHE B N 1
ATOM 5402 C CA . PHE B 1 55 ? 16.922 -18.906 -27.906 1 34.19 55 PHE B CA 1
ATOM 5403 C C . PHE B 1 55 ? 18.172 -19.547 -28.5 1 34.19 55 PHE B C 1
ATOM 5405 O O . PHE B 1 55 ? 19.203 -19.672 -27.812 1 34.19 55 PHE B O 1
ATOM 5412 N N . SER B 1 56 ? 18.141 -20.188 -29.672 1 32.59 56 SER B N 1
ATOM 5413 C CA . SER B 1 56 ? 19.406 -20.828 -30.016 1 32.59 56 SER B CA 1
ATOM 5414 C C . SER B 1 56 ? 20.5 -19.781 -30.25 1 32.59 56 SER B C 1
ATOM 5416 O O . SER B 1 56 ? 21.656 -20 -29.891 1 32.59 56 SER B O 1
ATOM 5418 N N . PHE B 1 57 ? 20.188 -18.828 -31.188 1 31.55 57 PHE B N 1
ATOM 5419 C CA . PHE B 1 57 ? 21.312 -18.031 -31.672 1 31.55 57 PHE B CA 1
ATOM 5420 C C . PHE B 1 57 ? 21.688 -16.953 -30.656 1 31.55 57 PHE B C 1
ATOM 5422 O O . PHE B 1 57 ? 22.859 -16.609 -30.5 1 31.55 57 PHE B O 1
ATOM 5429 N N . ILE B 1 58 ? 20.656 -16.344 -30.062 1 31.92 58 ILE B N 1
ATOM 5430 C CA . ILE B 1 58 ? 21.016 -15.047 -29.5 1 31.92 58 ILE B CA 1
ATOM 5431 C C . ILE B 1 58 ? 21.594 -15.219 -28.109 1 31.92 58 ILE B C 1
ATOM 5433 O O . ILE B 1 58 ? 22.5 -14.477 -27.719 1 31.92 58 ILE B O 1
ATOM 5437 N N . LEU B 1 59 ? 21.156 -16.172 -27.375 1 33.78 59 LEU B N 1
ATOM 5438 C CA . LEU B 1 59 ? 21.594 -16.047 -25.984 1 33.78 59 LEU B CA 1
ATOM 5439 C C . LEU B 1 59 ? 23.047 -16.5 -25.828 1 33.78 59 LEU B C 1
ATOM 5441 O O . LEU B 1 59 ? 23.609 -16.422 -24.734 1 33.78 59 LEU B O 1
ATOM 5445 N N . SER B 1 60 ? 23.656 -17.203 -26.812 1 28.19 60 SER B N 1
ATOM 5446 C CA . SER B 1 60 ? 25 -17.688 -26.484 1 28.19 60 SER B CA 1
ATOM 5447 C C . SER B 1 60 ? 26.031 -16.578 -26.672 1 28.19 60 SER B C 1
ATOM 5449 O O . SER B 1 60 ? 27.234 -16.828 -26.625 1 28.19 60 SER B O 1
ATOM 5451 N N . ARG B 1 61 ? 25.688 -15.383 -27.266 1 27.86 61 ARG B N 1
ATOM 5452 C CA . ARG B 1 61 ? 26.906 -14.602 -27.469 1 27.86 61 ARG B CA 1
ATOM 5453 C C . ARG B 1 61 ? 27.375 -13.953 -26.172 1 27.86 61 ARG B C 1
ATOM 5455 O O . ARG B 1 61 ? 26.594 -13.297 -25.484 1 27.86 61 ARG B O 1
ATOM 5462 N N . PRO B 1 62 ? 28.641 -14.281 -25.625 1 29.41 62 PRO B N 1
ATOM 5463 C CA . PRO B 1 62 ? 29.297 -13.789 -24.406 1 29.41 62 PRO B CA 1
ATOM 5464 C C . PRO B 1 62 ? 29.219 -12.273 -24.281 1 29.41 62 PRO B C 1
ATOM 5466 O O . PRO B 1 62 ? 29.312 -11.734 -23.172 1 29.41 62 PRO B O 1
ATOM 5469 N N . GLY B 1 63 ? 29.406 -11.438 -25.344 1 29.06 63 GLY B N 1
ATOM 5470 C CA . GLY B 1 63 ? 30 -10.109 -25.266 1 29.06 63 GLY B CA 1
ATOM 5471 C C . GLY B 1 63 ? 29.031 -9.062 -24.75 1 29.06 63 GLY B C 1
ATOM 5472 O O . GLY B 1 63 ? 29.359 -7.879 -24.672 1 29.06 63 GLY B O 1
ATOM 5473 N N . LEU B 1 64 ? 27.734 -9.367 -24.906 1 28.02 64 LEU B N 1
ATOM 5474 C CA . LEU B 1 64 ? 26.969 -8.125 -24.812 1 28.02 64 LEU B CA 1
ATOM 5475 C C . LEU B 1 64 ? 26.797 -7.707 -23.359 1 28.02 64 LEU B C 1
ATOM 5477 O O . LEU B 1 64 ? 25.75 -7.973 -22.75 1 28.02 64 LEU B O 1
ATOM 5481 N N . ARG B 1 65 ? 27.703 -7.82 -22.406 1 28.5 65 ARG B N 1
ATOM 5482 C CA . ARG B 1 65 ? 27.609 -7.258 -21.062 1 28.5 65 ARG B CA 1
ATOM 5483 C C . ARG B 1 65 ? 27.391 -5.75 -21.125 1 28.5 65 ARG B C 1
ATOM 5485 O O . ARG B 1 65 ? 28.344 -4.98 -20.984 1 28.5 65 ARG B O 1
ATOM 5492 N N . GLU B 1 66 ? 26.75 -5.176 -22.156 1 26.44 66 GLU B N 1
ATOM 5493 C CA . GLU B 1 66 ? 26.734 -3.725 -21.984 1 26.44 66 GLU B CA 1
ATOM 5494 C C . GLU B 1 66 ? 26.016 -3.326 -20.688 1 26.44 66 GLU B C 1
ATOM 5496 O O . GLU B 1 66 ? 25.125 -4.035 -20.234 1 26.44 66 GLU B O 1
ATOM 5501 N N . LYS B 1 67 ? 26.516 -2.314 -19.875 1 27.83 67 LYS B N 1
ATOM 5502 C CA . LYS B 1 67 ? 26.109 -1.618 -18.656 1 27.83 67 LYS B CA 1
ATOM 5503 C C . LYS B 1 67 ? 24.641 -1.218 -18.719 1 27.83 67 LYS B C 1
ATOM 5505 O O . LYS B 1 67 ? 24.188 -0.661 -19.719 1 27.83 67 LYS B O 1
ATOM 5510 N N . SER B 1 68 ? 23.844 -1.991 -18.094 1 25.17 68 SER B N 1
ATOM 5511 C CA . SER B 1 68 ? 22.422 -1.693 -17.875 1 25.17 68 SER B CA 1
ATOM 5512 C C . SER B 1 68 ? 22.219 -0.217 -17.562 1 25.17 68 SER B C 1
ATOM 5514 O O . SER B 1 68 ? 22.828 0.315 -16.625 1 25.17 68 SER B O 1
ATOM 5516 N N . LYS B 1 69 ? 21.969 0.556 -18.547 1 28.12 69 LYS B N 1
ATOM 5517 C CA . LYS B 1 69 ? 21.594 1.95 -18.344 1 28.12 69 LYS B CA 1
ATOM 5518 C C . LYS B 1 69 ? 20.375 2.061 -17.406 1 28.12 69 LYS B C 1
ATOM 5520 O O . LYS B 1 69 ? 19.453 1.252 -17.484 1 28.12 69 LYS B O 1
ATOM 5525 N N . GLU B 1 70 ? 20.562 2.488 -16.281 1 25.36 70 GLU B N 1
ATOM 5526 C CA . GLU B 1 70 ? 19.453 2.861 -15.414 1 25.36 70 GLU B CA 1
ATOM 5527 C C . GLU B 1 70 ? 18.422 3.682 -16.172 1 25.36 70 GLU B C 1
ATOM 5529 O O . GLU B 1 70 ? 18.75 4.699 -16.781 1 25.36 70 GLU B O 1
ATOM 5534 N N . TYR B 1 71 ? 17.578 3.027 -16.797 1 26.17 71 TYR B N 1
ATOM 5535 C CA . TYR B 1 71 ? 16.516 3.734 -17.516 1 26.17 71 TYR B CA 1
ATOM 5536 C C . TYR B 1 71 ? 15.633 4.508 -16.547 1 26.17 71 TYR B C 1
ATOM 5538 O O . TYR B 1 71 ? 15.008 3.922 -15.672 1 26.17 71 TYR B O 1
ATOM 5546 N N . LEU B 1 72 ? 16.078 5.641 -16.094 1 26.58 72 LEU B N 1
ATOM 5547 C CA . LEU B 1 72 ? 15.117 6.5 -15.398 1 26.58 72 LEU B CA 1
ATOM 5548 C C . LEU B 1 72 ? 13.984 6.91 -16.328 1 26.58 72 LEU B C 1
ATOM 5550 O O . LEU B 1 72 ? 14.219 7.477 -17.406 1 26.58 72 LEU B O 1
ATOM 5554 N N . PHE B 1 73 ? 13.039 6.316 -16.438 1 25.22 73 PHE B N 1
ATOM 5555 C CA . PHE B 1 73 ? 11.797 6.633 -17.141 1 25.22 73 PHE B CA 1
ATOM 5556 C C . PHE B 1 73 ? 11.219 7.953 -16.641 1 25.22 73 PHE B C 1
ATOM 5558 O O . PHE B 1 73 ? 11.211 8.219 -15.438 1 25.22 73 PHE B O 1
ATOM 5565 N N . GLY B 1 74 ? 11.172 9.336 -17.438 1 25.41 74 GLY B N 1
ATOM 5566 C CA . GLY B 1 74 ? 10.578 10.648 -17.625 1 25.41 74 GLY B CA 1
ATOM 5567 C C . GLY B 1 74 ? 11.367 11.539 -18.578 1 25.41 74 GLY B C 1
ATOM 5568 O O . GLY B 1 74 ? 10.922 12.633 -18.922 1 25.41 74 GLY B O 1
ATOM 5569 N N . THR B 1 75 ? 12.75 11.555 -18.547 1 26.2 75 THR B N 1
ATOM 5570 C CA . THR B 1 75 ? 13.336 12.586 -19.406 1 26.2 75 THR B CA 1
ATOM 5571 C C . THR B 1 75 ? 13.344 12.148 -20.859 1 26.2 75 THR B C 1
ATOM 5573 O O . THR B 1 75 ? 13.945 11.133 -21.203 1 26.2 75 THR B O 1
ATOM 5576 N N . SER B 1 76 ? 12.375 12.492 -21.703 1 23.16 76 SER B N 1
ATOM 5577 C CA . SER B 1 76 ? 12.344 12.305 -23.156 1 23.16 76 SER B CA 1
ATOM 5578 C C . SER B 1 76 ? 13.641 12.758 -23.797 1 23.16 76 SER B C 1
ATOM 5580 O O . SER B 1 76 ? 13.836 12.578 -25 1 23.16 76 SER B O 1
ATOM 5582 N N . LYS B 1 77 ? 14.148 14.094 -23.766 1 26.42 77 LYS B N 1
ATOM 5583 C CA . LYS B 1 77 ? 14.977 14.625 -24.844 1 26.42 77 LYS B CA 1
ATOM 5584 C C . LYS B 1 77 ? 16.203 13.742 -25.078 1 26.42 77 LYS B C 1
ATOM 5586 O O . LYS B 1 77 ? 16.859 13.312 -24.125 1 26.42 77 LYS B O 1
ATOM 5591 N N . GLY B 1 78 ? 16.469 13.188 -26.344 1 23.64 78 GLY B N 1
ATOM 5592 C CA . GLY B 1 78 ? 17.656 12.625 -26.969 1 23.64 78 GLY B CA 1
ATOM 5593 C C . GLY B 1 78 ? 18.906 13.484 -26.781 1 23.64 78 GLY B C 1
ATOM 5594 O O . GLY B 1 78 ? 20 13.109 -27.203 1 23.64 78 GLY B O 1
ATOM 5595 N N . ASN B 1 79 ? 18.844 14.898 -26.984 1 21.92 79 ASN B N 1
ATOM 5596 C CA . ASN B 1 79 ? 20.125 15.547 -27.25 1 21.92 79 ASN B CA 1
ATOM 5597 C C . ASN B 1 79 ? 21.125 15.266 -26.125 1 21.92 79 ASN B C 1
ATOM 5599 O O . ASN B 1 79 ? 20.75 14.859 -25.031 1 21.92 79 ASN B O 1
ATOM 5603 N N . ASP B 1 80 ? 22.547 15.984 -26.312 1 21.41 80 ASP B N 1
ATOM 5604 C CA . ASP B 1 80 ? 23.922 16.047 -25.828 1 21.41 80 ASP B CA 1
ATOM 5605 C C . ASP B 1 80 ? 23.969 16.438 -24.359 1 21.41 80 ASP B C 1
ATOM 5607 O O . ASP B 1 80 ? 25.047 16.672 -23.812 1 21.41 80 ASP B O 1
ATOM 5611 N N . ALA B 1 81 ? 23.078 17.109 -23.797 1 20.23 81 ALA B N 1
ATOM 5612 C CA . ALA B 1 81 ? 23.562 17.625 -22.531 1 20.23 81 ALA B CA 1
ATOM 5613 C C . ALA B 1 81 ? 23.984 16.5 -21.594 1 20.23 81 ALA B C 1
ATOM 5615 O O . ALA B 1 81 ? 23.172 15.992 -20.812 1 20.23 81 ALA B O 1
ATOM 5616 N N . ALA B 1 82 ? 24.703 15.477 -22.047 1 23.67 82 ALA B N 1
ATOM 5617 C CA . ALA B 1 82 ? 25.516 14.484 -21.344 1 23.67 82 ALA B CA 1
ATOM 5618 C C . ALA B 1 82 ? 26.375 15.141 -20.266 1 23.67 82 ALA B C 1
ATOM 5620 O O . ALA B 1 82 ? 26.797 14.484 -19.312 1 23.67 82 ALA B O 1
ATOM 5621 N N . ASN B 1 83 ? 26.859 16.344 -20.562 1 20.33 83 ASN B N 1
ATOM 5622 C CA . ASN B 1 83 ? 28.062 16.875 -19.938 1 20.33 83 ASN B CA 1
ATOM 5623 C C . ASN B 1 83 ? 27.766 17.406 -18.531 1 20.33 83 ASN B C 1
ATOM 5625 O O . ASN B 1 83 ? 28.688 17.547 -17.719 1 20.33 83 ASN B O 1
ATOM 5629 N N . ALA B 1 84 ? 26.703 18.172 -18.438 1 21.59 84 ALA B N 1
ATOM 5630 C CA . ALA B 1 84 ? 26.844 19.031 -17.266 1 21.59 84 ALA B CA 1
ATOM 5631 C C . ALA B 1 84 ? 26.781 18.219 -15.977 1 21.59 84 ALA B C 1
ATOM 5633 O O . ALA B 1 84 ? 27.203 18.688 -14.922 1 21.59 84 ALA B O 1
ATOM 5634 N N . THR B 1 85 ? 25.953 17.188 -15.93 1 24.11 85 THR B N 1
ATOM 5635 C CA . THR B 1 85 ? 26.031 16.625 -14.586 1 24.11 85 THR B CA 1
ATOM 5636 C C . THR B 1 85 ? 27.406 15.992 -14.352 1 24.11 85 THR B C 1
ATOM 5638 O O . THR B 1 85 ? 27.625 15.344 -13.328 1 24.11 85 THR B O 1
ATOM 5641 N N . GLU B 1 86 ? 28.266 16.047 -15.344 1 23.92 86 GLU B N 1
ATOM 5642 C CA . GLU B 1 86 ? 29.625 15.57 -15.125 1 23.92 86 GLU B CA 1
ATOM 5643 C C . GLU B 1 86 ? 30.312 16.344 -14 1 23.92 86 GLU B C 1
ATOM 5645 O O . GLU B 1 86 ? 31.078 15.773 -13.227 1 23.92 86 GLU B O 1
ATOM 5650 N N . ALA B 1 87 ? 30.297 17.703 -14.094 1 22.91 87 ALA B N 1
ATOM 5651 C CA . ALA B 1 87 ? 31.219 18.516 -13.297 1 22.91 87 ALA B CA 1
ATOM 5652 C C . ALA B 1 87 ? 30.859 18.469 -11.82 1 22.91 87 ALA B C 1
ATOM 5654 O O . ALA B 1 87 ? 31.609 18.938 -10.969 1 22.91 87 ALA B O 1
ATOM 5655 N N . LEU B 1 88 ? 29.656 18.609 -11.484 1 26.22 88 LEU B N 1
ATOM 5656 C CA . LEU B 1 88 ? 29.625 18.625 -10.023 1 26.22 88 LEU B CA 1
ATOM 5657 C C . LEU B 1 88 ? 30.25 17.344 -9.453 1 26.22 88 LEU B C 1
ATOM 5659 O O . LEU B 1 88 ? 30.156 17.094 -8.25 1 26.22 88 LEU B O 1
ATOM 5663 N N . ALA B 1 89 ? 30.781 16.359 -10.297 1 24.38 89 ALA B N 1
ATOM 5664 C CA . ALA B 1 89 ? 31.766 15.305 -10.023 1 24.38 89 ALA B CA 1
ATOM 5665 C C . ALA B 1 89 ? 33.062 15.898 -9.508 1 24.38 89 ALA B C 1
ATOM 5667 O O . ALA B 1 89 ? 34.062 15.188 -9.336 1 24.38 89 ALA B O 1
ATOM 5668 N N . ASN B 1 90 ? 33.438 17.031 -9.742 1 25.92 90 ASN B N 1
ATOM 5669 C CA . ASN B 1 90 ? 34.844 17.016 -9.453 1 25.92 90 ASN B CA 1
ATOM 5670 C C . ASN B 1 90 ? 35.156 16.422 -8.078 1 25.92 90 ASN B C 1
ATOM 5672 O O . ASN B 1 90 ? 36.219 15.883 -7.852 1 25.92 90 ASN B O 1
ATOM 5676 N N . GLY B 1 91 ? 35.031 17.094 -7.02 1 26.27 91 GLY B N 1
ATOM 5677 C CA . GLY B 1 91 ? 35.531 16.344 -5.891 1 26.27 91 GLY B CA 1
ATOM 5678 C C . GLY B 1 91 ? 34.75 15.078 -5.609 1 26.27 91 GLY B C 1
ATOM 5679 O O . GLY B 1 91 ? 33.594 14.953 -6.047 1 26.27 91 GLY B O 1
ATOM 5680 N N . PRO B 1 92 ? 35.344 13.797 -5.25 1 25.16 92 PRO B N 1
ATOM 5681 C CA . PRO B 1 92 ? 34.719 12.469 -5.062 1 25.16 92 PRO B CA 1
ATOM 5682 C C . PRO B 1 92 ? 33.344 12.531 -4.449 1 25.16 92 PRO B C 1
ATOM 5684 O O . PRO B 1 92 ? 33.188 12.711 -3.238 1 25.16 92 PRO B O 1
ATOM 5687 N N . VAL B 1 93 ? 32.562 13.375 -4.93 1 27.22 93 VAL B N 1
ATOM 5688 C CA . VAL B 1 93 ? 31.25 13.227 -4.273 1 27.22 93 VAL B CA 1
ATOM 5689 C C . VAL B 1 93 ? 30.75 11.797 -4.449 1 27.22 93 VAL B C 1
ATOM 5691 O O . VAL B 1 93 ? 30.656 11.305 -5.574 1 27.22 93 VAL B O 1
ATOM 5694 N N . ASP B 1 94 ? 30.766 10.852 -3.416 1 24.92 94 ASP B N 1
ATOM 5695 C CA . ASP B 1 94 ? 30.609 9.406 -3.377 1 24.92 94 ASP B CA 1
ATOM 5696 C C . ASP B 1 94 ? 29.375 8.969 -4.156 1 24.92 94 ASP B C 1
ATOM 5698 O O . ASP B 1 94 ? 28.266 9.477 -3.92 1 24.92 94 ASP B O 1
ATOM 5702 N N . ALA B 1 95 ? 29.453 8.602 -5.469 1 27.06 95 ALA B N 1
ATOM 5703 C CA . ALA B 1 95 ? 28.609 7.707 -6.258 1 27.06 95 ALA B CA 1
ATOM 5704 C C . ALA B 1 95 ? 27.703 6.879 -5.359 1 27.06 95 ALA B C 1
ATOM 5706 O O . ALA B 1 95 ? 26.859 6.121 -5.852 1 27.06 95 ALA B O 1
ATOM 5707 N N . ASP B 1 96 ? 28.094 6.691 -4.113 1 26.81 96 ASP B N 1
ATOM 5708 C CA . ASP B 1 96 ? 27.438 5.938 -3.049 1 26.81 96 ASP B CA 1
ATOM 5709 C C . ASP B 1 96 ? 26.094 6.559 -2.684 1 26.81 96 ASP B C 1
ATOM 5711 O O . ASP B 1 96 ? 25.406 6.078 -1.779 1 26.81 96 ASP B O 1
ATOM 5715 N N . PHE B 1 97 ? 25.922 7.801 -3.033 1 26.28 97 PHE B N 1
ATOM 5716 C CA . PHE B 1 97 ? 24.641 8.305 -2.555 1 26.28 97 PHE B CA 1
ATOM 5717 C C . PHE B 1 97 ? 23.484 7.645 -3.293 1 26.28 97 PHE B C 1
ATOM 5719 O O . PHE B 1 97 ? 22.5 7.246 -2.676 1 26.28 97 PHE B O 1
ATOM 5726 N N . TRP B 1 98 ? 23.359 7.91 -4.676 1 27.2 98 TRP B N 1
ATOM 5727 C CA . TRP B 1 98 ? 22.25 7.262 -5.348 1 27.2 98 TRP B CA 1
ATOM 5728 C C . TRP B 1 98 ? 22.359 5.746 -5.254 1 27.2 98 TRP B C 1
ATOM 5730 O O . TRP B 1 98 ? 21.344 5.035 -5.332 1 27.2 98 TRP B O 1
ATOM 5740 N N . ASN B 1 99 ? 23.547 5.188 -5.48 1 28.73 99 ASN B N 1
ATOM 5741 C CA . ASN B 1 99 ? 23.75 3.75 -5.328 1 28.73 99 ASN B CA 1
ATOM 5742 C C . ASN B 1 99 ? 23.516 3.305 -3.887 1 28.73 99 ASN B C 1
ATOM 5744 O O . ASN B 1 99 ? 23.688 2.129 -3.562 1 28.73 99 ASN B O 1
ATOM 5748 N N . HIS B 1 100 ? 23.812 4.246 -2.998 1 28.84 100 HIS B N 1
ATOM 5749 C CA . HIS B 1 100 ? 23.75 3.904 -1.581 1 28.84 100 HIS B CA 1
ATOM 5750 C C . HIS B 1 100 ? 22.359 3.453 -1.177 1 28.84 100 HIS B C 1
ATOM 5752 O O . HIS B 1 100 ? 22.109 3.154 -0.006 1 28.84 100 HIS B O 1
ATOM 5758 N N . TYR B 1 101 ? 21.469 4.004 -1.928 1 27.14 101 TYR B N 1
ATOM 5759 C CA . TYR B 1 101 ? 20.219 3.498 -1.386 1 27.14 101 TYR B CA 1
ATOM 5760 C C . TYR B 1 101 ? 20.109 1.988 -1.563 1 27.14 101 TYR B C 1
ATOM 5762 O O . TYR B 1 101 ? 19.016 1.441 -1.662 1 27.14 101 TYR B O 1
ATOM 5770 N N . ILE B 1 102 ? 21.125 1.507 -2.277 1 28 102 ILE B N 1
ATOM 5771 C CA . ILE B 1 102 ? 21.047 0.059 -2.111 1 28 102 ILE B CA 1
ATOM 5772 C C . ILE B 1 102 ? 21.062 -0.291 -0.625 1 28 102 ILE B C 1
ATOM 5774 O O . ILE B 1 102 ? 22 0.062 0.096 1 28 102 ILE B O 1
ATOM 5778 N N . PRO B 1 103 ? 20.016 -0.535 -0.103 1 29.12 103 PRO B N 1
ATOM 5779 C CA . PRO B 1 103 ? 20.109 -0.955 1.298 1 29.12 103 PRO B CA 1
ATOM 5780 C C . PRO B 1 103 ? 21.422 -1.662 1.618 1 29.12 103 PRO B C 1
ATOM 5782 O O . PRO B 1 103 ? 21.875 -2.51 0.845 1 29.12 103 PRO B O 1
ATOM 5785 N N . LYS B 1 104 ? 22.469 -1.012 2.221 1 30.34 104 LYS B N 1
ATOM 5786 C CA . LYS B 1 104 ? 23.5 -1.869 2.801 1 30.34 104 LYS B CA 1
ATOM 5787 C C . LYS B 1 104 ? 22.938 -3.238 3.166 1 30.34 104 LYS B C 1
ATOM 5789 O O . LYS B 1 104 ? 21.766 -3.352 3.547 1 30.34 104 LYS B O 1
ATOM 5794 N N . PRO B 1 105 ? 23.672 -4.234 2.627 1 29.98 105 PRO B N 1
ATOM 5795 C CA . PRO B 1 105 ? 23.281 -5.547 3.145 1 29.98 105 PRO B CA 1
ATOM 5796 C C . PRO B 1 105 ? 22.969 -5.527 4.637 1 29.98 105 PRO B C 1
ATOM 5798 O O . PRO B 1 105 ? 23.891 -5.48 5.465 1 29.98 105 PRO B O 1
ATOM 5801 N N . GLY B 1 106 ? 22.344 -4.395 5.078 1 30.69 106 GLY B N 1
ATOM 5802 C CA . GLY B 1 106 ? 22.188 -4.598 6.508 1 30.69 106 GLY B CA 1
ATOM 5803 C C . GLY B 1 106 ? 21.781 -6.016 6.867 1 30.69 106 GLY B C 1
ATOM 5804 O O . GLY B 1 106 ? 21.312 -6.77 6.008 1 30.69 106 GLY B O 1
ATOM 5805 N N . PRO B 1 107 ? 22.25 -6.406 8.102 1 33.69 107 PRO B N 1
ATOM 5806 C CA . PRO B 1 107 ? 21.984 -7.789 8.516 1 33.69 107 PRO B CA 1
ATOM 5807 C C . PRO B 1 107 ? 20.656 -8.32 7.996 1 33.69 107 PRO B C 1
ATOM 5809 O O . PRO B 1 107 ? 20.625 -9.359 7.336 1 33.69 107 PRO B O 1
ATOM 5812 N N . ASP B 1 108 ? 19.625 -8.344 8.906 1 34.06 108 ASP B N 1
ATOM 5813 C CA . ASP B 1 108 ? 18.484 -9.25 9 1 34.06 108 ASP B CA 1
ATOM 5814 C C . ASP B 1 108 ? 17.406 -8.875 7.996 1 34.06 108 ASP B C 1
ATOM 5816 O O . ASP B 1 108 ? 16.875 -7.762 8.031 1 34.06 108 ASP B O 1
ATOM 5820 N N . HIS B 1 109 ? 17.578 -9.25 6.898 1 37.75 109 HIS B N 1
ATOM 5821 C CA . HIS B 1 109 ? 16.453 -9.172 5.961 1 37.75 109 HIS B CA 1
ATOM 5822 C C . HIS B 1 109 ? 15.133 -9.414 6.664 1 37.75 109 HIS B C 1
ATOM 5824 O O . HIS B 1 109 ? 14.82 -10.539 7.059 1 37.75 109 HIS B O 1
ATOM 5830 N N . LYS B 1 110 ? 14.609 -8.523 7.266 1 41.5 110 LYS B N 1
ATOM 5831 C CA . LYS B 1 110 ? 13.289 -8.672 7.875 1 41.5 110 LYS B CA 1
ATOM 5832 C C . LYS B 1 110 ? 12.211 -8.867 6.816 1 41.5 110 LYS B C 1
ATOM 5834 O O . LYS B 1 110 ? 12.281 -8.273 5.734 1 41.5 110 LYS B O 1
ATOM 5839 N N . THR B 1 111 ? 11.531 -9.992 6.918 1 40.81 111 THR B N 1
ATOM 5840 C CA . THR B 1 111 ? 10.328 -10.266 6.145 1 40.81 111 THR B CA 1
ATOM 5841 C C . THR B 1 111 ? 9.375 -9.07 6.191 1 40.81 111 THR B C 1
ATOM 5843 O O . THR B 1 111 ? 9.547 -8.172 7.016 1 40.81 111 THR B O 1
ATOM 5846 N N . GLU B 1 112 ? 8.648 -8.867 5.262 1 39.62 112 GLU B N 1
ATOM 5847 C CA . GLU B 1 112 ? 7.617 -7.836 5.277 1 39.62 112 GLU B CA 1
ATOM 5848 C C . GLU B 1 112 ? 7.039 -7.656 6.68 1 39.62 112 GLU B C 1
ATOM 5850 O O . GLU B 1 112 ? 6.719 -6.535 7.082 1 39.62 112 GLU B O 1
ATOM 5855 N N . ASP B 1 113 ? 6.93 -8.703 7.484 1 34.56 113 ASP B N 1
ATOM 5856 C CA . ASP B 1 113 ? 6.457 -8.672 8.867 1 34.56 113 ASP B CA 1
ATOM 5857 C C . ASP B 1 113 ? 7.594 -8.344 9.828 1 34.56 113 ASP B C 1
ATOM 5859 O O . ASP B 1 113 ? 7.402 -8.336 11.047 1 34.56 113 ASP B O 1
ATOM 5863 N N . GLY B 1 114 ? 8.797 -7.91 9.391 1 38.66 114 GLY B N 1
ATOM 5864 C CA . GLY B 1 114 ? 9.938 -7.504 10.195 1 38.66 114 GLY B CA 1
ATOM 5865 C C . GLY B 1 114 ? 10.75 -8.672 10.727 1 38.66 114 GLY B C 1
ATOM 5866 O O . GLY B 1 114 ? 11.703 -8.484 11.477 1 38.66 114 GLY B O 1
ATOM 5867 N N . LEU B 1 115 ? 10.297 -9.828 10.695 1 39.28 115 LEU B N 1
ATOM 5868 C CA . LEU B 1 115 ? 10.953 -10.984 11.289 1 39.28 115 LEU B CA 1
ATOM 5869 C C . LEU B 1 115 ? 11.945 -11.602 10.305 1 39.28 115 LEU B C 1
ATOM 5871 O O . LEU B 1 115 ? 11.797 -11.461 9.094 1 39.28 115 LEU B O 1
ATOM 5875 N N . PHE B 1 116 ? 13.117 -11.727 10.711 1 49.5 116 PHE B N 1
ATOM 5876 C CA . PHE B 1 116 ? 14.055 -12.57 9.969 1 49.5 116 PHE B CA 1
ATOM 5877 C C . PHE B 1 116 ? 13.5 -13.977 9.812 1 49.5 116 PHE B C 1
ATOM 5879 O O . PHE B 1 116 ? 13.062 -14.594 10.781 1 49.5 116 PHE B O 1
ATOM 5886 N N . ASP B 1 117 ? 13.242 -14.484 8.492 1 62.09 117 ASP B N 1
ATOM 5887 C CA . ASP B 1 117 ? 12.742 -15.859 8.508 1 62.09 117 ASP B CA 1
ATOM 5888 C C . ASP B 1 117 ? 13.719 -16.797 9.219 1 62.09 117 ASP B C 1
ATOM 5890 O O . ASP B 1 117 ? 13.352 -17.484 10.164 1 62.09 117 ASP B O 1
ATOM 5894 N N . MET B 1 118 ? 15.086 -16.797 8.648 1 81.5 118 MET B N 1
ATOM 5895 C CA . MET B 1 118 ? 16.078 -17.672 9.258 1 81.5 118 MET B CA 1
ATOM 5896 C C . MET B 1 118 ? 17.359 -16.906 9.586 1 81.5 118 MET B C 1
ATOM 5898 O O . MET B 1 118 ? 17.797 -16.062 8.789 1 81.5 118 MET B O 1
ATOM 5902 N N . SER B 1 119 ? 17.906 -17.047 10.805 1 85.75 119 SER B N 1
ATOM 5903 C CA . SER B 1 119 ? 19.203 -16.484 11.18 1 85.75 119 SER B CA 1
ATOM 5904 C C . SER B 1 119 ? 20.344 -17.141 10.414 1 85.75 119 SER B C 1
ATOM 5906 O O . SER B 1 119 ? 20.141 -18.188 9.781 1 85.75 119 SER B O 1
ATOM 5908 N N . ALA B 1 120 ? 21.531 -16.531 10.445 1 88.5 120 ALA B N 1
ATOM 5909 C CA . ALA B 1 120 ? 22.703 -17.109 9.812 1 88.5 120 ALA B CA 1
ATOM 5910 C C . ALA B 1 120 ? 23.016 -18.484 10.398 1 88.5 120 ALA B C 1
ATOM 5912 O O . ALA B 1 120 ? 23.406 -19.391 9.672 1 88.5 120 ALA B O 1
ATOM 5913 N N . ASP B 1 121 ? 22.781 -18.578 11.664 1 91.44 121 ASP B N 1
ATOM 5914 C CA . ASP B 1 121 ? 23.062 -19.859 12.336 1 91.44 121 ASP B CA 1
ATOM 5915 C C . ASP B 1 121 ? 22.094 -20.938 11.875 1 91.44 121 ASP B C 1
ATOM 5917 O O . ASP B 1 121 ? 22.484 -22.094 11.688 1 91.44 121 ASP B O 1
ATOM 5921 N N . GLU B 1 122 ? 20.906 -20.578 11.695 1 92.62 122 GLU B N 1
ATOM 5922 C CA . GLU B 1 122 ? 19.891 -21.531 11.219 1 92.62 122 GLU B CA 1
ATOM 5923 C C . GLU B 1 122 ? 20.188 -21.953 9.789 1 92.62 122 GLU B C 1
ATOM 5925 O O . GLU B 1 122 ? 20.016 -23.125 9.438 1 92.62 122 GLU B O 1
ATOM 5930 N N . LEU B 1 123 ? 20.609 -21.047 9 1 94.06 123 LEU B N 1
ATOM 5931 C CA . LEU B 1 123 ? 20.953 -21.344 7.621 1 94.06 123 LEU B CA 1
ATOM 5932 C C . LEU B 1 123 ? 22.172 -22.266 7.555 1 94.06 123 LEU B C 1
ATOM 5934 O O . LEU B 1 123 ? 22.188 -23.203 6.75 1 94.06 123 LEU B O 1
ATOM 5938 N N . ARG B 1 124 ? 23.062 -22.016 8.438 1 94.38 124 ARG B N 1
ATOM 5939 C CA . ARG B 1 124 ? 24.25 -22.875 8.492 1 94.38 124 ARG B CA 1
ATOM 5940 C C . ARG B 1 124 ? 23.891 -24.281 8.961 1 94.38 124 ARG B C 1
ATOM 5942 O O . ARG B 1 124 ? 24.453 -25.266 8.477 1 94.38 124 ARG B O 1
ATOM 5949 N N . ALA B 1 125 ? 23.031 -24.281 9.906 1 95.88 125 ALA B N 1
ATOM 5950 C CA . ALA B 1 125 ? 22.578 -25.578 10.398 1 95.88 125 ALA B CA 1
ATOM 5951 C C . ALA B 1 125 ? 21.875 -26.375 9.297 1 95.88 125 ALA B C 1
ATOM 5953 O O . ALA B 1 125 ? 22.062 -27.578 9.18 1 95.88 125 ALA B O 1
ATOM 5954 N N . MET B 1 126 ? 21.078 -25.703 8.492 1 95.81 126 MET B N 1
ATOM 5955 C CA . MET B 1 126 ? 20.406 -26.344 7.363 1 95.81 126 MET B CA 1
ATOM 5956 C C . MET B 1 126 ? 21.422 -26.844 6.348 1 95.81 126 MET B C 1
ATOM 5958 O O . MET B 1 126 ? 21.344 -27.984 5.895 1 95.81 126 MET B O 1
ATOM 5962 N N . LEU B 1 127 ? 22.359 -26.062 6.062 1 95.81 127 LEU B N 1
ATOM 5963 C CA . LEU B 1 127 ? 23.406 -26.438 5.109 1 95.81 127 LEU B CA 1
ATOM 5964 C C . LEU B 1 127 ? 24.203 -27.625 5.629 1 95.81 127 LEU B C 1
ATOM 5966 O O . LEU B 1 127 ? 24.562 -28.516 4.859 1 95.81 127 LEU B O 1
ATOM 5970 N N . ALA B 1 128 ? 24.469 -27.641 6.926 1 96.31 128 ALA B N 1
ATOM 5971 C CA . ALA B 1 128 ? 25.25 -28.703 7.535 1 96.31 128 ALA B CA 1
ATOM 5972 C C . ALA B 1 128 ? 24.531 -30.047 7.465 1 96.31 128 ALA B C 1
ATOM 5974 O O . ALA B 1 128 ? 25.156 -31.094 7.5 1 96.31 128 ALA B O 1
ATOM 5975 N N . SER B 1 129 ? 23.281 -29.938 7.332 1 97.38 129 SER B N 1
ATOM 5976 C CA . SER B 1 129 ? 22.484 -31.156 7.305 1 97.38 129 SER B CA 1
ATOM 5977 C C . SER B 1 129 ? 22.344 -31.703 5.883 1 97.38 129 SER B C 1
ATOM 5979 O O . SER B 1 129 ? 21.703 -32.719 5.66 1 97.38 129 SER B O 1
ATOM 5981 N N . THR B 1 130 ? 22.953 -31.047 4.883 1 98 130 THR B N 1
ATOM 5982 C CA . THR B 1 130 ? 22.844 -31.453 3.482 1 98 130 THR B CA 1
ATOM 5983 C C . THR B 1 130 ? 24.234 -31.672 2.883 1 98 130 THR B C 1
ATOM 5985 O O . THR B 1 130 ? 25.234 -31.516 3.57 1 98 130 THR B O 1
ATOM 5988 N N . ASN B 1 131 ? 24.219 -32.062 1.552 1 97.88 131 ASN B N 1
ATOM 5989 C CA . ASN B 1 131 ? 25.453 -32.406 0.852 1 97.88 131 ASN B CA 1
ATOM 5990 C C . ASN B 1 131 ? 26 -31.203 0.074 1 97.88 131 ASN B C 1
ATOM 5992 O O . ASN B 1 131 ? 26.578 -31.359 -1.004 1 97.88 131 ASN B O 1
ATOM 5996 N N . GLY B 1 132 ? 25.703 -29.969 0.647 1 97.62 132 GLY B N 1
ATOM 5997 C CA . GLY B 1 132 ? 26.141 -28.75 -0.032 1 97.62 132 GLY B CA 1
ATOM 5998 C C . GLY B 1 132 ? 25.016 -28.031 -0.744 1 97.62 132 GLY B C 1
ATOM 5999 O O . GLY B 1 132 ? 23.844 -28.234 -0.435 1 97.62 132 GLY B O 1
ATOM 6000 N N . TYR B 1 133 ? 25.484 -27.141 -1.659 1 98.12 133 TYR B N 1
ATOM 6001 C CA . TYR B 1 133 ? 24.516 -26.297 -2.367 1 98.12 133 TYR B CA 1
ATOM 6002 C C . TYR B 1 133 ? 24.141 -26.922 -3.701 1 98.12 133 TYR B C 1
ATOM 6004 O O . TYR B 1 133 ? 24.938 -27.609 -4.336 1 98.12 133 TYR B O 1
ATOM 6012 N N . PHE B 1 134 ? 22.906 -26.766 -4.098 1 98.38 134 PHE B N 1
ATOM 6013 C CA . PHE B 1 134 ? 22.469 -26.969 -5.469 1 98.38 134 PHE B CA 1
ATOM 6014 C C . PHE B 1 134 ? 22.094 -25.641 -6.121 1 98.38 134 PHE B C 1
ATOM 6016 O O . PHE B 1 134 ? 21.172 -24.953 -5.676 1 98.38 134 PHE B O 1
ATOM 6023 N N . ALA B 1 135 ? 22.844 -25.234 -7.098 1 97.69 135 ALA B N 1
ATOM 6024 C CA . ALA B 1 135 ? 22.625 -24 -7.855 1 97.69 135 ALA B CA 1
ATOM 6025 C C . ALA B 1 135 ? 22.172 -24.312 -9.281 1 97.69 135 ALA B C 1
ATOM 6027 O O . ALA B 1 135 ? 22.469 -25.391 -9.812 1 97.69 135 ALA B O 1
ATOM 6028 N N . ARG B 1 136 ? 21.453 -23.391 -9.773 1 96.12 136 ARG B N 1
ATOM 6029 C CA . ARG B 1 136 ? 21.062 -23.5 -11.172 1 96.12 136 ARG B CA 1
ATOM 6030 C C . ARG B 1 136 ? 20.844 -22.125 -11.789 1 96.12 136 ARG B C 1
ATOM 6032 O O . ARG B 1 136 ? 20.703 -21.141 -11.07 1 96.12 136 ARG B O 1
ATOM 6039 N N . ASP B 1 137 ? 20.859 -22.141 -13.141 1 95.62 137 ASP B N 1
ATOM 6040 C CA . ASP B 1 137 ? 20.438 -20.938 -13.844 1 95.62 137 ASP B CA 1
ATOM 6041 C C . ASP B 1 137 ? 18.922 -20.812 -13.883 1 95.62 137 ASP B C 1
ATOM 6043 O O . ASP B 1 137 ? 18.219 -21.812 -14.062 1 95.62 137 ASP B O 1
ATOM 6047 N N . TRP B 1 138 ? 18.453 -19.641 -13.609 1 96.56 138 TRP B N 1
ATOM 6048 C CA . TRP B 1 138 ? 17.016 -19.375 -13.547 1 96.56 138 TRP B CA 1
ATOM 6049 C C . TRP B 1 138 ? 16.578 -18.531 -14.727 1 96.56 138 TRP B C 1
ATOM 6051 O O . TRP B 1 138 ? 17.219 -17.531 -15.07 1 96.56 138 TRP B O 1
ATOM 6061 N N . SER B 1 139 ? 15.484 -18.938 -15.328 1 93.81 139 SER B N 1
ATOM 6062 C CA . SER B 1 139 ? 14.914 -18.188 -16.438 1 93.81 139 SER B CA 1
ATOM 6063 C C . SER B 1 139 ? 14.016 -17.062 -15.938 1 93.81 139 SER B C 1
ATOM 6065 O O . SER B 1 139 ? 12.812 -17.062 -16.203 1 93.81 139 SER B O 1
ATOM 6067 N N . VAL B 1 140 ? 14.617 -16.031 -15.359 1 94.38 140 VAL B N 1
ATOM 6068 C CA . VAL B 1 140 ? 13.875 -14.984 -14.648 1 94.38 140 VAL B CA 1
ATOM 6069 C C . VAL B 1 140 ? 13.18 -14.078 -15.648 1 94.38 140 VAL B C 1
ATOM 6071 O O . VAL B 1 140 ? 12.312 -13.273 -15.273 1 94.38 140 VAL B O 1
ATOM 6074 N N . TRP B 1 141 ? 13.484 -14.156 -16.953 1 91.12 141 TRP B N 1
ATOM 6075 C CA . TRP B 1 141 ? 12.836 -13.367 -17.984 1 91.12 141 TRP B CA 1
ATOM 6076 C C . TRP B 1 141 ? 11.445 -13.914 -18.297 1 91.12 141 TRP B C 1
ATOM 6078 O O . TRP B 1 141 ? 10.648 -13.25 -18.969 1 91.12 141 TRP B O 1
ATOM 6088 N N . LEU B 1 142 ? 11.195 -15.141 -17.781 1 89.81 142 LEU B N 1
ATOM 6089 C CA . LEU B 1 142 ? 9.859 -15.703 -17.938 1 89.81 142 LEU B CA 1
ATOM 6090 C C . LEU B 1 142 ? 8.922 -15.203 -16.844 1 89.81 142 LEU B C 1
ATOM 6092 O O . LEU B 1 142 ? 9.375 -14.664 -15.828 1 89.81 142 LEU B O 1
ATOM 6096 N N . GLY B 1 143 ? 7.625 -15.328 -17.078 1 88.31 143 GLY B N 1
ATOM 6097 C CA . GLY B 1 143 ? 6.652 -14.953 -16.062 1 88.31 143 GLY B CA 1
ATOM 6098 C C . GLY B 1 143 ? 6.652 -15.891 -14.875 1 88.31 143 GLY B C 1
ATOM 6099 O O . GLY B 1 143 ? 7.27 -16.953 -14.914 1 88.31 143 GLY B O 1
ATOM 6100 N N . TRP B 1 144 ? 6.004 -15.531 -13.883 1 92.81 144 TRP B N 1
ATOM 6101 C CA . TRP B 1 144 ? 6.043 -16.234 -12.602 1 92.81 144 TRP B CA 1
ATOM 6102 C C . TRP B 1 144 ? 5.625 -17.688 -12.758 1 92.81 144 TRP B C 1
ATOM 6104 O O . TRP B 1 144 ? 6.207 -18.578 -12.133 1 92.81 144 TRP B O 1
ATOM 6114 N N . ASN B 1 145 ? 4.633 -18.016 -13.547 1 91.44 145 ASN B N 1
ATOM 6115 C CA . ASN B 1 145 ? 4.188 -19.406 -13.664 1 91.44 145 ASN B CA 1
ATOM 6116 C C . ASN B 1 145 ? 5.309 -20.312 -14.148 1 91.44 145 ASN B C 1
ATOM 6118 O O . ASN B 1 145 ? 5.504 -21.406 -13.617 1 91.44 145 ASN B O 1
ATOM 6122 N N . ASN B 1 146 ? 5.965 -19.812 -15.125 1 92.38 146 ASN B N 1
ATOM 6123 C CA . ASN B 1 146 ? 7.105 -20.594 -15.594 1 92.38 146 ASN B CA 1
ATOM 6124 C C . ASN B 1 146 ? 8.188 -20.688 -14.523 1 92.38 146 ASN B C 1
ATOM 6126 O O . ASN B 1 146 ? 8.781 -21.75 -14.328 1 92.38 146 ASN B O 1
ATOM 6130 N N . MET B 1 147 ? 8.422 -19.594 -13.844 1 94.44 147 MET B N 1
ATOM 6131 C CA . MET B 1 147 ? 9.383 -19.609 -12.75 1 94.44 147 MET B CA 1
ATOM 6132 C C . MET B 1 147 ? 8.969 -20.609 -11.68 1 94.44 147 MET B C 1
ATOM 6134 O O . MET B 1 147 ? 9.812 -21.312 -11.109 1 94.44 147 MET B O 1
ATOM 6138 N N . ARG B 1 148 ? 7.746 -20.703 -11.414 1 95.31 148 ARG B N 1
ATOM 6139 C CA . ARG B 1 148 ? 7.25 -21.656 -10.438 1 95.31 148 ARG B CA 1
ATOM 6140 C C . ARG B 1 148 ? 7.504 -23.094 -10.898 1 95.31 148 ARG B C 1
ATOM 6142 O O . ARG B 1 148 ? 7.91 -23.938 -10.102 1 95.31 148 ARG B O 1
ATOM 6149 N N . TYR B 1 149 ? 7.234 -23.344 -12.211 1 95.38 149 TYR B N 1
ATOM 6150 C CA . TYR B 1 149 ? 7.465 -24.672 -12.742 1 95.38 149 TYR B CA 1
ATOM 6151 C C . TYR B 1 149 ? 8.93 -25.062 -12.625 1 95.38 149 TYR B C 1
ATOM 6153 O O . TYR B 1 149 ? 9.258 -26.219 -12.32 1 95.38 149 TYR B O 1
ATOM 6161 N N . ILE B 1 150 ? 9.727 -24.109 -12.859 1 95.88 150 ILE B N 1
ATOM 6162 C CA . ILE B 1 150 ? 11.164 -24.359 -12.719 1 95.88 150 ILE B CA 1
ATOM 6163 C C . ILE B 1 150 ? 11.5 -24.641 -11.258 1 95.88 150 ILE B C 1
ATOM 6165 O O . ILE B 1 150 ? 12.266 -25.562 -10.961 1 95.88 150 ILE B O 1
ATOM 6169 N N . LEU B 1 151 ? 10.914 -23.875 -10.391 1 97.44 151 LEU B N 1
ATOM 6170 C CA . LEU B 1 151 ? 11.141 -24.047 -8.961 1 97.44 151 LEU B CA 1
ATOM 6171 C C . LEU B 1 151 ? 10.688 -25.422 -8.5 1 97.44 151 LEU B C 1
ATOM 6173 O O . LEU B 1 151 ? 11.359 -26.078 -7.695 1 97.44 151 LEU B O 1
ATOM 6177 N N . GLU B 1 152 ? 9.617 -25.906 -9.023 1 97.56 152 GLU B N 1
ATOM 6178 C CA . GLU B 1 152 ? 9.094 -27.234 -8.688 1 97.56 152 GLU B CA 1
ATOM 6179 C C . GLU B 1 152 ? 10.109 -28.328 -9.016 1 97.56 152 GLU B C 1
ATOM 6181 O O . GLU B 1 152 ? 10.398 -29.172 -8.18 1 97.56 152 GLU B O 1
ATOM 6186 N N . GLY B 1 153 ? 10.578 -28.25 -10.211 1 96.62 153 GLY B N 1
ATOM 6187 C CA . GLY B 1 153 ? 11.586 -29.219 -10.609 1 96.62 153 GLY B CA 1
ATOM 6188 C C . GLY B 1 153 ? 12.875 -29.109 -9.812 1 96.62 153 GLY B C 1
ATOM 6189 O O . GLY B 1 153 ? 13.477 -30.125 -9.445 1 96.62 153 GLY B O 1
ATOM 6190 N N . ALA B 1 154 ? 13.234 -27.891 -9.508 1 97.75 154 ALA B N 1
ATOM 6191 C CA . ALA B 1 154 ? 14.477 -27.641 -8.773 1 97.75 154 ALA B CA 1
ATOM 6192 C C . ALA B 1 154 ? 14.391 -28.188 -7.352 1 97.75 154 ALA B C 1
ATOM 6194 O O . ALA B 1 154 ? 15.375 -28.719 -6.824 1 97.75 154 ALA B O 1
ATOM 6195 N N . LEU B 1 155 ? 13.281 -28.031 -6.723 1 98.44 155 LEU B N 1
ATOM 6196 C CA . LEU B 1 155 ? 13.102 -28.562 -5.371 1 98.44 155 LEU B CA 1
ATOM 6197 C C . LEU B 1 155 ? 13.227 -30.078 -5.352 1 98.44 155 LEU B C 1
ATOM 6199 O O . LEU B 1 155 ? 13.852 -30.641 -4.453 1 98.44 155 LEU B O 1
ATOM 6203 N N . MET B 1 156 ? 12.648 -30.719 -6.367 1 98.06 156 MET B N 1
ATOM 6204 C CA . MET B 1 156 ? 12.742 -32.188 -6.457 1 98.06 156 MET B CA 1
ATOM 6205 C C . MET B 1 156 ? 14.188 -32.625 -6.68 1 98.06 156 MET B C 1
ATOM 6207 O O . MET B 1 156 ? 14.656 -33.562 -6.043 1 98.06 156 MET B O 1
ATOM 6211 N N . GLN B 1 157 ? 14.875 -31.906 -7.559 1 97.12 157 GLN B N 1
ATOM 6212 C CA . GLN B 1 157 ? 16.266 -32.219 -7.844 1 97.12 157 GLN B CA 1
ATOM 6213 C C . GLN B 1 157 ? 17.125 -32.094 -6.594 1 97.12 157 GLN B C 1
ATOM 6215 O O . GLN B 1 157 ? 17.969 -32.938 -6.312 1 97.12 157 GLN B O 1
ATOM 6220 N N . ALA B 1 158 ? 16.922 -31.016 -5.887 1 98.5 158 ALA B N 1
ATOM 6221 C CA . ALA B 1 158 ? 17.688 -30.766 -4.668 1 98.5 158 ALA B CA 1
ATOM 6222 C C . ALA B 1 158 ? 17.375 -31.812 -3.607 1 98.5 158 ALA B C 1
ATOM 6224 O O . ALA B 1 158 ? 18.281 -32.312 -2.922 1 98.5 158 ALA B O 1
ATOM 6225 N N . GLN B 1 159 ? 16.172 -32.156 -3.471 1 98.06 159 GLN B N 1
ATOM 6226 C CA . GLN B 1 159 ? 15.742 -33.125 -2.473 1 98.06 159 GLN B CA 1
ATOM 6227 C C . GLN B 1 159 ? 16.344 -34.5 -2.76 1 98.06 159 GLN B C 1
ATOM 6229 O O . GLN B 1 159 ? 16.812 -35.188 -1.846 1 98.06 159 GLN B O 1
ATOM 6234 N N . LEU B 1 160 ? 16.328 -34.938 -4.012 1 97.88 160 LEU B N 1
ATOM 6235 C CA . LEU B 1 160 ? 16.828 -36.219 -4.414 1 97.88 160 LEU B CA 1
ATOM 6236 C C . LEU B 1 160 ? 18.312 -36.375 -4.082 1 97.88 160 LEU B C 1
ATOM 6238 O O . LEU B 1 160 ? 18.797 -37.469 -3.771 1 97.88 160 LEU B O 1
ATOM 6242 N N . LEU B 1 161 ? 19 -35.281 -4.113 1 98.12 161 LEU B N 1
ATOM 6243 C CA . LEU B 1 161 ? 20.438 -35.312 -3.852 1 98.12 161 LEU B CA 1
ATOM 6244 C C . LEU B 1 161 ? 20.734 -34.844 -2.428 1 98.12 161 LEU B C 1
ATOM 6246 O O . LEU B 1 161 ? 21.906 -34.781 -2.027 1 98.12 161 LEU B O 1
ATOM 6250 N N . ASN B 1 162 ? 19.719 -34.5 -1.629 1 98.19 162 ASN B N 1
ATOM 6251 C CA . ASN B 1 162 ? 19.859 -33.938 -0.291 1 98.19 162 ASN B CA 1
ATOM 6252 C C . ASN B 1 162 ? 20.797 -32.75 -0.283 1 98.19 162 ASN B C 1
ATOM 6254 O O . ASN B 1 162 ? 21.766 -32.719 0.483 1 98.19 162 ASN B O 1
ATOM 6258 N N . ARG B 1 163 ? 20.531 -31.812 -1.138 1 98.62 163 ARG B N 1
ATOM 6259 C CA . ARG B 1 163 ? 21.297 -30.578 -1.202 1 98.62 163 ARG B CA 1
ATOM 6260 C C . ARG B 1 163 ? 20.422 -29.375 -0.922 1 98.62 163 ARG B C 1
ATOM 6262 O O . ARG B 1 163 ? 19.203 -29.438 -1.064 1 98.62 163 ARG B O 1
ATOM 6269 N N . THR B 1 164 ? 21.031 -28.281 -0.453 1 98.56 164 THR B N 1
ATOM 6270 C CA . THR B 1 164 ? 20.312 -27.031 -0.212 1 98.56 164 THR B CA 1
ATOM 6271 C C . THR B 1 164 ? 20.188 -26.219 -1.499 1 98.56 164 THR B C 1
ATOM 6273 O O . THR B 1 164 ? 21.188 -25.75 -2.039 1 98.56 164 THR B O 1
ATOM 6276 N N . LEU B 1 165 ? 19.016 -26.031 -1.955 1 98.75 165 LEU B N 1
ATOM 6277 C CA . LEU B 1 165 ? 18.75 -25.312 -3.201 1 98.75 165 LEU B CA 1
ATOM 6278 C C . LEU B 1 165 ? 18.938 -23.812 -3.014 1 98.75 165 LEU B C 1
ATOM 6280 O O . LEU B 1 165 ? 18.5 -23.25 -2.002 1 98.75 165 LEU B O 1
ATOM 6284 N N . ILE B 1 166 ? 19.578 -23.156 -3.963 1 98.06 166 ILE B N 1
ATOM 6285 C CA . ILE B 1 166 ? 19.656 -21.703 -3.982 1 98.06 166 ILE B CA 1
ATOM 6286 C C . ILE B 1 166 ? 18.656 -21.156 -5.004 1 98.06 166 ILE B C 1
ATOM 6288 O O . ILE B 1 166 ? 18.719 -21.516 -6.184 1 98.06 166 ILE B O 1
ATOM 6292 N N . ILE B 1 167 ? 17.75 -20.344 -4.555 1 98.06 167 ILE B N 1
ATOM 6293 C CA . ILE B 1 167 ? 16.781 -19.75 -5.465 1 98.06 167 ILE B CA 1
ATOM 6294 C C . ILE B 1 167 ? 17.031 -18.234 -5.555 1 98.06 167 ILE B C 1
ATOM 6296 O O . ILE B 1 167 ? 17.688 -17.656 -4.695 1 98.06 167 ILE B O 1
ATOM 6300 N N . PRO B 1 168 ? 16.531 -17.594 -6.602 1 96.88 168 PRO B N 1
ATOM 6301 C CA . PRO B 1 168 ? 16.703 -16.141 -6.719 1 96.88 168 PRO B CA 1
ATOM 6302 C C . PRO B 1 168 ? 16.047 -15.375 -5.578 1 96.88 168 PRO B C 1
ATOM 6304 O O . PRO B 1 168 ? 15.039 -15.812 -5.031 1 96.88 168 PRO B O 1
ATOM 6307 N N . SER B 1 169 ? 16.656 -14.227 -5.266 1 95.5 169 SER B N 1
ATOM 6308 C CA . SER B 1 169 ? 16.109 -13.375 -4.219 1 95.5 169 SER B CA 1
ATOM 6309 C C . SER B 1 169 ? 14.922 -12.578 -4.727 1 95.5 169 SER B C 1
ATOM 6311 O O . SER B 1 169 ? 14.125 -12.062 -3.936 1 95.5 169 SER B O 1
ATOM 6313 N N . PHE B 1 170 ? 14.875 -12.445 -6.051 1 94.88 170 PHE B N 1
ATOM 6314 C CA . PHE B 1 170 ? 13.797 -11.664 -6.641 1 94.88 170 PHE B CA 1
ATOM 6315 C C . PHE B 1 170 ? 13.359 -12.266 -7.973 1 94.88 170 PHE B C 1
ATOM 6317 O O . PHE B 1 170 ? 14.039 -13.133 -8.523 1 94.88 170 PHE B O 1
ATOM 6324 N N . VAL B 1 171 ? 12.188 -11.938 -8.406 1 96.56 171 VAL B N 1
ATOM 6325 C CA . VAL B 1 171 ? 11.664 -12.211 -9.734 1 96.56 171 VAL B CA 1
ATOM 6326 C C . VAL B 1 171 ? 11.18 -10.914 -10.383 1 96.56 171 VAL B C 1
ATOM 6328 O O . VAL B 1 171 ? 11.281 -9.844 -9.781 1 96.56 171 VAL B O 1
ATOM 6331 N N . TYR B 1 172 ? 10.773 -11 -11.641 1 96.5 172 TYR B N 1
ATOM 6332 C CA . TYR B 1 172 ? 10.344 -9.797 -12.344 1 96.5 172 TYR B CA 1
ATOM 6333 C C . TYR B 1 172 ? 8.844 -9.812 -12.586 1 96.5 172 TYR B C 1
ATOM 6335 O O . TYR B 1 172 ? 8.297 -10.82 -13.062 1 96.5 172 TYR B O 1
ATOM 6343 N N . ALA B 1 173 ? 8.18 -8.75 -12.141 1 95.88 173 ALA B N 1
ATOM 6344 C CA . ALA B 1 173 ? 6.816 -8.531 -12.617 1 95.88 173 ALA B CA 1
ATOM 6345 C C . ALA B 1 173 ? 6.816 -7.949 -14.023 1 95.88 173 ALA B C 1
ATOM 6347 O O . ALA B 1 173 ? 7.543 -6.992 -14.312 1 95.88 173 ALA B O 1
ATOM 6348 N N . ARG B 1 174 ? 5.996 -8.445 -14.836 1 90.5 174 ARG B N 1
ATOM 6349 C CA . ARG B 1 174 ? 6.07 -8.141 -16.266 1 90.5 174 ARG B CA 1
ATOM 6350 C C . ARG B 1 174 ? 5.355 -6.832 -16.578 1 90.5 174 ARG B C 1
ATOM 6352 O O . ARG B 1 174 ? 5.629 -6.203 -17.594 1 90.5 174 ARG B O 1
ATOM 6359 N N . ALA B 1 175 ? 4.398 -6.48 -15.727 1 92.25 175 ALA B N 1
ATOM 6360 C CA . ALA B 1 175 ? 3.641 -5.273 -16.062 1 92.25 175 ALA B CA 1
ATOM 6361 C C . ALA B 1 175 ? 3.078 -4.617 -14.797 1 92.25 175 ALA B C 1
ATOM 6363 O O . ALA B 1 175 ? 2.947 -5.262 -13.758 1 92.25 175 ALA B O 1
ATOM 6364 N N . CYS B 1 176 ? 2.83 -3.303 -14.969 1 93.69 176 CYS B N 1
ATOM 6365 C CA . CYS B 1 176 ? 2.125 -2.5 -13.977 1 93.69 176 CYS B CA 1
ATOM 6366 C C . CYS B 1 176 ? 0.636 -2.428 -14.289 1 93.69 176 CYS B C 1
ATOM 6368 O O . CYS B 1 176 ? 0.246 -2.367 -15.461 1 93.69 176 CYS B O 1
ATOM 6370 N N . GLU B 1 177 ? -0.213 -2.584 -13.211 1 92.62 177 GLU B N 1
ATOM 6371 C CA . GLU B 1 177 ? -1.65 -2.398 -13.383 1 92.62 177 GLU B CA 1
ATOM 6372 C C . GLU B 1 177 ? -1.97 -0.987 -13.867 1 92.62 177 GLU B C 1
ATOM 6374 O O . GLU B 1 177 ? -2.986 -0.767 -14.531 1 92.62 177 GLU B O 1
ATOM 6379 N N . PHE B 1 178 ? -1.123 -0.039 -13.602 1 93.12 178 PHE B N 1
ATOM 6380 C CA . PHE B 1 178 ? -1.229 1.378 -13.93 1 93.12 178 PHE B CA 1
ATOM 6381 C C . PHE B 1 178 ? -0.084 1.811 -14.836 1 93.12 178 PHE B C 1
ATOM 6383 O O . PHE B 1 178 ? 0.654 0.971 -15.359 1 93.12 178 PHE B O 1
ATOM 6390 N N . PRO B 1 179 ? -0.058 3.109 -15.172 1 90.56 179 PRO B N 1
ATOM 6391 C CA . PRO B 1 179 ? 1.144 3.566 -15.875 1 90.56 179 PRO B CA 1
ATOM 6392 C C . PRO B 1 179 ? 2.428 3.254 -15.117 1 90.56 179 PRO B C 1
ATOM 6394 O O . PRO B 1 179 ? 2.441 3.279 -13.883 1 90.56 179 PRO B O 1
ATOM 6397 N N . ASN B 1 180 ? 3.488 2.951 -15.883 1 93.38 180 ASN B N 1
ATOM 6398 C CA . ASN B 1 180 ? 4.723 2.412 -15.328 1 93.38 180 ASN B CA 1
ATOM 6399 C C . ASN B 1 180 ? 5.281 3.311 -14.227 1 93.38 180 ASN B C 1
ATOM 6401 O O . ASN B 1 180 ? 5.926 2.828 -13.289 1 93.38 180 ASN B O 1
ATOM 6405 N N . ASP B 1 181 ? 4.992 4.613 -14.312 1 91.06 181 ASP B N 1
ATOM 6406 C CA . ASP B 1 181 ? 5.562 5.547 -13.352 1 91.06 181 ASP B CA 1
ATOM 6407 C C . ASP B 1 181 ? 4.992 5.312 -11.953 1 91.06 181 ASP B C 1
ATOM 6409 O O . ASP B 1 181 ? 5.66 5.578 -10.953 1 91.06 181 ASP B O 1
ATOM 6413 N N . VAL B 1 182 ? 3.779 4.801 -11.875 1 93.88 182 VAL B N 1
ATOM 6414 C CA . VAL B 1 182 ? 3.168 4.48 -10.586 1 93.88 182 VAL B CA 1
ATOM 6415 C C . VAL B 1 182 ? 3.943 3.35 -9.914 1 93.88 182 VAL B C 1
ATOM 6417 O O . VAL B 1 182 ? 4.395 3.49 -8.773 1 93.88 182 VAL B O 1
ATOM 6420 N N . CYS B 1 183 ? 4.152 2.285 -10.672 1 95.5 183 CYS B N 1
ATOM 6421 C CA . CYS B 1 183 ? 4.82 1.102 -10.141 1 95.5 183 CYS B CA 1
ATOM 6422 C C . CYS B 1 183 ? 6.297 1.381 -9.883 1 95.5 183 CYS B C 1
ATOM 6424 O O . CYS B 1 183 ? 6.879 0.833 -8.945 1 95.5 183 CYS B O 1
ATOM 6426 N N . ALA B 1 184 ? 6.832 2.268 -10.672 1 94.25 184 ALA B N 1
ATOM 6427 C CA . ALA B 1 184 ? 8.25 2.594 -10.555 1 94.25 184 ALA B CA 1
ATOM 6428 C C . ALA B 1 184 ? 8.547 3.281 -9.227 1 94.25 184 ALA B C 1
ATOM 6430 O O . ALA B 1 184 ? 9.695 3.305 -8.773 1 94.25 184 ALA B O 1
ATOM 6431 N N . LYS B 1 185 ? 7.559 3.836 -8.562 1 93.31 185 LYS B N 1
ATOM 6432 C CA . LYS B 1 185 ? 7.746 4.477 -7.262 1 93.31 185 LYS B CA 1
ATOM 6433 C C . LYS B 1 185 ? 7.809 3.445 -6.141 1 93.31 185 LYS B C 1
ATOM 6435 O O . LYS B 1 185 ? 8.234 3.754 -5.027 1 93.31 185 LYS B O 1
ATOM 6440 N N . TYR B 1 186 ? 7.406 2.191 -6.426 1 94.12 186 TYR B N 1
ATOM 6441 C CA . TYR B 1 186 ? 7.293 1.188 -5.371 1 94.12 186 TYR B CA 1
ATOM 6442 C C . TYR B 1 186 ? 8.266 0.038 -5.609 1 94.12 186 TYR B C 1
ATOM 6444 O O . TYR B 1 186 ? 8.523 -0.761 -4.707 1 94.12 186 TYR B O 1
ATOM 6452 N N . ALA B 1 187 ? 8.773 -0.103 -6.812 1 93.94 187 ALA B N 1
ATOM 6453 C CA . ALA B 1 187 ? 9.719 -1.161 -7.152 1 93.94 187 ALA B CA 1
ATOM 6454 C C . ALA B 1 187 ? 10.703 -0.696 -8.219 1 93.94 187 ALA B C 1
ATOM 6456 O O . ALA B 1 187 ? 10.367 0.149 -9.055 1 93.94 187 ALA B O 1
ATOM 6457 N N . LYS B 1 188 ? 11.891 -1.277 -8.141 1 93.38 188 LYS B N 1
ATOM 6458 C CA . LYS B 1 188 ? 12.891 -0.953 -9.148 1 93.38 188 LYS B CA 1
ATOM 6459 C C . LYS B 1 188 ? 12.414 -1.354 -10.547 1 93.38 188 LYS B C 1
ATOM 6461 O O . LYS B 1 188 ? 12.039 -2.508 -10.773 1 93.38 188 LYS B O 1
ATOM 6466 N N . MET B 1 189 ? 12.32 -0.374 -11.422 1 95.12 189 MET B N 1
ATOM 6467 C CA . MET B 1 189 ? 11.938 -0.606 -12.812 1 95.12 189 MET B CA 1
ATOM 6468 C C . MET B 1 189 ? 13.164 -0.791 -13.688 1 95.12 189 MET B C 1
ATOM 6470 O O . MET B 1 189 ? 14.133 -0.035 -13.578 1 95.12 189 MET B O 1
ATOM 6474 N N . VAL B 1 190 ? 13.148 -1.847 -14.523 1 94.06 190 VAL B N 1
ATOM 6475 C CA . VAL B 1 190 ? 14.289 -2.129 -15.391 1 94.06 190 VAL B CA 1
ATOM 6476 C C . VAL B 1 190 ? 13.805 -2.342 -16.828 1 94.06 190 VAL B C 1
ATOM 6478 O O . VAL B 1 190 ? 12.648 -2.713 -17.047 1 94.06 190 VAL B O 1
ATOM 6481 N N . ASN B 1 191 ? 14.695 -2.014 -17.75 1 94.56 191 ASN B N 1
ATOM 6482 C CA . ASN B 1 191 ? 14.469 -2.408 -19.141 1 94.56 191 ASN B CA 1
ATOM 6483 C C . ASN B 1 191 ? 14.836 -3.873 -19.375 1 94.56 191 ASN B C 1
ATOM 6485 O O . ASN B 1 191 ? 15.961 -4.289 -19.094 1 94.56 191 ASN B O 1
ATOM 6489 N N . LYS B 1 192 ? 13.961 -4.672 -19.859 1 94.12 192 LYS B N 1
ATOM 6490 C CA . LYS B 1 192 ? 14.141 -6.109 -20.047 1 94.12 192 LYS B CA 1
ATOM 6491 C C . LYS B 1 192 ? 15.398 -6.406 -20.859 1 94.12 192 LYS B C 1
ATOM 6493 O O . LYS B 1 192 ? 16.141 -7.336 -20.547 1 94.12 192 LYS B O 1
ATOM 6498 N N . ASN B 1 193 ? 15.586 -5.621 -21.875 1 92.12 193 ASN B N 1
ATOM 6499 C CA . ASN B 1 193 ? 16.75 -5.871 -22.734 1 92.12 193 ASN B CA 1
ATOM 6500 C C . ASN B 1 193 ? 18.047 -5.703 -21.953 1 92.12 193 ASN B C 1
ATOM 6502 O O . ASN B 1 193 ? 18.969 -6.516 -22.094 1 92.12 193 ASN B O 1
ATOM 6506 N N . ASP B 1 194 ? 18.094 -4.738 -21.156 1 90.81 194 ASP B N 1
ATOM 6507 C CA . ASP B 1 194 ? 19.281 -4.48 -20.344 1 90.81 194 ASP B CA 1
ATOM 6508 C C . ASP B 1 194 ? 19.438 -5.52 -19.234 1 90.81 194 ASP B C 1
ATOM 6510 O O . ASP B 1 194 ? 20.516 -6.043 -19.016 1 90.81 194 ASP B O 1
ATOM 6514 N N . ALA B 1 195 ? 18.359 -5.824 -18.625 1 92.56 195 ALA B N 1
ATOM 6515 C CA . ALA B 1 195 ? 18.391 -6.715 -17.469 1 92.56 195 ALA B CA 1
ATOM 6516 C C . ALA B 1 195 ? 18.719 -8.141 -17.875 1 92.56 195 ALA B C 1
ATOM 6518 O O . ALA B 1 195 ? 19.406 -8.859 -17.156 1 92.56 195 ALA B O 1
ATOM 6519 N N . PHE B 1 196 ? 18.25 -8.516 -19.062 1 93.62 196 PHE B N 1
ATOM 6520 C CA . PHE B 1 196 ? 18.359 -9.914 -19.453 1 93.62 196 PHE B CA 1
ATOM 6521 C C . PHE B 1 196 ? 19.438 -10.078 -20.531 1 93.62 196 PHE B C 1
ATOM 6523 O O . PHE B 1 196 ? 19.578 -11.148 -21.125 1 93.62 196 PHE B O 1
ATOM 6530 N N . TYR B 1 197 ? 20.141 -9.055 -20.75 1 90.12 197 TYR B N 1
ATOM 6531 C CA . TYR B 1 197 ? 21.203 -9.062 -21.75 1 90.12 197 TYR B CA 1
ATOM 6532 C C . TYR B 1 197 ? 20.719 -9.617 -23.078 1 90.12 197 TYR B C 1
ATOM 6534 O O . TYR B 1 197 ? 21.312 -10.547 -23.625 1 90.12 197 TYR B O 1
ATOM 6542 N N . SER B 1 198 ? 19.594 -9.039 -23.453 1 90.25 198 SER B N 1
ATOM 6543 C CA . SER B 1 198 ? 18.938 -9.492 -24.672 1 90.25 198 SER B CA 1
ATOM 6544 C C . SER B 1 198 ? 18.375 -8.312 -25.469 1 90.25 198 SER B C 1
ATOM 6546 O O . SER B 1 198 ? 18.312 -7.191 -24.969 1 90.25 198 SER B O 1
ATOM 6548 N N . THR B 1 199 ? 18.078 -8.469 -26.766 1 88.94 199 THR B N 1
ATOM 6549 C CA . THR B 1 199 ? 17.422 -7.461 -27.594 1 88.94 199 THR B CA 1
ATOM 6550 C C . THR B 1 199 ? 16.016 -7.922 -28.016 1 88.94 199 THR B C 1
ATOM 6552 O O . THR B 1 199 ? 15.406 -7.344 -28.906 1 88.94 199 THR B O 1
ATOM 6555 N N . GLU B 1 200 ? 15.609 -8.906 -27.344 1 87.62 200 GLU B N 1
ATOM 6556 C CA . GLU B 1 200 ? 14.359 -9.57 -27.734 1 87.62 200 GLU B CA 1
ATOM 6557 C C . GLU B 1 200 ? 13.188 -8.594 -27.719 1 87.62 200 GLU B C 1
ATOM 6559 O O . GLU B 1 200 ? 12.281 -8.695 -28.531 1 87.62 200 GLU B O 1
ATOM 6564 N N . TRP B 1 201 ? 13.234 -7.625 -26.844 1 89.25 201 TRP B N 1
ATOM 6565 C CA . TRP B 1 201 ? 12.086 -6.742 -26.672 1 89.25 201 TRP B CA 1
ATOM 6566 C C . TRP B 1 201 ? 12.359 -5.359 -27.25 1 89.25 201 TRP B C 1
ATOM 6568 O O . TRP B 1 201 ? 11.555 -4.441 -27.094 1 89.25 201 TRP B O 1
ATOM 6578 N N . SER B 1 202 ? 13.359 -5.238 -28 1 89.38 202 SER B N 1
ATOM 6579 C CA . SER B 1 202 ? 13.812 -3.928 -28.453 1 89.38 202 SER B CA 1
ATOM 6580 C C . SER B 1 202 ? 12.82 -3.311 -29.438 1 89.38 202 SER B C 1
ATOM 6582 O O . SER B 1 202 ? 12.742 -2.086 -29.562 1 89.38 202 SER B O 1
ATOM 6584 N N . SER B 1 203 ? 12.047 -4.215 -30.078 1 87.56 203 SER B N 1
ATOM 6585 C CA . SER B 1 203 ? 11.117 -3.709 -31.078 1 87.56 203 SER B CA 1
ATOM 6586 C C . SER B 1 203 ? 9.797 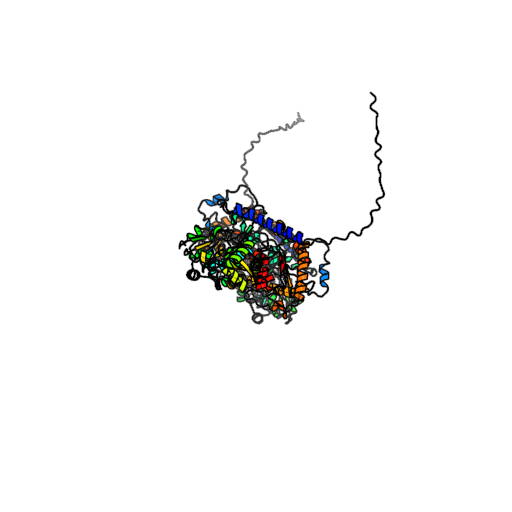-3.287 -30.438 1 87.56 203 SER B C 1
ATOM 6588 O O . SER B 1 203 ? 8.953 -2.662 -31.094 1 87.56 203 SER B O 1
ATOM 6590 N N . TRP B 1 204 ? 9.617 -3.57 -29.188 1 87.19 204 TRP B N 1
ATOM 6591 C CA . TRP B 1 204 ? 8.383 -3.209 -28.5 1 87.19 204 TRP B CA 1
ATOM 6592 C C . TRP B 1 204 ? 8.383 -1.731 -28.125 1 87.19 204 TRP B C 1
ATOM 6594 O O . TRP B 1 204 ? 9.445 -1.104 -28.047 1 87.19 204 TRP B O 1
ATOM 6604 N N . PRO B 1 205 ? 7.137 -1.212 -27.953 1 87.19 205 PRO B N 1
ATOM 6605 C CA . PRO B 1 205 ? 7.098 0.133 -27.375 1 87.19 205 PRO B CA 1
ATOM 6606 C C . PRO B 1 205 ? 7.832 0.221 -26.047 1 87.19 205 PRO B C 1
ATOM 6608 O O . PRO B 1 205 ? 7.793 -0.723 -25.25 1 87.19 205 PRO B O 1
ATOM 6611 N N . ILE B 1 206 ? 8.492 1.312 -25.859 1 90.12 206 ILE B N 1
ATOM 6612 C CA . ILE B 1 206 ? 9.383 1.485 -24.719 1 90.12 206 ILE B CA 1
ATOM 6613 C C . ILE B 1 206 ? 8.648 1.147 -23.438 1 90.12 206 ILE B C 1
ATOM 6615 O O . ILE B 1 206 ? 9.234 0.576 -22.516 1 90.12 206 ILE B O 1
ATOM 6619 N N . GLU B 1 207 ? 7.379 1.469 -23.328 1 88.25 207 GLU B N 1
ATOM 6620 C CA . GLU B 1 207 ? 6.602 1.229 -22.109 1 88.25 207 GLU B CA 1
ATOM 6621 C C . GLU B 1 207 ? 6.434 -0.265 -21.844 1 88.25 207 GLU B C 1
ATOM 6623 O O . GLU B 1 207 ? 6.289 -0.687 -20.703 1 88.25 207 GLU B O 1
ATOM 6628 N N . LYS B 1 208 ? 6.535 -1.062 -22.891 1 89.44 208 LYS B N 1
ATOM 6629 C CA . LYS B 1 208 ? 6.324 -2.502 -22.766 1 89.44 208 LYS B CA 1
ATOM 6630 C C . LYS B 1 208 ? 7.652 -3.238 -22.609 1 89.44 208 LYS B C 1
ATOM 6632 O O . LYS B 1 208 ? 7.672 -4.453 -22.391 1 89.44 208 LYS B O 1
ATOM 6637 N N . GLN B 1 209 ? 8.734 -2.475 -22.672 1 92.69 209 GLN B N 1
ATOM 6638 C CA . GLN B 1 209 ? 10.055 -3.07 -22.484 1 92.69 209 GLN B CA 1
ATOM 6639 C C . GLN B 1 209 ? 10.445 -3.1 -21.016 1 92.69 209 GLN B C 1
ATOM 6641 O O . GLN B 1 209 ? 11.508 -3.611 -20.656 1 92.69 209 GLN B O 1
ATOM 6646 N N . MET B 1 210 ? 9.531 -2.57 -20.188 1 94.62 210 MET B N 1
ATOM 6647 C CA . MET B 1 210 ? 9.891 -2.41 -18.781 1 94.62 210 MET B CA 1
ATOM 6648 C C . MET B 1 210 ? 9.43 -3.611 -17.969 1 94.62 210 MET B C 1
ATOM 6650 O O . MET B 1 210 ? 8.469 -4.285 -18.328 1 94.62 210 MET B O 1
ATOM 6654 N N . SER B 1 211 ? 10.156 -3.928 -16.922 1 95.75 211 SER B N 1
ATOM 6655 C CA . SER B 1 211 ? 9.828 -4.914 -15.891 1 95.75 211 SER B CA 1
ATOM 6656 C C . SER B 1 211 ? 10.148 -4.391 -14.5 1 95.75 211 SER B C 1
ATOM 6658 O O . SER B 1 211 ? 10.789 -3.344 -14.352 1 95.75 211 SER B O 1
ATOM 6660 N N . PHE B 1 212 ? 9.617 -5.004 -13.484 1 96 212 PHE B N 1
ATOM 6661 C CA . PHE B 1 212 ? 9.758 -4.508 -12.117 1 96 212 PHE B CA 1
ATOM 6662 C C . PHE B 1 212 ? 10.312 -5.594 -11.203 1 96 212 PHE B C 1
ATOM 6664 O O . PHE B 1 212 ? 9.828 -6.727 -11.219 1 96 212 PHE B O 1
ATOM 6671 N N . VAL B 1 213 ? 11.32 -5.266 -10.406 1 95.19 213 VAL B N 1
ATOM 6672 C CA . VAL B 1 213 ? 11.945 -6.207 -9.484 1 95.19 213 VAL B CA 1
ATOM 6673 C C . VAL B 1 213 ? 11.07 -6.375 -8.25 1 95.19 213 VAL B C 1
ATOM 6675 O O . VAL B 1 213 ? 10.812 -5.414 -7.52 1 95.19 213 VAL B O 1
ATOM 6678 N N . ILE B 1 214 ? 10.578 -7.562 -8.055 1 94.88 214 ILE B N 1
ATOM 6679 C CA . ILE B 1 214 ? 9.781 -7.844 -6.863 1 94.88 214 ILE B CA 1
ATOM 6680 C C . ILE B 1 214 ? 10.438 -8.961 -6.055 1 94.88 214 ILE B C 1
ATOM 6682 O O . ILE B 1 214 ? 10.969 -9.922 -6.625 1 94.88 214 ILE B O 1
ATOM 6686 N N . PRO B 1 215 ? 10.383 -8.867 -4.742 1 93.06 215 PRO B N 1
ATOM 6687 C CA . PRO B 1 215 ? 11 -9.906 -3.91 1 93.06 215 PRO B CA 1
ATOM 6688 C C . PRO B 1 215 ? 10.328 -11.273 -4.074 1 93.06 215 PRO B C 1
ATOM 6690 O O . PRO B 1 215 ? 9.102 -11.344 -4.195 1 93.06 215 PRO B O 1
ATOM 6693 N N . MET B 1 216 ? 11.102 -12.305 -4 1 95.06 216 MET B N 1
ATOM 6694 C CA . MET B 1 216 ? 10.617 -13.68 -4.129 1 95.06 216 MET B CA 1
ATOM 6695 C C . MET B 1 216 ? 9.539 -13.977 -3.088 1 95.06 216 MET B C 1
ATOM 6697 O O . MET B 1 216 ? 8.594 -14.711 -3.359 1 95.06 216 MET B O 1
ATOM 6701 N N . GLU B 1 217 ? 9.609 -13.32 -2 1 93.44 217 GLU B N 1
ATOM 6702 C CA . GLU B 1 217 ? 8.711 -13.578 -0.877 1 93.44 217 GLU B CA 1
ATOM 6703 C C . GLU B 1 217 ? 7.293 -13.109 -1.188 1 93.44 217 GLU B C 1
ATOM 6705 O O . GLU B 1 217 ? 6.344 -13.492 -0.5 1 93.44 217 GLU B O 1
ATOM 6710 N N . MET B 1 218 ? 7.227 -12.336 -2.236 1 94.75 218 MET B N 1
ATOM 6711 C CA . MET B 1 218 ? 5.895 -11.883 -2.633 1 94.75 218 MET B CA 1
ATOM 6712 C C . MET B 1 218 ? 5.176 -12.953 -3.449 1 94.75 218 MET B C 1
ATOM 6714 O O . MET B 1 218 ? 3.959 -12.891 -3.631 1 94.75 218 MET B O 1
ATOM 6718 N N . MET B 1 219 ? 5.945 -13.914 -3.875 1 96.62 219 MET B N 1
ATOM 6719 C CA . MET B 1 219 ? 5.367 -14.898 -4.785 1 96.62 219 MET B CA 1
ATOM 6720 C C . MET B 1 219 ? 5.191 -16.25 -4.094 1 96.62 219 MET B C 1
ATOM 6722 O O . MET B 1 219 ? 4.336 -17.047 -4.48 1 96.62 219 MET B O 1
ATOM 6726 N N . ILE B 1 220 ? 5.969 -16.531 -3.074 1 97 220 ILE B N 1
ATOM 6727 C CA . ILE B 1 220 ? 5.855 -17.812 -2.396 1 97 220 ILE B CA 1
ATOM 6728 C C . ILE B 1 220 ? 5.891 -17.609 -0.885 1 97 220 ILE B C 1
ATOM 6730 O O . ILE B 1 220 ? 6.5 -16.656 -0.397 1 97 220 ILE B O 1
ATOM 6734 N N . ASP B 1 221 ? 5.219 -18.469 -0.132 1 95.75 221 ASP B N 1
ATOM 6735 C CA . ASP B 1 221 ? 5.289 -18.516 1.325 1 95.75 221 ASP B CA 1
ATOM 6736 C C . ASP B 1 221 ? 6.555 -19.234 1.79 1 95.75 221 ASP B C 1
ATOM 6738 O O . ASP B 1 221 ? 6.527 -20.438 2.078 1 95.75 221 ASP B O 1
ATOM 6742 N N . VAL B 1 222 ? 7.605 -18.5 1.97 1 94.19 222 VAL B N 1
ATOM 6743 C CA . VAL B 1 222 ? 8.945 -19.031 2.207 1 94.19 222 VAL B CA 1
ATOM 6744 C C . VAL B 1 222 ? 8.961 -19.812 3.516 1 94.19 222 VAL B C 1
ATOM 6746 O O . VAL B 1 222 ? 9.422 -20.969 3.553 1 94.19 222 VAL B O 1
ATOM 6749 N N . PRO B 1 223 ? 8.367 -19.312 4.621 1 92.06 223 PRO B N 1
ATOM 6750 C CA . PRO B 1 223 ? 8.375 -20.094 5.855 1 92.06 223 PRO B CA 1
ATOM 6751 C C . PRO B 1 223 ? 7.648 -21.438 5.707 1 92.06 223 PRO B C 1
ATOM 6753 O O . PRO B 1 223 ? 8.102 -22.453 6.23 1 92.06 223 PRO B O 1
ATOM 6756 N N . HIS B 1 224 ? 6.59 -21.406 4.984 1 94.31 224 HIS B N 1
ATOM 6757 C CA . HIS B 1 224 ? 5.84 -22.641 4.781 1 94.31 224 HIS B CA 1
ATOM 6758 C C . HIS B 1 224 ? 6.66 -23.656 3.992 1 94.31 224 HIS B C 1
ATOM 6760 O O . HIS B 1 224 ? 6.723 -24.844 4.367 1 94.31 224 HIS B O 1
ATOM 6766 N N . LEU B 1 225 ? 7.246 -23.219 2.928 1 96.75 225 LEU B N 1
ATOM 6767 C CA . LEU B 1 225 ? 7.992 -24.125 2.047 1 96.75 225 LEU B CA 1
ATOM 6768 C C . LEU B 1 225 ? 9.219 -24.688 2.758 1 96.75 225 LEU B C 1
ATOM 6770 O O . LEU B 1 225 ? 9.602 -25.828 2.516 1 96.75 225 LEU B O 1
ATOM 6774 N N . ARG B 1 226 ? 9.773 -23.984 3.682 1 95.12 226 ARG B N 1
ATOM 6775 C CA . ARG B 1 226 ? 10.992 -24.375 4.379 1 95.12 226 ARG B CA 1
ATOM 6776 C C . ARG B 1 226 ? 10.703 -25.469 5.41 1 95.12 226 ARG B C 1
ATOM 6778 O O . ARG B 1 226 ? 11.625 -26.094 5.93 1 95.12 226 ARG B O 1
ATOM 6785 N N . LYS B 1 227 ? 9.461 -25.719 5.711 1 93.5 227 LYS B N 1
ATOM 6786 C CA . LYS B 1 227 ? 9.117 -26.812 6.609 1 93.5 227 LYS B CA 1
ATOM 6787 C C . LYS B 1 227 ? 9.414 -28.172 5.973 1 93.5 227 LYS B C 1
ATOM 6789 O O . LYS B 1 227 ? 9.688 -29.141 6.676 1 93.5 227 LYS B O 1
ATOM 6794 N N . THR B 1 228 ? 9.398 -28.156 4.633 1 95.5 228 THR B N 1
ATOM 6795 C CA . THR B 1 228 ? 9.508 -29.438 3.961 1 95.5 228 THR B CA 1
ATOM 6796 C C . THR B 1 228 ? 10.742 -29.484 3.061 1 95.5 228 THR B C 1
ATOM 6798 O O . THR B 1 228 ? 11.234 -30.562 2.719 1 95.5 228 THR B O 1
ATOM 6801 N N . HIS B 1 229 ? 11.203 -28.328 2.688 1 97.69 229 HIS B N 1
ATOM 6802 C CA . HIS B 1 229 ? 12.305 -28.297 1.729 1 97.69 229 HIS B CA 1
ATOM 6803 C C . HIS B 1 229 ? 13.453 -27.438 2.238 1 97.69 229 HIS B C 1
ATOM 6805 O O . HIS B 1 229 ? 13.234 -26.438 2.93 1 97.69 229 HIS B O 1
ATOM 6811 N N . LYS B 1 230 ? 14.633 -27.828 1.884 1 97.88 230 LYS B N 1
ATOM 6812 C CA . LYS B 1 230 ? 15.844 -27.109 2.258 1 97.88 230 LYS B CA 1
ATOM 6813 C C . LYS B 1 230 ? 16.328 -26.203 1.118 1 97.88 230 LYS B C 1
ATOM 6815 O O . LYS B 1 230 ? 16.844 -26.703 0.114 1 97.88 230 LYS B O 1
ATOM 6820 N N . PHE B 1 231 ? 16.172 -24.922 1.278 1 97.69 231 PHE B N 1
ATOM 6821 C CA . PHE B 1 231 ? 16.625 -23.984 0.264 1 97.69 231 PHE B CA 1
ATOM 6822 C C . PHE B 1 231 ? 16.953 -22.641 0.891 1 97.69 231 PHE B C 1
ATOM 6824 O O . PHE B 1 231 ? 16.594 -22.375 2.039 1 97.69 231 PHE B O 1
ATOM 6831 N N . MET B 1 232 ? 17.703 -21.891 0.119 1 95.75 232 MET B N 1
ATOM 6832 C CA . MET B 1 232 ? 18.062 -20.547 0.522 1 95.75 232 MET B CA 1
ATOM 6833 C C . MET B 1 232 ? 17.906 -19.562 -0.643 1 95.75 232 MET B C 1
ATOM 6835 O O . MET B 1 232 ? 18.031 -19.969 -1.805 1 95.75 232 MET B O 1
ATOM 6839 N N . MET B 1 233 ? 17.594 -18.359 -0.268 1 95.44 233 MET B N 1
ATOM 6840 C CA . MET B 1 233 ? 17.641 -17.297 -1.28 1 95.44 233 MET B CA 1
ATOM 6841 C C . MET B 1 233 ? 19.094 -16.922 -1.596 1 95.44 233 MET B C 1
ATOM 6843 O O . MET B 1 233 ? 19.969 -17.047 -0.741 1 95.44 233 MET B O 1
ATOM 6847 N N . LEU B 1 234 ? 19.281 -16.453 -2.795 1 96.38 234 LEU B N 1
ATOM 6848 C CA . LEU B 1 234 ? 20.625 -16.062 -3.178 1 96.38 234 LEU B CA 1
ATOM 6849 C C . LEU B 1 234 ? 21.156 -14.977 -2.25 1 96.38 234 LEU B C 1
ATOM 6851 O O . LEU B 1 234 ? 22.359 -14.953 -1.942 1 96.38 234 LEU B O 1
ATOM 6855 N N . SER B 1 235 ? 20.312 -14.062 -1.81 1 92.88 235 SER B N 1
ATOM 6856 C CA . SER B 1 235 ? 20.734 -13.031 -0.865 1 92.88 235 SER B CA 1
ATOM 6857 C C . SER B 1 235 ? 21.219 -13.641 0.445 1 92.88 235 SER B C 1
ATOM 6859 O O . SER B 1 235 ? 22.156 -13.133 1.063 1 92.88 235 SER B O 1
ATOM 6861 N N . GLU B 1 236 ? 20.594 -14.727 0.873 1 92.5 236 GLU B N 1
ATOM 6862 C CA . GLU B 1 236 ? 21 -15.43 2.084 1 92.5 236 GLU B CA 1
ATOM 6863 C C . GLU B 1 236 ? 22.344 -16.141 1.886 1 92.5 236 GLU B C 1
ATOM 6865 O O . GLU B 1 236 ? 23.188 -16.141 2.783 1 92.5 236 GLU B O 1
ATOM 6870 N N . TYR B 1 237 ? 22.516 -16.75 0.734 1 95.12 237 TYR B N 1
ATOM 6871 C CA . TYR B 1 237 ? 23.797 -17.344 0.38 1 95.12 237 TYR B CA 1
ATOM 6872 C C . TYR B 1 237 ? 24.906 -16.297 0.43 1 95.12 237 TYR B C 1
ATOM 6874 O O . TYR B 1 237 ? 25.984 -16.547 0.983 1 95.12 237 TYR B O 1
ATOM 6882 N N . PHE B 1 238 ? 24.625 -15.078 -0.147 1 93.06 238 PHE B N 1
ATOM 6883 C CA . PHE B 1 238 ? 25.594 -13.992 -0.137 1 93.06 238 PHE B CA 1
ATOM 6884 C C . PHE B 1 238 ? 25.938 -13.586 1.291 1 93.06 238 PHE B C 1
ATOM 6886 O O . PHE B 1 238 ? 27.109 -13.352 1.606 1 93.06 238 PHE B O 1
ATOM 6893 N N . HIS B 1 239 ? 24.922 -13.555 2.061 1 89.12 239 HIS B N 1
ATOM 6894 C CA . HIS B 1 239 ? 25.125 -13.195 3.459 1 89.12 239 HIS B CA 1
ATOM 6895 C C . HIS B 1 239 ? 26.047 -14.195 4.152 1 89.12 239 HIS B C 1
ATOM 6897 O O . HIS B 1 239 ? 26.969 -13.797 4.863 1 89.12 239 HIS B O 1
ATOM 6903 N N . LEU B 1 240 ? 25.828 -15.469 3.965 1 90.56 240 LEU B N 1
ATOM 6904 C CA . LEU B 1 240 ? 26.641 -16.516 4.574 1 90.56 240 LEU B CA 1
ATOM 6905 C C . LEU B 1 240 ? 28.078 -16.469 4.055 1 90.56 240 LEU B C 1
ATOM 6907 O O . LEU B 1 240 ? 29.016 -16.812 4.777 1 90.56 240 LEU B O 1
ATOM 6911 N N . GLN B 1 241 ? 28.203 -16.031 2.832 1 92.62 241 GLN B N 1
ATOM 6912 C CA . GLN B 1 241 ? 29.5 -16.031 2.18 1 92.62 241 GLN B CA 1
ATOM 6913 C C . GLN B 1 241 ? 30.203 -14.688 2.371 1 92.62 241 GLN B C 1
ATOM 6915 O O . GLN B 1 241 ? 31.344 -14.508 1.938 1 92.62 241 GLN B O 1
ATOM 6920 N N . GLY B 1 242 ? 29.5 -13.711 3.02 1 89.38 242 GLY B N 1
ATOM 6921 C CA . GLY B 1 242 ? 30.062 -12.383 3.193 1 89.38 242 GLY B CA 1
ATOM 6922 C C . GLY B 1 242 ? 30.125 -11.586 1.901 1 89.38 242 GLY B C 1
ATOM 6923 O O . GLY B 1 242 ? 31.062 -10.82 1.681 1 89.38 242 GLY B O 1
ATOM 6924 N N . LEU B 1 243 ? 29.281 -11.898 0.984 1 90.69 243 LEU B N 1
ATOM 6925 C CA . LEU B 1 243 ? 29.219 -11.219 -0.303 1 90.69 243 LEU B CA 1
ATOM 6926 C C . LEU B 1 243 ? 28.109 -10.172 -0.31 1 90.69 243 LEU B C 1
ATOM 6928 O O . LEU B 1 243 ? 27.188 -10.227 0.515 1 90.69 243 LEU B O 1
ATOM 6932 N N . ASN B 1 244 ? 28.219 -9.234 -1.228 1 88.44 244 ASN B N 1
ATOM 6933 C CA . ASN B 1 244 ? 27.234 -8.164 -1.373 1 88.44 244 ASN B CA 1
ATOM 6934 C C . ASN B 1 244 ? 26.031 -8.625 -2.197 1 88.44 244 ASN B C 1
ATOM 6936 O O . ASN B 1 244 ? 26.172 -9 -3.359 1 88.44 244 ASN B O 1
ATOM 6940 N N . ALA B 1 245 ? 24.922 -8.484 -1.599 1 87.12 245 ALA B N 1
ATOM 6941 C CA . ALA B 1 245 ? 23.703 -8.969 -2.229 1 87.12 245 ALA B CA 1
ATOM 6942 C C . ALA B 1 245 ? 23.344 -8.133 -3.453 1 87.12 245 ALA B C 1
ATOM 6944 O O . ALA B 1 245 ? 22.594 -8.586 -4.324 1 87.12 245 ALA B O 1
ATOM 6945 N N . SER B 1 246 ? 23.828 -6.898 -3.566 1 83.38 246 SER B N 1
ATOM 6946 C CA . SER B 1 246 ? 23.5 -6.012 -4.68 1 83.38 246 SER B CA 1
ATOM 6947 C C . SER B 1 246 ? 24.125 -6.512 -5.98 1 83.38 246 SER B C 1
ATOM 6949 O O . SER B 1 246 ? 23.766 -6.051 -7.062 1 83.38 246 SER B O 1
ATOM 6951 N N . HIS B 1 247 ? 24.969 -7.539 -5.84 1 90.06 247 HIS B N 1
ATOM 6952 C CA . HIS B 1 247 ? 25.672 -8.039 -7.02 1 90.06 247 HIS B CA 1
ATOM 6953 C C . HIS B 1 247 ? 24.938 -9.227 -7.633 1 90.06 247 HIS B C 1
ATOM 6955 O O . HIS B 1 247 ? 25.438 -9.875 -8.547 1 90.06 247 HIS B O 1
ATOM 6961 N N . GLU B 1 248 ? 23.812 -9.562 -7.121 1 93.5 248 GLU B N 1
ATOM 6962 C CA . GLU B 1 248 ? 23.031 -10.609 -7.754 1 93.5 248 GLU B CA 1
ATOM 6963 C C . GLU B 1 248 ? 22.766 -10.289 -9.227 1 93.5 248 GLU B C 1
ATOM 6965 O O . GLU B 1 248 ? 22.375 -9.172 -9.562 1 93.5 248 GLU B O 1
ATOM 6970 N N . THR B 1 249 ? 23.031 -11.273 -10.008 1 94.62 249 THR B N 1
ATOM 6971 C CA . THR B 1 249 ? 22.859 -11.07 -11.438 1 94.62 249 THR B CA 1
ATOM 6972 C C . THR B 1 249 ? 21.391 -10.789 -11.773 1 94.62 249 THR B C 1
ATOM 6974 O O . THR B 1 249 ? 20.484 -11.375 -11.172 1 94.62 249 THR B O 1
ATOM 6977 N N . THR B 1 250 ? 21.219 -9.969 -12.828 1 94.12 250 THR B N 1
ATOM 6978 C CA . THR B 1 250 ? 19.859 -9.555 -13.172 1 94.12 250 THR B CA 1
ATOM 6979 C C . THR B 1 250 ? 19.203 -10.578 -14.094 1 94.12 250 THR B C 1
ATOM 6981 O O . THR B 1 250 ? 17.969 -10.656 -14.172 1 94.12 250 THR B O 1
ATOM 6984 N N . ASN B 1 251 ? 19.938 -11.375 -14.758 1 95.25 251 ASN B N 1
ATOM 6985 C CA . ASN B 1 251 ? 19.375 -12.273 -15.758 1 95.25 251 ASN B CA 1
ATOM 6986 C C . ASN B 1 251 ? 19.156 -13.672 -15.195 1 95.25 251 ASN B C 1
ATOM 6988 O O . ASN B 1 251 ? 18.75 -14.586 -15.922 1 95.25 251 ASN B O 1
ATOM 6992 N N . GLY B 1 252 ? 19.453 -13.953 -13.953 1 95.81 252 GLY B N 1
ATOM 6993 C CA . GLY B 1 252 ? 19.172 -15.211 -13.281 1 95.81 252 GLY B CA 1
ATOM 6994 C C . GLY B 1 252 ? 20.281 -16.234 -13.422 1 95.81 252 GLY B C 1
ATOM 6995 O O . GLY B 1 252 ? 20.25 -17.297 -12.812 1 95.81 252 GLY B O 1
ATOM 6996 N N . GLN B 1 253 ? 21.359 -15.867 -14.094 1 95.06 253 GLN B N 1
ATOM 6997 C CA . GLN B 1 253 ? 22.469 -16.781 -14.289 1 95.06 253 GLN B CA 1
ATOM 6998 C C . GLN B 1 253 ? 23.438 -16.75 -13.102 1 95.06 253 GLN B C 1
ATOM 7000 O O . GLN B 1 253 ? 23.625 -15.695 -12.492 1 95.06 253 GLN B O 1
ATOM 7005 N N . TRP B 1 254 ? 23.969 -17.891 -12.844 1 95.5 254 TRP B N 1
ATOM 7006 C CA . TRP B 1 254 ? 24.984 -17.969 -11.789 1 95.5 254 TRP B CA 1
ATOM 7007 C C . TRP B 1 254 ? 26.281 -17.281 -12.219 1 95.5 254 TRP B C 1
ATOM 7009 O O . TRP B 1 254 ? 26.781 -17.531 -13.312 1 95.5 254 TRP B O 1
ATOM 7019 N N . ASP B 1 255 ? 26.703 -16.359 -11.398 1 94.44 255 ASP B N 1
ATOM 7020 C CA . ASP B 1 255 ? 28 -15.734 -11.625 1 94.44 255 ASP B CA 1
ATOM 7021 C C . ASP B 1 255 ? 29.125 -16.578 -11.023 1 94.44 255 ASP B C 1
ATOM 7023 O O . ASP B 1 255 ? 29.406 -16.469 -9.828 1 94.44 255 ASP B O 1
ATOM 7027 N N . ARG B 1 256 ? 29.844 -17.328 -11.844 1 91.5 256 ARG B N 1
ATOM 7028 C CA . ARG B 1 256 ? 30.828 -18.312 -11.422 1 91.5 256 ARG B CA 1
ATOM 7029 C C . ARG B 1 256 ? 31.938 -17.672 -10.594 1 91.5 256 ARG B C 1
ATOM 7031 O O . ARG B 1 256 ? 32.406 -18.266 -9.617 1 91.5 256 ARG B O 1
ATOM 7038 N N . ASP B 1 257 ? 32.312 -16.484 -10.969 1 91.75 257 ASP B N 1
ATOM 7039 C CA . ASP B 1 257 ? 33.469 -15.852 -10.344 1 91.75 257 ASP B CA 1
ATOM 7040 C C . ASP B 1 257 ? 33.062 -15.148 -9.047 1 91.75 257 ASP B C 1
ATOM 7042 O O . ASP B 1 257 ? 33.625 -15.43 -7.984 1 91.75 257 ASP B O 1
ATOM 7046 N N . TYR B 1 258 ? 32.062 -14.359 -9.156 1 94.25 258 TYR B N 1
ATOM 7047 C CA . TYR B 1 258 ? 31.734 -13.555 -7.992 1 94.25 258 TYR B CA 1
ATOM 7048 C C . TYR B 1 258 ? 31.062 -14.398 -6.914 1 94.25 258 TYR B C 1
ATOM 7050 O O . TYR B 1 258 ? 31.359 -14.25 -5.727 1 94.25 258 TYR B O 1
ATOM 7058 N N . TYR B 1 259 ? 30.156 -15.32 -7.27 1 95.19 259 TYR B N 1
ATOM 7059 C CA . TYR B 1 259 ? 29.375 -16.047 -6.285 1 95.19 259 TYR B CA 1
ATOM 7060 C C . TYR B 1 259 ? 30.234 -17.016 -5.5 1 95.19 259 TYR B C 1
ATOM 7062 O O . TYR B 1 259 ? 29.844 -17.5 -4.434 1 95.19 259 TYR B O 1
ATOM 7070 N N . THR B 1 260 ? 31.453 -17.375 -6.016 1 94.06 260 THR B N 1
ATOM 7071 C CA . THR B 1 260 ? 32.312 -18.312 -5.312 1 94.06 260 THR B CA 1
ATOM 7072 C C . THR B 1 260 ? 33.531 -17.594 -4.703 1 94.06 260 THR B C 1
ATOM 7074 O O . THR B 1 260 ? 34.5 -18.219 -4.277 1 94.06 260 THR B O 1
ATOM 7077 N N . SER B 1 261 ? 33.438 -16.266 -4.672 1 91.25 261 SER B N 1
ATOM 7078 C CA . SER B 1 261 ? 34.594 -15.492 -4.176 1 91.25 261 SER B CA 1
ATOM 7079 C C . SER B 1 261 ? 34.406 -15.172 -2.693 1 91.25 261 SER B C 1
ATOM 7081 O O . SER B 1 261 ? 35.188 -14.406 -2.129 1 91.25 261 SER B O 1
ATOM 7083 N N . GLY B 1 262 ? 33.469 -15.727 -2.09 1 87.44 262 GLY B N 1
ATOM 7084 C CA . GLY B 1 262 ? 33.188 -15.422 -0.697 1 87.44 262 GLY B CA 1
ATOM 7085 C C . GLY B 1 262 ? 34.156 -16.078 0.266 1 87.44 262 GLY B C 1
ATOM 7086 O O . GLY B 1 262 ? 35.219 -16.547 -0.14 1 87.44 262 GLY B O 1
ATOM 7087 N N . SER B 1 263 ? 33.844 -16.047 1.528 1 82.88 263 SER B N 1
ATOM 7088 C CA . SER B 1 263 ? 34.75 -16.422 2.623 1 82.88 263 SER B CA 1
ATOM 7089 C C . SER B 1 263 ? 35.156 -17.891 2.529 1 82.88 263 SER B C 1
ATOM 7091 O O . SER B 1 263 ? 36.312 -18.234 2.812 1 82.88 263 SER B O 1
ATOM 7093 N N . ASN B 1 264 ? 34.281 -18.75 2.111 1 82.94 264 ASN B N 1
ATOM 7094 C CA . ASN B 1 264 ? 34.562 -20.188 2.125 1 82.94 264 ASN B CA 1
ATOM 7095 C C . ASN B 1 264 ? 35.094 -20.672 0.776 1 82.94 264 ASN B C 1
ATOM 7097 O O . ASN B 1 264 ? 35.531 -21.812 0.645 1 82.94 264 ASN B O 1
ATOM 7101 N N . LYS B 1 265 ? 35.094 -19.797 -0.179 1 87.75 265 LYS B N 1
ATOM 7102 C CA . LYS B 1 265 ? 35.5 -20.156 -1.527 1 87.75 265 LYS B CA 1
ATOM 7103 C C . LYS B 1 265 ? 35.031 -21.547 -1.907 1 87.75 265 LYS B C 1
ATOM 7105 O O . LYS B 1 265 ? 35.812 -22.453 -2.174 1 87.75 265 LYS B O 1
ATOM 7110 N N . PRO B 1 266 ? 33.812 -21.688 -1.916 1 93.5 266 PRO B N 1
ATOM 7111 C CA . PRO B 1 266 ? 33.25 -23.016 -2.146 1 93.5 266 PRO B CA 1
ATOM 7112 C C . PRO B 1 266 ? 33.656 -23.609 -3.49 1 93.5 266 PRO B C 1
ATOM 7114 O O . PRO B 1 266 ? 33.75 -22.891 -4.488 1 93.5 266 PRO B O 1
ATOM 7117 N N . SER B 1 267 ? 33.969 -24.922 -3.443 1 94.75 267 SER B N 1
ATOM 7118 C CA . SER B 1 267 ? 34.281 -25.641 -4.672 1 94.75 267 SER B CA 1
ATOM 7119 C C . SER B 1 267 ? 33.031 -25.891 -5.492 1 94.75 267 SER B C 1
ATOM 7121 O O . SER B 1 267 ? 31.906 -25.844 -4.957 1 94.75 267 SER B O 1
ATOM 7123 N N . MET B 1 268 ? 33.219 -26.078 -6.855 1 95.5 268 MET B N 1
ATOM 7124 C CA . MET B 1 268 ? 32.031 -26.141 -7.707 1 95.5 268 MET B CA 1
ATOM 7125 C C . MET B 1 268 ? 32.156 -27.281 -8.727 1 95.5 268 MET B C 1
ATOM 7127 O O . MET B 1 268 ? 33.25 -27.5 -9.281 1 95.5 268 MET B O 1
ATOM 7131 N N . PHE B 1 269 ? 31.125 -27.969 -8.891 1 96.5 269 PHE B N 1
ATOM 7132 C CA . PHE B 1 269 ? 30.922 -28.938 -9.969 1 96.5 269 PHE B CA 1
ATOM 7133 C C . PHE B 1 269 ? 29.875 -28.438 -10.953 1 96.5 269 PHE B C 1
ATOM 7135 O O . PHE B 1 269 ? 28.734 -28.141 -10.562 1 96.5 269 PHE B O 1
ATOM 7142 N N . ILE B 1 270 ? 30.203 -28.375 -12.203 1 95 270 ILE B N 1
ATOM 7143 C CA . ILE B 1 270 ? 29.328 -27.781 -13.195 1 95 270 ILE B CA 1
ATOM 7144 C C . ILE B 1 270 ? 28.688 -28.875 -14.047 1 95 270 ILE B C 1
ATOM 7146 O O . ILE B 1 270 ? 29.391 -29.75 -14.562 1 95 270 ILE B O 1
ATOM 7150 N N . VAL B 1 271 ? 27.406 -28.844 -14.156 1 93.38 271 VAL B N 1
ATOM 7151 C CA . VAL B 1 271 ? 26.641 -29.688 -15.07 1 93.38 271 VAL B CA 1
ATOM 7152 C C . VAL B 1 271 ? 26.156 -28.844 -16.25 1 93.38 271 VAL B C 1
ATOM 7154 O O . VAL B 1 271 ? 25.094 -28.219 -16.188 1 93.38 271 VAL B O 1
ATOM 7157 N N . PRO B 1 272 ? 26.812 -28.953 -17.359 1 88.44 272 PRO B N 1
ATOM 7158 C CA . PRO B 1 272 ? 26.344 -28.203 -18.516 1 88.44 272 PRO B CA 1
ATOM 7159 C C . PRO B 1 272 ? 24.984 -28.703 -19.031 1 88.44 272 PRO B C 1
ATOM 7161 O O . PRO B 1 272 ? 24.672 -29.891 -18.891 1 88.44 272 PRO B O 1
ATOM 7164 N N . ASN B 1 273 ? 24.297 -27.875 -19.672 1 81.38 273 ASN B N 1
ATOM 7165 C CA . ASN B 1 273 ? 22.938 -28.156 -20.156 1 81.38 273 ASN B CA 1
ATOM 7166 C C . ASN B 1 273 ? 22.922 -29.375 -21.078 1 81.38 273 ASN B C 1
ATOM 7168 O O . ASN B 1 273 ? 22.031 -30.219 -20.969 1 81.38 273 ASN B O 1
ATOM 7172 N N . HIS B 1 274 ? 23.891 -29.438 -21.969 1 78.44 274 HIS B N 1
ATOM 7173 C CA . HIS B 1 274 ? 23.906 -30.516 -22.969 1 78.44 274 HIS B CA 1
ATOM 7174 C C . HIS B 1 274 ? 24.203 -31.859 -22.328 1 78.44 274 HIS B C 1
ATOM 7176 O O . HIS B 1 274 ? 23.938 -32.906 -22.922 1 78.44 274 HIS B O 1
ATOM 7182 N N . ILE B 1 275 ? 24.766 -31.75 -21.125 1 79.38 275 ILE B N 1
ATOM 7183 C CA . ILE B 1 275 ? 25.031 -33 -20.406 1 79.38 275 ILE B CA 1
ATOM 7184 C C . ILE B 1 275 ? 23.797 -33.406 -19.594 1 79.38 275 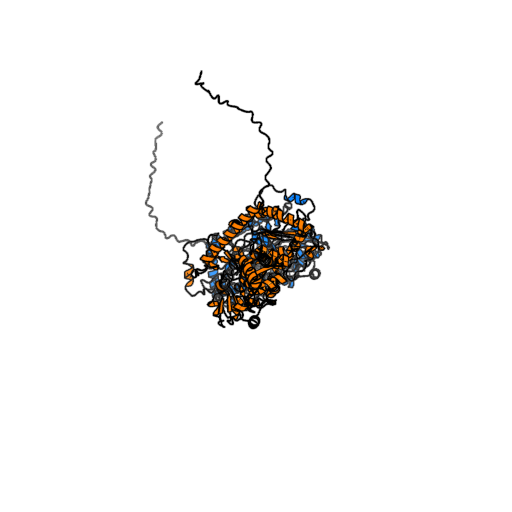ILE B C 1
ATOM 7186 O O . ILE B 1 275 ? 23.531 -34.594 -19.406 1 79.38 275 ILE B O 1
ATOM 7190 N N . TYR B 1 276 ? 23.078 -32.5 -19.172 1 76.88 276 TYR B N 1
ATOM 7191 C CA . TYR B 1 276 ? 21.859 -32.781 -18.438 1 76.88 276 TYR B CA 1
ATOM 7192 C C . TYR B 1 276 ? 20.781 -33.344 -19.359 1 76.88 276 TYR B C 1
ATOM 7194 O O . TYR B 1 276 ? 20.156 -34.344 -19.047 1 76.88 276 TYR B O 1
ATOM 7202 N N . ASP B 1 277 ? 20.625 -32.625 -20.516 1 66.81 277 ASP B N 1
ATOM 7203 C CA . ASP B 1 277 ? 19.531 -33.062 -21.391 1 66.81 277 ASP B CA 1
ATOM 7204 C C . ASP B 1 277 ? 20.031 -33.312 -22.797 1 66.81 277 ASP B C 1
ATOM 7206 O O . ASP B 1 277 ? 19.734 -32.562 -23.734 1 66.81 277 ASP B O 1
ATOM 7210 N N . PRO B 1 278 ? 20.75 -34.344 -22.797 1 66.5 278 PRO B N 1
ATOM 7211 C CA . PRO B 1 278 ? 21.125 -34.688 -24.172 1 66.5 278 PRO B CA 1
ATOM 7212 C C . PRO B 1 278 ? 19.922 -35.156 -25.016 1 66.5 278 PRO B C 1
ATOM 7214 O O . PRO B 1 278 ? 18.938 -35.625 -24.453 1 66.5 278 PRO B O 1
ATOM 7217 N N . GLU B 1 279 ? 19.812 -34.844 -26.219 1 65.94 279 GLU B N 1
ATOM 7218 C CA . GLU B 1 279 ? 18.688 -35.062 -27.125 1 65.94 279 GLU B CA 1
ATOM 7219 C C . GLU B 1 279 ? 18.25 -36.531 -27.156 1 65.94 279 GLU B C 1
ATOM 7221 O O . GLU B 1 279 ? 17.062 -36.812 -27.328 1 65.94 279 GLU B O 1
ATOM 7226 N N . ASN B 1 280 ? 19.094 -37.438 -26.906 1 72.69 280 ASN B N 1
ATOM 7227 C CA . ASN B 1 280 ? 18.797 -38.844 -27.125 1 72.69 280 ASN B CA 1
ATOM 7228 C C . ASN B 1 280 ? 18.656 -39.594 -25.812 1 72.69 280 ASN B C 1
ATOM 7230 O O . ASN B 1 280 ? 18.562 -40.812 -25.812 1 72.69 280 ASN B O 1
ATOM 7234 N N . ILE B 1 281 ? 18.656 -38.875 -24.781 1 79.25 281 ILE B N 1
ATOM 7235 C CA . ILE B 1 281 ? 18.625 -39.562 -23.5 1 79.25 281 ILE B CA 1
ATOM 7236 C C . ILE B 1 281 ? 17.422 -39.062 -22.688 1 79.25 281 ILE B C 1
ATOM 7238 O O . ILE B 1 281 ? 17.047 -37.875 -22.766 1 79.25 281 ILE B O 1
ATOM 7242 N N . GLY B 1 282 ? 16.797 -40.125 -22.047 1 86.25 282 GLY B N 1
ATOM 7243 C CA . GLY B 1 282 ? 15.742 -39.781 -21.094 1 86.25 282 GLY B CA 1
ATOM 7244 C C . GLY B 1 282 ? 16.234 -39.688 -19.672 1 86.25 282 GLY B C 1
ATOM 7245 O O . GLY B 1 282 ? 16.969 -40.562 -19.203 1 86.25 282 GLY B O 1
ATOM 7246 N N . ARG B 1 283 ? 15.945 -38.562 -19 1 90.44 283 ARG B N 1
ATOM 7247 C CA . ARG B 1 283 ? 16.359 -38.375 -17.609 1 90.44 283 ARG B CA 1
ATOM 7248 C C . ARG B 1 283 ? 15.336 -38.938 -16.641 1 90.44 283 ARG B C 1
ATOM 7250 O O . ARG B 1 283 ? 14.133 -38.719 -16.781 1 90.44 283 ARG B O 1
ATOM 7257 N N . VAL B 1 284 ? 15.82 -39.781 -15.727 1 94.12 284 VAL B N 1
ATOM 7258 C CA . VAL B 1 284 ? 14.961 -40.344 -14.672 1 94.12 284 VAL B CA 1
ATOM 7259 C C . VAL B 1 284 ? 15.539 -39.969 -13.305 1 94.12 284 VAL B C 1
ATOM 7261 O O . VAL B 1 284 ? 16.672 -39.5 -13.211 1 94.12 284 VAL B O 1
ATOM 7264 N N . ASP B 1 285 ? 14.82 -40.219 -12.25 1 96.19 285 ASP B N 1
ATOM 7265 C CA . ASP B 1 285 ? 15.234 -39.812 -10.906 1 96.19 285 ASP B CA 1
ATOM 7266 C C . ASP B 1 285 ? 16.344 -40.719 -10.383 1 96.19 285 ASP B C 1
ATOM 7268 O O . ASP B 1 285 ? 17.422 -40.25 -10.008 1 96.19 285 ASP B O 1
ATOM 7272 N N . THR B 1 286 ? 16.141 -42.062 -10.453 1 97 286 THR B N 1
ATOM 7273 C CA . THR B 1 286 ? 17.141 -42.969 -9.898 1 97 286 THR B CA 1
ATOM 7274 C C . THR B 1 286 ? 17 -44.344 -10.531 1 97 286 THR B C 1
ATOM 7276 O O . THR B 1 286 ? 15.969 -44.688 -11.125 1 97 286 THR B O 1
ATOM 7279 N N . PHE B 1 287 ? 18.047 -45.094 -10.484 1 95.06 287 PHE B N 1
ATOM 7280 C CA . PHE B 1 287 ? 18.016 -46.5 -10.898 1 95.06 287 PHE B CA 1
ATOM 7281 C C . PHE B 1 287 ? 17.859 -47.406 -9.695 1 95.06 287 PHE B C 1
ATOM 7283 O O . PHE B 1 287 ? 17.703 -48.625 -9.859 1 95.06 287 PHE B O 1
ATOM 7290 N N . ASP B 1 288 ? 17.906 -46.75 -8.602 1 94.06 288 ASP B N 1
ATOM 7291 C CA . ASP B 1 288 ? 17.766 -47.531 -7.371 1 94.06 288 ASP B CA 1
ATOM 7292 C C . ASP B 1 288 ? 16.312 -47.625 -6.93 1 94.06 288 ASP B C 1
ATOM 7294 O O . ASP B 1 288 ? 15.844 -46.781 -6.156 1 94.06 288 ASP B O 1
ATOM 7298 N N . PHE B 1 289 ? 15.586 -48.625 -7.43 1 93.69 289 PHE B N 1
ATOM 7299 C CA . PHE B 1 289 ? 14.195 -48.844 -7.082 1 93.69 289 PHE B CA 1
ATOM 7300 C C . PHE B 1 289 ? 13.867 -50.344 -7.156 1 93.69 289 PHE B C 1
ATOM 7302 O O . PHE B 1 289 ? 14.602 -51.125 -7.773 1 93.69 289 PHE B O 1
ATOM 7309 N N . PRO B 1 290 ? 12.828 -50.75 -6.535 1 90.44 290 PRO B N 1
ATOM 7310 C CA . PRO B 1 290 ? 12.508 -52.188 -6.527 1 90.44 290 PRO B CA 1
ATOM 7311 C C . PRO B 1 290 ? 12.25 -52.75 -7.922 1 90.44 290 PRO B C 1
ATOM 7313 O O . PRO B 1 290 ? 11.578 -52.094 -8.734 1 90.44 290 PRO B O 1
ATOM 7316 N N . ASN B 1 291 ? 12.852 -53.906 -8.281 1 85.81 291 ASN B N 1
ATOM 7317 C CA . ASN B 1 291 ? 12.656 -54.656 -9.516 1 85.81 291 ASN B CA 1
ATOM 7318 C C . ASN B 1 291 ? 13.195 -53.875 -10.727 1 85.81 291 ASN B C 1
ATOM 7320 O O . ASN B 1 291 ? 12.617 -53.938 -11.812 1 85.81 291 ASN B O 1
ATOM 7324 N N . ALA B 1 292 ? 14.156 -53.094 -10.477 1 91.69 292 ALA B N 1
ATOM 7325 C CA . ALA B 1 292 ? 14.828 -52.406 -11.594 1 91.69 292 ALA B CA 1
ATOM 7326 C C . ALA B 1 292 ? 15.453 -53.438 -12.539 1 91.69 292 ALA B C 1
ATOM 7328 O O . ALA B 1 292 ? 15.891 -54.5 -12.109 1 91.69 292 ALA B O 1
ATOM 7329 N N . PRO B 1 293 ? 15.43 -53.062 -13.82 1 91.69 293 PRO B N 1
ATOM 7330 C CA . PRO B 1 293 ? 16.141 -53.938 -14.742 1 91.69 293 PRO B CA 1
ATOM 7331 C C . PRO B 1 293 ? 17.609 -54.125 -14.375 1 91.69 293 PRO B C 1
ATOM 7333 O O . PRO B 1 293 ? 18.25 -53.156 -13.906 1 91.69 293 PRO B O 1
ATOM 7336 N N . THR B 1 294 ? 18.172 -55.219 -14.625 1 84.94 294 THR B N 1
ATOM 7337 C CA . THR B 1 294 ? 19.531 -55.531 -14.164 1 84.94 294 THR B CA 1
ATOM 7338 C C . THR B 1 294 ? 20.547 -55.312 -15.281 1 84.94 294 THR B C 1
ATOM 7340 O O . THR B 1 294 ? 21.75 -55.25 -15.031 1 84.94 294 THR B O 1
ATOM 7343 N N . GLY B 1 295 ? 20.125 -55.156 -16.453 1 85 295 GLY B N 1
ATOM 7344 C CA . GLY B 1 295 ? 21.047 -55 -17.562 1 85 295 GLY B CA 1
ATOM 7345 C C . GLY B 1 295 ? 21.641 -56.312 -18.016 1 85 295 GLY B C 1
ATOM 7346 O O . GLY B 1 295 ? 22.594 -56.344 -18.797 1 85 295 GLY B O 1
ATOM 7347 N N . GLN B 1 296 ? 21.094 -57.406 -17.625 1 84.94 296 GLN B N 1
ATOM 7348 C CA . GLN B 1 296 ? 21.625 -58.719 -17.984 1 84.94 296 GLN B CA 1
ATOM 7349 C C . GLN B 1 296 ? 21.422 -59 -19.469 1 84.94 296 GLN B C 1
ATOM 7351 O O . GLN B 1 296 ? 20.578 -58.375 -20.125 1 84.94 296 GLN B O 1
ATOM 7356 N N . ASN B 1 297 ? 22.188 -59.969 -19.953 1 90.19 297 ASN B N 1
ATOM 7357 C CA . ASN B 1 297 ? 22.047 -60.406 -21.344 1 90.19 297 ASN B CA 1
ATOM 7358 C C . ASN B 1 297 ? 20.656 -60.969 -21.625 1 90.19 297 ASN B C 1
ATOM 7360 O O . ASN B 1 297 ? 20.109 -61.688 -20.781 1 90.19 297 ASN B O 1
ATOM 7364 N N . LEU B 1 298 ? 20.141 -60.562 -22.672 1 93 298 LEU B N 1
ATOM 7365 C CA . LEU B 1 298 ? 18.797 -61 -23.047 1 93 298 LEU B CA 1
ATOM 7366 C C . LEU B 1 298 ? 18.812 -62.438 -23.531 1 93 298 LEU B C 1
ATOM 7368 O O . LEU B 1 298 ? 19.719 -62.844 -24.266 1 93 298 LEU B O 1
ATOM 7372 N N . THR B 1 299 ? 17.922 -63.188 -22.984 1 90.75 299 THR B N 1
ATOM 7373 C CA . THR B 1 299 ? 17.766 -64.562 -23.453 1 90.75 299 THR B CA 1
ATOM 7374 C C . THR B 1 299 ? 16.297 -64.875 -23.703 1 90.75 299 THR B C 1
ATOM 7376 O O . THR B 1 299 ? 15.406 -64.188 -23.219 1 90.75 299 THR B O 1
ATOM 7379 N N . GLY B 1 300 ? 16.047 -65.812 -24.609 1 89.25 300 GLY B N 1
ATOM 7380 C CA . GLY B 1 300 ? 14.695 -66.312 -24.828 1 89.25 300 GLY B CA 1
ATOM 7381 C C . GLY B 1 300 ? 13.742 -65.188 -25.312 1 89.25 300 GLY B C 1
ATOM 7382 O O . GLY B 1 300 ? 14.031 -64.5 -26.266 1 89.25 300 GLY B O 1
ATOM 7383 N N . LEU B 1 301 ? 12.68 -65.125 -24.609 1 89.31 301 LEU B N 1
ATOM 7384 C CA . LEU B 1 301 ? 11.594 -64.188 -24.984 1 89.31 301 LEU B CA 1
ATOM 7385 C C . LEU B 1 301 ? 12.016 -62.75 -24.844 1 89.31 301 LEU B C 1
ATOM 7387 O O . LEU B 1 301 ? 11.484 -61.875 -25.531 1 89.31 301 LEU B O 1
ATOM 7391 N N . ALA B 1 302 ? 12.938 -62.531 -24 1 92.31 302 ALA B N 1
ATOM 7392 C CA . ALA B 1 302 ? 13.398 -61.188 -23.734 1 92.31 302 ALA B CA 1
ATOM 7393 C C . ALA B 1 302 ? 14.023 -60.562 -24.969 1 92.31 302 ALA B C 1
ATOM 7395 O O . ALA B 1 302 ? 13.93 -59.344 -25.188 1 92.31 302 ALA B O 1
ATOM 7396 N N . VAL B 1 303 ? 14.625 -61.375 -25.781 1 94.56 303 VAL B N 1
ATOM 7397 C CA . VAL B 1 303 ? 15.234 -60.906 -27.016 1 94.56 303 VAL B CA 1
ATOM 7398 C C . VAL B 1 303 ? 14.148 -60.406 -27.969 1 94.56 303 VAL B C 1
ATOM 7400 O O . VAL B 1 303 ? 14.297 -59.375 -28.609 1 94.56 303 VAL B O 1
ATOM 7403 N N . GLU B 1 304 ? 13.109 -61.188 -28 1 93.69 304 GLU B N 1
ATOM 7404 C CA . GLU B 1 304 ? 12 -60.812 -28.875 1 93.69 304 GLU B CA 1
ATOM 7405 C C . GLU B 1 304 ? 11.281 -59.562 -28.359 1 93.69 304 GLU B C 1
ATOM 7407 O O . GLU B 1 304 ? 10.859 -58.719 -29.156 1 93.69 304 GLU B O 1
ATOM 7412 N N . TYR B 1 305 ? 11.109 -59.531 -27.047 1 94.19 305 TYR B N 1
ATOM 7413 C CA . TYR B 1 305 ? 10.523 -58.344 -26.469 1 94.19 305 TYR B CA 1
ATOM 7414 C C . TYR B 1 305 ? 11.32 -57.094 -26.844 1 94.19 305 TYR B C 1
ATOM 7416 O O . TYR B 1 305 ? 10.75 -56.094 -27.297 1 94.19 305 TYR B O 1
ATOM 7424 N N . ASP B 1 306 ? 12.586 -57.188 -26.688 1 94.75 306 ASP B N 1
ATOM 7425 C CA . ASP B 1 306 ? 13.469 -56.062 -27.016 1 94.75 306 ASP B CA 1
ATOM 7426 C C . ASP B 1 306 ? 13.336 -55.656 -28.484 1 94.75 306 ASP B C 1
ATOM 7428 O O . ASP B 1 306 ? 13.32 -54.469 -28.812 1 94.75 306 ASP B O 1
ATOM 7432 N N . ARG B 1 307 ? 13.281 -56.625 -29.297 1 94.81 307 ARG B N 1
ATOM 7433 C CA . ARG B 1 307 ? 13.18 -56.344 -30.719 1 94.81 307 ARG B CA 1
ATOM 7434 C C . ARG B 1 307 ? 11.898 -55.594 -31.062 1 94.81 307 ARG B C 1
ATOM 7436 O O . ARG B 1 307 ? 11.93 -54.594 -31.766 1 94.81 307 ARG B O 1
ATOM 7443 N N . ARG B 1 308 ? 10.773 -56.031 -30.531 1 94.69 308 ARG B N 1
ATOM 7444 C CA . ARG B 1 308 ? 9.484 -55.406 -30.844 1 94.69 308 ARG B CA 1
ATOM 7445 C C . ARG B 1 308 ? 9.383 -54 -30.25 1 94.69 308 ARG B C 1
ATOM 7447 O O . ARG B 1 308 ? 8.789 -53.125 -30.844 1 94.69 308 ARG B O 1
ATOM 7454 N N . LEU B 1 309 ? 9.883 -53.906 -29.047 1 95.44 309 LEU B N 1
ATOM 7455 C CA . LEU B 1 309 ? 9.883 -52.594 -28.406 1 95.44 309 LEU B CA 1
ATOM 7456 C C . LEU B 1 309 ? 10.766 -51.625 -29.188 1 95.44 309 LEU B C 1
ATOM 7458 O O . LEU B 1 309 ? 10.398 -50.469 -29.359 1 95.44 309 LEU B O 1
ATOM 7462 N N . SER B 1 310 ? 11.836 -52.094 -29.703 1 95.12 310 SER B N 1
ATOM 7463 C CA . SER B 1 310 ? 12.758 -51.25 -30.469 1 95.12 310 SER B CA 1
ATOM 7464 C C . SER B 1 310 ? 12.117 -50.781 -31.781 1 95.12 310 SER B C 1
ATOM 7466 O O . SER B 1 310 ? 12.391 -49.688 -32.25 1 95.12 310 SER B O 1
ATOM 7468 N N . GLU B 1 311 ? 11.328 -51.594 -32.281 1 94.56 311 GLU B N 1
ATOM 7469 C CA . GLU B 1 311 ? 10.609 -51.219 -33.5 1 94.56 311 GLU B CA 1
ATOM 7470 C C . GLU B 1 311 ? 9.656 -50.062 -33.25 1 94.56 311 GLU B C 1
ATOM 7472 O O . GLU B 1 311 ? 9.516 -49.156 -34.062 1 94.56 311 GLU B O 1
ATOM 7477 N N . LYS B 1 312 ? 9.047 -50.125 -32.062 1 94.06 312 LYS B N 1
ATOM 7478 C CA . LYS B 1 312 ? 8.133 -49.062 -31.703 1 94.06 312 LYS B CA 1
ATOM 7479 C C . LYS B 1 312 ? 8.891 -47.75 -31.406 1 94.06 312 LYS B C 1
ATOM 7481 O O . LYS B 1 312 ? 8.367 -46.656 -31.609 1 94.06 312 LYS B O 1
ATOM 7486 N N . ALA B 1 313 ? 10.07 -47.906 -30.922 1 93 313 ALA B N 1
ATOM 7487 C CA . ALA B 1 313 ? 10.875 -46.75 -30.516 1 93 313 ALA B CA 1
ATOM 7488 C C . ALA B 1 313 ? 11.594 -46.156 -31.719 1 93 313 ALA B C 1
ATOM 7490 O O . ALA B 1 313 ? 12.055 -45 -31.656 1 93 313 ALA B O 1
ATOM 7491 N N . GLU B 1 314 ? 11.641 -46.875 -32.75 1 88.12 314 GLU B N 1
ATOM 7492 C CA . GLU B 1 314 ? 12.383 -46.438 -33.906 1 88.12 314 GLU B CA 1
ATOM 7493 C C . GLU B 1 314 ? 11.836 -45.094 -34.438 1 88.12 314 GLU B C 1
ATOM 7495 O O . GLU B 1 314 ? 10.625 -44.938 -34.594 1 88.12 314 GLU B O 1
ATOM 7500 N N . GLY B 1 315 ? 12.672 -44.125 -34.625 1 80.12 315 GLY B N 1
ATOM 7501 C CA . GLY B 1 315 ? 12.281 -42.844 -35.188 1 80.12 315 GLY B CA 1
ATOM 7502 C C . GLY B 1 315 ? 11.969 -41.812 -34.125 1 80.12 315 GLY B C 1
ATOM 7503 O O . GLY B 1 315 ? 11.828 -40.625 -34.438 1 80.12 315 GLY B O 1
ATOM 7504 N N . LYS B 1 316 ? 11.719 -42.312 -32.969 1 82.12 316 LYS B N 1
ATOM 7505 C CA . LYS B 1 316 ? 11.469 -41.344 -31.891 1 82.12 316 LYS B CA 1
ATOM 7506 C C . LYS B 1 316 ? 12.773 -40.812 -31.312 1 82.12 316 LYS B C 1
ATOM 7508 O O . LYS B 1 316 ? 13.719 -41.562 -31.078 1 82.12 316 LYS B O 1
ATOM 7513 N N . LYS B 1 317 ? 12.867 -39.562 -31.188 1 72.38 317 LYS B N 1
ATOM 7514 C CA . LYS B 1 317 ? 14.094 -38.875 -30.812 1 72.38 317 LYS B CA 1
ATOM 7515 C C . LYS B 1 317 ? 14.617 -39.375 -29.469 1 72.38 317 LYS B C 1
ATOM 7517 O O . LYS B 1 317 ? 15.812 -39.625 -29.312 1 72.38 317 LYS B O 1
ATOM 7522 N N . THR B 1 318 ? 13.797 -39.625 -28.484 1 77.06 318 THR B N 1
ATOM 7523 C CA . THR B 1 318 ? 14.273 -40.031 -27.172 1 77.06 318 THR B CA 1
ATOM 7524 C C . THR B 1 318 ? 14.109 -41.531 -26.969 1 77.06 318 THR B C 1
ATOM 7526 O O . THR B 1 318 ? 14.539 -42.094 -25.953 1 77.06 318 THR B O 1
ATOM 7529 N N . GLY B 1 319 ? 13.586 -42.188 -27.953 1 86.44 319 GLY B N 1
ATOM 7530 C CA . GLY B 1 319 ? 13.328 -43.625 -27.828 1 86.44 319 GLY B CA 1
ATOM 7531 C C . GLY B 1 319 ? 12.219 -43.938 -26.844 1 86.44 319 GLY B C 1
ATOM 7532 O O . GLY B 1 319 ? 11.984 -45.125 -26.516 1 86.44 319 GLY B O 1
ATOM 7533 N N . ILE B 1 320 ? 11.555 -42.938 -26.375 1 91.81 320 ILE B N 1
ATOM 7534 C CA . ILE B 1 320 ? 10.477 -43.125 -25.422 1 91.81 320 ILE B CA 1
ATOM 7535 C C . ILE B 1 320 ? 9.195 -43.531 -26.141 1 91.81 320 ILE B C 1
ATOM 7537 O O . ILE B 1 320 ? 8.836 -42.938 -27.156 1 91.81 320 ILE B O 1
ATOM 7541 N N . ILE B 1 321 ? 8.586 -44.531 -25.688 1 94.5 321 ILE B N 1
ATOM 7542 C CA . ILE B 1 321 ? 7.332 -44.938 -26.297 1 94.5 321 ILE B CA 1
ATOM 7543 C C . ILE B 1 321 ? 6.223 -44.969 -25.25 1 94.5 321 ILE B C 1
ATOM 7545 O O . ILE B 1 321 ? 6.492 -45.031 -24.047 1 94.5 321 ILE B O 1
ATOM 7549 N N . SER B 1 322 ? 4.984 -44.969 -25.703 1 94.81 322 SER B N 1
ATOM 7550 C CA . SER B 1 322 ? 3.834 -44.938 -24.812 1 94.81 322 SER B CA 1
ATOM 7551 C C . SER B 1 322 ? 3.594 -46.312 -24.172 1 94.81 322 SER B C 1
ATOM 7553 O O . SER B 1 322 ? 4.059 -47.344 -24.688 1 94.81 322 SER B O 1
ATOM 7555 N N . TRP B 1 323 ? 2.959 -46.25 -23.078 1 95.69 323 TRP B N 1
ATOM 7556 C CA . TRP B 1 323 ? 2.568 -47.469 -22.406 1 95.69 323 TRP B CA 1
ATOM 7557 C C . TRP B 1 323 ? 1.744 -48.344 -23.328 1 95.69 323 TRP B C 1
ATOM 7559 O O . TRP B 1 323 ? 1.924 -49.562 -23.359 1 95.69 323 TRP B O 1
ATOM 7569 N N . LYS B 1 324 ? 0.882 -47.719 -24.094 1 94.31 324 LYS B N 1
ATOM 7570 C CA . LYS B 1 324 ? 0.042 -48.469 -25.031 1 94.31 324 LYS B CA 1
ATOM 7571 C C . LYS B 1 324 ? 0.885 -49.125 -26.125 1 94.31 324 LYS B C 1
ATOM 7573 O O . LYS B 1 324 ? 0.655 -50.281 -26.469 1 94.31 324 LYS B O 1
ATOM 7578 N N . ASP B 1 325 ? 1.832 -48.406 -26.609 1 94.94 325 ASP B N 1
ATOM 7579 C CA . ASP B 1 325 ? 2.711 -48.969 -27.625 1 94.94 325 ASP B CA 1
ATOM 7580 C C . ASP B 1 325 ? 3.521 -50.125 -27.078 1 94.94 325 ASP B C 1
ATOM 7582 O O . ASP B 1 325 ? 3.75 -51.125 -27.781 1 94.94 325 ASP B O 1
ATOM 7586 N N . ALA B 1 326 ? 3.992 -50 -25.906 1 95.62 326 ALA B N 1
ATOM 7587 C CA . ALA B 1 326 ? 4.742 -51.094 -25.266 1 95.62 326 ALA B CA 1
ATOM 7588 C C . ALA B 1 326 ? 3.875 -52.344 -25.094 1 95.62 326 ALA B C 1
ATOM 7590 O O . ALA B 1 326 ? 4.328 -53.438 -25.344 1 95.62 326 ALA B O 1
ATOM 7591 N N . ARG B 1 327 ? 2.643 -52.094 -24.672 1 95 327 ARG B N 1
ATOM 7592 C CA . ARG B 1 327 ? 1.705 -53.188 -24.531 1 95 327 ARG B CA 1
ATOM 7593 C C . ARG B 1 327 ? 1.449 -53.875 -25.859 1 95 327 ARG B C 1
ATOM 7595 O O . ARG B 1 327 ? 1.428 -55.094 -25.953 1 95 327 ARG B O 1
ATOM 7602 N N . ASP B 1 328 ? 1.277 -53.094 -26.875 1 94 328 ASP B N 1
ATOM 7603 C CA . ASP B 1 328 ? 1.048 -53.656 -28.219 1 94 328 ASP B CA 1
ATOM 7604 C C . ASP B 1 328 ? 2.248 -54.469 -28.688 1 94 328 ASP B C 1
ATOM 7606 O O . ASP B 1 328 ? 2.084 -55.531 -29.281 1 94 328 ASP B O 1
ATOM 7610 N N . ALA B 1 329 ? 3.375 -53.938 -28.453 1 94.06 329 ALA B N 1
ATOM 7611 C CA . ALA B 1 329 ? 4.602 -54.625 -28.891 1 94.06 329 ALA B CA 1
ATOM 7612 C C . ALA B 1 329 ? 4.758 -55.969 -28.219 1 94.06 329 ALA B C 1
ATOM 7614 O O . ALA B 1 329 ? 5.062 -56.969 -28.875 1 94.06 329 ALA B O 1
ATOM 7615 N N . ILE B 1 330 ? 4.527 -56.031 -26.953 1 93.38 330 ILE B N 1
ATOM 7616 C CA . ILE B 1 330 ? 4.73 -57.25 -26.188 1 93.38 330 ILE B CA 1
ATOM 7617 C C . ILE B 1 330 ? 3.602 -58.25 -26.469 1 93.38 330 ILE B C 1
ATOM 7619 O O . ILE B 1 330 ? 3.838 -59.438 -26.578 1 93.38 330 ILE B O 1
ATOM 7623 N N . SER B 1 331 ? 2.393 -57.688 -26.609 1 90.38 331 SER B N 1
ATOM 7624 C CA . SER B 1 331 ? 1.236 -58.531 -26.859 1 90.38 331 SER B CA 1
ATOM 7625 C C . SER B 1 331 ? 1.322 -59.188 -28.234 1 90.38 331 SER B C 1
ATOM 7627 O O . SER B 1 331 ? 0.683 -60.219 -28.484 1 90.38 331 SER B O 1
ATOM 7629 N N . SER B 1 332 ? 2.004 -58.625 -29.078 1 88.62 332 SER B N 1
ATOM 7630 C CA . SER B 1 332 ? 2.162 -59.188 -30.406 1 88.62 332 SER B CA 1
ATOM 7631 C C . SER B 1 332 ? 2.934 -60.5 -30.359 1 88.62 332 SER B C 1
ATOM 7633 O O . SER B 1 332 ? 2.879 -61.312 -31.297 1 88.62 332 SER B O 1
ATOM 7635 N N . ILE B 1 333 ? 3.793 -60.781 -29.453 1 85.81 333 ILE B N 1
ATOM 7636 C CA . ILE B 1 333 ? 4.598 -62 -29.328 1 85.81 333 ILE B CA 1
ATOM 7637 C C . ILE B 1 333 ? 3.777 -63.094 -28.641 1 85.81 333 ILE B C 1
ATOM 7639 O O . ILE B 1 333 ? 3.949 -64.25 -28.938 1 85.81 333 ILE B O 1
ATOM 7643 N N . GLY B 1 334 ? 2.998 -62.781 -27.688 1 73.12 334 GLY B N 1
ATOM 7644 C CA . GLY B 1 334 ? 2.215 -63.781 -26.984 1 73.12 334 GLY B CA 1
ATOM 7645 C C . GLY B 1 334 ? 1.04 -63.188 -26.234 1 73.12 334 GLY B C 1
ATOM 7646 O O . GLY B 1 334 ? 0.46 -62.188 -26.656 1 73.12 334 GLY B O 1
ATOM 7647 N N . VAL B 1 335 ? 0.722 -63.875 -25.078 1 64.19 335 VAL B N 1
ATOM 7648 C CA . VAL B 1 335 ? -0.5 -63.625 -24.312 1 64.19 335 VAL B CA 1
ATOM 7649 C C . VAL B 1 335 ? -0.401 -62.25 -23.625 1 64.19 335 VAL B C 1
ATOM 7651 O O . VAL B 1 335 ? 0.669 -61.875 -23.156 1 64.19 335 VAL B O 1
ATOM 7654 N N . LEU B 1 336 ? -1.51 -61.594 -23.766 1 64 336 LEU B N 1
ATOM 7655 C CA . LEU B 1 336 ? -1.759 -60.281 -23.172 1 64 336 LEU B CA 1
ATOM 7656 C C . LEU B 1 336 ? -1.476 -60.312 -21.672 1 64 336 LEU B C 1
ATOM 7658 O O . LEU B 1 336 ? -2.023 -61.125 -20.938 1 64 336 LEU B O 1
ATOM 7662 N N . GLN B 1 337 ? -0.563 -59.5 -21.234 1 72.69 337 GLN B N 1
ATOM 7663 C CA . GLN B 1 337 ? -0.166 -59.406 -19.828 1 72.69 337 GLN B CA 1
ATOM 7664 C C . GLN B 1 337 ? -0.849 -58.25 -19.141 1 72.69 337 GLN B C 1
ATOM 7666 O O . GLN B 1 337 ? -1.165 -57.25 -19.766 1 72.69 337 GLN B O 1
ATOM 7671 N N . ASP B 1 338 ? -1.526 -58.625 -18.031 1 87.38 338 ASP B N 1
ATOM 7672 C CA . ASP B 1 338 ? -1.925 -57.5 -17.172 1 87.38 338 ASP B CA 1
ATOM 7673 C C . ASP B 1 338 ? -0.748 -56.562 -16.906 1 87.38 338 ASP B C 1
ATOM 7675 O O . ASP B 1 338 ? 0.331 -56.75 -17.469 1 87.38 338 ASP B O 1
ATOM 7679 N N . ASP B 1 339 ? -0.925 -55.5 -16.281 1 91.38 339 ASP B N 1
ATOM 7680 C CA . ASP B 1 339 ? 0.091 -54.469 -16.078 1 91.38 339 ASP B CA 1
ATOM 7681 C C . ASP B 1 339 ? 1.337 -55.062 -15.414 1 91.38 339 ASP B C 1
ATOM 7683 O O . ASP B 1 339 ? 2.461 -54.719 -15.781 1 91.38 339 ASP B O 1
ATOM 7687 N N . ALA B 1 340 ? 1.086 -55.938 -14.477 1 90.75 340 ALA B N 1
ATOM 7688 C CA . ALA B 1 340 ? 2.209 -56.562 -13.789 1 90.75 340 ALA B CA 1
ATOM 7689 C C . ALA B 1 340 ? 3.027 -57.438 -14.758 1 90.75 340 ALA B C 1
ATOM 7691 O O . ALA B 1 340 ? 4.258 -57.438 -14.688 1 90.75 340 ALA B O 1
ATOM 7692 N N . GLY B 1 341 ? 2.35 -58.156 -15.516 1 90.19 341 GLY B N 1
ATOM 7693 C CA . GLY B 1 341 ? 3.021 -58.969 -16.516 1 90.19 341 GLY B CA 1
ATOM 7694 C C . GLY B 1 341 ? 3.793 -58.125 -17.531 1 90.19 341 GLY B C 1
ATOM 7695 O O . GLY B 1 341 ? 4.887 -58.531 -17.953 1 90.19 341 GLY B O 1
ATOM 7696 N N . LEU B 1 342 ? 3.154 -57.094 -17.938 1 93.56 342 LEU B N 1
ATOM 7697 C CA . LEU B 1 342 ? 3.834 -56.188 -18.875 1 93.56 342 LEU B CA 1
ATOM 7698 C C . LEU B 1 342 ? 5.121 -55.656 -18.266 1 93.56 342 LEU B C 1
ATOM 7700 O O . LEU B 1 342 ? 6.16 -55.625 -18.922 1 93.56 342 LEU B O 1
ATOM 7704 N N . GLU B 1 343 ? 5.055 -55.219 -17.031 1 93.56 343 GLU B N 1
ATOM 7705 C CA . GLU B 1 343 ? 6.234 -54.688 -16.359 1 93.56 343 GLU B CA 1
ATOM 7706 C C . GLU B 1 343 ? 7.34 -55.75 -16.25 1 93.56 343 GLU B C 1
ATOM 7708 O O . GLU B 1 343 ? 8.516 -55.406 -16.406 1 93.56 343 GLU B O 1
ATOM 7713 N N . ALA B 1 344 ? 6.926 -56.906 -16 1 91.12 344 ALA B N 1
ATOM 7714 C CA . ALA B 1 344 ? 7.895 -58 -15.906 1 91.12 344 ALA B CA 1
ATOM 7715 C C . ALA B 1 344 ? 8.578 -58.25 -17.25 1 91.12 344 ALA B C 1
ATOM 7717 O O . ALA B 1 344 ? 9.781 -58.5 -17.297 1 91.12 344 ALA B O 1
ATOM 7718 N N . ALA B 1 345 ? 7.758 -58.219 -18.25 1 92.94 345 ALA B N 1
ATOM 7719 C CA . ALA B 1 345 ? 8.305 -58.406 -19.594 1 92.94 345 ALA B CA 1
ATOM 7720 C C . ALA B 1 345 ? 9.289 -57.312 -19.953 1 92.94 345 ALA B C 1
ATOM 7722 O O . ALA B 1 345 ? 10.352 -57.562 -20.5 1 92.94 345 ALA B O 1
ATOM 7723 N N . LEU B 1 346 ? 8.914 -56.125 -19.625 1 94.94 346 LEU B N 1
ATOM 7724 C CA . LEU B 1 346 ? 9.781 -55 -19.891 1 94.94 346 LEU B CA 1
ATOM 7725 C C . LEU B 1 346 ? 11.094 -55.125 -19.125 1 94.94 346 LEU B C 1
ATOM 7727 O O . LEU B 1 346 ? 12.172 -54.906 -19.703 1 94.94 346 LEU B O 1
ATOM 7731 N N . ARG B 1 347 ? 10.977 -55.438 -17.906 1 93.75 347 ARG B N 1
ATOM 7732 C CA . ARG B 1 347 ? 12.156 -55.594 -17.062 1 93.75 347 ARG B CA 1
ATOM 7733 C C . ARG B 1 347 ? 13.086 -56.688 -17.625 1 93.75 347 ARG B C 1
ATOM 7735 O O . ARG B 1 347 ? 14.305 -56.5 -17.656 1 93.75 347 ARG B O 1
ATOM 7742 N N . SER B 1 348 ? 12.508 -57.719 -18.047 1 91.75 348 SER B N 1
ATOM 7743 C CA . SER B 1 348 ? 13.297 -58.812 -18.562 1 91.75 348 SER B CA 1
ATOM 7744 C C . SER B 1 348 ? 14.047 -58.406 -19.828 1 91.75 348 SER B C 1
ATOM 7746 O O . SER B 1 348 ? 15.094 -59 -20.141 1 91.75 348 SER B O 1
ATOM 7748 N N . ALA B 1 349 ? 13.5 -57.5 -20.5 1 94.62 349 ALA B N 1
ATOM 7749 C CA . ALA B 1 349 ? 14.102 -57.031 -21.75 1 94.62 349 ALA B CA 1
ATOM 7750 C C . ALA B 1 349 ? 14.984 -55.812 -21.516 1 94.62 349 ALA B C 1
ATOM 7752 O O . ALA B 1 349 ? 15.453 -55.188 -22.469 1 94.62 349 ALA B O 1
ATOM 7753 N N . ASN B 1 350 ? 15.148 -55.344 -20.297 1 95.31 350 ASN B N 1
ATOM 7754 C CA . ASN B 1 350 ? 15.961 -54.219 -19.875 1 95.31 350 ASN B CA 1
ATOM 7755 C C . ASN B 1 350 ? 15.352 -52.875 -20.344 1 95.31 350 ASN B C 1
ATOM 7757 O O . ASN B 1 350 ? 16.062 -52 -20.797 1 95.31 350 ASN B O 1
ATOM 7761 N N . TRP B 1 351 ? 14.086 -52.844 -20.297 1 95.56 351 TRP B N 1
ATOM 7762 C CA . TRP B 1 351 ? 13.352 -51.625 -20.531 1 95.56 351 TRP B CA 1
ATOM 7763 C C . TRP B 1 351 ? 12.773 -51.062 -19.219 1 95.56 351 TRP B C 1
ATOM 7765 O O . TRP B 1 351 ? 12.336 -51.844 -18.359 1 95.56 351 TRP B O 1
ATOM 7775 N N . LEU B 1 352 ? 12.766 -49.75 -19.141 1 95.06 352 LEU B N 1
ATOM 7776 C CA . LEU B 1 352 ? 12.328 -49.062 -17.938 1 95.06 352 LEU B CA 1
ATOM 7777 C C . LEU B 1 352 ? 10.883 -48.594 -18.062 1 95.06 352 LEU B C 1
ATOM 7779 O O . LEU B 1 352 ? 10.5 -48.062 -19.094 1 95.06 352 LEU B O 1
ATOM 7783 N N . THR B 1 353 ? 10.125 -48.906 -17.078 1 95.81 353 THR B N 1
ATOM 7784 C CA . THR B 1 353 ? 8.836 -48.25 -16.906 1 95.81 353 THR B CA 1
ATOM 7785 C C . THR B 1 353 ? 9.016 -46.906 -16.156 1 95.81 353 THR B C 1
ATOM 7787 O O . THR B 1 353 ? 9.547 -46.875 -15.055 1 95.81 353 THR B O 1
ATOM 7790 N N . MET B 1 354 ? 8.555 -45.875 -16.781 1 96 354 MET B N 1
ATOM 7791 C CA . MET B 1 354 ? 8.688 -44.531 -16.188 1 96 354 MET B CA 1
ATOM 7792 C C . MET B 1 354 ? 7.316 -43.906 -15.953 1 96 354 MET B C 1
ATOM 7794 O O . MET B 1 354 ? 6.344 -44.25 -16.625 1 96 354 MET B O 1
ATOM 7798 N N . HIS B 1 355 ? 7.262 -43.031 -15 1 96.88 355 HIS B N 1
ATOM 7799 C CA . HIS B 1 355 ? 6.039 -42.344 -14.617 1 96.88 355 HIS B CA 1
ATOM 7800 C C . HIS B 1 355 ? 6.176 -40.844 -14.828 1 96.88 355 HIS B C 1
ATOM 7802 O O . HIS B 1 355 ? 7.23 -40.25 -14.562 1 96.88 355 HIS B O 1
ATOM 7808 N N . THR B 1 356 ? 5.195 -40.219 -15.398 1 96.38 356 THR B N 1
ATOM 7809 C CA . THR B 1 356 ? 5.129 -38.781 -15.656 1 96.38 356 THR B CA 1
ATOM 7810 C C . THR B 1 356 ? 3.68 -38.344 -15.789 1 96.38 356 THR B C 1
ATOM 7812 O O . THR B 1 356 ? 2.775 -38.938 -15.211 1 96.38 356 THR B O 1
ATOM 7815 N N . PHE B 1 357 ? 3.463 -37.219 -16.438 1 96.19 357 PHE B N 1
ATOM 7816 C CA . PHE B 1 357 ? 2.119 -36.656 -16.547 1 96.19 357 PHE B CA 1
ATOM 7817 C C . PHE B 1 357 ? 1.788 -36.312 -18 1 96.19 357 PHE B C 1
ATOM 7819 O O . PHE B 1 357 ? 2.672 -35.938 -18.766 1 96.19 357 PHE B O 1
ATOM 7826 N N . GLU B 1 358 ? 0.574 -36.469 -18.281 1 93.31 358 GLU B N 1
ATOM 7827 C CA . GLU B 1 358 ? 0.093 -36.125 -19.609 1 93.31 358 GLU B CA 1
ATOM 7828 C C . GLU B 1 358 ? -0.111 -34.625 -19.719 1 93.31 358 GLU B C 1
ATOM 7830 O O . GLU B 1 358 ? -0.676 -33.969 -18.828 1 93.31 358 GLU B O 1
ATOM 7835 N N . GLY B 1 359 ? 0.374 -34.031 -20.766 1 88.5 359 GLY B N 1
ATOM 7836 C CA . GLY B 1 359 ? 0.114 -32.625 -21.031 1 88.5 359 GLY B CA 1
ATOM 7837 C C . GLY B 1 359 ? -1.267 -32.375 -21.609 1 88.5 359 GLY B C 1
ATOM 7838 O O . GLY B 1 359 ? -2.129 -33.25 -21.578 1 88.5 359 GLY B O 1
ATOM 7839 N N . ASP B 1 360 ? -1.517 -31.125 -22.047 1 86.62 360 ASP B N 1
ATOM 7840 C CA . ASP B 1 360 ? -2.805 -30.766 -22.625 1 86.62 360 ASP B CA 1
ATOM 7841 C C . ASP B 1 360 ? -2.689 -30.562 -24.125 1 86.62 360 ASP B C 1
ATOM 7843 O O . ASP B 1 360 ? -1.821 -29.812 -24.594 1 86.62 360 ASP B O 1
ATOM 7847 N N . MET B 1 361 ? -3.545 -31.203 -24.797 1 85.75 361 MET B N 1
ATOM 7848 C CA . MET B 1 361 ? -3.619 -31.109 -26.25 1 85.75 361 MET B CA 1
ATOM 7849 C C . MET B 1 361 ? -2.289 -31.5 -26.891 1 85.75 361 MET B C 1
ATOM 7851 O O . MET B 1 361 ? -1.83 -30.844 -27.828 1 85.75 361 MET B O 1
ATOM 7855 N N . GLY B 1 362 ? -1.651 -32.344 -26.234 1 81.81 362 GLY B N 1
ATOM 7856 C CA . GLY B 1 362 ? -0.391 -32.844 -26.766 1 81.81 362 GLY B CA 1
ATOM 7857 C C . GLY B 1 362 ? 0.788 -31.953 -26.438 1 81.81 362 GLY B C 1
ATOM 7858 O O . GLY B 1 362 ? 1.909 -32.219 -26.875 1 81.81 362 GLY B O 1
ATOM 7859 N N . MET B 1 363 ? 0.569 -30.953 -25.672 1 84 363 MET B N 1
ATOM 7860 C CA . MET B 1 363 ? 1.625 -30.016 -25.297 1 84 363 MET B CA 1
ATOM 7861 C C . MET B 1 363 ? 1.87 -30.047 -23.797 1 84 363 MET B C 1
ATOM 7863 O O . MET B 1 363 ? 0.978 -30.391 -23.031 1 84 363 MET B O 1
ATOM 7867 N N . ASP B 1 364 ? 3.055 -29.672 -23.438 1 85.56 364 ASP B N 1
ATOM 7868 C CA . ASP B 1 364 ? 3.428 -29.719 -22.031 1 85.56 364 ASP B CA 1
ATOM 7869 C C . ASP B 1 364 ? 3.586 -28.312 -21.453 1 85.56 364 ASP B C 1
ATOM 7871 O O . ASP B 1 364 ? 4.379 -28.094 -20.547 1 85.56 364 ASP B O 1
ATOM 7875 N N . PHE B 1 365 ? 2.824 -27.344 -21.922 1 83.19 365 PHE B N 1
ATOM 7876 C CA . PHE B 1 365 ? 2.977 -25.953 -21.484 1 83.19 365 PHE B CA 1
ATOM 7877 C C . PHE B 1 365 ? 2.35 -25.75 -20.109 1 83.19 365 PHE B C 1
ATOM 7879 O O . PHE B 1 365 ? 2.852 -24.953 -19.312 1 83.19 365 PHE B O 1
ATOM 7886 N N . THR B 1 366 ? 1.32 -26.422 -19.812 1 87.31 366 THR B N 1
ATOM 7887 C CA . THR B 1 366 ? 0.565 -26.172 -18.594 1 87.31 366 THR B CA 1
ATOM 7888 C C . THR B 1 366 ? 1.241 -26.844 -17.391 1 87.31 366 THR B C 1
ATOM 7890 O O . THR B 1 366 ? 0.975 -26.5 -16.25 1 87.31 366 THR B O 1
ATOM 7893 N N . LYS B 1 367 ? 2.094 -27.891 -17.656 1 92.31 367 LYS B N 1
ATOM 7894 C CA . LYS B 1 367 ? 2.844 -28.594 -16.625 1 92.31 367 LYS B CA 1
ATOM 7895 C C . LYS B 1 367 ? 1.922 -29.078 -15.508 1 92.31 367 LYS B C 1
ATOM 7897 O O . LYS B 1 367 ? 2.258 -28.969 -14.328 1 92.31 367 LYS B O 1
ATOM 7902 N N . THR B 1 368 ? 0.705 -29.516 -15.828 1 93.69 368 THR B N 1
ATOM 7903 C CA . THR B 1 368 ? -0.221 -30.047 -14.836 1 93.69 368 THR B CA 1
ATOM 7904 C C . THR B 1 368 ? 0.228 -31.422 -14.352 1 93.69 368 THR B C 1
ATOM 7906 O O . THR B 1 368 ? 0.879 -32.156 -15.094 1 93.69 368 THR B O 1
ATOM 7909 N N . VAL B 1 369 ? -0.128 -31.688 -13.156 1 96.88 369 VAL B N 1
ATOM 7910 C CA . VAL B 1 369 ? 0.246 -33 -12.602 1 96.88 369 VAL B CA 1
ATOM 7911 C C . VAL B 1 369 ? -1.01 -33.781 -12.258 1 96.88 369 VAL B C 1
ATOM 7913 O O . VAL B 1 369 ? -1.018 -34.562 -11.297 1 96.88 369 VAL B O 1
ATOM 7916 N N . ILE B 1 370 ? -2.045 -33.656 -13.023 1 95.44 370 ILE B N 1
ATOM 7917 C CA . ILE B 1 370 ? -3.34 -34.188 -12.633 1 95.44 370 ILE B CA 1
ATOM 7918 C C . ILE B 1 370 ? -3.629 -35.469 -13.422 1 95.44 370 ILE B C 1
ATOM 7920 O O . ILE B 1 370 ? -4.562 -36.219 -13.094 1 95.44 370 ILE B O 1
ATOM 7924 N N . LYS B 1 371 ? -2.828 -35.719 -14.438 1 94.88 371 LYS B N 1
ATOM 7925 C CA . LYS B 1 371 ? -3.027 -36.906 -15.273 1 94.88 371 LYS B CA 1
ATOM 7926 C C . LYS B 1 371 ? -1.769 -37.781 -15.312 1 94.88 371 LYS B C 1
ATOM 7928 O O . LYS B 1 371 ? -1.018 -37.75 -16.281 1 94.88 371 LYS B O 1
ATOM 7933 N N . PRO B 1 372 ? -1.603 -38.625 -14.32 1 96.38 372 PRO B N 1
ATOM 7934 C CA . PRO B 1 372 ? -0.431 -39.5 -14.328 1 96.38 372 PRO B CA 1
ATOM 7935 C C . PRO B 1 372 ? -0.455 -40.5 -15.477 1 96.38 372 PRO B C 1
ATOM 7937 O O . PRO B 1 372 ? -1.51 -41.062 -15.789 1 96.38 372 PRO B O 1
ATOM 7940 N N . ILE B 1 373 ? 0.672 -40.688 -16.094 1 96.25 373 ILE B N 1
ATOM 7941 C CA . ILE B 1 373 ? 0.786 -41.688 -17.172 1 96.25 373 ILE B CA 1
ATOM 7942 C C . ILE B 1 373 ? 2.09 -42.469 -17.031 1 96.25 373 ILE B C 1
ATOM 7944 O O . ILE B 1 373 ? 2.959 -42.094 -16.234 1 96.25 373 ILE B O 1
ATOM 7948 N N . ARG B 1 374 ? 2.172 -43.5 -17.781 1 96.81 374 ARG B N 1
ATOM 7949 C CA . ARG B 1 374 ? 3.385 -44.312 -17.875 1 96.81 374 ARG B CA 1
ATOM 7950 C C . ARG B 1 374 ? 3.994 -44.219 -19.266 1 96.81 374 ARG B C 1
ATOM 7952 O O . ARG B 1 374 ? 3.271 -44.125 -20.266 1 96.81 374 ARG B O 1
ATOM 7959 N N . GLN B 1 375 ? 5.23 -44.281 -19.266 1 95.88 375 GLN B N 1
ATOM 7960 C CA . GLN B 1 375 ? 6.027 -44.375 -20.484 1 95.88 375 GLN B CA 1
ATOM 7961 C C . GLN B 1 375 ? 7.145 -45.406 -20.344 1 95.88 375 GLN B C 1
ATOM 7963 O O . GLN B 1 375 ? 7.406 -45.906 -19.234 1 95.88 375 GLN B O 1
ATOM 7968 N N . VAL B 1 376 ? 7.711 -45.719 -21.5 1 96.06 376 VAL B N 1
ATOM 7969 C CA . VAL B 1 376 ? 8.711 -46.781 -21.484 1 96.06 376 VAL B CA 1
ATOM 7970 C C . VAL B 1 376 ? 9.914 -46.375 -22.328 1 96.06 376 VAL B C 1
ATOM 7972 O O . VAL B 1 376 ? 9.758 -45.719 -23.359 1 96.06 376 VAL B O 1
ATOM 7975 N N . MET B 1 377 ? 11.078 -46.812 -21.844 1 94.44 377 MET B N 1
ATOM 7976 C CA . MET B 1 377 ? 12.305 -46.562 -22.594 1 94.44 377 MET B CA 1
ATOM 7977 C C . MET B 1 377 ? 13.352 -47.656 -22.297 1 94.44 377 MET B C 1
ATOM 7979 O O . MET B 1 377 ? 13.297 -48.281 -21.25 1 94.44 377 MET B O 1
ATOM 7983 N N . ARG B 1 378 ? 14.211 -47.781 -23.266 1 93.25 378 ARG B N 1
ATOM 7984 C CA . ARG B 1 378 ? 15.32 -48.688 -23.031 1 93.25 378 ARG B CA 1
ATOM 7985 C C . ARG B 1 378 ? 16.234 -48.188 -21.922 1 93.25 378 ARG B C 1
ATOM 7987 O O . ARG B 1 378 ? 16.578 -47 -21.891 1 93.25 378 ARG B O 1
ATOM 7994 N N . MET B 1 379 ? 16.594 -49.062 -21.016 1 92.44 379 MET B N 1
ATOM 7995 C CA . MET B 1 379 ? 17.375 -48.656 -19.859 1 92.44 379 MET B CA 1
ATOM 7996 C C . MET B 1 379 ? 18.703 -48.031 -20.297 1 92.44 379 MET B C 1
ATOM 7998 O O . MET B 1 379 ? 19.203 -47.125 -19.656 1 92.44 379 MET B O 1
ATOM 8002 N N . SER B 1 380 ? 19.312 -48.562 -21.359 1 88.75 380 SER B N 1
ATOM 8003 C CA . SER B 1 380 ? 20.609 -48.094 -21.844 1 88.75 380 SER B CA 1
ATOM 8004 C C . SER B 1 380 ? 20.516 -46.656 -22.359 1 88.75 380 SER B C 1
ATOM 8006 O O . SER B 1 380 ? 21.547 -45.969 -22.469 1 88.75 380 SER B O 1
ATOM 8008 N N . ASP B 1 381 ? 19.312 -46.188 -22.656 1 88.94 381 ASP B N 1
ATOM 8009 C CA . ASP B 1 381 ? 19.094 -44.844 -23.172 1 88.94 381 ASP B CA 1
ATOM 8010 C C . ASP B 1 381 ? 18.688 -43.875 -22.062 1 88.94 381 ASP B C 1
ATOM 8012 O O . ASP B 1 381 ? 18.359 -42.719 -22.328 1 88.94 381 ASP B O 1
ATOM 8016 N N . ALA B 1 382 ? 18.688 -44.344 -20.844 1 90.44 382 ALA B N 1
ATOM 8017 C CA . ALA B 1 382 ? 18.281 -43.5 -19.719 1 90.44 382 ALA B CA 1
ATOM 8018 C C . ALA B 1 382 ? 19.484 -43.125 -18.875 1 90.44 382 ALA B C 1
ATOM 8020 O O . ALA B 1 382 ? 20.484 -43.844 -18.812 1 90.44 382 ALA B O 1
ATOM 8021 N N . ARG B 1 383 ? 19.375 -41.938 -18.297 1 90.81 383 ARG B N 1
ATOM 8022 C CA . ARG B 1 383 ? 20.312 -41.5 -17.266 1 90.81 383 ARG B CA 1
ATOM 8023 C C . ARG B 1 383 ? 19.578 -41.125 -15.984 1 90.81 383 ARG B C 1
ATOM 8025 O O . ARG B 1 383 ? 18.484 -40.531 -16.031 1 90.81 383 ARG B O 1
ATOM 8032 N N . ALA B 1 384 ? 20.172 -41.5 -14.898 1 93.69 384 ALA B N 1
ATOM 8033 C CA . ALA B 1 384 ? 19.531 -41.281 -13.609 1 93.69 384 ALA B CA 1
ATOM 8034 C C . ALA B 1 384 ? 20.172 -40.094 -12.891 1 93.69 384 ALA B C 1
ATOM 8036 O O . ALA B 1 384 ? 21.406 -40 -12.766 1 93.69 384 ALA B O 1
ATOM 8037 N N . TRP B 1 385 ? 19.406 -39.156 -12.383 1 95.12 385 TRP B N 1
ATOM 8038 C CA . TRP B 1 385 ? 19.859 -37.906 -11.719 1 95.12 385 TRP B CA 1
ATOM 8039 C C . TRP B 1 385 ? 20.656 -38.25 -10.469 1 95.12 385 TRP B C 1
ATOM 8041 O O . TRP B 1 385 ? 21.75 -37.719 -10.273 1 95.12 385 TRP B O 1
ATOM 8051 N N . VAL B 1 386 ? 20.172 -39.125 -9.68 1 97.25 386 VAL B N 1
ATOM 8052 C CA . VAL B 1 386 ? 20.828 -39.438 -8.414 1 97.25 386 VAL B CA 1
ATOM 8053 C C . VAL B 1 386 ? 22.172 -40.125 -8.68 1 97.25 386 VAL B C 1
ATOM 8055 O O . VAL B 1 386 ? 23.203 -39.688 -8.141 1 97.25 386 VAL B O 1
ATOM 8058 N N . GLU B 1 387 ? 22.219 -41.094 -9.516 1 94.19 387 GLU B N 1
ATOM 8059 C CA . GLU B 1 387 ? 23.438 -41.844 -9.789 1 94.19 387 GLU B CA 1
ATOM 8060 C C . GLU B 1 387 ? 24.469 -41 -10.492 1 94.19 387 GLU B C 1
ATOM 8062 O O . GLU B 1 387 ? 25.672 -41.156 -10.281 1 94.19 387 GLU B O 1
ATOM 8067 N N . ASP B 1 388 ? 24 -40.094 -11.258 1 93.56 388 ASP B N 1
ATOM 8068 C CA . ASP B 1 388 ? 24.938 -39.25 -11.977 1 93.56 388 ASP B CA 1
ATOM 8069 C C . ASP B 1 388 ? 25.641 -38.281 -11.016 1 93.56 388 ASP B C 1
ATOM 8071 O O . ASP B 1 388 ? 26.797 -37.906 -11.234 1 93.56 388 ASP B O 1
ATOM 8075 N N . TYR B 1 389 ? 24.922 -37.875 -9.891 1 95.62 389 TYR B N 1
ATOM 8076 C CA . TYR B 1 389 ? 25.469 -36.719 -9.203 1 95.62 389 TYR B CA 1
ATOM 8077 C C . TYR B 1 389 ? 25.5 -36.938 -7.691 1 95.62 389 TYR B C 1
ATOM 8079 O O . TYR B 1 389 ? 25.938 -36.062 -6.938 1 95.62 389 TYR B O 1
ATOM 8087 N N . LYS B 1 390 ? 25.062 -38.031 -7.191 1 95.44 390 LYS B N 1
ATOM 8088 C CA . LYS B 1 390 ? 25.062 -38.312 -5.758 1 95.44 390 LYS B CA 1
ATOM 8089 C C . LYS B 1 390 ? 26.484 -38.344 -5.199 1 95.44 390 LYS B C 1
ATOM 8091 O O . LYS B 1 390 ? 26.703 -38.062 -4.016 1 95.44 390 LYS B O 1
ATOM 8096 N N . SER B 1 391 ? 27.484 -38.625 -6.039 1 95.31 391 SER B N 1
ATOM 8097 C CA . SER B 1 391 ? 28.844 -38.781 -5.57 1 95.31 391 SER B CA 1
ATOM 8098 C C . SER B 1 391 ? 29.609 -37.438 -5.645 1 95.31 391 SER B C 1
ATOM 8100 O O . SER B 1 391 ? 30.766 -37.375 -5.242 1 95.31 391 SER B O 1
ATOM 8102 N N . VAL B 1 392 ? 28.969 -36.469 -6.184 1 96.25 392 VAL B N 1
ATOM 8103 C CA . VAL B 1 392 ? 29.609 -35.156 -6.262 1 96.25 392 VAL B CA 1
ATOM 8104 C C . VAL B 1 392 ? 29.812 -34.594 -4.859 1 96.25 392 VAL B C 1
ATOM 8106 O O . VAL B 1 392 ? 28.859 -34.438 -4.094 1 96.25 392 VAL B O 1
ATOM 8109 N N . THR B 1 393 ? 31.062 -34.219 -4.504 1 94.75 393 THR B N 1
ATOM 8110 C CA . THR B 1 393 ? 31.391 -33.812 -3.143 1 94.75 393 THR B CA 1
ATOM 8111 C C . THR B 1 393 ? 31.672 -32.312 -3.088 1 94.75 393 THR B C 1
ATOM 8113 O O . THR B 1 393 ? 31.812 -31.734 -2.006 1 94.75 393 THR B O 1
ATOM 8116 N N . GLN B 1 394 ? 31.766 -31.688 -4.293 1 96.31 394 GLN B N 1
ATOM 8117 C CA . GLN B 1 394 ? 31.969 -30.234 -4.309 1 96.31 394 GLN B CA 1
ATOM 8118 C C . GLN B 1 394 ? 30.859 -29.516 -3.551 1 96.31 394 GLN B C 1
ATOM 8120 O O . GLN B 1 394 ? 29.734 -30 -3.492 1 96.31 394 GLN B O 1
ATOM 8125 N N . ASP B 1 395 ? 31.219 -28.375 -3.066 1 96.31 395 ASP B N 1
ATOM 8126 C CA . ASP B 1 395 ? 30.281 -27.609 -2.25 1 96.31 395 ASP B CA 1
ATOM 8127 C C . ASP B 1 395 ? 29.031 -27.234 -3.051 1 96.31 395 ASP B C 1
ATOM 8129 O O . ASP B 1 395 ? 27.922 -27.312 -2.541 1 96.31 395 ASP B O 1
ATOM 8133 N N . ILE B 1 396 ? 29.312 -26.812 -4.32 1 97.5 396 ILE B N 1
ATOM 8134 C CA . ILE B 1 396 ? 28.219 -26.328 -5.168 1 97.5 396 ILE B CA 1
ATOM 8135 C C . ILE B 1 396 ? 28.078 -27.25 -6.379 1 97.5 396 ILE B C 1
ATOM 8137 O O . ILE B 1 396 ? 29.031 -27.469 -7.121 1 97.5 396 ILE B O 1
ATOM 8141 N N . LEU B 1 397 ? 26.969 -27.844 -6.492 1 97.88 397 LEU B N 1
ATOM 8142 C CA . LEU B 1 397 ? 26.547 -28.453 -7.75 1 97.88 397 LEU B CA 1
ATOM 8143 C C . LEU B 1 397 ? 25.719 -27.469 -8.578 1 97.88 397 LEU B C 1
ATOM 8145 O O . LEU B 1 397 ? 24.625 -27.062 -8.172 1 97.88 397 LEU B O 1
ATOM 8149 N N . TRP B 1 398 ? 26.25 -27.062 -9.719 1 97.31 398 TRP B N 1
ATOM 8150 C CA . TRP B 1 398 ? 25.625 -26.016 -10.531 1 97.31 398 TRP B CA 1
ATOM 8151 C C . TRP B 1 398 ? 25.094 -26.594 -11.836 1 97.31 398 TRP B C 1
ATOM 8153 O O . TRP B 1 398 ? 25.859 -27.078 -12.672 1 97.31 398 TRP B O 1
ATOM 8163 N N . LEU B 1 399 ? 23.75 -26.578 -11.938 1 95.38 399 LEU B N 1
ATOM 8164 C CA . LEU B 1 399 ? 23.125 -26.906 -13.211 1 95.38 399 LEU B CA 1
ATOM 8165 C C . LEU B 1 399 ? 23.047 -25.688 -14.117 1 95.38 399 LEU B C 1
ATOM 8167 O O . LEU B 1 399 ? 22.25 -24.781 -13.883 1 95.38 399 LEU B O 1
ATOM 8171 N N . GLN B 1 400 ? 23.797 -25.719 -15.195 1 93.38 400 GLN B N 1
ATOM 8172 C CA . GLN B 1 400 ? 23.984 -24.547 -16.047 1 93.38 400 GLN B CA 1
ATOM 8173 C C . GLN B 1 400 ? 23.031 -24.578 -17.234 1 93.38 400 GLN B C 1
ATOM 8175 O O . GLN B 1 400 ? 22.797 -25.641 -17.828 1 93.38 400 GLN B O 1
ATOM 8180 N N . GLY B 1 401 ? 22.375 -23.391 -17.484 1 88.12 401 GLY B N 1
ATOM 8181 C CA . GLY B 1 401 ? 21.594 -23.25 -18.688 1 88.12 401 GLY B CA 1
ATOM 8182 C C . GLY B 1 401 ? 20.094 -23.344 -18.438 1 88.12 401 GLY B C 1
ATOM 8183 O O . GLY B 1 401 ? 19.656 -23.469 -17.297 1 88.12 401 GLY B O 1
ATOM 8184 N N . GLU B 1 402 ? 19.344 -23.234 -19.562 1 85 402 GLU B N 1
ATOM 8185 C CA . GLU B 1 402 ? 17.875 -23.266 -19.531 1 85 402 GLU B CA 1
ATOM 8186 C C . GLU B 1 402 ? 17.359 -24.703 -19.625 1 85 402 GLU B C 1
ATOM 8188 O O . GLU B 1 402 ? 17.562 -25.375 -20.641 1 85 402 GLU B O 1
ATOM 8193 N N . VAL B 1 403 ? 16.719 -25.219 -18.594 1 81.5 403 VAL B N 1
ATOM 8194 C CA . VAL B 1 403 ? 16.266 -26.594 -18.578 1 81.5 403 VAL B CA 1
ATOM 8195 C C . VAL B 1 403 ? 14.75 -26.641 -18.391 1 81.5 403 VAL B C 1
ATOM 8197 O O . VAL B 1 403 ? 14.211 -27.656 -17.922 1 81.5 403 VAL B O 1
ATOM 8200 N N . HIS B 1 404 ? 14 -25.703 -18.797 1 85.69 404 HIS B N 1
ATOM 8201 C CA . HIS B 1 404 ? 12.555 -25.656 -18.578 1 85.69 404 HIS B CA 1
ATOM 8202 C C . HIS B 1 404 ? 11.797 -25.906 -19.875 1 85.69 404 HIS B C 1
ATOM 8204 O O . HIS B 1 404 ? 10.93 -26.797 -19.922 1 85.69 404 HIS B O 1
ATOM 8210 N N . LEU B 1 405 ? 12.102 -25.328 -20.875 1 79.69 405 LEU B N 1
ATOM 8211 C CA . LEU B 1 405 ? 11.344 -25.359 -22.125 1 79.69 405 LEU B CA 1
ATOM 8212 C C . LEU B 1 405 ? 11.445 -26.719 -22.797 1 79.69 405 LEU B C 1
ATOM 8214 O O . LEU B 1 405 ? 12.539 -27.281 -22.906 1 79.69 405 LEU B O 1
ATOM 8218 N N . GLY B 1 406 ? 10.32 -27.281 -23.156 1 76.5 406 GLY B N 1
ATOM 8219 C CA . GLY B 1 406 ? 10.281 -28.547 -23.875 1 76.5 406 GLY B CA 1
ATOM 8220 C C . GLY B 1 406 ? 10.414 -29.766 -22.984 1 76.5 406 GLY B C 1
ATOM 8221 O O . GLY B 1 406 ? 10.539 -30.891 -23.453 1 76.5 406 GLY B O 1
ATOM 8222 N N . ARG B 1 407 ? 10.367 -29.531 -21.797 1 83.31 407 ARG B N 1
ATOM 8223 C CA . ARG B 1 407 ? 10.555 -30.641 -20.859 1 83.31 407 ARG B CA 1
ATOM 8224 C C . ARG B 1 407 ? 9.281 -30.906 -20.062 1 83.31 407 ARG B C 1
ATOM 8226 O O . ARG B 1 407 ? 8.398 -30.047 -19.984 1 83.31 407 ARG B O 1
ATOM 8233 N N . LYS B 1 408 ? 9.219 -32.125 -19.531 1 88.56 408 LYS B N 1
ATOM 8234 C CA . LYS B 1 408 ? 8.078 -32.531 -18.719 1 88.56 408 LYS B CA 1
ATOM 8235 C C . LYS B 1 408 ? 8.07 -31.844 -17.375 1 88.56 408 LYS B C 1
ATOM 8237 O O . LYS B 1 408 ? 9.094 -31.312 -16.938 1 88.56 408 LYS B O 1
ATOM 8242 N N . ALA B 1 409 ? 6.902 -31.828 -16.734 1 90.5 409 ALA B N 1
ATOM 8243 C CA . ALA B 1 409 ? 6.832 -31.391 -15.336 1 90.5 409 ALA B CA 1
ATOM 8244 C C . ALA B 1 409 ? 7.848 -32.125 -14.477 1 90.5 409 ALA B C 1
ATOM 8246 O O . ALA B 1 409 ? 7.992 -33.344 -14.594 1 90.5 409 ALA B O 1
ATOM 8247 N N . GLY B 1 410 ? 8.641 -31.406 -13.742 1 89.94 410 GLY B N 1
ATOM 8248 C CA . GLY B 1 410 ? 9.641 -32 -12.875 1 89.94 410 GLY B CA 1
ATOM 8249 C C . GLY B 1 410 ? 11.016 -32.094 -13.523 1 89.94 410 GLY B C 1
ATOM 8250 O O . GLY B 1 410 ? 12 -32.406 -12.852 1 89.94 410 GLY B O 1
ATOM 8251 N N . LEU B 1 411 ? 11.062 -31.906 -14.789 1 88.19 411 LEU B N 1
ATOM 8252 C CA . LEU B 1 411 ? 12.305 -31.875 -15.547 1 88.19 411 LEU B CA 1
ATOM 8253 C C . LEU B 1 411 ? 12.898 -33.281 -15.672 1 88.19 411 LEU B C 1
ATOM 8255 O O . LEU B 1 411 ? 14.062 -33.438 -16.031 1 88.19 411 LEU B O 1
ATOM 8259 N N . MET B 1 412 ? 12.156 -34.281 -15.305 1 91.69 412 MET B N 1
ATOM 8260 C CA . MET B 1 412 ? 12.555 -35.688 -15.398 1 91.69 412 MET B CA 1
ATOM 8261 C C . MET B 1 412 ? 11.344 -36.594 -15.305 1 91.69 412 MET B C 1
ATOM 8263 O O . MET B 1 412 ? 10.227 -36.156 -15.023 1 91.69 412 MET B O 1
ATOM 8267 N N . ARG B 1 413 ? 11.562 -37.781 -15.672 1 94.94 413 ARG B N 1
ATOM 8268 C CA . ARG B 1 413 ? 10.578 -38.844 -15.422 1 94.94 413 ARG B CA 1
ATOM 8269 C C . ARG B 1 413 ? 10.938 -39.625 -14.164 1 94.94 413 ARG B C 1
ATOM 8271 O O . ARG B 1 413 ? 12.07 -39.562 -13.68 1 94.94 413 ARG B O 1
ATOM 8278 N N . PHE B 1 414 ? 9.961 -40.375 -13.641 1 97.5 414 PHE B N 1
ATOM 8279 C CA . PHE B 1 414 ? 10.18 -41.062 -12.375 1 97.5 414 PHE B CA 1
ATOM 8280 C C . PHE B 1 414 ? 10.094 -42.562 -12.547 1 97.5 414 PHE B C 1
ATOM 8282 O O . PHE B 1 414 ? 9.258 -43.062 -13.305 1 97.5 414 PHE B O 1
ATOM 8289 N N . THR B 1 415 ? 10.875 -43.25 -11.805 1 97.06 415 THR B N 1
ATOM 8290 C CA . THR B 1 415 ? 10.984 -44.688 -12 1 97.06 415 THR B CA 1
ATOM 8291 C C . THR B 1 415 ? 9.945 -45.438 -11.156 1 97.06 415 THR B C 1
ATOM 8293 O O . THR B 1 415 ? 9.719 -46.625 -11.352 1 97.06 415 THR B O 1
ATOM 8296 N N . THR B 1 416 ? 9.312 -44.75 -10.211 1 96.88 416 THR B N 1
ATOM 8297 C CA . THR B 1 416 ? 8.242 -45.344 -9.414 1 96.88 416 THR B CA 1
ATOM 8298 C C . THR B 1 416 ? 7.047 -44.375 -9.328 1 96.88 416 THR B C 1
ATOM 8300 O O . THR B 1 416 ? 7.188 -43.188 -9.523 1 96.88 416 THR B O 1
ATOM 8303 N N . GLU B 1 417 ? 5.91 -44.969 -9.039 1 96 417 GLU B N 1
ATOM 8304 C CA . GLU B 1 417 ? 4.715 -44.156 -8.812 1 96 417 GLU B CA 1
ATOM 8305 C C . GLU B 1 417 ? 4.867 -43.281 -7.57 1 96 417 GLU B C 1
ATOM 8307 O O . GLU B 1 417 ? 4.383 -42.156 -7.539 1 96 417 GLU B O 1
ATOM 8312 N N . GLU B 1 418 ? 5.527 -43.781 -6.578 1 96.56 418 GLU B N 1
ATOM 8313 C CA . GLU B 1 418 ? 5.75 -43.062 -5.34 1 96.56 418 GLU B CA 1
ATOM 8314 C C . GLU B 1 418 ? 6.582 -41.812 -5.582 1 96.56 418 GLU B C 1
ATOM 8316 O O . GLU B 1 418 ? 6.301 -40.75 -5.016 1 96.56 418 GLU B O 1
ATOM 8321 N N . ALA B 1 419 ? 7.613 -41.938 -6.41 1 97.44 419 ALA B N 1
ATOM 8322 C CA . ALA B 1 419 ? 8.469 -40.812 -6.723 1 97.44 419 ALA B CA 1
ATOM 8323 C C . ALA B 1 419 ? 7.695 -39.75 -7.512 1 97.44 419 ALA B C 1
ATOM 8325 O O . ALA B 1 419 ? 7.852 -38.562 -7.266 1 97.44 419 ALA B O 1
ATOM 8326 N N . ARG B 1 420 ? 6.941 -40.219 -8.477 1 97.75 420 ARG B N 1
ATOM 8327 C CA . ARG B 1 420 ? 6.082 -39.312 -9.227 1 97.75 420 ARG B CA 1
ATOM 8328 C C . ARG B 1 420 ? 5.141 -38.531 -8.289 1 97.75 420 ARG B C 1
ATOM 8330 O O . ARG B 1 420 ? 4.969 -37.344 -8.422 1 97.75 420 ARG B O 1
ATOM 8337 N N . ASP B 1 421 ? 4.539 -39.312 -7.352 1 97.88 421 ASP B N 1
ATOM 8338 C CA . ASP B 1 421 ? 3.586 -38.719 -6.414 1 97.88 421 ASP B CA 1
ATOM 8339 C C . ASP B 1 421 ? 4.281 -37.75 -5.461 1 97.88 421 ASP B C 1
ATOM 8341 O O . ASP B 1 421 ? 3.686 -36.75 -5.035 1 97.88 421 ASP B O 1
ATOM 8345 N N . ALA B 1 422 ? 5.492 -38.031 -5.141 1 97.75 422 ALA B N 1
ATOM 8346 C CA . ALA B 1 422 ? 6.262 -37.094 -4.312 1 97.75 422 ALA B CA 1
ATOM 8347 C C . ALA B 1 422 ? 6.445 -35.75 -5.016 1 97.75 422 ALA B C 1
ATOM 8349 O O . ALA B 1 422 ? 6.336 -34.688 -4.387 1 97.75 422 ALA B O 1
ATOM 8350 N N . PHE B 1 423 ? 6.723 -35.844 -6.281 1 98.19 423 PHE B N 1
ATOM 8351 C CA . PHE B 1 423 ? 6.824 -34.594 -7.055 1 98.19 423 PHE B CA 1
ATOM 8352 C C . PHE B 1 423 ? 5.477 -33.906 -7.109 1 98.19 423 PHE B C 1
ATOM 8354 O O . PHE B 1 423 ? 5.41 -32.656 -6.949 1 98.19 423 PHE B O 1
ATOM 8361 N N . ALA B 1 424 ? 4.457 -34.656 -7.367 1 98.31 424 ALA B N 1
ATOM 8362 C CA . ALA B 1 424 ? 3.123 -34.062 -7.418 1 98.31 424 ALA B CA 1
ATOM 8363 C C . ALA B 1 424 ? 2.791 -33.344 -6.109 1 98.31 424 ALA B C 1
ATOM 8365 O O . ALA B 1 424 ? 2.119 -32.312 -6.113 1 98.31 424 ALA B O 1
ATOM 8366 N N . ARG B 1 425 ? 3.225 -33.875 -4.961 1 98 425 ARG B N 1
ATOM 8367 C CA . ARG B 1 425 ? 2.979 -33.25 -3.664 1 98 425 ARG B CA 1
ATOM 8368 C C . ARG B 1 425 ? 3.641 -31.875 -3.576 1 98 425 ARG B C 1
ATOM 8370 O O . ARG B 1 425 ? 3.09 -30.953 -2.975 1 98 425 ARG B O 1
ATOM 8377 N N . ILE B 1 426 ? 4.82 -31.734 -4.184 1 98.19 426 ILE B N 1
ATOM 8378 C CA . ILE B 1 426 ? 5.512 -30.453 -4.207 1 98.19 426 ILE B CA 1
ATOM 8379 C C . ILE B 1 426 ? 4.656 -29.422 -4.945 1 98.19 426 ILE B C 1
ATOM 8381 O O . ILE B 1 426 ? 4.48 -28.297 -4.469 1 98.19 426 ILE B O 1
ATOM 8385 N N . VAL B 1 427 ? 4.121 -29.828 -6.062 1 97.75 427 VAL B N 1
ATOM 8386 C CA . VAL B 1 427 ? 3.359 -28.953 -6.941 1 97.75 427 VAL B CA 1
ATOM 8387 C C . VAL B 1 427 ? 2.031 -28.578 -6.285 1 97.75 427 VAL B C 1
ATOM 8389 O O . VAL B 1 427 ? 1.64 -27.406 -6.273 1 97.75 427 VAL B O 1
ATOM 8392 N N . LEU B 1 428 ? 1.385 -29.578 -5.66 1 97.56 428 LEU B N 1
ATOM 8393 C CA . LEU B 1 428 ? -0.011 -29.438 -5.258 1 97.56 428 LEU B CA 1
ATOM 8394 C C . LEU B 1 428 ? -0.12 -28.875 -3.85 1 97.56 428 LEU B C 1
ATOM 8396 O O . LEU B 1 428 ? -1.096 -28.188 -3.523 1 97.56 428 LEU B O 1
ATOM 8400 N N . HIS B 1 429 ? 0.926 -29.141 -3.018 1 96.38 429 HIS B N 1
ATOM 8401 C CA . HIS B 1 429 ? 0.679 -28.859 -1.605 1 96.38 429 HIS B CA 1
ATOM 8402 C C . HIS B 1 429 ? 1.818 -28.062 -0.989 1 96.38 429 HIS B C 1
ATOM 8404 O O . HIS B 1 429 ? 1.604 -27.297 -0.049 1 96.38 429 HIS B O 1
ATOM 8410 N N . ASP B 1 430 ? 2.986 -28.25 -1.46 1 97.62 430 ASP B N 1
ATOM 8411 C CA . ASP B 1 430 ? 4.125 -27.672 -0.75 1 97.62 430 ASP B CA 1
ATOM 8412 C C . ASP B 1 430 ? 4.32 -26.203 -1.123 1 97.62 430 ASP B C 1
ATOM 8414 O O . ASP B 1 430 ? 4.625 -25.375 -0.263 1 97.62 430 ASP B O 1
ATOM 8418 N N . ILE B 1 431 ? 4.254 -25.859 -2.381 1 97.5 431 ILE B N 1
ATOM 8419 C CA . ILE B 1 431 ? 4.461 -24.484 -2.816 1 97.5 431 ILE B CA 1
ATOM 8420 C C . ILE B 1 431 ? 3.154 -23.703 -2.703 1 97.5 431 ILE B C 1
ATOM 8422 O O . ILE B 1 431 ? 2.197 -23.969 -3.432 1 97.5 431 ILE B O 1
ATOM 8426 N N . LEU B 1 432 ? 3.152 -22.766 -1.771 1 96.94 432 LEU B N 1
ATOM 8427 C CA . LEU B 1 432 ? 1.985 -21.906 -1.567 1 96.94 432 LEU B CA 1
ATOM 8428 C C . LEU B 1 432 ? 2.348 -20.438 -1.74 1 96.94 432 LEU B C 1
ATOM 8430 O O . LEU B 1 432 ? 3.475 -20.031 -1.443 1 96.94 432 LEU B O 1
ATOM 8434 N N . PRO B 1 433 ? 1.358 -19.688 -2.314 1 97.12 433 PRO B N 1
ATOM 8435 C CA . PRO B 1 433 ? 1.587 -18.25 -2.256 1 97.12 433 PRO B CA 1
ATOM 8436 C C . PRO B 1 433 ? 1.475 -17.688 -0.838 1 97.12 433 PRO B C 1
ATOM 8438 O O . PRO B 1 433 ? 1.033 -18.391 0.073 1 97.12 433 PRO B O 1
ATOM 8441 N N . PRO B 1 434 ? 1.872 -16.438 -0.62 1 95.88 434 PRO B N 1
ATOM 8442 C CA . PRO B 1 434 ? 1.8 -15.836 0.712 1 95.88 434 PRO B CA 1
ATOM 8443 C C . PRO B 1 434 ? 0.377 -15.797 1.265 1 95.88 434 PRO B C 1
ATOM 8445 O O . PRO B 1 434 ? -0.588 -15.797 0.497 1 95.88 434 PRO B O 1
ATOM 8448 N N . LYS B 1 435 ? 0.29 -15.758 2.57 1 95.81 435 LYS B N 1
ATOM 8449 C CA . LYS B 1 435 ? -0.991 -15.789 3.271 1 95.81 435 LYS B CA 1
ATOM 8450 C C . LYS B 1 435 ? -1.911 -14.672 2.793 1 95.81 435 LYS B C 1
ATOM 8452 O O . LYS B 1 435 ? -3.125 -14.859 2.697 1 95.81 435 LYS B O 1
ATOM 8457 N N . ARG B 1 436 ? -1.374 -13.484 2.533 1 95.75 436 ARG B N 1
ATOM 8458 C CA . ARG B 1 436 ? -2.197 -12.352 2.119 1 95.75 436 ARG B CA 1
ATOM 8459 C C . ARG B 1 436 ? -2.898 -12.641 0.796 1 95.75 436 ARG B C 1
ATOM 8461 O O . ARG B 1 436 ? -4.023 -12.188 0.573 1 95.75 436 ARG B O 1
ATOM 8468 N N . VAL B 1 437 ? -2.221 -13.359 -0.087 1 97.88 437 VAL B N 1
ATOM 8469 C CA . VAL B 1 437 ? -2.807 -13.75 -1.366 1 97.88 437 VAL B CA 1
ATOM 8470 C C . VAL B 1 437 ? -3.969 -14.711 -1.132 1 97.88 437 VAL B C 1
ATOM 8472 O O . VAL B 1 437 ? -5.055 -14.531 -1.691 1 97.88 437 VAL B O 1
ATOM 8475 N N . ARG B 1 438 ? -3.775 -15.656 -0.278 1 97.44 438 ARG B N 1
ATOM 8476 C CA . ARG B 1 438 ? -4.789 -16.656 0.02 1 97.44 438 ARG B CA 1
ATOM 8477 C C . ARG B 1 438 ? -5.973 -16.047 0.762 1 97.44 438 ARG B C 1
ATOM 8479 O O . ARG B 1 438 ? -7.125 -16.391 0.502 1 97.44 438 ARG B O 1
ATOM 8486 N N . ASP B 1 439 ? -5.707 -15.148 1.681 1 97 439 ASP B N 1
ATOM 8487 C CA . ASP B 1 439 ? -6.758 -14.469 2.432 1 97 439 ASP B CA 1
ATOM 8488 C C . ASP B 1 439 ? -7.652 -13.648 1.507 1 97 439 ASP B C 1
ATOM 8490 O O . ASP B 1 439 ? -8.875 -13.672 1.636 1 97 439 ASP B O 1
ATOM 8494 N N . LEU B 1 440 ? -6.992 -12.906 0.604 1 98.06 440 LEU B N 1
ATOM 8495 C CA . LEU B 1 440 ? -7.781 -12.125 -0.336 1 98.06 440 LEU B CA 1
ATOM 8496 C C . LEU B 1 440 ? -8.625 -13.023 -1.231 1 98.06 440 LEU B C 1
ATOM 8498 O O . LEU B 1 440 ? -9.789 -12.734 -1.497 1 98.06 440 LEU B O 1
ATOM 8502 N N . ALA B 1 441 ? -8.047 -14.094 -1.678 1 98.25 441 ALA B N 1
ATOM 8503 C CA . ALA B 1 441 ? -8.781 -15.031 -2.527 1 98.25 441 ALA B CA 1
ATOM 8504 C C . ALA B 1 441 ? -10.008 -15.578 -1.807 1 98.25 441 ALA B C 1
ATOM 8506 O O . ALA B 1 441 ? -11.078 -15.703 -2.402 1 98.25 441 ALA B O 1
ATOM 8507 N N . ALA B 1 442 ? -9.852 -15.938 -0.544 1 97.31 442 ALA B N 1
ATOM 8508 C CA . ALA B 1 442 ? -10.961 -16.469 0.245 1 97.31 442 ALA B CA 1
ATOM 8509 C C . ALA B 1 442 ? -12.078 -15.43 0.378 1 97.31 442 ALA B C 1
ATOM 8511 O O . ALA B 1 442 ? -13.258 -15.766 0.277 1 97.31 442 ALA B O 1
ATOM 8512 N N . THR B 1 443 ? -11.672 -14.203 0.602 1 97.38 443 THR B N 1
ATOM 8513 C CA . THR B 1 443 ? -12.641 -13.109 0.726 1 97.38 443 THR B CA 1
ATOM 8514 C C . THR B 1 443 ? -13.414 -12.93 -0.575 1 97.38 443 THR B C 1
ATOM 8516 O O . THR B 1 443 ? -14.633 -12.758 -0.557 1 97.38 443 THR B O 1
ATOM 8519 N N . VAL B 1 444 ? -12.734 -12.992 -1.67 1 97.75 444 VAL B N 1
ATOM 8520 C CA . VAL B 1 444 ? -13.344 -12.766 -2.975 1 97.75 444 VAL B CA 1
ATOM 8521 C C . VAL B 1 444 ? -14.25 -13.945 -3.334 1 97.75 444 VAL B C 1
ATOM 8523 O O . VAL B 1 444 ? -15.297 -13.766 -3.953 1 97.75 444 VAL B O 1
ATOM 8526 N N . ASP B 1 445 ? -13.812 -15.188 -2.975 1 97.44 445 ASP B N 1
ATOM 8527 C CA . ASP B 1 445 ? -14.672 -16.359 -3.189 1 97.44 445 ASP B CA 1
ATOM 8528 C C . ASP B 1 445 ? -16.031 -16.172 -2.516 1 97.44 445 ASP B C 1
ATOM 8530 O O . ASP B 1 445 ? -17.062 -16.422 -3.129 1 97.44 445 ASP B O 1
ATOM 8534 N N . LYS B 1 446 ? -16 -15.75 -1.261 1 96.19 446 LYS B N 1
ATOM 8535 C CA . LYS B 1 446 ? -17.234 -15.508 -0.53 1 96.19 446 LYS B CA 1
ATOM 8536 C C . LYS B 1 446 ? -18.094 -14.453 -1.224 1 96.19 446 LYS B C 1
ATOM 8538 O O . LYS B 1 446 ? -19.312 -14.594 -1.318 1 96.19 446 LYS B O 1
ATOM 8543 N N . ARG B 1 447 ? -17.438 -13.453 -1.708 1 96.56 447 ARG B N 1
ATOM 8544 C CA . ARG B 1 447 ? -18.141 -12.383 -2.404 1 96.56 447 ARG B CA 1
ATOM 8545 C C . ARG B 1 447 ? -18.781 -12.891 -3.691 1 96.56 447 ARG B C 1
ATOM 8547 O O . ARG B 1 447 ? -19.938 -12.562 -3.994 1 96.56 447 ARG B O 1
ATOM 8554 N N . LEU B 1 448 ? -18.062 -13.656 -4.449 1 97.06 448 LEU B N 1
ATOM 8555 C CA . LEU B 1 448 ? -18.562 -14.211 -5.703 1 97.06 448 LEU B CA 1
ATOM 8556 C C . LEU B 1 448 ? -19.734 -15.164 -5.441 1 97.06 448 LEU B C 1
ATOM 8558 O O . LEU B 1 448 ? -20.703 -15.172 -6.191 1 97.06 448 LEU B O 1
ATOM 8562 N N . ASN B 1 449 ? -19.578 -15.953 -4.383 1 96.25 449 ASN B N 1
ATOM 8563 C CA . ASN B 1 449 ? -20.672 -16.828 -3.984 1 96.25 449 ASN B CA 1
ATOM 8564 C C . ASN B 1 449 ? -21.922 -16.031 -3.611 1 96.25 449 ASN B C 1
ATOM 8566 O O . ASN B 1 449 ? -23.031 -16.375 -4.039 1 96.25 449 ASN B O 1
ATOM 8570 N N . ASN B 1 450 ? -21.734 -14.945 -2.883 1 94.94 450 ASN B N 1
ATOM 8571 C CA . ASN B 1 450 ? -22.859 -14.102 -2.465 1 94.94 450 ASN B CA 1
ATOM 8572 C C . ASN B 1 450 ? -23.516 -13.414 -3.656 1 94.94 450 ASN B C 1
ATOM 8574 O O . ASN B 1 450 ? -24.734 -13.32 -3.725 1 94.94 450 ASN B O 1
ATOM 8578 N N . ILE B 1 451 ? -22.672 -12.945 -4.551 1 94.62 451 ILE B N 1
ATOM 8579 C CA . ILE B 1 451 ? -23.172 -12.273 -5.746 1 94.62 451 ILE B CA 1
ATOM 8580 C C . ILE B 1 451 ? -24.062 -13.219 -6.543 1 94.62 451 ILE B C 1
ATOM 8582 O O . ILE B 1 451 ? -25.062 -12.797 -7.137 1 94.62 451 ILE B O 1
ATOM 8586 N N . ASN B 1 452 ? -23.719 -14.445 -6.523 1 95.56 452 ASN B N 1
ATOM 8587 C CA . ASN B 1 452 ? -24.484 -15.445 -7.238 1 95.56 452 ASN B CA 1
ATOM 8588 C C . ASN B 1 452 ? -25.5 -16.141 -6.316 1 95.56 452 ASN B C 1
ATOM 8590 O O . ASN B 1 452 ? -25.859 -17.297 -6.543 1 95.56 452 ASN B O 1
ATOM 8594 N N . LYS B 1 453 ? -25.844 -15.516 -5.152 1 95.19 453 LYS B N 1
ATOM 8595 C CA . LYS B 1 453 ? -26.922 -15.906 -4.242 1 95.19 453 LYS B CA 1
ATOM 8596 C C . LYS B 1 453 ? -26.641 -17.266 -3.623 1 95.19 453 LYS B C 1
ATOM 8598 O O . LYS B 1 453 ? -27.562 -18.094 -3.5 1 95.19 453 LYS B O 1
ATOM 8603 N N . GLY B 1 454 ? -25.391 -17.625 -3.447 1 95.94 454 GLY B N 1
ATOM 8604 C CA . GLY B 1 454 ? -25 -18.828 -2.744 1 95.94 454 GLY B CA 1
ATOM 8605 C C . GLY B 1 454 ? -24.766 -20 -3.672 1 95.94 454 GLY B C 1
ATOM 8606 O O . GLY B 1 454 ? -24.359 -21.078 -3.227 1 95.94 454 GLY B O 1
ATOM 8607 N N . ARG B 1 455 ? -24.938 -19.828 -4.898 1 97.31 455 ARG B N 1
ATOM 8608 C CA . ARG B 1 455 ? -24.766 -20.906 -5.871 1 97.31 455 ARG B CA 1
ATOM 8609 C C . ARG B 1 455 ? -23.312 -21.047 -6.285 1 97.31 455 ARG B C 1
ATOM 8611 O O . ARG B 1 455 ? -22.5 -20.141 -6.043 1 97.31 455 ARG B O 1
ATOM 8618 N N . ALA B 1 456 ? -23.094 -22.188 -6.867 1 97.31 456 ALA B N 1
ATOM 8619 C CA . ALA B 1 456 ? -21.781 -22.406 -7.488 1 97.31 456 ALA B CA 1
ATOM 8620 C C . ALA B 1 456 ? -21.547 -21.391 -8.602 1 97.31 456 ALA B C 1
ATOM 8622 O O . ALA B 1 456 ? -22.469 -21.016 -9.328 1 97.31 456 ALA B O 1
ATOM 8623 N N . TRP B 1 457 ? -20.281 -20.922 -8.688 1 97.88 457 TRP B N 1
ATOM 8624 C CA . TRP B 1 457 ? -19.953 -19.984 -9.758 1 97.88 457 TRP B CA 1
ATOM 8625 C C . TRP B 1 457 ? -18.844 -20.562 -10.641 1 97.88 457 TRP B C 1
ATOM 8627 O O . TRP B 1 457 ? -18.141 -21.484 -10.242 1 97.88 457 TRP B O 1
ATOM 8637 N N . MET B 1 458 ? -18.812 -20.078 -11.883 1 98.38 458 MET B N 1
ATOM 8638 C CA . MET B 1 458 ? -17.875 -20.594 -12.883 1 98.38 458 MET B CA 1
ATOM 8639 C C . MET B 1 458 ? -16.859 -19.531 -13.281 1 98.38 458 MET B C 1
ATOM 8641 O O . MET B 1 458 ? -17.094 -18.328 -13.062 1 98.38 458 MET B O 1
ATOM 8645 N N . ALA B 1 459 ? -15.734 -20 -13.781 1 98.25 459 ALA B N 1
ATOM 8646 C CA . ALA B 1 459 ? -14.672 -19.062 -14.125 1 98.25 459 ALA B CA 1
ATOM 8647 C C . ALA B 1 459 ? -13.961 -19.484 -15.406 1 98.25 459 ALA B C 1
ATOM 8649 O O . ALA B 1 459 ? -14.062 -20.641 -15.828 1 98.25 459 ALA B O 1
ATOM 8650 N N . SER B 1 460 ? -13.281 -18.547 -15.992 1 97.31 460 SER B N 1
ATOM 8651 C CA . SER B 1 460 ? -12.461 -18.797 -17.172 1 97.31 460 SER B CA 1
ATOM 8652 C C . SER B 1 460 ? -11.25 -17.875 -17.203 1 97.31 460 SER B C 1
ATOM 8654 O O . SER B 1 460 ? -11.227 -16.844 -16.516 1 97.31 460 SER B O 1
ATOM 8656 N N . HIS B 1 461 ? -10.234 -18.328 -17.859 1 95.12 461 HIS B N 1
ATOM 8657 C CA . HIS B 1 461 ? -9.07 -17.5 -18.172 1 95.12 461 HIS B CA 1
ATOM 8658 C C . HIS B 1 461 ? -9.016 -17.188 -19.672 1 95.12 461 HIS B C 1
ATOM 8660 O O . HIS B 1 461 ? -9 -18.109 -20.5 1 95.12 461 HIS B O 1
ATOM 8666 N N . MET B 1 462 ? -9.086 -15.891 -19.953 1 93.06 462 MET B N 1
ATOM 8667 C CA . MET B 1 462 ? -9.023 -15.406 -21.328 1 93.06 462 MET B CA 1
ATOM 8668 C C . MET B 1 462 ? -7.695 -14.719 -21.609 1 93.06 462 MET B C 1
ATOM 8670 O O . MET B 1 462 ? -7.492 -13.57 -21.219 1 93.06 462 MET B O 1
ATOM 8674 N N . ARG B 1 463 ? -6.852 -15.445 -22.328 1 88.44 463 ARG B N 1
ATOM 8675 C CA . ARG B 1 463 ? -5.539 -14.883 -22.625 1 88.44 463 ARG B CA 1
ATOM 8676 C C . ARG B 1 463 ? -5.582 -14.047 -23.906 1 88.44 463 ARG B C 1
ATOM 8678 O O . ARG B 1 463 ? -5.891 -14.562 -24.984 1 88.44 463 ARG B O 1
ATOM 8685 N N . ARG B 1 464 ? -5.309 -12.805 -23.844 1 86.94 464 ARG B N 1
ATOM 8686 C CA . ARG B 1 464 ? -5.277 -11.875 -24.969 1 86.94 464 ARG B CA 1
ATOM 8687 C C . ARG B 1 464 ? -3.918 -11.195 -25.078 1 86.94 464 ARG B C 1
ATOM 8689 O O . ARG B 1 464 ? -2.928 -11.828 -25.438 1 86.94 464 ARG B O 1
ATOM 8696 N N . GLY B 1 465 ? -3.82 -9.852 -24.625 1 77.88 465 GLY B N 1
ATOM 8697 C CA . GLY B 1 465 ? -2.562 -9.125 -24.578 1 77.88 465 GLY B CA 1
ATOM 8698 C C . GLY B 1 465 ? -1.589 -9.539 -25.672 1 77.88 465 GLY B C 1
ATOM 8699 O O . GLY B 1 465 ? -1.905 -9.453 -26.859 1 77.88 465 GLY B O 1
ATOM 8700 N N . ASP B 1 466 ? -0.439 -10.086 -25.312 1 72.25 466 ASP B N 1
ATOM 8701 C CA . ASP B 1 466 ? 0.621 -10.453 -26.234 1 72.25 466 ASP B CA 1
ATOM 8702 C C . ASP B 1 466 ? 0.177 -11.602 -27.141 1 72.25 466 ASP B C 1
ATOM 8704 O O . ASP B 1 466 ? 0.691 -11.75 -28.266 1 72.25 466 ASP B O 1
ATOM 8708 N N . PHE B 1 467 ? -0.799 -12.359 -26.719 1 74.06 467 PHE B N 1
ATOM 8709 C CA . PHE B 1 467 ? -1.295 -13.469 -27.531 1 74.06 467 PHE B CA 1
ATOM 8710 C C . PHE B 1 467 ? -2 -12.953 -28.781 1 74.06 467 PHE B C 1
ATOM 8712 O O . PHE B 1 467 ? -1.947 -13.586 -29.844 1 74.06 467 PHE B O 1
ATOM 8719 N N . VAL B 1 468 ? -2.613 -11.805 -28.625 1 72.25 468 VAL B N 1
ATOM 8720 C CA . VAL B 1 468 ? -3.273 -11.203 -29.781 1 72.25 468 VAL B CA 1
ATOM 8721 C C . VAL B 1 468 ? -2.23 -10.797 -30.812 1 72.25 468 VAL B C 1
ATOM 8723 O O . VAL B 1 468 ? -2.369 -11.117 -32 1 72.25 468 VAL B O 1
ATOM 8726 N N . THR B 1 469 ? -1.207 -10.25 -30.281 1 71.94 469 THR B N 1
ATOM 8727 C CA . THR B 1 469 ? -0.143 -9.781 -31.172 1 71.94 469 THR B CA 1
ATOM 8728 C C . THR B 1 469 ? 0.553 -10.953 -31.844 1 71.94 469 THR B C 1
ATOM 8730 O O . THR B 1 469 ? 0.896 -10.883 -33.031 1 71.94 469 THR B O 1
ATOM 8733 N N . ALA B 1 470 ? 0.671 -12.016 -31.109 1 71.44 470 ALA B N 1
ATOM 8734 C CA . ALA B 1 470 ? 1.395 -13.188 -31.609 1 71.44 470 ALA B CA 1
ATOM 8735 C C . ALA B 1 470 ? 0.48 -14.086 -32.438 1 71.44 470 ALA B C 1
ATOM 8737 O O . ALA B 1 470 ? 0.94 -15.047 -33.062 1 71.44 470 ALA B O 1
ATOM 8738 N N . GLY B 1 471 ? -0.784 -13.781 -32.406 1 71.88 471 GLY B N 1
ATOM 8739 C CA . GLY B 1 471 ? -1.735 -14.609 -33.125 1 71.88 471 GLY B CA 1
ATOM 8740 C C . GLY B 1 471 ? -2.01 -15.938 -32.438 1 71.88 471 GLY B C 1
ATOM 8741 O O . GLY B 1 471 ? -2.285 -16.938 -33.094 1 71.88 471 GLY B O 1
ATOM 8742 N N . TRP B 1 472 ? -1.855 -15.977 -31.109 1 70.75 472 TRP B N 1
ATOM 8743 C CA . TRP B 1 472 ? -2.006 -17.203 -30.344 1 70.75 472 TRP B CA 1
ATOM 8744 C C . TRP B 1 472 ? -3.375 -17.266 -29.672 1 70.75 472 TRP B C 1
ATOM 8746 O O . TRP B 1 472 ? -3.699 -18.234 -28.984 1 70.75 472 TRP B O 1
ATOM 8756 N N . THR B 1 473 ? -4.176 -16.266 -29.984 1 80.19 473 THR B N 1
ATOM 8757 C CA . THR B 1 473 ? -5.492 -16.266 -29.344 1 80.19 473 THR B CA 1
ATOM 8758 C C . THR B 1 473 ? -6.395 -17.312 -30 1 80.19 473 THR B C 1
ATOM 8760 O O . THR B 1 473 ? -6.227 -17.656 -31.172 1 80.19 473 THR B O 1
ATOM 8763 N N . MET B 1 474 ? -7.316 -17.797 -29.188 1 81.25 474 MET B N 1
ATOM 8764 C CA . MET B 1 474 ? -8.266 -18.797 -29.672 1 81.25 474 MET B CA 1
ATOM 8765 C C . MET B 1 474 ? -9.211 -18.203 -30.703 1 81.25 474 MET B C 1
ATOM 8767 O O . MET B 1 474 ? -9.695 -18.906 -31.594 1 81.25 474 MET B O 1
ATOM 8771 N N . GLU B 1 475 ? -9.531 -16.922 -30.469 1 86.5 475 GLU B N 1
ATOM 8772 C CA . GLU B 1 475 ? -10.375 -16.156 -31.391 1 86.5 475 GLU B CA 1
ATOM 8773 C C . GLU B 1 475 ? -9.797 -14.773 -31.641 1 86.5 475 GLU B C 1
ATOM 8775 O O . GLU B 1 475 ? -9.195 -14.172 -30.75 1 86.5 475 GLU B O 1
ATOM 8780 N N . SER B 1 476 ? -10.086 -14.281 -32.781 1 83.12 476 SER B N 1
ATOM 8781 C CA . SER B 1 476 ? -9.461 -13.023 -33.188 1 83.12 476 SER B CA 1
ATOM 8782 C C . SER B 1 476 ? -10.086 -11.836 -32.469 1 83.12 476 SER B C 1
ATOM 8784 O O . SER B 1 476 ? -9.375 -10.938 -32 1 83.12 476 SER B O 1
ATOM 8786 N N . THR B 1 477 ? -11.367 -11.797 -32.406 1 89.38 477 THR B N 1
ATOM 8787 C CA . THR B 1 477 ? -12.023 -10.664 -31.75 1 89.38 477 THR B CA 1
ATOM 8788 C C . THR B 1 477 ? -12.43 -11.008 -30.328 1 89.38 477 THR B C 1
ATOM 8790 O O . THR B 1 477 ? -12.602 -12.188 -30 1 89.38 477 THR B O 1
ATOM 8793 N N . ILE B 1 478 ? -12.531 -10.031 -29.531 1 92.56 478 ILE B N 1
ATOM 8794 C CA . ILE B 1 478 ? -12.891 -10.219 -28.125 1 92.56 478 ILE B CA 1
ATOM 8795 C C . ILE B 1 478 ? -14.289 -10.82 -28.031 1 92.56 478 ILE B C 1
ATOM 8797 O O . ILE B 1 478 ? -14.547 -11.648 -27.156 1 92.56 478 ILE B O 1
ATOM 8801 N N . GLU B 1 479 ? -15.203 -10.422 -28.922 1 93.81 479 GLU B N 1
ATOM 8802 C CA . GLU B 1 479 ? -16.578 -10.914 -28.938 1 93.81 479 GLU B CA 1
ATOM 8803 C C . GLU B 1 479 ? -16.625 -12.406 -29.234 1 93.81 479 GLU B C 1
ATOM 8805 O O . GLU B 1 479 ? -17.297 -13.164 -28.516 1 93.81 479 GLU B O 1
ATOM 8810 N N . LYS B 1 480 ? -15.898 -12.773 -30.203 1 93.62 480 LYS B N 1
ATOM 8811 C CA . LYS B 1 480 ? -15.891 -14.18 -30.578 1 93.62 480 LYS B CA 1
ATOM 8812 C C . LYS B 1 480 ? -15.203 -15.031 -29.516 1 93.62 480 LYS B C 1
ATOM 8814 O O . LYS B 1 480 ? -15.602 -16.172 -29.266 1 93.62 480 LYS B O 1
ATOM 8819 N N . HIS B 1 481 ? -14.148 -14.469 -29.016 1 93.56 481 HIS B N 1
ATOM 8820 C CA . HIS B 1 481 ? -13.453 -15.172 -27.938 1 93.56 481 HIS B CA 1
ATOM 8821 C C . HIS B 1 481 ? -14.359 -15.375 -26.734 1 93.56 481 HIS B C 1
ATOM 8823 O O . HIS B 1 481 ? -14.398 -16.469 -26.156 1 93.56 481 HIS B O 1
ATOM 8829 N N . TYR B 1 482 ? -15.078 -14.344 -26.375 1 95.62 482 TYR B N 1
ATOM 8830 C CA . TYR B 1 482 ? -15.961 -14.445 -25.219 1 95.62 482 TYR B CA 1
ATOM 8831 C C . TYR B 1 482 ? -17.141 -15.359 -25.516 1 95.62 482 TYR B C 1
ATOM 8833 O O . TYR B 1 482 ? -17.625 -16.078 -24.641 1 95.62 482 TYR B O 1
ATOM 8841 N N . GLU B 1 483 ? -17.641 -15.344 -26.703 1 95.06 483 GLU B N 1
ATOM 8842 C CA . GLU B 1 483 ? -18.688 -16.266 -27.094 1 95.06 483 GLU B CA 1
ATOM 8843 C C . GLU B 1 483 ? -18.25 -17.719 -26.922 1 95.06 483 GLU B C 1
ATOM 8845 O O . GLU B 1 483 ? -19.016 -18.562 -26.484 1 95.06 483 GLU B O 1
ATOM 8850 N N . ARG B 1 484 ? -17.062 -17.984 -27.344 1 94.62 484 ARG B N 1
ATOM 8851 C CA . ARG B 1 484 ? -16.5 -19.328 -27.141 1 94.62 484 ARG B CA 1
ATOM 8852 C C . ARG B 1 484 ? -16.484 -19.703 -25.672 1 94.62 484 ARG B C 1
ATOM 8854 O O . ARG B 1 484 ? -16.875 -20.812 -25.297 1 94.62 484 ARG B O 1
ATOM 8861 N N . ILE B 1 485 ? -16.078 -18.812 -24.859 1 95.75 485 ILE B N 1
ATOM 8862 C CA . ILE B 1 485 ? -16.031 -19.031 -23.422 1 95.75 485 ILE B CA 1
ATOM 8863 C C . ILE B 1 485 ? -17.438 -19.312 -22.875 1 95.75 485 ILE B C 1
ATOM 8865 O O . ILE B 1 485 ? -17.641 -20.266 -22.125 1 95.75 485 ILE B O 1
ATOM 8869 N N . GLN B 1 486 ? -18.375 -18.531 -23.344 1 95.69 486 GLN B N 1
ATOM 8870 C CA . GLN B 1 486 ? -19.75 -18.688 -22.891 1 95.69 486 GLN B CA 1
ATOM 8871 C C . GLN B 1 486 ? -20.297 -20.062 -23.281 1 95.69 486 GLN B C 1
ATOM 8873 O O . GLN B 1 486 ? -21 -20.703 -22.484 1 95.69 486 GLN B O 1
ATOM 8878 N N . LYS B 1 487 ? -19.984 -20.469 -24.422 1 95.38 487 LYS B N 1
ATOM 8879 C CA . LYS B 1 487 ? -20.438 -21.766 -24.891 1 95.38 487 LYS B CA 1
ATOM 8880 C C . LYS B 1 487 ? -19.859 -22.891 -24.031 1 95.38 487 LYS B C 1
ATOM 8882 O O . LYS B 1 487 ? -20.547 -23.844 -23.672 1 95.38 487 LYS B O 1
ATOM 8887 N N . ARG B 1 488 ? -18.594 -22.766 -23.75 1 96.19 488 ARG B N 1
ATOM 8888 C CA . ARG B 1 488 ? -17.938 -23.781 -22.938 1 96.19 488 ARG B CA 1
ATOM 8889 C C . ARG B 1 488 ? -18.469 -23.781 -21.5 1 96.19 488 ARG B C 1
ATOM 8891 O O . ARG B 1 488 ? -18.609 -24.844 -20.891 1 96.19 488 ARG B O 1
ATOM 8898 N N . LEU B 1 489 ? -18.766 -22.625 -20.984 1 96.94 489 LEU B N 1
ATOM 8899 C CA . LEU B 1 489 ? -19.281 -22.531 -19.625 1 96.94 489 LEU B CA 1
ATOM 8900 C C . LEU B 1 489 ? -20.719 -23.016 -19.547 1 96.94 489 LEU B C 1
ATOM 8902 O O . LEU B 1 489 ? -21.141 -23.547 -18.516 1 96.94 489 LEU B O 1
ATOM 8906 N N . ALA B 1 490 ? -21.453 -22.828 -20.641 1 96.5 490 ALA B N 1
ATOM 8907 C CA . ALA B 1 490 ? -22.797 -23.406 -20.688 1 96.5 490 ALA B CA 1
ATOM 8908 C C . ALA B 1 490 ? -22.75 -24.922 -20.562 1 96.5 490 ALA B C 1
ATOM 8910 O O . ALA B 1 490 ? -23.609 -25.516 -19.891 1 96.5 490 ALA B O 1
ATOM 8911 N N . LEU B 1 491 ? -21.797 -25.5 -21.234 1 96.12 491 LEU B N 1
ATOM 8912 C CA . LEU B 1 491 ? -21.578 -26.938 -21.078 1 96.12 491 LEU B CA 1
ATOM 8913 C C . LEU B 1 491 ? -21.203 -27.281 -19.641 1 96.12 491 LEU B C 1
ATOM 8915 O O . LEU B 1 491 ? -21.641 -28.297 -19.109 1 96.12 491 LEU B O 1
ATOM 8919 N N . GLY B 1 492 ? -20.375 -26.5 -19.047 1 96.69 492 GLY B N 1
ATOM 8920 C CA . GLY B 1 492 ? -19.984 -26.672 -17.672 1 96.69 492 GLY B CA 1
ATOM 8921 C C . GLY B 1 492 ? -21.156 -26.625 -16.703 1 96.69 492 GLY B C 1
ATOM 8922 O O . GLY B 1 492 ? -21.219 -27.391 -15.742 1 96.69 492 GLY B O 1
ATOM 8923 N N . ARG B 1 493 ? -22.062 -25.734 -16.984 1 96.62 493 ARG B N 1
ATOM 8924 C CA . ARG B 1 493 ? -23.25 -25.625 -16.141 1 96.62 493 ARG B CA 1
ATOM 8925 C C . ARG B 1 493 ? -24.047 -26.922 -16.156 1 96.62 493 ARG B C 1
ATOM 8927 O O . ARG B 1 493 ? -24.516 -27.375 -15.117 1 96.62 493 ARG B O 1
ATOM 8934 N N . LYS B 1 494 ? -24.156 -27.484 -17.281 1 96.25 494 LYS B N 1
ATOM 8935 C CA . LYS B 1 494 ? -24.875 -28.75 -17.406 1 96.25 494 LYS B CA 1
ATOM 8936 C C . LYS B 1 494 ? -24.172 -29.844 -16.609 1 96.25 494 LYS B C 1
ATOM 8938 O O . LYS B 1 494 ? -24.828 -30.672 -15.969 1 96.25 494 LYS B O 1
ATOM 8943 N N . ILE B 1 495 ? -22.906 -29.828 -16.703 1 96.69 495 ILE B N 1
ATOM 8944 C CA . ILE B 1 495 ? -22.109 -30.812 -15.953 1 96.69 495 ILE B CA 1
ATOM 8945 C C . ILE B 1 495 ? -22.359 -30.625 -14.453 1 96.69 495 ILE B C 1
ATOM 8947 O O . ILE B 1 495 ? -22.609 -31.609 -13.742 1 96.69 495 ILE B O 1
ATOM 8951 N N . LEU B 1 496 ? -22.359 -29.438 -13.977 1 96.75 496 LEU B N 1
ATOM 8952 C CA . LEU B 1 496 ? -22.516 -29.141 -12.562 1 96.75 496 LEU B CA 1
ATOM 8953 C C . LEU B 1 496 ? -23.906 -29.5 -12.078 1 96.75 496 LEU B C 1
ATOM 8955 O O . LEU B 1 496 ? -24.094 -29.875 -10.914 1 96.75 496 LEU B O 1
ATOM 8959 N N . GLU B 1 497 ? -24.844 -29.422 -12.984 1 95.25 497 GLU B N 1
ATOM 8960 C CA . GLU B 1 497 ? -26.219 -29.812 -12.648 1 95.25 497 GLU B CA 1
ATOM 8961 C C . GLU B 1 497 ? -26.312 -31.312 -12.367 1 95.25 497 GLU B C 1
ATOM 8963 O O . GLU B 1 497 ? -27.125 -31.734 -11.547 1 95.25 497 GLU B O 1
ATOM 8968 N N . GLU B 1 498 ? -25.453 -31.969 -13 1 94.56 498 GLU B N 1
ATOM 8969 C CA . GLU B 1 498 ? -25.5 -33.406 -12.883 1 94.56 498 GLU B CA 1
ATOM 8970 C C . GLU B 1 498 ? -24.594 -33.906 -11.75 1 94.56 498 GLU B C 1
ATOM 8972 O O . GLU B 1 498 ? -24.734 -35.031 -11.289 1 94.56 498 GLU B O 1
ATOM 8977 N N . LEU B 1 499 ? -23.719 -33.062 -11.289 1 93.5 499 LEU B N 1
ATOM 8978 C CA . LEU B 1 499 ? -22.766 -33.438 -10.25 1 93.5 499 LEU B CA 1
ATOM 8979 C C . LEU B 1 499 ? -23.391 -33.281 -8.867 1 93.5 499 LEU B C 1
ATOM 8981 O O . LEU B 1 499 ? -23.812 -32.188 -8.492 1 93.5 499 LEU B O 1
ATOM 8985 N N . THR B 1 500 ? -23.703 -34.406 -8.188 1 90.81 500 THR B N 1
ATOM 8986 C CA . THR B 1 500 ? -24.156 -34.438 -6.801 1 90.81 500 THR B CA 1
ATOM 8987 C C . THR B 1 500 ? -23.016 -34.844 -5.867 1 90.81 500 THR B C 1
ATOM 8989 O O . THR B 1 500 ? -22.031 -35.438 -6.309 1 90.81 500 THR B O 1
ATOM 8992 N N . PRO B 1 501 ? -23.156 -34.469 -4.617 1 92.94 501 PRO B N 1
ATOM 8993 C CA . PRO B 1 501 ? -22.109 -34.875 -3.672 1 92.94 501 PRO B CA 1
ATOM 8994 C C . PRO B 1 501 ? -21.828 -36.375 -3.732 1 92.94 501 PRO B C 1
ATOM 8996 O O . PRO B 1 501 ? -20.672 -36.812 -3.598 1 92.94 501 PRO B O 1
ATOM 8999 N N . ALA B 1 502 ? -22.797 -37.156 -4.074 1 93.38 502 ALA B N 1
ATOM 9000 C CA . ALA B 1 502 ? -22.656 -38.625 -4.125 1 93.38 502 ALA B CA 1
ATOM 9001 C C . ALA B 1 502 ? -21.859 -39.062 -5.348 1 93.38 502 ALA B C 1
ATOM 9003 O O . ALA B 1 502 ? -21.203 -40.094 -5.328 1 93.38 502 ALA B O 1
ATOM 9004 N N . LYS B 1 503 ? -21.891 -38.281 -6.352 1 94.31 503 LYS B N 1
ATOM 9005 C CA . LYS B 1 503 ? -21.234 -38.656 -7.613 1 94.31 503 LYS B CA 1
ATOM 9006 C C . LYS B 1 503 ? -19.906 -37.938 -7.766 1 94.31 503 LYS B C 1
ATOM 9008 O O . LYS B 1 503 ? -19.219 -38.094 -8.781 1 94.31 503 LYS B O 1
ATOM 9013 N N . TRP B 1 504 ? -19.547 -37.156 -6.789 1 95.56 504 TRP B N 1
ATOM 9014 C CA . TRP B 1 504 ? -18.344 -36.344 -6.852 1 95.56 504 TRP B CA 1
ATOM 9015 C C . TRP B 1 504 ? -17.094 -37.219 -6.863 1 95.56 504 TRP B C 1
ATOM 9017 O O . TRP B 1 504 ? -16.922 -38.094 -6.016 1 95.56 504 TRP B O 1
ATOM 9027 N N . GLU B 1 505 ? -16.172 -37.031 -7.875 1 96.19 505 GLU B N 1
ATOM 9028 C CA . GLU B 1 505 ? -14.938 -37.812 -8.008 1 96.19 505 GLU B CA 1
ATOM 9029 C C . GLU B 1 505 ? -13.719 -36.906 -8.125 1 96.19 505 GLU B C 1
ATOM 9031 O O . GLU B 1 505 ? -13.617 -36.125 -9.086 1 96.19 505 GLU B O 1
ATOM 9036 N N . THR B 1 506 ? -12.805 -37.031 -7.223 1 96.94 506 THR B N 1
ATOM 9037 C CA . THR B 1 506 ? -11.586 -36.219 -7.277 1 96.94 506 THR B CA 1
ATOM 9038 C C . THR B 1 506 ? -10.609 -36.781 -8.305 1 96.94 506 THR B C 1
ATOM 9040 O O . THR B 1 506 ? -10.812 -37.875 -8.82 1 96.94 506 THR B O 1
ATOM 9043 N N . TYR B 1 507 ? -9.625 -36.031 -8.68 1 96.31 507 TYR B N 1
ATOM 9044 C CA . TYR B 1 507 ? -8.508 -36.531 -9.469 1 96.31 507 TYR B CA 1
ATOM 9045 C C . TYR B 1 507 ? -7.738 -37.594 -8.695 1 96.31 507 TYR B C 1
ATOM 9047 O O . TYR B 1 507 ? -7.789 -37.656 -7.465 1 96.31 507 TYR B O 1
ATOM 9055 N N . ASN B 1 508 ? -7.094 -38.438 -9.516 1 94.75 508 ASN B N 1
ATOM 9056 C CA . ASN B 1 508 ? -6.238 -39.438 -8.891 1 94.75 508 ASN B CA 1
ATOM 9057 C C . ASN B 1 508 ? -4.844 -38.906 -8.602 1 94.75 508 ASN B C 1
ATOM 9059 O O . ASN B 1 508 ? -3.881 -39.219 -9.297 1 94.75 508 ASN B O 1
ATOM 9063 N N . ILE B 1 509 ? -4.801 -38.094 -7.594 1 96.12 509 ILE B N 1
ATOM 9064 C CA . ILE B 1 509 ? -3.572 -37.438 -7.18 1 96.12 509 ILE B CA 1
ATOM 9065 C C . ILE B 1 509 ? -3.379 -37.594 -5.672 1 96.12 509 ILE B C 1
ATOM 9067 O O . ILE B 1 509 ? -4.305 -37.969 -4.961 1 96.12 509 ILE B O 1
ATOM 9071 N N . PRO B 1 510 ? -2.168 -37.312 -5.227 1 95.88 510 PRO B N 1
ATOM 9072 C CA . PRO B 1 510 ? -1.906 -37.562 -3.809 1 95.88 510 PRO B CA 1
ATOM 9073 C C . PRO B 1 510 ? -2.604 -36.562 -2.895 1 95.88 510 PRO B C 1
ATOM 9075 O O . PRO B 1 510 ? -2.695 -35.375 -3.229 1 95.88 510 PRO B O 1
ATOM 9078 N N . ASP B 1 511 ? -3.131 -37.062 -1.796 1 96.06 511 ASP B N 1
ATOM 9079 C CA . ASP B 1 511 ? -3.541 -36.312 -0.626 1 96.06 511 ASP B CA 1
ATOM 9080 C C . ASP B 1 511 ? -4.684 -35.344 -0.97 1 96.06 511 ASP B C 1
ATOM 9082 O O . ASP B 1 511 ? -4.633 -34.156 -0.628 1 96.06 511 ASP B O 1
ATOM 9086 N N . VAL B 1 512 ? -5.613 -35.812 -1.707 1 96.81 512 VAL B N 1
ATOM 9087 C CA . VAL B 1 512 ? -6.75 -34.969 -2.064 1 96.81 512 VAL B CA 1
ATOM 9088 C C . VAL B 1 512 ? -8.031 -35.531 -1.45 1 96.81 512 VAL B C 1
ATOM 9090 O O . VAL B 1 512 ? -8.211 -36.75 -1.389 1 96.81 512 VAL B O 1
ATOM 9093 N N . THR B 1 513 ? -8.797 -34.688 -0.871 1 95.69 513 THR B N 1
ATOM 9094 C CA . THR B 1 513 ? -10.133 -35 -0.381 1 95.69 513 THR B CA 1
ATOM 9095 C C . THR B 1 513 ? -11.188 -34.125 -1.03 1 95.69 513 THR B C 1
ATOM 9097 O O . THR B 1 513 ? -10.875 -33 -1.455 1 95.69 513 THR B O 1
ATOM 9100 N N . VAL B 1 514 ? -12.352 -34.688 -1.082 1 96.81 514 VAL B N 1
ATOM 9101 C CA . VAL B 1 514 ? -13.453 -33.969 -1.702 1 96.81 514 VAL B CA 1
ATOM 9102 C C . VAL B 1 514 ? -13.656 -32.625 -0.99 1 96.81 514 VAL B C 1
ATOM 9104 O O . VAL B 1 514 ? -13.68 -32.562 0.242 1 96.81 514 VAL B O 1
ATOM 9107 N N . ASN B 1 515 ? -13.742 -31.547 -1.731 1 96.62 515 ASN B N 1
ATOM 9108 C CA . ASN B 1 515 ? -14.125 -30.266 -1.171 1 96.62 515 ASN B CA 1
ATOM 9109 C C . ASN B 1 515 ? -15.617 -30.203 -0.846 1 96.62 515 ASN B C 1
ATOM 9111 O O . ASN B 1 515 ? -16.438 -30.016 -1.738 1 96.62 515 ASN B O 1
ATOM 9115 N N . GLN B 1 516 ? -15.898 -30.234 0.405 1 95.5 516 GLN B N 1
ATOM 9116 C CA . GLN B 1 516 ? -17.281 -30.359 0.844 1 95.5 516 GLN B CA 1
ATOM 9117 C C . GLN B 1 516 ? -18.094 -29.109 0.536 1 95.5 516 GLN B C 1
ATOM 9119 O O . GLN B 1 516 ? -19.266 -29.188 0.194 1 95.5 516 GLN B O 1
ATOM 9124 N N . GLU B 1 517 ? -17.484 -28.031 0.651 1 94.56 517 GLU B N 1
ATOM 9125 C CA . GLU B 1 517 ? -18.203 -26.797 0.394 1 94.56 517 GLU B CA 1
ATOM 9126 C C . GLU B 1 517 ? -18.625 -26.688 -1.072 1 94.56 517 GLU B C 1
ATOM 9128 O O . GLU B 1 517 ? -19.781 -26.406 -1.38 1 94.56 517 GLU B O 1
ATOM 9133 N N . LEU B 1 518 ? -17.688 -26.953 -1.949 1 95.38 518 LEU B N 1
ATOM 9134 C CA . LEU B 1 518 ? -17.969 -26.812 -3.375 1 95.38 518 LEU B CA 1
ATOM 9135 C C . LEU B 1 518 ? -18.938 -27.891 -3.852 1 95.38 518 LEU B C 1
ATOM 9137 O O . LEU B 1 518 ? -19.797 -27.625 -4.691 1 95.38 518 LEU B O 1
ATOM 9141 N N . SER B 1 519 ? -18.844 -29.094 -3.279 1 95.69 519 SER B N 1
ATOM 9142 C CA . SER B 1 519 ? -19.672 -30.203 -3.719 1 95.69 519 SER B CA 1
ATOM 9143 C C . SER B 1 519 ? -21.125 -30.016 -3.283 1 95.69 519 SER B C 1
ATOM 9145 O O . SER B 1 519 ? -22.031 -30.641 -3.826 1 95.69 519 SER B O 1
ATOM 9147 N N . HIS B 1 520 ? -21.328 -29.125 -2.312 1 95.88 520 HIS B N 1
ATOM 9148 C CA . HIS B 1 520 ? -22.672 -28.953 -1.78 1 95.88 520 HIS B CA 1
ATOM 9149 C C . HIS B 1 520 ? -23.297 -27.656 -2.281 1 95.88 520 HIS B C 1
ATOM 9151 O O . HIS B 1 520 ? -24.469 -27.391 -2.01 1 95.88 520 HIS B O 1
ATOM 9157 N N . ARG B 1 521 ? -22.547 -26.859 -3.021 1 96.06 521 ARG B N 1
ATOM 9158 C CA . ARG B 1 521 ? -23.141 -25.656 -3.588 1 96.06 521 ARG B CA 1
ATOM 9159 C C . ARG B 1 521 ? -24.188 -26 -4.645 1 96.06 521 ARG B C 1
ATOM 9161 O O . ARG B 1 521 ? -23.969 -26.906 -5.461 1 96.06 521 ARG B O 1
ATOM 9168 N N . PRO B 1 522 ? -25.375 -25.25 -4.562 1 96.81 522 PRO B N 1
ATOM 9169 C CA . PRO B 1 522 ? -26.312 -25.438 -5.664 1 96.81 522 PRO B CA 1
ATOM 9170 C C . PRO B 1 522 ? -25.734 -25.062 -7.023 1 96.81 522 PRO B C 1
ATOM 9172 O O . PRO B 1 522 ? -24.922 -24.141 -7.117 1 96.81 522 PRO B O 1
ATOM 9175 N N . PRO B 1 523 ? -26.125 -25.781 -8.055 1 96.31 523 PRO B N 1
ATOM 9176 C CA . PRO B 1 523 ? -25.562 -25.5 -9.375 1 96.31 523 PRO B CA 1
ATOM 9177 C C . PRO B 1 523 ? -25.891 -24.094 -9.867 1 96.31 523 PRO B C 1
ATOM 9179 O O . PRO B 1 523 ? -26.875 -23.5 -9.438 1 96.31 523 PRO B O 1
ATOM 9182 N N . PRO B 1 524 ? -25.047 -23.609 -10.773 1 96.94 524 PRO B N 1
ATOM 9183 C CA . PRO B 1 524 ? -25.297 -22.297 -11.344 1 96.94 524 PRO B CA 1
ATOM 9184 C C . PRO B 1 524 ? -26.547 -22.25 -12.211 1 96.94 524 PRO B C 1
ATOM 9186 O O . PRO B 1 524 ? -26.984 -23.281 -12.719 1 96.94 524 PRO B O 1
ATOM 9189 N N . LYS B 1 525 ? -27.062 -21.047 -12.359 1 95.19 525 LYS B N 1
ATOM 9190 C CA . LYS B 1 525 ? -28.219 -20.797 -13.227 1 95.19 525 LYS B CA 1
ATOM 9191 C C . LYS B 1 525 ? -27.828 -19.891 -14.398 1 95.19 525 LYS B C 1
ATOM 9193 O O . LYS B 1 525 ? -26.828 -19.188 -14.328 1 95.19 525 LYS B O 1
ATOM 9198 N N . GLU B 1 526 ? -28.672 -20.109 -15.391 1 93.19 526 GLU B N 1
ATOM 9199 C CA . GLU B 1 526 ? -28.469 -19.203 -16.516 1 93.19 526 GLU B CA 1
ATOM 9200 C C . GLU B 1 526 ? -28.609 -17.75 -16.078 1 93.19 526 GLU B C 1
ATOM 9202 O O . GLU B 1 526 ? -29.516 -17.406 -15.32 1 93.19 526 GLU B O 1
ATOM 9207 N N . GLY B 1 527 ? -27.703 -16.938 -16.484 1 91.81 527 GLY B N 1
ATOM 9208 C CA . GLY B 1 527 ? -27.734 -15.531 -16.125 1 91.81 527 GLY B CA 1
ATOM 9209 C C . GLY B 1 527 ? -26.828 -15.195 -14.953 1 91.81 527 GLY B C 1
ATOM 9210 O O . GLY B 1 527 ? -26.578 -14.023 -14.672 1 91.81 527 GLY B O 1
ATOM 9211 N N . ASP B 1 528 ? -26.344 -16.234 -14.227 1 95.12 528 ASP B N 1
ATOM 9212 C CA . ASP B 1 528 ? -25.391 -15.984 -13.141 1 95.12 528 ASP B CA 1
ATOM 9213 C C . ASP B 1 528 ? -24.109 -15.336 -13.664 1 95.12 528 ASP B C 1
ATOM 9215 O O . ASP B 1 528 ? -23.75 -15.531 -14.828 1 95.12 528 ASP B O 1
ATOM 9219 N N . PHE B 1 529 ? -23.469 -14.578 -12.812 1 95.5 529 PHE B N 1
ATOM 9220 C CA . PHE B 1 529 ? -22.203 -13.953 -13.172 1 95.5 529 PHE B CA 1
ATOM 9221 C C . PHE B 1 529 ? -21.078 -14.984 -13.211 1 95.5 529 PHE B C 1
ATOM 9223 O O . PHE B 1 529 ? -21.078 -15.938 -12.438 1 95.5 529 PHE B O 1
ATOM 9230 N N . ILE B 1 530 ? -20.203 -14.773 -14.141 1 97.44 530 ILE B N 1
ATOM 9231 C CA . ILE B 1 530 ? -18.984 -15.586 -14.203 1 97.44 530 ILE B CA 1
ATOM 9232 C C . ILE B 1 530 ? -17.766 -14.727 -13.867 1 97.44 530 ILE B C 1
ATOM 9234 O O . ILE B 1 530 ? -17.781 -13.508 -14.078 1 97.44 530 ILE B O 1
ATOM 9238 N N . TYR B 1 531 ? -16.734 -15.32 -13.289 1 98 531 TYR B N 1
ATOM 9239 C CA . TYR B 1 531 ? -15.484 -14.617 -13.078 1 98 531 TYR B CA 1
ATOM 9240 C C . TYR B 1 531 ? -14.523 -14.844 -14.234 1 98 531 TYR B C 1
ATOM 9242 O O . TYR B 1 531 ? -14.258 -15.992 -14.617 1 98 531 TYR B O 1
ATOM 9250 N N . LEU B 1 532 ? -14.008 -13.805 -14.781 1 97.44 532 LEU B N 1
ATOM 9251 C CA . LEU B 1 532 ? -13.117 -13.898 -15.938 1 97.44 532 LEU B CA 1
ATOM 9252 C C . LEU B 1 532 ? -11.758 -13.266 -15.625 1 97.44 532 LEU B C 1
ATOM 9254 O O . LEU B 1 532 ? -11.664 -12.055 -15.438 1 97.44 532 LEU B O 1
ATOM 9258 N N . ALA B 1 533 ? -10.719 -14.117 -15.547 1 96.06 533 ALA B N 1
ATOM 9259 C CA . ALA B 1 533 ? -9.352 -13.617 -15.492 1 96.06 533 ALA B CA 1
ATOM 9260 C C . ALA B 1 533 ? -8.82 -13.328 -16.891 1 96.06 533 ALA B C 1
ATOM 9262 O O . ALA B 1 533 ? -8.781 -14.219 -17.75 1 96.06 533 ALA B O 1
ATOM 9263 N N . THR B 1 534 ? -8.438 -12.094 -17.141 1 93.44 534 THR B N 1
ATOM 9264 C CA . THR B 1 534 ? -7.977 -11.727 -18.484 1 93.44 534 THR B CA 1
ATOM 9265 C C . THR B 1 534 ? -6.879 -10.672 -18.406 1 93.44 534 THR B C 1
ATOM 9267 O O . THR B 1 534 ? -6.77 -9.953 -17.406 1 93.44 534 THR B O 1
ATOM 9270 N N . ASP B 1 535 ? -6.008 -10.664 -19.391 1 88.31 535 ASP B N 1
ATOM 9271 C CA . ASP B 1 535 ? -5.004 -9.609 -19.484 1 88.31 535 ASP B CA 1
ATOM 9272 C C . ASP B 1 535 ? -5.391 -8.578 -20.547 1 88.31 535 ASP B C 1
ATOM 9274 O O . ASP B 1 535 ? -4.543 -7.816 -21.016 1 88.31 535 ASP B O 1
ATOM 9278 N N . GLU B 1 536 ? -6.699 -8.633 -20.938 1 89.56 536 GLU B N 1
ATOM 9279 C CA . GLU B 1 536 ? -7.246 -7.59 -21.812 1 89.56 536 GLU B CA 1
ATOM 9280 C C . GLU B 1 536 ? -7.156 -6.219 -21.141 1 89.56 536 GLU B C 1
ATOM 9282 O O . GLU B 1 536 ? -7.457 -6.074 -19.953 1 89.56 536 GLU B O 1
ATOM 9287 N N . ARG B 1 537 ? -6.688 -5.199 -21.984 1 84.94 537 ARG B N 1
ATOM 9288 C CA . ARG B 1 537 ? -6.508 -3.877 -21.391 1 84.94 537 ARG B CA 1
ATOM 9289 C C . ARG B 1 537 ? -7.348 -2.834 -22.125 1 84.94 537 ARG B C 1
ATOM 9291 O O . ARG B 1 537 ? -7.539 -1.722 -21.625 1 84.94 537 ARG B O 1
ATOM 9298 N N . SER B 1 538 ? -7.883 -3.184 -23.219 1 87.25 538 SER B N 1
ATOM 9299 C CA . SER B 1 538 ? -8.711 -2.225 -23.953 1 87.25 538 SER B CA 1
ATOM 9300 C C . SER B 1 538 ? -9.969 -1.877 -23.156 1 87.25 538 SER B C 1
ATOM 9302 O O . SER B 1 538 ? -10.727 -2.766 -22.766 1 87.25 538 SER B O 1
ATOM 9304 N N . PRO B 1 539 ? -10.195 -0.601 -23.047 1 87.75 539 PRO B N 1
ATOM 9305 C CA . PRO B 1 539 ? -11.398 -0.208 -22.297 1 87.75 539 PRO B CA 1
ATOM 9306 C C . PRO B 1 539 ? -12.688 -0.721 -22.938 1 87.75 539 PRO B C 1
ATOM 9308 O O . PRO B 1 539 ? -13.602 -1.156 -22.234 1 87.75 539 PRO B O 1
ATOM 9311 N N . ASP B 1 540 ? -12.742 -0.72 -24.234 1 90.81 540 ASP B N 1
ATOM 9312 C CA . ASP B 1 540 ? -13.93 -1.197 -24.938 1 90.81 540 ASP B CA 1
ATOM 9313 C C . ASP B 1 540 ? -14.117 -2.699 -24.75 1 90.81 540 ASP B C 1
ATOM 9315 O O . ASP B 1 540 ? -15.242 -3.174 -24.578 1 90.81 540 ASP B O 1
ATOM 9319 N N . GLY B 1 541 ? -13.039 -3.357 -24.828 1 91.62 541 GLY B N 1
ATOM 9320 C CA . GLY B 1 541 ? -13.102 -4.793 -24.594 1 91.62 541 GLY B CA 1
ATOM 9321 C C . GLY B 1 541 ? -13.562 -5.152 -23.203 1 91.62 541 GLY B C 1
ATOM 9322 O O . GLY B 1 541 ? -14.414 -6.027 -23.016 1 91.62 541 GLY B O 1
ATOM 9323 N N . LEU B 1 542 ? -13.031 -4.445 -22.281 1 92.62 542 LEU B N 1
ATOM 9324 C CA . LEU B 1 542 ? -13.375 -4.699 -20.875 1 92.62 542 LEU B CA 1
ATOM 9325 C C . LEU B 1 542 ? -14.836 -4.352 -20.609 1 92.62 542 LEU B C 1
ATOM 9327 O O . LEU B 1 542 ? -15.523 -5.07 -19.891 1 92.62 542 LEU B O 1
ATOM 9331 N N . ARG B 1 543 ? -15.289 -3.279 -21.172 1 92.31 543 ARG B N 1
ATOM 9332 C CA . ARG B 1 543 ? -16.688 -2.889 -21.031 1 92.31 543 ARG B CA 1
ATOM 9333 C C . ARG B 1 543 ? -17.609 -3.945 -21.641 1 92.31 543 ARG B C 1
ATOM 9335 O O . ARG B 1 543 ? -18.625 -4.305 -21.031 1 92.31 543 ARG B O 1
ATOM 9342 N N . TYR B 1 544 ? -17.266 -4.391 -22.766 1 94.06 544 TYR B N 1
ATOM 9343 C CA . TYR B 1 544 ? -18.047 -5.426 -23.422 1 94.06 544 TYR B CA 1
ATOM 9344 C C . TYR B 1 544 ? -18.188 -6.652 -22.531 1 94.06 544 TYR B C 1
ATOM 9346 O O . TYR B 1 544 ? -19.297 -7.191 -22.375 1 94.06 544 TYR B O 1
ATOM 9354 N N . LEU B 1 545 ? -17.078 -7.098 -21.969 1 95.31 545 LEU B N 1
ATOM 9355 C CA . LEU B 1 545 ? -17.078 -8.281 -21.125 1 95.31 545 LEU B CA 1
ATOM 9356 C C . LEU B 1 545 ? -17.984 -8.094 -19.922 1 95.31 545 LEU B C 1
ATOM 9358 O O . LEU B 1 545 ? -18.781 -8.977 -19.594 1 95.31 545 LEU B O 1
ATOM 9362 N N . GLN B 1 546 ? -17.875 -6.941 -19.328 1 92.44 546 GLN B N 1
ATOM 9363 C CA . GLN B 1 546 ? -18.656 -6.664 -18.125 1 92.44 546 GLN B CA 1
ATOM 9364 C C . GLN B 1 546 ? -20.141 -6.559 -18.438 1 92.44 546 GLN B C 1
ATOM 9366 O O . GLN B 1 546 ? -20.984 -7.066 -17.688 1 92.44 546 GLN B O 1
ATOM 9371 N N . GLU B 1 547 ? -20.453 -5.941 -19.531 1 92.56 547 GLU B N 1
ATOM 9372 C CA . GLU B 1 547 ? -21.844 -5.781 -19.953 1 92.56 547 GLU B CA 1
ATOM 9373 C C . GLU B 1 547 ? -22.484 -7.129 -20.281 1 92.56 547 GLU B C 1
ATOM 9375 O O . GLU B 1 547 ? -23.703 -7.25 -20.312 1 92.56 547 GLU B O 1
ATOM 9380 N N . HIS B 1 548 ? -21.656 -8.055 -20.469 1 92.44 548 HIS B N 1
ATOM 9381 C CA . HIS B 1 548 ? -22.203 -9.352 -20.875 1 92.44 548 HIS B CA 1
ATOM 9382 C C . HIS B 1 548 ? -22 -10.391 -19.766 1 92.44 548 HIS B C 1
ATOM 9384 O O . HIS B 1 548 ? -21.844 -11.578 -20.047 1 92.44 548 HIS B O 1
ATOM 9390 N N . GLY B 1 549 ? -21.844 -9.961 -18.547 1 92.06 549 GLY B N 1
ATOM 9391 C CA . GLY B 1 549 ? -22 -10.859 -17.422 1 92.06 549 GLY B CA 1
ATOM 9392 C C . GLY B 1 549 ? -20.672 -11.305 -16.828 1 92.06 549 GLY B C 1
ATOM 9393 O O . GLY B 1 549 ? -20.641 -12.133 -15.922 1 92.06 549 GLY B O 1
ATOM 9394 N N . ALA B 1 550 ? -19.594 -10.797 -17.281 1 96.5 550 ALA B N 1
ATOM 9395 C CA . ALA B 1 550 ? -18.297 -11.148 -16.719 1 96.5 550 ALA B CA 1
ATOM 9396 C C . ALA B 1 550 ? -17.938 -10.227 -15.555 1 96.5 550 ALA B C 1
ATOM 9398 O O . ALA B 1 550 ? -18.141 -9.016 -15.633 1 96.5 550 ALA B O 1
ATOM 9399 N N . LEU B 1 551 ? -17.578 -10.859 -14.43 1 97.38 551 LEU B N 1
ATOM 9400 C CA . LEU B 1 551 ? -16.953 -10.109 -13.359 1 97.38 551 LEU B CA 1
ATOM 9401 C C . LEU B 1 551 ? -15.43 -10.164 -13.477 1 97.38 551 LEU B C 1
ATOM 9403 O O . LEU B 1 551 ? -14.859 -11.242 -13.672 1 97.38 551 LEU B O 1
ATOM 9407 N N . LEU B 1 552 ? -14.867 -9.016 -13.477 1 96.81 552 LEU B N 1
ATOM 9408 C CA . LEU B 1 552 ? -13.414 -8.898 -13.562 1 96.81 552 LEU B CA 1
ATOM 9409 C C . LEU B 1 552 ? -12.812 -8.555 -12.203 1 96.81 552 LEU B C 1
ATOM 9411 O O . LEU B 1 552 ? -13.539 -8.352 -11.234 1 96.81 552 LEU B O 1
ATOM 9415 N N . PHE B 1 553 ? -11.5 -8.562 -12.133 1 96.75 553 PHE B N 1
ATOM 9416 C CA . PHE B 1 553 ? -10.781 -8.359 -10.883 1 96.75 553 PHE B CA 1
ATOM 9417 C C . PHE B 1 553 ? -11.266 -7.098 -10.172 1 96.75 553 PHE B C 1
ATOM 9419 O O . PHE B 1 553 ? -11.523 -7.117 -8.969 1 96.75 553 PHE B O 1
ATOM 9426 N N . ASP B 1 554 ? -11.477 -5.992 -10.867 1 92.06 554 ASP B N 1
ATOM 9427 C CA . ASP B 1 554 ? -11.836 -4.699 -10.297 1 92.06 554 ASP B CA 1
ATOM 9428 C C . ASP B 1 554 ? -13.281 -4.699 -9.797 1 92.06 554 ASP B C 1
ATOM 9430 O O . ASP B 1 554 ? -13.656 -3.852 -8.984 1 92.06 554 ASP B O 1
ATOM 9434 N N . ASN B 1 555 ? -14.023 -5.668 -10.266 1 93.56 555 ASN B N 1
ATOM 9435 C CA . ASN B 1 555 ? -15.406 -5.758 -9.82 1 93.56 555 ASN B CA 1
ATOM 9436 C C . ASN B 1 555 ? -15.516 -6.414 -8.445 1 93.56 555 ASN B C 1
ATOM 9438 O O . ASN B 1 555 ? -16.484 -6.199 -7.723 1 93.56 555 ASN B O 1
ATOM 9442 N N . VAL B 1 556 ? -14.492 -7.25 -8.148 1 96.12 556 VAL B N 1
ATOM 9443 C CA . VAL B 1 556 ? -14.688 -8.109 -6.984 1 96.12 556 VAL B CA 1
ATOM 9444 C C . VAL B 1 556 ? -13.656 -7.777 -5.914 1 96.12 556 VAL B C 1
ATOM 9446 O O . VAL B 1 556 ? -13.781 -8.203 -4.766 1 96.12 556 VAL B O 1
ATOM 9449 N N . VAL B 1 557 ? -12.672 -7.039 -6.199 1 96.94 557 VAL B N 1
ATOM 9450 C CA . VAL B 1 557 ? -11.688 -6.566 -5.23 1 96.94 557 VAL B CA 1
ATOM 9451 C C . VAL B 1 557 ? -11.953 -5.105 -4.891 1 96.94 557 VAL B C 1
ATOM 9453 O O . VAL B 1 557 ? -11.859 -4.23 -5.754 1 96.94 557 VAL B O 1
ATOM 9456 N N . THR B 1 558 ? -12.211 -4.805 -3.609 1 93.5 558 THR B N 1
ATOM 9457 C CA . THR B 1 558 ? -12.617 -3.48 -3.156 1 93.5 558 THR B CA 1
ATOM 9458 C C . THR B 1 558 ? -11.398 -2.631 -2.799 1 93.5 558 THR B C 1
ATOM 9460 O O . THR B 1 558 ? -10.281 -3.139 -2.734 1 93.5 558 THR B O 1
ATOM 9463 N N . ALA B 1 559 ? -11.68 -1.357 -2.596 1 91.75 559 ALA B N 1
ATOM 9464 C CA . ALA B 1 559 ? -10.625 -0.458 -2.133 1 91.75 559 ALA B CA 1
ATOM 9465 C C . ALA B 1 559 ? -10.031 -0.941 -0.812 1 91.75 559 ALA B C 1
ATOM 9467 O O . ALA B 1 559 ? -8.812 -0.888 -0.614 1 91.75 559 ALA B O 1
ATOM 9468 N N . GLN B 1 560 ? -10.93 -1.374 0.078 1 91.25 560 GLN B N 1
ATOM 9469 C CA . GLN B 1 560 ? -10.461 -1.879 1.365 1 91.25 560 GLN B CA 1
ATOM 9470 C C . GLN B 1 560 ? -9.547 -3.09 1.184 1 91.25 560 GLN B C 1
ATOM 9472 O O . GLN B 1 560 ? -8.539 -3.219 1.873 1 91.25 560 GLN B O 1
ATOM 9477 N N . ASP B 1 561 ? -9.914 -4.023 0.245 1 95 561 ASP B N 1
ATOM 9478 C CA . ASP B 1 561 ? -9.07 -5.18 -0.049 1 95 561 ASP B CA 1
ATOM 9479 C C . ASP B 1 561 ? -7.68 -4.742 -0.505 1 95 561 ASP B C 1
ATOM 9481 O O . ASP B 1 561 ? -6.676 -5.324 -0.092 1 95 561 ASP B O 1
ATOM 9485 N N . ARG B 1 562 ? -7.668 -3.744 -1.383 1 95.12 562 ARG B N 1
ATOM 9486 C CA . ARG B 1 562 ? -6.398 -3.25 -1.912 1 95.12 562 ARG B CA 1
ATOM 9487 C C . ARG B 1 562 ? -5.547 -2.637 -0.807 1 95.12 562 ARG B C 1
ATOM 9489 O O . ARG B 1 562 ? -4.332 -2.842 -0.767 1 95.12 562 ARG B O 1
ATOM 9496 N N . ARG B 1 563 ? -6.176 -1.882 0.072 1 92.44 563 ARG B N 1
ATOM 9497 C CA . ARG B 1 563 ? -5.469 -1.266 1.189 1 92.44 563 ARG B CA 1
ATOM 9498 C C . ARG B 1 563 ? -4.879 -2.324 2.113 1 92.44 563 ARG B C 1
ATOM 9500 O O . ARG B 1 563 ? -3.727 -2.211 2.539 1 92.44 563 ARG B O 1
ATOM 9507 N N . ASP B 1 564 ? -5.672 -3.377 2.395 1 91 564 ASP B N 1
ATOM 9508 C CA . ASP B 1 564 ? -5.246 -4.438 3.299 1 91 564 ASP B CA 1
ATOM 9509 C C . ASP B 1 564 ? -4.137 -5.285 2.674 1 91 564 ASP B C 1
ATOM 9511 O O . ASP B 1 564 ? -3.221 -5.727 3.367 1 91 564 ASP B O 1
ATOM 9515 N N . PHE B 1 565 ? -4.254 -5.492 1.411 1 95.44 565 PHE B N 1
ATOM 9516 C CA . PHE B 1 565 ? -3.283 -6.328 0.709 1 95.44 565 PHE B CA 1
ATOM 9517 C C . PHE B 1 565 ? -1.937 -5.621 0.604 1 95.44 565 PHE B C 1
ATOM 9519 O O . PHE B 1 565 ? -0.887 -6.246 0.765 1 95.44 565 PHE B O 1
ATOM 9526 N N . GLY B 1 566 ? -2.008 -4.32 0.214 1 93.69 566 GLY B N 1
ATOM 9527 C CA . GLY B 1 566 ? -0.784 -3.539 0.129 1 93.69 566 GLY B CA 1
ATOM 9528 C C . GLY B 1 566 ? -0.314 -3.318 -1.297 1 93.69 566 GLY B C 1
ATOM 9529 O O . GLY B 1 566 ? -1.099 -3.439 -2.24 1 93.69 566 GLY B O 1
ATOM 9530 N N . TRP B 1 567 ? 0.997 -2.977 -1.53 1 93.81 567 TRP B N 1
ATOM 9531 C CA . TRP B 1 567 ? 1.541 -2.441 -2.775 1 93.81 567 TRP B CA 1
ATOM 9532 C C . TRP B 1 567 ? 1.631 -3.529 -3.842 1 93.81 567 TRP B C 1
ATOM 9534 O O . TRP B 1 567 ? 1.753 -3.23 -5.031 1 93.81 567 TRP B O 1
ATOM 9544 N N . GLY B 1 568 ? 1.504 -4.781 -3.41 1 96.44 568 GLY B N 1
ATOM 9545 C CA . GLY B 1 568 ? 1.662 -5.879 -4.352 1 96.44 568 GLY B CA 1
ATOM 9546 C C . GLY B 1 568 ? 0.656 -5.84 -5.484 1 96.44 568 GLY B C 1
ATOM 9547 O O . GLY B 1 568 ? 0.962 -6.25 -6.609 1 96.44 568 GLY B O 1
ATOM 9548 N N . LEU B 1 569 ? -0.517 -5.32 -5.246 1 96.81 569 LEU B N 1
ATOM 9549 C CA . LEU B 1 569 ? -1.591 -5.348 -6.23 1 96.81 569 LEU B CA 1
ATOM 9550 C C . LEU B 1 569 ? -1.373 -4.281 -7.301 1 96.81 569 LEU B C 1
ATOM 9552 O O . LEU B 1 569 ? -2.184 -4.145 -8.219 1 96.81 569 LEU B O 1
ATOM 9556 N N . LEU B 1 570 ? -0.247 -3.561 -7.25 1 95.81 570 LEU B N 1
ATOM 9557 C CA . LEU B 1 570 ? 0.161 -2.676 -8.336 1 95.81 570 LEU B CA 1
ATOM 9558 C C . LEU B 1 570 ? 0.652 -3.479 -9.539 1 95.81 570 LEU B C 1
ATOM 9560 O O . LEU B 1 570 ? 0.708 -2.961 -10.656 1 95.81 570 LEU B O 1
ATOM 9564 N N . PHE B 1 571 ? 1.021 -4.719 -9.281 1 95.94 571 PHE B N 1
ATOM 9565 C CA . PHE B 1 571 ? 1.678 -5.512 -10.312 1 95.94 571 PHE B CA 1
ATOM 9566 C C . PHE B 1 571 ? 0.745 -6.598 -10.836 1 95.94 571 PHE B C 1
ATOM 9568 O O . PHE B 1 571 ? 0.147 -7.34 -10.047 1 95.94 571 PHE B O 1
ATOM 9575 N N . THR B 1 572 ? 0.752 -6.758 -12.117 1 93.38 572 THR B N 1
ATOM 9576 C CA . THR B 1 572 ? -0.172 -7.688 -12.758 1 93.38 572 THR B CA 1
ATOM 9577 C C . THR B 1 572 ? 0.171 -9.125 -12.398 1 93.38 572 THR B C 1
ATOM 9579 O O . THR B 1 572 ? -0.718 -9.977 -12.297 1 93.38 572 THR B O 1
ATOM 9582 N N . ASP B 1 573 ? 1.444 -9.43 -12.164 1 94 573 ASP B N 1
ATOM 9583 C CA . ASP B 1 573 ? 1.849 -10.789 -11.82 1 94 573 ASP B CA 1
ATOM 9584 C C . ASP B 1 573 ? 1.29 -11.195 -10.453 1 94 573 ASP B C 1
ATOM 9586 O O . ASP B 1 573 ? 0.929 -12.359 -10.25 1 94 573 ASP B O 1
ATOM 9590 N N . ILE B 1 574 ? 1.231 -10.25 -9.602 1 96.44 574 ILE B N 1
ATOM 9591 C CA . ILE B 1 574 ? 0.683 -10.555 -8.281 1 96.44 574 ILE B CA 1
ATOM 9592 C C . ILE B 1 574 ? -0.838 -10.656 -8.367 1 96.44 574 ILE B C 1
ATOM 9594 O O . ILE B 1 574 ? -1.447 -11.5 -7.711 1 96.44 574 ILE B O 1
ATOM 9598 N N . ILE B 1 575 ? -1.429 -9.852 -9.18 1 96.25 575 ILE B N 1
ATOM 9599 C CA . ILE B 1 575 ? -2.861 -9.953 -9.43 1 96.25 575 ILE B CA 1
ATOM 9600 C C . ILE B 1 575 ? -3.188 -11.328 -10 1 96.25 575 ILE B C 1
ATOM 9602 O O . ILE B 1 575 ? -4.141 -11.977 -9.57 1 96.25 575 ILE B O 1
ATOM 9606 N N . ALA B 1 576 ? -2.373 -11.75 -10.93 1 95.12 576 ALA B N 1
ATOM 9607 C CA . ALA B 1 576 ? -2.574 -13.07 -11.523 1 95.12 576 ALA B CA 1
ATOM 9608 C C . ALA B 1 576 ? -2.457 -14.172 -10.477 1 95.12 576 ALA B C 1
ATOM 9610 O O . ALA B 1 576 ? -3.18 -15.164 -10.531 1 95.12 576 ALA B O 1
ATOM 9611 N N . LEU B 1 577 ? -1.51 -13.984 -9.602 1 96.44 577 LEU B N 1
ATOM 9612 C CA . LEU B 1 577 ? -1.343 -14.945 -8.516 1 96.44 577 LEU B CA 1
ATOM 9613 C C . LEU B 1 577 ? -2.6 -15.016 -7.652 1 96.44 577 LEU B C 1
ATOM 9615 O O . LEU B 1 577 ? -3.037 -16.094 -7.27 1 96.44 577 LEU B O 1
ATOM 9619 N N . VAL B 1 578 ? -3.193 -13.836 -7.355 1 97.69 578 VAL B N 1
ATOM 9620 C CA . VAL B 1 578 ? -4.434 -13.781 -6.586 1 97.69 578 VAL B CA 1
ATOM 9621 C C . VAL B 1 578 ? -5.559 -14.453 -7.371 1 97.69 578 VAL B C 1
ATOM 9623 O O . VAL B 1 578 ? -6.328 -15.234 -6.812 1 97.69 578 VAL B O 1
ATOM 9626 N N . GLU B 1 579 ? -5.613 -14.188 -8.625 1 97.31 579 GLU B N 1
ATOM 9627 C CA . GLU B 1 579 ? -6.676 -14.742 -9.461 1 97.31 579 GLU B CA 1
ATOM 9628 C C . GLU B 1 579 ? -6.578 -16.266 -9.531 1 97.31 579 GLU B C 1
ATOM 9630 O O . GLU B 1 579 ? -7.598 -16.953 -9.562 1 97.31 579 GLU B O 1
ATOM 9635 N N . GLN B 1 580 ? -5.402 -16.734 -9.586 1 96.75 580 GLN B N 1
ATOM 9636 C CA . GLN B 1 580 ? -5.23 -18.188 -9.586 1 96.75 580 GLN B CA 1
ATOM 9637 C C . GLN B 1 580 ? -5.812 -18.812 -8.32 1 96.75 580 GLN B C 1
ATOM 9639 O O . GLN B 1 580 ? -6.445 -19.859 -8.367 1 96.75 580 GLN B O 1
ATOM 9644 N N . GLN B 1 581 ? -5.594 -18.109 -7.223 1 97.81 581 GLN B N 1
ATOM 9645 C CA . GLN B 1 581 ? -6.117 -18.625 -5.961 1 97.81 581 GLN B CA 1
ATOM 9646 C C . GLN B 1 581 ? -7.637 -18.469 -5.895 1 97.81 581 GLN B C 1
ATOM 9648 O O . GLN B 1 581 ? -8.328 -19.344 -5.367 1 97.81 581 GLN B O 1
ATOM 9653 N N . ILE B 1 582 ? -8.156 -17.344 -6.426 1 98.06 582 ILE B N 1
ATOM 9654 C CA . ILE B 1 582 ? -9.602 -17.141 -6.465 1 98.06 582 ILE B CA 1
ATOM 9655 C C . ILE B 1 582 ? -10.266 -18.266 -7.254 1 98.06 582 ILE B C 1
ATOM 9657 O O . ILE B 1 582 ? -11.164 -18.938 -6.75 1 98.06 582 ILE B O 1
ATOM 9661 N N . ILE B 1 583 ? -9.766 -18.516 -8.414 1 97.69 583 ILE B N 1
ATOM 9662 C CA . ILE B 1 583 ? -10.367 -19.5 -9.32 1 97.69 583 ILE B CA 1
ATOM 9663 C C . ILE B 1 583 ? -10.07 -20.906 -8.828 1 97.69 583 ILE B C 1
ATOM 9665 O O . ILE B 1 583 ? -10.953 -21.781 -8.844 1 97.69 583 ILE B O 1
ATOM 9669 N N . GLY B 1 584 ? -8.867 -21.125 -8.398 1 96.81 584 GLY B N 1
ATOM 9670 C CA . GLY B 1 584 ? -8.445 -22.438 -7.945 1 96.81 584 GLY B CA 1
ATOM 9671 C C . GLY B 1 584 ? -9.242 -22.953 -6.758 1 96.81 584 GLY B C 1
ATOM 9672 O O . GLY B 1 584 ? -9.609 -24.125 -6.707 1 96.81 584 GLY B O 1
ATOM 9673 N N . HIS B 1 585 ? -9.57 -22.109 -5.852 1 96.38 585 HIS B N 1
ATOM 9674 C CA . HIS B 1 585 ? -10.211 -22.531 -4.617 1 96.38 585 HIS B CA 1
ATOM 9675 C C . HIS B 1 585 ? -11.719 -22.297 -4.668 1 96.38 585 HIS B C 1
ATOM 9677 O O . HIS B 1 585 ? -12.477 -22.953 -3.951 1 96.38 585 HIS B O 1
ATOM 9683 N N . GLY B 1 586 ? -12.133 -21.438 -5.539 1 97.19 586 GLY B N 1
ATOM 9684 C CA . GLY B 1 586 ? -13.508 -21.016 -5.383 1 97.19 586 GLY B CA 1
ATOM 9685 C C . GLY B 1 586 ? -14.398 -21.438 -6.539 1 97.19 586 GLY B C 1
ATOM 9686 O O . GLY B 1 586 ? -15.617 -21.547 -6.383 1 97.19 586 GLY B O 1
ATOM 9687 N N . SER B 1 587 ? -13.914 -21.625 -7.715 1 97.94 587 SER B N 1
ATOM 9688 C CA . SER B 1 587 ? -14.75 -21.875 -8.875 1 97.94 587 SER B CA 1
ATOM 9689 C C . SER B 1 587 ? -15.203 -23.328 -8.922 1 97.94 587 SER B C 1
ATOM 9691 O O . SER B 1 587 ? -14.43 -24.234 -8.609 1 97.94 587 SER B O 1
ATOM 9693 N N . SER B 1 588 ? -16.422 -23.547 -9.336 1 97.56 588 SER B N 1
ATOM 9694 C CA . SER B 1 588 ? -16.938 -24.906 -9.453 1 97.56 588 SER B CA 1
ATOM 9695 C C . SER B 1 588 ? -16.672 -25.484 -10.836 1 97.56 588 SER B C 1
ATOM 9697 O O . SER B 1 588 ? -16.703 -26.703 -11.023 1 97.56 588 SER B O 1
ATOM 9699 N N . TYR B 1 589 ? -16.484 -24.656 -11.758 1 97.88 589 TYR B N 1
ATOM 9700 C CA . TYR B 1 589 ? -16.094 -25.047 -13.109 1 97.88 589 TYR B CA 1
ATOM 9701 C C . TYR B 1 589 ? -15.117 -24.047 -13.703 1 97.88 589 TYR B C 1
ATOM 9703 O O . TYR B 1 589 ? -15.242 -22.828 -13.477 1 97.88 589 TYR B O 1
ATOM 9711 N N . PHE B 1 590 ? -14.195 -24.578 -14.469 1 97.94 590 PHE B N 1
ATOM 9712 C CA . PHE B 1 590 ? -13.148 -23.703 -14.984 1 97.94 590 PHE B CA 1
ATOM 9713 C C . PHE B 1 590 ? -12.82 -24.062 -16.438 1 97.94 590 PHE B C 1
ATOM 9715 O O . PHE B 1 590 ? -12.672 -25.234 -16.781 1 97.94 590 PHE B O 1
ATOM 9722 N N . TYR B 1 591 ? -12.664 -22.969 -17.25 1 96.88 591 TYR B N 1
ATOM 9723 C CA . TYR B 1 591 ? -12.289 -23.125 -18.656 1 96.88 591 TYR B CA 1
ATOM 9724 C C . TYR B 1 591 ? -11.109 -22.234 -19.016 1 96.88 591 TYR B C 1
ATOM 9726 O O . TYR B 1 591 ? -11.078 -21.062 -18.641 1 96.88 591 TYR B O 1
ATOM 9734 N N . ALA B 1 592 ? -10.117 -22.797 -19.703 1 93.69 592 ALA B N 1
ATOM 9735 C CA . ALA B 1 592 ? -8.992 -21.969 -20.125 1 93.69 592 ALA B CA 1
ATOM 9736 C C . ALA B 1 592 ? -8.328 -22.547 -21.375 1 93.69 592 ALA B C 1
ATOM 9738 O O . ALA B 1 592 ? -8.719 -23.609 -21.844 1 93.69 592 ALA B O 1
ATOM 9739 N N . HIS B 1 593 ? -7.379 -21.688 -21.781 1 85.62 593 HIS B N 1
ATOM 9740 C CA . HIS B 1 593 ? -6.602 -22.031 -22.969 1 85.62 593 HIS B CA 1
ATOM 9741 C C . HIS B 1 593 ? -5.379 -22.859 -22.609 1 85.62 593 HIS B C 1
ATOM 9743 O O . HIS B 1 593 ? -4.68 -22.562 -21.641 1 85.62 593 HIS B O 1
ATOM 9749 N N . ALA B 1 594 ? -5.047 -23.859 -23.5 1 82.81 594 ALA B N 1
ATOM 9750 C CA . ALA B 1 594 ? -3.992 -24.844 -23.219 1 82.81 594 ALA B CA 1
ATOM 9751 C C . ALA B 1 594 ? -2.611 -24.219 -23.391 1 82.81 594 ALA B C 1
ATOM 9753 O O . ALA B 1 594 ? -1.623 -24.734 -22.859 1 82.81 594 ALA B O 1
ATOM 9754 N N . MET B 1 595 ? -2.555 -23.125 -24.062 1 78.81 595 MET B N 1
ATOM 9755 C CA . MET B 1 595 ? -1.245 -22.531 -24.312 1 78.81 595 MET B CA 1
ATOM 9756 C C . MET B 1 595 ? -0.839 -21.594 -23.188 1 78.81 595 MET B C 1
ATOM 9758 O O . MET B 1 595 ? 0.298 -21.109 -23.141 1 78.81 595 MET B O 1
ATOM 9762 N N . SER B 1 596 ? -1.724 -21.344 -22.359 1 81.5 596 SER B N 1
ATOM 9763 C CA . SER B 1 596 ? -1.421 -20.438 -21.266 1 81.5 596 SER B CA 1
ATOM 9764 C C . SER B 1 596 ? -0.859 -21.188 -20.047 1 81.5 596 SER B C 1
ATOM 9766 O O . SER B 1 596 ? -1.504 -22.094 -19.531 1 81.5 596 SER B O 1
ATOM 9768 N N . SER B 1 597 ? 0.268 -20.719 -19.609 1 79.94 597 SER B N 1
ATOM 9769 C CA . SER B 1 597 ? 0.866 -21.312 -18.406 1 79.94 597 SER B CA 1
ATOM 9770 C C . SER B 1 597 ? 0.033 -21.016 -17.172 1 79.94 597 SER B C 1
ATOM 9772 O O . SER B 1 597 ? 0.092 -21.766 -16.188 1 79.94 597 SER B O 1
ATOM 9774 N N . VAL B 1 598 ? -0.795 -20.047 -17.25 1 84.25 598 VAL B N 1
ATOM 9775 C CA . VAL B 1 598 ? -1.624 -19.672 -16.109 1 84.25 598 VAL B CA 1
ATOM 9776 C C . VAL B 1 598 ? -2.709 -20.734 -15.891 1 84.25 598 VAL B C 1
ATOM 9778 O O . VAL B 1 598 ? -3.066 -21.031 -14.75 1 84.25 598 VAL B O 1
ATOM 9781 N N . ALA B 1 599 ? -3.1 -21.328 -16.938 1 87.5 599 ALA B N 1
ATOM 9782 C CA . ALA B 1 599 ? -4.148 -22.344 -16.875 1 87.5 599 ALA B CA 1
ATOM 9783 C C . ALA B 1 599 ? -3.682 -23.562 -16.078 1 87.5 599 ALA B C 1
ATOM 9785 O O . ALA B 1 599 ? -4.453 -24.141 -15.32 1 87.5 599 ALA B O 1
ATOM 9786 N N . GLY B 1 600 ? -2.424 -23.922 -16.266 1 89.06 600 GLY B N 1
ATOM 9787 C CA . GLY B 1 600 ? -1.88 -25.062 -15.539 1 89.06 600 GLY B CA 1
ATOM 9788 C C . GLY B 1 600 ? -1.888 -24.859 -14.031 1 89.06 600 GLY B C 1
ATOM 9789 O O . GLY B 1 600 ? -2.25 -25.781 -13.281 1 89.06 600 GLY B O 1
ATOM 9790 N N . GLY B 1 601 ? -1.494 -23.688 -13.625 1 89.69 601 GLY B N 1
ATOM 9791 C CA . GLY B 1 601 ? -1.521 -23.375 -12.211 1 89.69 601 GLY B CA 1
ATOM 9792 C C . GLY B 1 601 ? -2.91 -23.453 -11.602 1 89.69 601 GLY B C 1
ATOM 9793 O O . GLY B 1 601 ? -3.088 -24 -10.516 1 89.69 601 GLY B O 1
ATOM 9794 N N . MET B 1 602 ? -3.863 -23 -12.328 1 94 602 MET B N 1
ATOM 9795 C CA . MET B 1 602 ? -5.242 -23 -11.852 1 94 602 MET B CA 1
ATOM 9796 C C . MET B 1 602 ? -5.781 -24.422 -11.742 1 94 602 MET B C 1
ATOM 9798 O O . MET B 1 602 ? -6.43 -24.766 -10.75 1 94 602 MET B O 1
ATOM 9802 N N . VAL B 1 603 ? -5.449 -25.203 -12.711 1 95 603 VAL B N 1
ATOM 9803 C CA . VAL B 1 603 ? -5.93 -26.578 -12.727 1 95 603 VAL B CA 1
ATOM 9804 C C . VAL B 1 603 ? -5.32 -27.359 -11.562 1 95 603 VAL B C 1
ATOM 9806 O O . VAL B 1 603 ? -6.004 -28.141 -10.906 1 95 603 VAL B O 1
ATOM 9809 N N . ASN B 1 604 ? -4.043 -27.141 -11.359 1 96.19 604 ASN B N 1
ATOM 9810 C CA . ASN B 1 604 ? -3.377 -27.828 -10.25 1 96.19 604 ASN B CA 1
ATOM 9811 C C . ASN B 1 604 ? -3.979 -27.438 -8.906 1 96.19 604 ASN B C 1
ATOM 9813 O O . ASN B 1 604 ? -4.188 -28.297 -8.039 1 96.19 604 ASN B O 1
ATOM 9817 N N . ILE B 1 605 ? -4.289 -26.172 -8.703 1 97.12 605 ILE B N 1
ATOM 9818 C CA . ILE B 1 605 ? -4.871 -25.703 -7.449 1 97.12 605 ILE B CA 1
ATOM 9819 C C . ILE B 1 605 ? -6.27 -26.281 -7.273 1 97.12 605 ILE B C 1
ATOM 9821 O O . ILE B 1 605 ? -6.633 -26.719 -6.18 1 97.12 605 ILE B O 1
ATOM 9825 N N . ARG B 1 606 ? -7.012 -26.328 -8.289 1 97.69 606 ARG B N 1
ATOM 9826 C CA . ARG B 1 606 ? -8.359 -26.891 -8.258 1 97.69 606 ARG B CA 1
ATOM 9827 C C . ARG B 1 606 ? -8.32 -28.375 -7.895 1 97.69 606 ARG B C 1
ATOM 9829 O O . ARG B 1 606 ? -9.102 -28.828 -7.062 1 97.69 606 ARG B O 1
ATOM 9836 N N . ALA B 1 607 ? -7.406 -29.078 -8.578 1 97.62 607 ALA B N 1
ATOM 9837 C CA . ALA B 1 607 ? -7.273 -30.5 -8.297 1 97.62 607 ALA B CA 1
ATOM 9838 C C . ALA B 1 607 ? -6.914 -30.734 -6.832 1 97.62 607 ALA B C 1
ATOM 9840 O O . ALA B 1 607 ? -7.5 -31.594 -6.172 1 97.62 607 ALA B O 1
ATOM 9841 N N . ALA B 1 608 ? -5.996 -29.984 -6.367 1 97.56 608 ALA B N 1
ATOM 9842 C CA . ALA B 1 608 ? -5.57 -30.094 -4.977 1 97.56 608 ALA B CA 1
ATOM 9843 C C . ALA B 1 608 ? -6.707 -29.75 -4.023 1 97.56 608 ALA B C 1
ATOM 9845 O O . ALA B 1 608 ? -6.758 -30.234 -2.896 1 97.56 608 ALA B O 1
ATOM 9846 N N . ASN B 1 609 ? -7.617 -28.922 -4.504 1 97.06 609 ASN B N 1
ATOM 9847 C CA . ASN B 1 609 ? -8.742 -28.453 -3.707 1 97.06 609 ASN B CA 1
ATOM 9848 C C . ASN B 1 609 ? -9.898 -29.453 -3.707 1 97.06 609 ASN B C 1
ATOM 9850 O O . ASN B 1 609 ? -10.938 -29.203 -3.096 1 97.06 609 ASN B O 1
ATOM 9854 N N . GLY B 1 610 ? -9.773 -30.562 -4.383 1 97.62 610 GLY B N 1
ATOM 9855 C CA . GLY B 1 610 ? -10.734 -31.656 -4.32 1 97.62 610 GLY B CA 1
ATOM 9856 C C . GLY B 1 610 ? -11.945 -31.438 -5.203 1 97.62 610 GLY B C 1
ATOM 9857 O O . GLY B 1 610 ? -13.039 -31.922 -4.902 1 97.62 610 GLY B O 1
ATOM 9858 N N . VAL B 1 611 ? -11.844 -30.688 -6.223 1 97.62 611 VAL B N 1
ATOM 9859 C CA . VAL B 1 611 ? -12.938 -30.5 -7.168 1 97.62 611 VAL B CA 1
ATOM 9860 C C . VAL B 1 611 ? -13.148 -31.797 -7.965 1 97.62 611 VAL B C 1
ATOM 9862 O O . VAL B 1 611 ? -12.312 -32.688 -7.93 1 97.62 611 VAL B O 1
ATOM 9865 N N . ASP B 1 612 ? -14.328 -31.859 -8.594 1 97.5 612 ASP B N 1
ATOM 9866 C CA . ASP B 1 612 ? -14.586 -33 -9.461 1 97.5 612 ASP B CA 1
ATOM 9867 C C . ASP B 1 612 ? -13.711 -32.969 -10.711 1 97.5 612 ASP B C 1
ATOM 9869 O O . ASP B 1 612 ? -13.531 -31.891 -11.305 1 97.5 612 ASP B O 1
ATOM 9873 N N . ARG B 1 613 ? -13.195 -34.031 -11.133 1 95.94 613 ARG B N 1
ATOM 9874 C CA . ARG B 1 613 ? -12.281 -34.094 -12.266 1 95.94 613 ARG B CA 1
ATOM 9875 C C . ARG B 1 613 ? -12.961 -33.656 -13.555 1 95.94 613 ARG B C 1
ATOM 9877 O O . ARG B 1 613 ? -12.297 -33.375 -14.547 1 95.94 613 ARG B O 1
ATOM 9884 N N . ARG B 1 614 ? -14.336 -33.625 -13.68 1 95.94 614 ARG B N 1
ATOM 9885 C CA . ARG B 1 614 ? -15.094 -33.219 -14.867 1 95.94 614 ARG B CA 1
ATOM 9886 C C . ARG B 1 614 ? -15.328 -31.719 -14.914 1 95.94 614 ARG B C 1
ATOM 9888 O O . ARG B 1 614 ? -15.852 -31.203 -15.898 1 95.94 614 ARG B O 1
ATOM 9895 N N . SER B 1 615 ? -14.789 -31.047 -13.859 1 97 615 SER B N 1
ATOM 9896 C CA . SER B 1 615 ? -15.156 -29.641 -13.711 1 97 615 SER B CA 1
ATOM 9897 C C . SER B 1 615 ? -14.07 -28.734 -14.281 1 97 615 SER B C 1
ATOM 9899 O O . SER B 1 615 ? -13.961 -27.578 -13.875 1 97 615 SER B O 1
ATOM 9901 N N . ASN B 1 616 ? -13.227 -29.25 -15.109 1 94.44 616 ASN B N 1
ATOM 9902 C CA . ASN B 1 616 ? -12.211 -28.484 -15.82 1 94.44 616 ASN B CA 1
ATOM 9903 C C . ASN B 1 616 ? -12.211 -28.797 -17.312 1 94.44 616 ASN B C 1
ATOM 9905 O O . ASN B 1 616 ? -12.398 -29.938 -17.719 1 94.44 616 ASN B O 1
ATOM 9909 N N . MET B 1 617 ? -12.047 -27.719 -18.078 1 93.94 617 MET B N 1
ATOM 9910 C CA . MET B 1 617 ? -11.859 -27.906 -19.516 1 93.94 617 MET B CA 1
ATOM 9911 C C . MET B 1 617 ? -10.727 -27.016 -20.031 1 93.94 617 MET B C 1
ATOM 9913 O O . MET B 1 617 ? -10.75 -25.797 -19.859 1 93.94 617 MET B O 1
ATOM 9917 N N . ILE B 1 618 ? -9.727 -27.672 -20.609 1 90.88 618 ILE B N 1
ATOM 9918 C CA . ILE B 1 618 ? -8.617 -26.969 -21.234 1 90.88 618 ILE B CA 1
ATOM 9919 C C . ILE B 1 618 ? -8.578 -27.297 -22.734 1 90.88 618 ILE B C 1
ATOM 9921 O O . ILE B 1 618 ? -8.5 -28.469 -23.109 1 90.88 618 ILE B O 1
ATOM 9925 N N . ASP B 1 619 ? -8.68 -26.328 -23.547 1 85.69 619 ASP B N 1
ATOM 9926 C CA . ASP B 1 619 ? -8.586 -26.609 -24.984 1 85.69 619 ASP B CA 1
ATOM 9927 C C . ASP B 1 619 ? -7.863 -25.484 -25.719 1 85.69 619 ASP B C 1
ATOM 9929 O O . ASP B 1 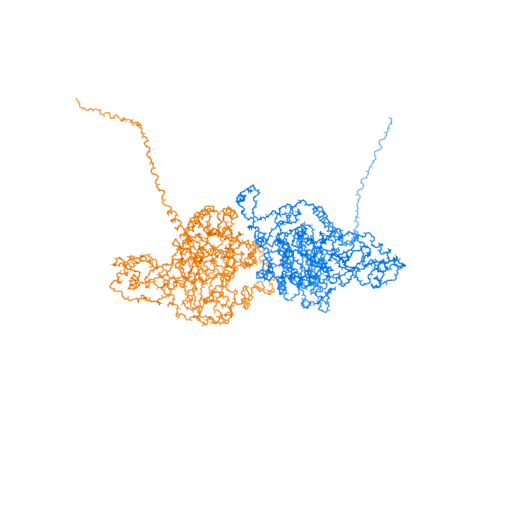619 ? -7.742 -24.375 -25.203 1 85.69 619 ASP B O 1
#

Organism: Serendipita indica (strain DSM 11827) (NCBI:txid1109443)

Radius of gyration: 41.06 Å; Cα contacts (8 Å, |Δi|>4): 1935; chains: 2; bounding box: 72×169×150 Å